Protein AF-0000000080326983 (afdb_homodimer)

Foldseek 3Di:
DPPDDVVLVVLLVVLLVVLVVVLCVVQVFAWKWKWKFFPLDTPDTDIDHALEPVVRHGDDQLAKEFQFQLLLVLLLLLQLLCVLVVNFDQCAFLCVQDPDAPPQQRRAGLQLLQQQQRQFDALCVQADVQARHNPPLNDPVSSVVVSRVDDRNDHGLADHDDHQVSLLSSQVSSCRSVVHHVQVVSCVQQQVVQPQPQKHFAFPVDDRPNYGFAKEWDQDDPRRGDPGTDIDTGGHGAPSSRRSRGGMMGGNVSVSSRVSCVLVQVRPPDPVSVVQQQDFDHGPVGHTRCDGRSWRDWDPFPAQTWTWHGRQCFWIKIDRPRRSMIMTMGTRYRLSNCVLCRQVSVCSVPVVSLVRALSSVLSVVCVPVNLLCSQVVQVVVCVVPVSNQHDLVVLLVVLVSCVVSVNLVSSLSSLVNSCVRCVLALVSLQSNLVSCVVVVNLVSSLVSLVSSCVSPVPPPVSVVVNVVSPDD/DPPDDVVLVVLLVVLLVVLVVVLCVVQVFAWKWKWKFFPLDTPDTDIDHALEPVVRHGDDQLAKEFQFQLLLVLLLLLQLLCVLVVNFDQCAFLCVQDPDAPPQQRNAGLQLLQQQQRQFDALCVQADVQARHNPPLNDPVSSVVVSRVDDRNDHGLADHDDHQVSLLSSQVSSCRSVVHGVQVVSCVQQQVVQPQPQKHFAFPVDDRPNYGFAKEWDQDDPRRGDPGTDIDTGGHGAPSSRRSRGGMMGGNVSVSSRVSCVLVCVSPPDPVSVVQQQDFDHGPVGHTRCDGRSWRDWDPFPAQTWTWHGRQCFWIKIDRPRRSMIMTMGTRYRLSNCVLCRQVSVCSVPVVSLVRALSSVLSVVCVPVNLLCSQVVQVVVCVVPVSNQHDLVVLLVVLVSCVVSVNLVSSLSSLVNSCVRCVLALVSLQSNLVSCVVVVNLVSSLVSLVSSCVSPVPPPVSVVVNVVSPDD

pLDDT: mean 94.8, std 7.57, range [33.56, 98.94]

Solvent-accessible surface area (backbone atoms only — not comparable to full-atom values): 48194 Å² total; per-residue (Å²): 132,86,75,72,55,64,68,60,52,52,51,30,53,52,47,43,49,52,53,49,54,48,50,31,59,77,56,63,41,52,16,36,32,38,23,32,33,44,79,79,36,78,78,44,75,52,50,38,58,34,30,34,73,42,70,66,36,62,32,43,86,70,37,20,31,60,28,21,40,41,26,22,43,59,44,30,50,55,52,49,43,35,33,75,70,68,75,41,57,56,80,38,34,44,46,79,71,42,78,92,61,58,79,88,53,34,71,30,26,43,49,28,35,37,39,25,14,40,24,65,45,42,47,65,79,70,29,32,84,82,38,40,35,52,54,93,59,31,32,64,66,54,46,51,57,52,51,70,70,47,67,64,75,49,60,61,28,68,52,78,53,92,49,52,38,35,32,29,51,51,38,51,42,46,21,62,78,68,70,43,58,46,71,58,48,46,38,64,65,56,26,58,79,61,64,26,84,62,52,44,77,52,41,57,40,51,75,46,70,36,50,35,55,36,28,31,72,36,50,57,60,67,67,38,76,50,97,57,70,40,73,26,51,47,67,45,42,50,47,78,71,45,25,41,32,38,10,32,26,28,27,38,62,42,52,46,44,47,52,40,35,51,77,70,37,72,62,42,87,45,68,66,56,55,51,57,39,70,33,75,39,59,31,76,86,62,49,71,43,78,22,18,48,28,31,63,39,59,38,88,49,96,60,65,27,35,41,26,30,51,8,69,38,13,12,19,36,42,36,22,76,77,67,43,34,32,40,31,36,38,28,35,21,44,71,47,40,39,70,77,48,44,51,61,52,47,23,51,79,39,64,61,48,25,69,65,32,44,61,53,36,45,54,60,49,28,71,74,73,36,43,88,44,45,52,62,52,50,53,54,45,29,73,76,31,81,81,50,60,65,52,68,68,60,47,51,53,53,20,51,54,31,40,74,66,73,32,49,71,54,17,39,34,42,27,49,36,42,28,69,77,36,72,81,41,30,64,34,25,41,54,31,15,51,46,28,42,75,71,66,37,54,70,62,14,50,53,25,25,51,50,14,28,72,66,31,79,79,41,60,66,43,50,51,51,51,54,59,69,67,50,132,131,87,74,72,55,65,69,61,51,52,52,29,53,52,48,44,49,53,50,50,54,49,51,31,60,76,58,64,41,51,15,36,30,37,23,30,35,44,78,79,35,79,78,43,74,51,52,38,57,33,30,32,73,42,71,66,36,62,32,45,87,70,38,20,32,63,28,21,39,41,25,23,43,58,44,30,50,55,52,49,41,35,33,74,69,67,75,42,58,53,80,38,35,43,48,81,71,42,79,91,60,58,80,88,52,33,71,32,26,42,48,27,36,37,39,27,15,40,24,65,45,44,48,65,79,69,29,32,84,82,40,40,35,51,54,94,61,32,32,66,68,55,47,53,56,53,51,70,71,46,66,63,75,49,61,62,29,69,52,78,52,90,51,52,37,35,31,29,51,51,39,53,42,47,21,62,78,69,70,41,59,48,71,58,49,47,39,64,64,55,27,58,79,63,65,26,83,63,52,44,77,52,42,58,40,53,76,46,70,35,51,36,56,36,27,31,73,36,50,57,59,66,67,38,77,49,96,56,68,41,74,27,50,48,66,46,41,51,46,77,74,44,25,41,31,38,8,32,25,26,26,38,62,43,51,47,43,48,50,39,34,51,77,72,37,72,63,42,86,46,69,65,56,55,49,56,39,71,32,73,38,60,32,75,86,62,49,69,43,76,22,18,48,28,31,64,40,60,38,88,51,95,62,65,28,34,42,25,28,51,9,70,37,12,12,18,37,41,35,22,76,75,67,44,34,31,41,30,37,39,30,35,20,44,71,47,40,40,71,78,48,44,51,61,52,48,23,51,81,39,63,60,49,24,70,65,32,45,59,54,36,46,54,62,48,27,71,74,73,37,42,86,45,44,52,61,53,50,54,53,45,31,74,76,32,81,80,51,62,65,52,67,67,59,46,51,53,51,20,50,54,31,40,74,65,73,31,48,72,53,17,40,33,42,28,49,34,41,28,70,77,36,73,81,40,29,62,34,25,40,55,31,16,52,46,29,42,75,70,67,37,54,72,61,14,50,54,25,26,51,51,14,28,72,66,31,78,78,40,59,67,42,51,51,51,52,53,58,69,66,51,132

Secondary structure (DSSP, 8-state):
-----HHHHHHHHHHHHHHHHHHHHHHT-SEEEEEEEETTEEEEEEEEEEEETTTTEEP-TT-BEE-GGGHHHHHHHHHHHHHHTTS--TTSBGGGTSSS--GGGTT-BHHHHHTT-S-PPPGGGTS-TTT-S-GGG-SHHHHHHHHHHSPPSS-TTT-----THHHHHHHHHHHHHHTS-HHHHHIIIIIGGGT-TT-EE--TTS--TTBPPEEEEEEEETTEEEEEEEEEEE-----GGGHHHH-EEE-HHHHHHHHHHHHTTSS-S-HHHHHHHTSPPB-TTSPBPS--SS--EEE--SSS-EEEEEETTTEEEEEETTTTEEEEEEESEET--GGGTHHHHHTTT-THHHHH-HHHHHHHHHHHH-GGGHHHHHHHHHHH-TT----HHHHHHHHHHHHHTT-HHHHHHHHHHHHHH-TT-HHHHHHHHHHHHHTT-HHHHHHHHHHHHHH-TT-HHHHHHHHHHH--/-----HHHHHHHHHHHHHHHHHHHHHHT--EEEEEEEETTEEEEEEEEEEEETTTTEEP-TT-BEE-GGGHHHHHHHHHHHHHHTTS--TTSBGGGTSSS--GGGTT-BHHHHHTT-S-PPPGGGTS-TTT-S-GGG-SHHHHHHHHHHSPPSS-TTT-----THHHHHHHHHHHHHHTS-HHHHHIIIIIGGGT-TT-EE--TTS--TTBPPEEEEEEEETTEEEEEEEEEEE-----GGGHHHH-EEE-HHHHHHHHHHHHTTSS-S-HHHHHHHTSPPB-TTSPBPS--SS--EEE--SSS-EEEEEETTTEEEEEETTTTEEEEEEESEET--GGGTHHHHHTTT-THHHHH-HHHHHHHHHHHH-GGGHHHHHHHHHHH-TT----HHHHHHHHHHHHHTT-HHHHHHHHHHHHHH-TT-HHHHHHHHHHHHHTT-HHHHHHHHHHHHHH-TT-HHHHHHHHHHH--

InterPro domains:
  IPR001466 Beta-lactamase-related [PF00144] (17-340)
  IPR011990 Tetratricopeptide-like helical domain superfamily [G3DSA:1.25.40.10] (363-470)
  IPR011990 Tetratricopeptide-like helical domain superfamily [SSF48452] (367-460)
  IPR012338 Beta-lactamase/transpeptidase-like [G3DSA:3.40.710.10] (5-347)
  IPR012338 Beta-lactamase/transpeptidase-like [SSF56601] (10-338)
  IPR019734 Tetratricopeptide repeat [PS50005] (426-459)
  IPR050789 Diverse Enzymatic Activities [PTHR43283] (10-359)

Radius of gyration: 31.89 Å; Cα contacts (8 Å, |Δi|>4): 1827; chains: 2; bounding box: 64×86×80 Å

Structure (mmCIF, N/CA/C/O backbone):
data_AF-0000000080326983-model_v1
#
loop_
_entity.id
_entity.type
_entity.pdbx_description
1 polymer Beta-lactamase
#
loop_
_atom_site.group_PDB
_atom_site.id
_atom_site.type_symbol
_atom_site.label_atom_id
_atom_site.label_alt_id
_atom_site.label_comp_id
_atom_site.label_asym_id
_atom_site.label_entity_id
_atom_site.label_seq_id
_atom_site.pdbx_PDB_ins_code
_atom_site.Cartn_x
_atom_site.Cartn_y
_atom_site.Cartn_z
_atom_site.occupancy
_atom_site.B_iso_or_equiv
_atom_site.auth_seq_id
_atom_site.auth_comp_id
_atom_site.auth_asym_id
_atom_site.auth_atom_id
_atom_site.pdbx_PDB_model_num
ATOM 1 N N . MET A 1 1 ? 30.781 39.938 12 1 33.56 1 MET A N 1
ATOM 2 C CA . MET A 1 1 ? 31.25 38.594 12.344 1 33.56 1 MET A CA 1
ATOM 3 C C . MET A 1 1 ? 30.766 38.188 13.727 1 33.56 1 MET A C 1
ATOM 5 O O . MET A 1 1 ? 31.359 38.562 14.734 1 33.56 1 MET A O 1
ATOM 9 N N . ILE A 1 2 ? 29.469 37.969 13.883 1 40.69 2 ILE A N 1
ATOM 10 C CA . ILE A 1 2 ? 28.938 37.594 15.18 1 40.69 2 ILE A CA 1
ATOM 11 C C . ILE A 1 2 ? 29.547 36.25 15.617 1 40.69 2 ILE A C 1
ATOM 13 O O . ILE A 1 2 ? 29.312 35.219 14.992 1 40.69 2 ILE A O 1
ATOM 17 N N . THR A 1 3 ? 30.625 36.281 16.312 1 39.91 3 THR A N 1
ATOM 18 C CA . THR A 1 3 ? 31.281 35.125 16.938 1 39.91 3 THR A CA 1
ATOM 19 C C . THR A 1 3 ? 30.344 34.469 17.938 1 39.91 3 THR A C 1
ATOM 21 O O . THR A 1 3 ? 30.016 35.031 18.984 1 39.91 3 THR A O 1
ATOM 24 N N . VAL A 1 4 ? 29.578 33.594 17.438 1 52.72 4 VAL A N 1
ATOM 25 C CA . VAL A 1 4 ? 28.812 32.75 18.375 1 52.72 4 VAL A CA 1
ATOM 26 C C . VAL A 1 4 ? 29.781 32.125 19.375 1 52.72 4 VAL A C 1
ATOM 28 O O . VAL A 1 4 ? 30.797 31.531 19 1 52.72 4 VAL A O 1
ATOM 31 N N . ASN A 1 5 ? 29.594 32.406 20.594 1 52.38 5 ASN A N 1
ATOM 32 C CA . ASN A 1 5 ? 30.359 31.797 21.672 1 52.38 5 ASN A CA 1
ATOM 33 C C . ASN A 1 5 ? 30.25 30.266 21.625 1 52.38 5 ASN A C 1
ATOM 35 O O . ASN A 1 5 ? 29.156 29.719 21.719 1 52.38 5 ASN A O 1
ATOM 39 N N . PRO A 1 6 ? 31.312 29.547 21.219 1 53.44 6 PRO A N 1
ATOM 40 C CA . PRO A 1 6 ? 31.344 28.094 21.094 1 53.44 6 PRO A CA 1
ATOM 41 C C . PRO A 1 6 ? 30.641 27.391 22.266 1 53.44 6 PRO A C 1
ATOM 43 O O . PRO A 1 6 ? 30.031 26.328 22.078 1 53.44 6 PRO A O 1
ATOM 46 N N . LEU A 1 7 ? 30.781 27.922 23.469 1 48.59 7 LEU A N 1
ATOM 47 C CA . LEU A 1 7 ? 30.188 27.312 24.641 1 48.59 7 LEU A CA 1
ATOM 48 C C . LEU A 1 7 ? 28.672 27.344 24.562 1 48.59 7 LEU A C 1
ATOM 50 O O . LEU A 1 7 ? 27.984 26.391 24.953 1 48.59 7 LEU A O 1
ATOM 54 N N . LEU A 1 8 ? 28.125 28.391 24.109 1 52.78 8 LEU A N 1
ATOM 55 C CA . LEU A 1 8 ? 26.672 28.531 23.938 1 52.78 8 LEU A CA 1
ATOM 56 C C . LEU A 1 8 ? 26.156 27.594 22.859 1 52.78 8 LEU A C 1
ATOM 58 O O . LEU A 1 8 ? 25.078 27.031 22.984 1 52.78 8 LEU A O 1
ATOM 62 N N . ALA A 1 9 ? 27 27.5 21.797 1 62.91 9 ALA A N 1
ATOM 63 C CA . ALA A 1 9 ? 26.625 26.594 20.719 1 62.91 9 ALA A CA 1
ATOM 64 C C . ALA A 1 9 ? 26.594 25.156 21.219 1 62.91 9 ALA A C 1
ATOM 66 O O . ALA A 1 9 ? 25.688 24.391 20.859 1 62.91 9 ALA A O 1
ATOM 67 N N . GLN A 1 10 ? 27.609 24.828 21.969 1 68.81 10 GLN A N 1
ATOM 68 C CA . GLN A 1 10 ? 27.688 23.484 22.531 1 68.81 10 GLN A CA 1
ATOM 69 C C . GLN A 1 10 ? 26.5 23.172 23.422 1 68.81 10 GLN A C 1
ATOM 71 O O . GLN A 1 10 ? 25.969 22.062 23.406 1 68.81 10 GLN A O 1
ATOM 76 N N . ASP A 1 11 ? 26.094 24.172 24.062 1 74.81 11 ASP A N 1
ATOM 77 C CA . ASP A 1 11 ? 24.953 24.016 24.969 1 74.81 11 ASP A CA 1
ATOM 78 C C . ASP A 1 11 ? 23.656 23.781 24.203 1 74.81 11 ASP A C 1
ATOM 80 O O . ASP A 1 11 ? 22.875 22.891 24.547 1 74.81 11 ASP A O 1
ATOM 84 N N . LYS A 1 12 ? 23.5 24.375 23 1 87.12 12 LYS A N 1
ATOM 85 C CA . LYS A 1 12 ? 22.312 24.203 22.172 1 87.12 12 LYS A CA 1
ATOM 86 C C . LYS A 1 12 ? 22.25 22.797 21.578 1 87.12 12 LYS A C 1
ATOM 88 O O . LYS A 1 12 ? 21.203 22.141 21.625 1 87.12 12 LYS A O 1
ATOM 93 N N . THR A 1 13 ? 23.406 22.406 21.172 1 89.5 13 THR A N 1
ATOM 94 C CA . THR A 1 13 ? 23.469 21.094 20.531 1 89.5 13 THR A CA 1
ATOM 95 C C . THR A 1 13 ? 23.188 19.984 21.531 1 89.5 13 THR A C 1
ATOM 97 O O . THR A 1 13 ? 22.484 19.031 21.203 1 89.5 13 THR A O 1
ATOM 100 N N . SER A 1 14 ? 23.688 20.109 22.688 1 91.19 14 SER A N 1
ATOM 101 C CA . SER A 1 14 ? 23.453 19.109 23.734 1 91.19 14 SER A CA 1
ATOM 102 C C . SER A 1 14 ? 21.984 19.062 24.125 1 91.19 14 SER A C 1
ATOM 104 O O . SER A 1 14 ? 21.422 18 24.359 1 91.19 14 SER A O 1
ATOM 106 N N . GLY A 1 15 ? 21.328 20.188 24.25 1 95.19 15 GLY A N 1
ATOM 107 C CA . GLY A 1 15 ? 19.906 20.25 24.547 1 95.19 15 GLY A CA 1
ATOM 108 C C . GLY A 1 15 ? 19.047 19.594 23.484 1 95.19 15 GLY A C 1
ATOM 109 O O . GLY A 1 15 ? 18.141 18.812 23.797 1 95.19 15 GLY A O 1
ATOM 110 N N . ILE A 1 16 ? 19.391 19.891 22.25 1 97.31 16 ILE A N 1
ATOM 111 C CA . ILE A 1 16 ? 18.672 19.312 21.109 1 97.31 16 ILE A CA 1
ATOM 112 C C . ILE A 1 16 ? 18.797 17.797 21.141 1 97.31 16 ILE A C 1
ATOM 114 O O . ILE A 1 16 ? 17.797 17.078 21 1 97.31 16 ILE A O 1
ATOM 118 N N . GLN A 1 17 ? 19.984 17.359 21.328 1 96.62 17 GLN A N 1
ATOM 119 C CA . GLN A 1 17 ? 20.25 15.93 21.344 1 96.62 17 GLN A CA 1
ATOM 120 C C . GLN A 1 17 ? 19.469 15.227 22.453 1 96.62 17 GLN A C 1
ATOM 122 O O . GLN A 1 17 ? 18.938 14.133 22.25 1 96.62 17 GLN A O 1
ATOM 127 N N . THR A 1 18 ? 19.438 15.836 23.578 1 96.75 18 THR A N 1
ATOM 128 C CA . THR A 1 18 ? 18.719 15.266 24.703 1 96.75 18 THR A CA 1
ATOM 129 C C . THR A 1 18 ? 17.219 15.133 24.391 1 96.75 18 THR A C 1
ATOM 131 O O . THR A 1 18 ? 16.625 14.094 24.641 1 96.75 18 THR A O 1
ATOM 134 N N . ILE A 1 19 ? 16.656 16.156 23.828 1 97.31 19 ILE A N 1
ATOM 135 C CA . ILE A 1 19 ? 15.227 16.172 23.516 1 97.31 19 ILE A CA 1
ATOM 136 C C . ILE A 1 19 ? 14.93 15.133 22.438 1 97.31 19 ILE A C 1
ATOM 138 O O . ILE A 1 19 ? 14 14.336 22.578 1 97.31 19 ILE A O 1
ATOM 142 N N . ILE A 1 20 ? 15.742 15.102 21.391 1 98.31 20 ILE A N 1
ATOM 143 C CA . ILE A 1 20 ? 15.5 14.211 20.25 1 98.31 20 ILE A CA 1
ATOM 144 C C . ILE A 1 20 ? 15.648 12.758 20.703 1 98.31 20 ILE A C 1
ATOM 146 O O . ILE A 1 20 ? 14.82 11.906 20.375 1 98.31 20 ILE A O 1
ATOM 150 N N . SER A 1 21 ? 16.688 12.5 21.469 1 97.94 21 SER A N 1
ATOM 151 C CA . SER A 1 21 ? 16.891 11.148 21.984 1 97.94 21 SER A CA 1
ATOM 152 C C . SER A 1 21 ? 15.703 10.695 22.812 1 97.94 21 SER A C 1
ATOM 154 O O . SER A 1 21 ? 15.211 9.57 22.656 1 97.94 21 SER A O 1
ATOM 156 N N . ARG A 1 22 ? 15.227 11.523 23.703 1 96.62 22 ARG A N 1
ATOM 157 C CA . ARG A 1 22 ? 14.078 11.219 24.547 1 96.62 22 ARG A CA 1
ATOM 158 C C . ARG A 1 22 ? 12.828 10.969 23.719 1 96.62 22 ARG A C 1
ATOM 160 O O . ARG A 1 22 ? 12.141 9.961 23.906 1 96.62 22 ARG A O 1
ATOM 167 N N . GLU A 1 23 ? 12.531 11.883 22.781 1 97.06 23 GLU A N 1
ATOM 168 C CA . GLU A 1 23 ? 11.297 11.797 22 1 97.06 23 GLU A CA 1
ATOM 169 C C . GLU A 1 23 ? 11.312 10.578 21.094 1 97.06 23 GLU A C 1
ATOM 171 O O . GLU A 1 23 ? 10.297 9.891 20.938 1 97.06 23 GLU A O 1
ATOM 176 N N . MET A 1 24 ? 12.484 10.281 20.453 1 98.19 24 MET A N 1
ATOM 177 C CA . MET A 1 24 ? 12.57 9.102 19.594 1 98.19 24 MET A CA 1
ATOM 178 C C . MET A 1 24 ? 12.367 7.824 20.406 1 98.19 24 MET A C 1
ATOM 180 O O . MET A 1 24 ? 11.711 6.891 19.938 1 98.19 24 MET A O 1
ATOM 184 N N . GLN A 1 25 ? 12.898 7.797 21.594 1 96.69 25 GLN A N 1
ATOM 185 C CA . GLN A 1 25 ? 12.75 6.625 22.453 1 96.69 25 GLN A CA 1
ATOM 186 C C . GLN A 1 25 ? 11.305 6.469 22.922 1 96.69 25 GLN A C 1
ATOM 188 O O . GLN A 1 25 ? 10.711 5.402 22.766 1 96.69 25 GLN A O 1
ATOM 193 N N . GLU A 1 26 ? 10.719 7.535 23.438 1 92.75 26 GLU A N 1
ATOM 194 C CA . GLU A 1 26 ? 9.383 7.477 24.031 1 92.75 26 GLU A CA 1
ATOM 195 C C . GLU A 1 26 ? 8.32 7.195 22.969 1 92.75 26 GLU A C 1
ATOM 197 O O . GLU A 1 26 ? 7.355 6.473 23.219 1 92.75 26 GLU A O 1
ATOM 202 N N . ARG A 1 27 ? 8.555 7.758 21.844 1 95.19 27 ARG A N 1
ATOM 203 C CA . ARG A 1 27 ? 7.57 7.621 20.766 1 95.19 27 ARG A CA 1
ATOM 204 C C . ARG A 1 27 ? 7.934 6.477 19.828 1 95.19 27 ARG A C 1
ATOM 206 O O . ARG A 1 27 ? 7.156 6.125 18.938 1 95.19 27 ARG A O 1
ATOM 213 N N . ARG A 1 28 ? 9.086 5.863 19.984 1 96.38 28 ARG A N 1
ATOM 214 C CA . ARG A 1 28 ? 9.594 4.75 19.188 1 96.38 28 ARG A CA 1
ATOM 215 C C . ARG A 1 28 ? 9.711 5.137 17.719 1 96.38 28 ARG A C 1
ATOM 217 O O . ARG A 1 28 ? 9.273 4.395 16.844 1 96.38 28 ARG A O 1
ATOM 224 N N . ILE A 1 29 ? 10.18 6.328 17.469 1 98.44 29 ILE A N 1
ATOM 225 C CA . ILE A 1 29 ? 10.391 6.836 16.125 1 98.44 29 ILE A CA 1
ATOM 226 C C . ILE A 1 29 ? 11.609 6.168 15.5 1 98.44 29 ILE A C 1
ATOM 228 O O . ILE A 1 29 ? 12.727 6.289 16.016 1 98.44 29 ILE A O 1
ATOM 232 N N . PRO A 1 30 ? 11.477 5.543 14.328 1 98.69 30 PRO A N 1
ATOM 233 C CA . PRO A 1 30 ? 12.625 4.867 13.727 1 98.69 30 PRO A CA 1
ATOM 234 C C . PRO A 1 30 ? 13.648 5.844 13.141 1 98.69 30 PRO A C 1
ATOM 236 O O . PRO A 1 30 ? 14.852 5.676 13.344 1 98.69 30 PRO A O 1
ATOM 239 N N . GLY A 1 31 ? 13.18 6.781 12.414 1 98.81 31 GLY A N 1
ATOM 240 C CA . GLY A 1 31 ? 14.062 7.719 11.742 1 98.81 31 GLY A CA 1
ATOM 241 C C . GLY A 1 31 ? 13.547 9.148 11.758 1 98.81 31 GLY A C 1
ATOM 242 O O . GLY A 1 31 ? 12.336 9.375 11.711 1 98.81 31 GLY A O 1
ATOM 243 N N . LEU A 1 32 ? 14.484 10.109 11.758 1 98.81 32 LEU A N 1
ATOM 244 C CA . LEU A 1 32 ? 14.125 11.508 11.953 1 98.81 32 LEU A CA 1
ATOM 245 C C . LEU A 1 32 ? 15.188 12.422 11.344 1 98.81 32 LEU A C 1
ATOM 247 O O . LEU A 1 32 ? 16.375 12.133 11.406 1 98.81 32 LEU A O 1
ATOM 251 N N . GLN A 1 33 ? 14.742 13.484 10.695 1 98.81 33 GLN A N 1
ATOM 252 C CA . GLN A 1 33 ? 15.586 14.609 10.32 1 98.81 33 GLN A CA 1
ATOM 253 C C . GLN A 1 33 ? 15.164 15.883 11.039 1 98.81 33 GLN A C 1
ATOM 255 O O . GLN A 1 33 ? 13.977 16.141 11.211 1 98.81 33 GLN A O 1
ATOM 260 N N . LEU A 1 34 ? 16.156 16.609 11.477 1 98.81 34 LEU A N 1
ATOM 261 C CA . LEU A 1 34 ? 15.938 17.891 12.141 1 98.81 34 LEU A CA 1
ATOM 262 C C . LEU A 1 34 ? 16.797 18.984 11.508 1 98.81 34 LEU A C 1
ATOM 264 O O . LEU A 1 34 ? 17.969 18.766 11.234 1 98.81 34 LEU A O 1
ATOM 268 N N . ALA A 1 35 ? 16.188 20.078 11.164 1 98.81 35 ALA A N 1
ATOM 269 C CA . ALA A 1 35 ? 16.906 21.281 10.758 1 98.81 35 ALA A CA 1
ATOM 270 C C . ALA A 1 35 ? 16.438 22.5 11.555 1 98.81 35 ALA A C 1
ATOM 272 O O . ALA A 1 35 ? 15.258 22.609 11.898 1 98.81 35 ALA A O 1
ATOM 273 N N . VAL A 1 36 ? 17.344 23.375 11.867 1 98.75 36 VAL A N 1
ATOM 274 C CA . VAL A 1 36 ? 17.047 24.625 12.555 1 98.75 36 VAL A CA 1
ATOM 275 C C . VAL A 1 36 ? 17.562 25.797 11.711 1 98.75 36 VAL A C 1
ATOM 277 O O . VAL A 1 36 ? 18.703 25.781 11.25 1 98.75 36 VAL A O 1
ATOM 280 N N . VAL A 1 37 ? 16.688 26.719 11.469 1 98.75 37 VAL A N 1
ATOM 281 C CA . VAL A 1 37 ? 17.047 27.953 10.797 1 98.75 37 VAL A CA 1
ATOM 282 C C . VAL A 1 37 ? 17.094 29.094 11.812 1 98.75 37 VAL A C 1
ATOM 284 O O . VAL A 1 37 ? 16.203 29.234 12.648 1 98.75 37 VAL A O 1
ATOM 287 N N . GLN A 1 38 ? 18.109 29.875 11.805 1 98.06 38 GLN A N 1
ATOM 288 C CA . GLN A 1 38 ? 18.234 31.078 12.602 1 98.06 38 GLN A CA 1
ATOM 289 C C . GLN A 1 38 ? 18.938 32.188 11.82 1 98.06 38 GLN A C 1
ATOM 291 O O . GLN A 1 38 ? 19.984 31.969 11.203 1 98.06 38 GLN A O 1
ATOM 296 N N . HIS A 1 39 ? 18.359 33.375 11.844 1 97.06 39 HIS A N 1
ATOM 297 C CA . HIS A 1 39 ? 18.906 34.562 11.188 1 97.06 39 HIS A CA 1
ATOM 298 C C . HIS A 1 39 ? 19.219 34.281 9.727 1 97.06 39 HIS A C 1
ATOM 300 O O . HIS A 1 39 ? 20.312 34.625 9.258 1 97.06 39 HIS A O 1
ATOM 306 N N . GLY A 1 40 ? 18.359 33.562 9.133 1 96.81 40 GLY A N 1
ATOM 307 C CA . GLY A 1 40 ? 18.406 33.344 7.695 1 96.81 40 GLY A CA 1
ATOM 308 C C . GLY A 1 40 ? 19.406 32.281 7.277 1 96.81 40 GLY A C 1
ATOM 309 O O . GLY A 1 40 ? 19.766 32.188 6.102 1 96.81 40 GLY A O 1
ATOM 310 N N . LYS A 1 41 ? 19.844 31.5 8.242 1 98.19 41 LYS A N 1
ATOM 311 C CA . LYS A 1 41 ? 20.812 30.438 7.934 1 98.19 41 LYS A CA 1
ATOM 312 C C . LYS A 1 41 ? 20.438 29.141 8.625 1 98.19 41 LYS A C 1
ATOM 314 O O . LYS A 1 41 ? 19.828 29.156 9.695 1 98.19 41 LYS A O 1
ATOM 319 N N . ILE A 1 42 ? 20.812 28.031 7.973 1 98.31 42 ILE A N 1
ATOM 320 C CA . ILE A 1 42 ? 20.688 26.75 8.648 1 98.31 42 ILE A CA 1
ATOM 321 C C . ILE A 1 42 ? 21.797 26.594 9.688 1 98.31 42 ILE A C 1
ATOM 323 O O . ILE A 1 42 ? 22.984 26.5 9.336 1 98.31 42 ILE A O 1
ATOM 327 N N . VAL A 1 43 ? 21.484 26.531 10.922 1 98 43 VAL A N 1
ATOM 328 C CA . VAL A 1 43 ? 22.5 26.531 11.969 1 98 43 VAL A CA 1
ATOM 329 C C . VAL A 1 43 ? 22.641 25.141 12.57 1 98 43 VAL A C 1
ATOM 331 O O . VAL A 1 43 ? 23.578 24.859 13.312 1 98 43 VAL A O 1
ATOM 334 N N . PHE A 1 44 ? 21.688 24.281 12.305 1 97.56 44 PHE A N 1
ATOM 335 C CA . PHE A 1 44 ? 21.703 22.891 12.766 1 97.56 44 PHE A CA 1
ATOM 336 C C . PHE A 1 44 ? 21 21.984 11.766 1 97.56 44 PHE A C 1
ATOM 338 O O . PHE A 1 44 ? 19.938 22.328 11.242 1 97.56 44 PHE A O 1
ATOM 345 N N . SER A 1 45 ? 21.516 20.938 11.336 1 98.06 45 SER A N 1
ATOM 346 C CA . SER A 1 45 ? 20.953 19.906 10.477 1 98.06 45 SER A CA 1
ATOM 347 C C . SER A 1 45 ? 21.516 18.531 10.812 1 98.06 45 SER A C 1
ATOM 349 O O . SER A 1 45 ? 22.719 18.312 10.703 1 98.06 45 SER A O 1
ATOM 351 N N . LYS A 1 46 ? 20.672 17.703 11.289 1 98.38 46 LYS A N 1
ATOM 352 C CA . LYS A 1 46 ? 21.156 16.375 11.672 1 98.38 46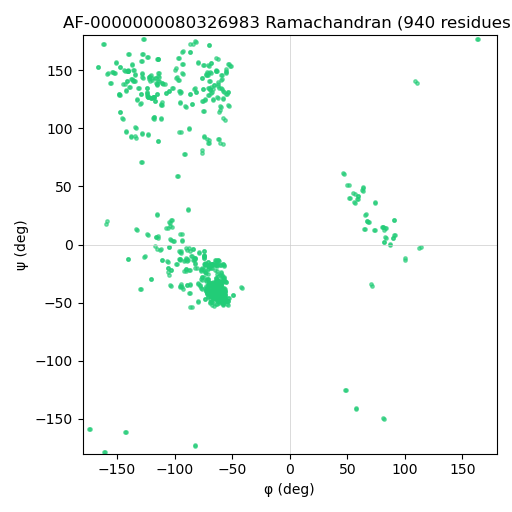 LYS A CA 1
ATOM 353 C C . LYS A 1 46 ? 20.109 15.312 11.359 1 98.38 46 LYS A C 1
ATOM 355 O O . LYS A 1 46 ? 18.906 15.602 11.305 1 98.38 46 LYS A O 1
ATOM 360 N N . SER A 1 47 ? 20.562 14.156 11.086 1 98.56 47 SER A N 1
ATOM 361 C CA . SER A 1 47 ? 19.766 12.961 10.812 1 98.56 47 SER A CA 1
ATOM 362 C C . SER A 1 47 ? 19.969 11.906 11.891 1 98.56 47 SER A C 1
ATOM 364 O O . SER A 1 47 ? 21.062 11.758 12.43 1 98.56 47 SER A O 1
ATOM 366 N N . TYR A 1 48 ? 18.938 11.234 12.266 1 98.69 48 TYR A N 1
ATOM 367 C CA . TYR A 1 48 ? 18.969 10.258 13.352 1 98.69 48 TYR A CA 1
ATOM 368 C C . TYR A 1 48 ? 18.234 8.984 12.945 1 98.69 48 TYR A C 1
ATOM 370 O O . TYR A 1 48 ? 17.203 9.039 12.266 1 98.69 48 TYR A O 1
ATOM 378 N N . GLY A 1 49 ? 18.781 7.848 13.336 1 98.75 49 GLY A N 1
ATOM 379 C CA . GLY A 1 49 ? 18.062 6.586 13.297 1 98.75 49 GLY A CA 1
ATOM 380 C C . GLY A 1 49 ? 18.062 5.945 11.922 1 98.75 49 GLY A C 1
ATOM 381 O O . GLY A 1 49 ? 19.047 6.039 11.188 1 98.75 49 GLY A O 1
ATOM 382 N N . ILE A 1 50 ? 16.906 5.168 11.664 1 98.62 50 ILE A N 1
ATOM 383 C CA . ILE A 1 50 ? 16.828 4.289 10.5 1 98.62 50 ILE A CA 1
ATOM 384 C C . ILE A 1 50 ? 15.695 4.738 9.586 1 98.62 50 ILE A C 1
ATOM 386 O O . ILE A 1 50 ? 14.562 4.922 10.031 1 98.62 50 ILE A O 1
ATOM 390 N N . ALA A 1 51 ? 16.016 4.957 8.273 1 98.56 51 ALA A N 1
ATOM 391 C CA . ALA A 1 51 ? 15.031 5.332 7.262 1 98.56 51 ALA A CA 1
ATOM 392 C C . ALA A 1 51 ? 14.258 4.109 6.773 1 98.56 51 ALA A C 1
ATOM 394 O O . ALA A 1 51 ? 13.031 4.133 6.699 1 98.56 51 ALA A O 1
ATOM 395 N N . ASN A 1 52 ? 14.922 3.074 6.426 1 98.06 52 ASN A N 1
ATOM 396 C CA . ASN A 1 52 ? 14.383 1.802 5.961 1 98.06 52 ASN A CA 1
ATOM 397 C C . ASN A 1 52 ? 14.766 0.655 6.891 1 98.06 52 ASN A C 1
ATOM 399 O O . ASN A 1 52 ? 15.914 0.197 6.875 1 98.06 52 ASN A O 1
ATOM 403 N N . ILE A 1 53 ? 13.859 0.163 7.621 1 97.81 53 ILE A N 1
ATOM 404 C CA . ILE A 1 53 ? 14.109 -0.814 8.672 1 97.81 53 ILE A CA 1
ATOM 405 C C . ILE A 1 53 ? 14.445 -2.17 8.055 1 97.81 53 ILE A C 1
ATOM 407 O O . ILE A 1 53 ? 15.352 -2.867 8.516 1 97.81 53 ILE A O 1
ATOM 411 N N . GLN A 1 54 ? 13.766 -2.557 6.984 1 96.69 54 GLN A N 1
ATOM 412 C CA . GLN A 1 54 ? 13.914 -3.863 6.355 1 96.69 54 GLN A CA 1
ATOM 413 C C . GLN A 1 54 ? 15.344 -4.07 5.863 1 96.69 54 GLN A C 1
ATOM 415 O O . GLN A 1 54 ? 15.867 -5.191 5.898 1 96.69 54 GLN A O 1
ATOM 420 N N . ASP A 1 55 ? 15.961 -2.984 5.445 1 96.81 55 ASP A N 1
ATOM 421 C CA . ASP A 1 55 ? 17.312 -3.094 4.891 1 96.81 55 ASP A CA 1
ATOM 422 C C . ASP A 1 55 ? 18.312 -2.342 5.754 1 96.81 55 ASP A C 1
ATOM 424 O O . ASP A 1 55 ? 19.469 -2.152 5.352 1 96.81 55 ASP A O 1
ATOM 428 N N . SER A 1 56 ? 17.922 -1.831 6.895 1 97 56 SER A N 1
ATOM 429 C CA . SER A 1 56 ? 18.766 -1.132 7.855 1 97 56 SER A CA 1
ATOM 430 C C . SER A 1 56 ? 19.469 0.053 7.211 1 97 56 SER A C 1
ATOM 432 O O . SER A 1 56 ? 20.688 0.218 7.367 1 97 56 SER A O 1
ATOM 434 N N . ILE A 1 57 ? 18.734 0.797 6.43 1 98 57 ILE A N 1
ATOM 435 C CA . ILE A 1 57 ? 19.281 2.002 5.812 1 98 57 ILE A CA 1
ATOM 436 C C . ILE A 1 57 ? 19.172 3.174 6.785 1 98 57 ILE A C 1
ATOM 438 O O . ILE A 1 57 ? 18.078 3.52 7.227 1 98 57 ILE A O 1
ATOM 442 N N . PRO A 1 58 ? 20.266 3.809 7.164 1 98.5 58 PRO A N 1
ATOM 443 C CA . PRO A 1 58 ? 20.188 4.949 8.078 1 98.5 58 PRO A CA 1
ATOM 444 C C . PRO A 1 58 ? 19.578 6.188 7.438 1 98.5 58 PRO A C 1
ATOM 446 O O . PRO A 1 58 ? 19.625 6.34 6.215 1 98.5 58 PRO A O 1
ATOM 449 N N . VAL A 1 59 ? 19 7.035 8.266 1 98.75 59 VAL A N 1
ATOM 450 C CA . VAL A 1 59 ? 18.609 8.359 7.785 1 98.75 59 VAL A CA 1
ATOM 451 C C . VAL A 1 59 ? 19.859 9.195 7.5 1 98.75 59 VAL A C 1
ATOM 453 O O . VAL A 1 59 ? 20.812 9.18 8.281 1 98.75 59 VAL A O 1
ATOM 456 N N . THR A 1 60 ? 19.891 9.828 6.387 1 98.5 60 THR A N 1
ATOM 457 C CA . THR A 1 60 ? 20.891 10.82 6.027 1 98.5 60 THR A CA 1
ATOM 458 C C . THR A 1 60 ? 20.25 12.125 5.59 1 98.5 60 THR A C 1
ATOM 460 O O . THR A 1 60 ? 19.016 12.227 5.539 1 98.5 60 THR A O 1
ATOM 463 N N . GLY A 1 61 ? 21.078 13.102 5.312 1 98 61 GLY A N 1
ATOM 464 C CA . GLY A 1 61 ? 20.547 14.367 4.832 1 98 61 GLY A CA 1
ATOM 465 C C . GLY A 1 61 ? 19.844 14.258 3.492 1 98 61 GLY A C 1
ATOM 466 O O . GLY A 1 61 ? 19.109 15.164 3.094 1 98 61 GLY A O 1
ATOM 467 N N . LYS A 1 62 ? 20.031 13.141 2.811 1 97.5 62 LYS A N 1
ATOM 468 C CA . LYS A 1 62 ? 19.453 12.938 1.491 1 97.5 62 LYS A CA 1
ATOM 469 C C . LYS A 1 62 ? 18.125 12.18 1.591 1 97.5 62 LYS A C 1
ATOM 471 O O . LYS A 1 62 ? 17.375 12.102 0.614 1 97.5 62 LYS A O 1
ATOM 476 N N . THR A 1 63 ? 17.859 11.625 2.783 1 98.75 63 THR A N 1
ATOM 477 C CA . THR A 1 63 ? 16.641 10.852 2.955 1 98.75 63 THR A CA 1
ATOM 478 C C . THR A 1 63 ? 15.406 11.734 2.752 1 98.75 63 THR A C 1
ATOM 480 O O . THR A 1 63 ? 15.305 12.805 3.346 1 98.75 63 THR A O 1
ATOM 483 N N . VAL A 1 64 ? 14.5 11.305 1.859 1 98.88 64 VAL A N 1
ATOM 484 C CA . VAL A 1 64 ? 13.281 12.039 1.54 1 98.88 64 VAL A CA 1
ATOM 485 C C . VAL A 1 64 ? 12.125 11.508 2.391 1 98.88 64 VAL A C 1
ATOM 487 O O . VAL A 1 64 ? 11.922 10.297 2.49 1 98.88 64 VAL A O 1
ATOM 490 N N . PHE A 1 65 ? 11.398 12.406 3.02 1 98.88 65 PHE A N 1
ATOM 491 C CA . PHE A 1 65 ? 10.258 12.062 3.861 1 98.88 65 PHE A CA 1
ATOM 492 C C . PHE A 1 65 ? 8.961 12.586 3.256 1 98.88 65 PHE A C 1
ATOM 494 O O . PHE A 1 65 ? 8.953 13.625 2.596 1 98.88 65 PHE A O 1
ATOM 501 N N . ALA A 1 66 ? 7.867 11.852 3.475 1 98.56 66 ALA A N 1
ATOM 502 C CA . ALA A 1 66 ? 6.543 12.406 3.195 1 98.56 66 ALA A CA 1
ATOM 503 C C . ALA A 1 66 ? 6.211 13.531 4.168 1 98.56 66 ALA A C 1
ATOM 505 O O . ALA A 1 66 ? 6.344 13.375 5.383 1 98.56 66 ALA A O 1
ATOM 506 N N . ILE A 1 67 ? 5.773 14.633 3.613 1 98.69 67 ILE A N 1
ATOM 507 C CA . ILE A 1 67 ? 5.484 15.719 4.535 1 98.69 67 ILE A CA 1
ATOM 508 C C . ILE A 1 67 ? 3.979 15.977 4.574 1 98.69 67 ILE A C 1
ATOM 510 O O . ILE A 1 67 ? 3.506 16.828 5.328 1 98.69 67 ILE A O 1
ATOM 514 N N . ASN A 1 68 ? 3.209 15.281 3.762 1 98 68 ASN A N 1
ATOM 515 C CA . ASN A 1 68 ? 1.751 15.281 3.801 1 98 68 ASN A CA 1
ATOM 516 C C . ASN A 1 68 ? 1.19 16.703 3.869 1 98 68 ASN A C 1
ATOM 518 O O . ASN A 1 68 ? 1.478 17.531 3.002 1 98 68 ASN A O 1
ATOM 522 N N . SER A 1 69 ? 0.382 17.016 4.809 1 98.38 69 SER A N 1
ATOM 523 C CA . SER A 1 69 ? -0.365 18.266 4.891 1 98.38 69 SER A CA 1
ATOM 524 C C . SER A 1 69 ? 0.573 19.469 4.938 1 98.38 69 SER A C 1
ATOM 526 O O . SER A 1 69 ? 0.149 20.609 4.711 1 98.38 69 SER A O 1
ATOM 528 N N . CYS A 1 70 ? 1.828 19.281 5.258 1 98.81 70 CYS A N 1
ATOM 529 C CA . CYS A 1 70 ? 2.75 20.406 5.125 1 98.81 70 CYS A CA 1
ATOM 530 C C . CYS A 1 70 ? 2.75 20.953 3.701 1 98.81 70 CYS A C 1
ATOM 532 O O . CYS A 1 70 ? 3.164 22.094 3.463 1 98.81 70 CYS A O 1
ATOM 534 N N . THR A 1 71 ? 2.281 20.172 2.805 1 98.81 71 THR A N 1
ATOM 535 C CA . THR A 1 71 ? 2.137 20.562 1.41 1 98.81 71 THR A CA 1
ATOM 536 C C . THR A 1 71 ? 1.274 21.828 1.293 1 98.81 71 THR A C 1
ATOM 538 O O . THR A 1 71 ? 1.522 22.672 0.438 1 98.81 71 THR A O 1
ATOM 541 N N . LYS A 1 72 ? 0.356 22 2.156 1 98.81 72 LYS A N 1
ATOM 542 C CA . LYS A 1 72 ? -0.648 23.047 2.053 1 98.81 72 LYS A CA 1
ATOM 543 C C . LYS A 1 72 ? -0.004 24.438 2.131 1 98.81 72 LYS A C 1
ATOM 545 O O . LYS A 1 72 ? -0.492 25.391 1.521 1 98.81 72 LYS A O 1
ATOM 550 N N . VAL A 1 73 ? 1.083 24.547 2.805 1 98.69 73 VAL A N 1
ATOM 551 C CA . VAL A 1 73 ? 1.706 25.859 2.918 1 98.69 73 VAL A CA 1
ATOM 552 C C . VAL A 1 73 ? 2.316 26.266 1.576 1 98.69 73 VAL A C 1
ATOM 554 O O . VAL A 1 73 ? 2.336 27.453 1.225 1 98.69 73 VAL A O 1
ATOM 557 N N . PHE A 1 74 ? 2.828 25.297 0.831 1 98.88 74 PHE A N 1
ATOM 558 C CA . PHE A 1 74 ? 3.312 25.578 -0.515 1 98.88 74 PHE A CA 1
ATOM 559 C C . PHE A 1 74 ? 2.168 26.031 -1.419 1 98.88 74 PHE A C 1
ATOM 561 O O . PHE A 1 74 ? 2.336 26.938 -2.242 1 98.88 74 PHE A O 1
ATOM 568 N N . THR A 1 75 ? 1.037 25.375 -1.273 1 98.81 75 THR A N 1
ATOM 569 C CA . THR A 1 75 ? -0.164 25.766 -2.004 1 98.81 75 THR A CA 1
ATOM 570 C C . THR A 1 75 ? -0.571 27.203 -1.652 1 98.81 75 THR A C 1
ATOM 572 O O . THR A 1 75 ? -0.908 27.984 -2.535 1 98.81 75 THR A O 1
ATOM 575 N N . SER A 1 76 ? -0.519 27.484 -0.385 1 98.69 76 SER A N 1
ATOM 576 C CA . SER A 1 76 ? -0.84 28.828 0.08 1 98.69 76 SER A CA 1
ATOM 577 C C . SER A 1 76 ? 0.068 29.859 -0.566 1 98.69 76 SER A C 1
ATOM 579 O O . SER A 1 76 ? -0.403 30.906 -1.03 1 98.69 76 SER A O 1
ATOM 581 N N . VAL A 1 77 ? 1.34 29.594 -0.624 1 98.69 77 VAL A N 1
ATOM 582 C CA . VAL A 1 77 ? 2.293 30.531 -1.225 1 98.69 77 VAL A CA 1
ATOM 583 C C . VAL A 1 77 ? 1.962 30.719 -2.701 1 98.69 77 VAL A C 1
ATOM 585 O O . VAL A 1 77 ? 1.98 31.844 -3.205 1 98.69 77 VAL A O 1
ATOM 588 N N . ALA A 1 78 ? 1.646 29.641 -3.389 1 98.75 78 ALA A N 1
ATOM 589 C CA . ALA A 1 78 ? 1.275 29.75 -4.797 1 98.75 78 ALA A CA 1
ATOM 590 C C . ALA A 1 78 ? 0.055 30.641 -4.973 1 98.75 78 ALA A C 1
ATOM 592 O O . ALA A 1 78 ? 0.005 31.469 -5.898 1 98.75 78 ALA A O 1
ATOM 593 N N . ILE A 1 79 ? -0.917 30.516 -4.133 1 98.69 79 ILE A N 1
ATOM 594 C CA . ILE A 1 79 ? -2.127 31.328 -4.195 1 98.69 79 ILE A CA 1
ATOM 595 C C . ILE A 1 79 ? -1.783 32.781 -3.91 1 98.69 79 ILE A C 1
ATOM 597 O O . ILE A 1 79 ? -2.256 33.688 -4.605 1 98.69 79 ILE A O 1
ATOM 601 N N . MET A 1 80 ? -0.954 33.031 -2.924 1 98.5 80 MET A N 1
ATOM 602 C CA . MET A 1 80 ? -0.572 34.406 -2.572 1 98.5 80 MET A CA 1
ATOM 603 C C . MET A 1 80 ? 0.248 35.031 -3.689 1 98.5 80 MET A C 1
ATOM 605 O O . MET A 1 80 ? 0.171 36.25 -3.906 1 98.5 80 MET A O 1
ATOM 609 N N . GLN A 1 81 ? 1.052 34.188 -4.41 1 98.25 81 GLN A N 1
ATOM 610 C CA . GLN A 1 81 ? 1.761 34.688 -5.582 1 98.25 81 GLN A CA 1
ATOM 611 C C . GLN A 1 81 ? 0.785 35.188 -6.648 1 98.25 81 GLN A C 1
ATOM 613 O O . GLN A 1 81 ? 1.001 36.219 -7.254 1 98.25 81 GLN A O 1
ATOM 618 N N . LEU A 1 82 ? -0.267 34.469 -6.844 1 98.19 82 LEU A N 1
ATOM 619 C CA . LEU A 1 82 ? -1.305 34.875 -7.781 1 98.19 82 LEU A CA 1
ATOM 620 C C . LEU A 1 82 ? -1.985 36.156 -7.312 1 98.19 82 LEU A C 1
ATOM 622 O O . LEU A 1 82 ? -2.279 37.031 -8.125 1 98.19 82 LEU A O 1
ATOM 626 N N . ALA A 1 83 ? -2.232 36.281 -6.035 1 97.56 83 ALA A N 1
ATOM 627 C CA . ALA A 1 83 ? -2.848 37.469 -5.477 1 97.56 83 ALA A CA 1
ATOM 628 C C . ALA A 1 83 ? -1.951 38.688 -5.672 1 97.56 83 ALA A C 1
ATOM 630 O O . ALA A 1 83 ? -2.418 39.75 -6.09 1 97.56 83 ALA A O 1
ATOM 631 N N . GLU A 1 84 ? -0.713 38.531 -5.352 1 96.56 84 GLU A N 1
ATOM 632 C CA . GLU A 1 84 ? 0.245 39.625 -5.512 1 96.56 84 GLU A CA 1
ATOM 633 C C . GLU A 1 84 ? 0.338 40.062 -6.969 1 96.56 84 GLU A C 1
ATOM 635 O O . GLU A 1 84 ? 0.54 41.25 -7.25 1 96.56 84 GLU A O 1
ATOM 640 N N . ALA A 1 85 ? 0.193 39.156 -7.855 1 96.19 85 ALA A N 1
ATOM 641 C CA . ALA A 1 85 ? 0.282 39.438 -9.289 1 96.19 85 ALA A CA 1
ATOM 642 C C . ALA A 1 85 ? -1.014 40.062 -9.805 1 96.19 85 ALA A C 1
ATOM 644 O O . ALA A 1 85 ? -1.116 40.406 -10.984 1 96.19 85 ALA A O 1
ATOM 645 N N . GLY A 1 86 ? -2.029 40.125 -8.977 1 96.56 86 GLY A N 1
ATOM 646 C CA . GLY A 1 86 ? -3.305 40.719 -9.375 1 96.56 86 GLY A CA 1
ATOM 647 C C . GLY A 1 86 ? -4.172 39.75 -10.172 1 96.56 86 GLY A C 1
ATOM 648 O O . GLY A 1 86 ? -5.156 40.188 -10.789 1 96.56 86 GLY A O 1
ATOM 649 N N . LYS A 1 87 ? -3.863 38.562 -10.148 1 97.88 87 LYS A N 1
ATOM 650 C CA . LYS A 1 87 ? -4.586 37.562 -10.938 1 97.88 87 LYS A CA 1
ATOM 651 C C . LYS A 1 87 ? -5.664 36.875 -10.102 1 97.88 87 LYS A C 1
ATOM 653 O O . LYS A 1 87 ? -6.535 36.188 -10.641 1 97.88 87 LYS A O 1
ATOM 658 N N . LEU A 1 88 ? -5.59 37.062 -8.805 1 98.06 88 LEU A N 1
ATOM 659 C CA . LEU A 1 88 ? -6.523 36.438 -7.879 1 98.06 88 LEU A CA 1
ATOM 660 C C . LEU A 1 88 ? -6.852 37.375 -6.719 1 98.06 88 LEU A C 1
ATOM 662 O O . LEU A 1 88 ? -5.969 38.062 -6.211 1 98.06 88 LEU A O 1
ATOM 666 N N . ASN A 1 89 ? -8.109 37.406 -6.344 1 98.19 89 ASN A N 1
ATOM 667 C CA . ASN A 1 89 ? -8.57 38.156 -5.184 1 98.19 89 ASN A CA 1
ATOM 668 C C . ASN A 1 89 ? -9.031 37.25 -4.062 1 98.19 89 ASN A C 1
ATOM 670 O O . ASN A 1 89 ? -9.945 36.438 -4.254 1 98.19 89 ASN A O 1
ATOM 674 N N . LEU A 1 90 ? -8.422 37.344 -2.895 1 97.75 90 LEU A N 1
ATOM 675 C CA . LEU A 1 90 ? -8.695 36.469 -1.766 1 97.75 90 LEU A CA 1
ATOM 676 C C . LEU A 1 90 ? -10.156 36.531 -1.339 1 97.75 90 LEU A C 1
ATOM 678 O O . LEU A 1 90 ? -10.703 35.594 -0.79 1 97.75 90 LEU A O 1
ATOM 682 N N . SER A 1 91 ? -10.781 37.625 -1.6 1 97.31 91 SER A N 1
ATOM 683 C CA . SER A 1 91 ? -12.164 37.844 -1.177 1 97.31 91 SER A CA 1
ATOM 684 C C . SER A 1 91 ? -13.148 37.469 -2.279 1 97.31 91 SER A C 1
ATOM 686 O O . SER A 1 91 ? -14.359 37.469 -2.064 1 97.31 91 SER A O 1
ATOM 688 N N . ALA A 1 92 ? -12.664 37.156 -3.445 1 98.12 92 ALA A N 1
ATOM 689 C CA . ALA A 1 92 ? -13.523 36.75 -4.555 1 98.12 92 ALA A CA 1
ATOM 690 C C . ALA A 1 92 ? -14.117 35.375 -4.336 1 98.12 92 ALA A C 1
ATOM 692 O O . ALA A 1 92 ? -13.492 34.531 -3.701 1 98.12 92 ALA A O 1
ATOM 693 N N . PRO A 1 93 ? -15.312 35.188 -4.84 1 98.19 93 PRO A N 1
ATOM 694 C CA . PRO A 1 93 ? -15.891 33.844 -4.781 1 98.19 93 PRO A CA 1
ATOM 695 C C . PRO A 1 93 ? -15.156 32.844 -5.684 1 98.19 93 PRO A C 1
ATOM 697 O O . PRO A 1 93 ? -14.625 33.25 -6.727 1 98.19 93 PRO A O 1
ATOM 700 N N . VAL A 1 94 ? -15.133 31.656 -5.254 1 98 94 VAL A N 1
ATOM 701 C CA . VAL A 1 94 ? -14.477 30.594 -6.008 1 98 94 VAL A CA 1
ATOM 702 C C . VAL A 1 94 ? -15.086 30.5 -7.406 1 98 94 VAL A C 1
ATOM 704 O O . VAL A 1 94 ? -14.391 30.172 -8.367 1 98 94 VAL A O 1
ATOM 707 N N . SER A 1 95 ? -16.375 30.891 -7.582 1 97.62 95 SER A N 1
ATOM 708 C CA . SER A 1 95 ? -17.078 30.812 -8.859 1 97.62 95 SER A CA 1
ATOM 709 C C . SER A 1 95 ? -16.484 31.781 -9.875 1 97.62 95 SER A C 1
ATOM 711 O O . SER A 1 95 ? -16.75 31.672 -11.07 1 97.62 95 SER A O 1
ATOM 713 N N . ALA A 1 96 ? -15.758 32.688 -9.414 1 97.75 96 ALA A N 1
ATOM 714 C CA . ALA A 1 96 ? -15.062 33.562 -10.328 1 97.75 96 ALA A CA 1
ATOM 715 C C . ALA A 1 96 ? -13.953 32.844 -11.078 1 97.75 96 ALA A C 1
ATOM 717 O O . ALA A 1 96 ? -13.523 33.281 -12.148 1 97.75 96 ALA A O 1
ATOM 718 N N . TYR A 1 97 ? -13.531 31.734 -10.562 1 97.69 97 TYR A N 1
ATOM 719 C CA . TYR A 1 97 ? -12.359 31.062 -11.109 1 97.69 97 TYR A CA 1
ATOM 720 C C . TYR A 1 97 ? -12.711 29.656 -11.578 1 97.69 97 TYR A C 1
ATOM 722 O O . TYR A 1 97 ? -11.992 29.047 -12.375 1 97.69 97 TYR A O 1
ATOM 730 N N . ILE A 1 98 ? -13.625 29.078 -10.977 1 96 98 ILE A N 1
ATOM 731 C CA . ILE A 1 98 ? -14.055 27.734 -11.344 1 96 98 ILE A CA 1
ATOM 732 C C . ILE A 1 98 ? -15.484 27.766 -11.859 1 96 98 ILE A C 1
ATOM 734 O O . ILE A 1 98 ? -16.391 28.266 -11.18 1 96 98 ILE A O 1
ATOM 738 N N . ASP A 1 99 ? -15.625 26.984 -12.953 1 91.06 99 ASP A N 1
ATOM 739 C CA . ASP A 1 99 ? -16.953 26.969 -13.578 1 91.06 99 ASP A CA 1
ATOM 740 C C . ASP A 1 99 ? -17.781 25.781 -13.086 1 91.06 99 ASP A C 1
ATOM 742 O O . ASP A 1 99 ? -17.234 24.859 -12.461 1 91.06 99 ASP A O 1
ATOM 746 N N . SER A 1 100 ? -19 25.812 -13.219 1 88 100 SER A N 1
ATOM 747 C CA . SER A 1 100 ? -19.922 24.703 -13.047 1 88 100 SER A CA 1
ATOM 748 C C . SER A 1 100 ? -19.906 24.188 -11.609 1 88 100 SER A C 1
ATOM 750 O O . SER A 1 100 ? -19.766 22.984 -11.383 1 88 100 SER A O 1
ATOM 752 N N . LEU A 1 101 ? -19.984 25.109 -10.711 1 95.56 101 LEU A N 1
ATOM 753 C CA . LEU A 1 101 ? -20.125 24.75 -9.297 1 95.56 101 LEU A CA 1
ATOM 754 C C . LEU A 1 101 ? -21.594 24.719 -8.891 1 95.56 101 LEU A C 1
ATOM 756 O O . LEU A 1 101 ? -22.406 25.453 -9.43 1 95.56 101 LEU A O 1
ATOM 760 N N . PRO A 1 102 ? -21.891 23.812 -7.941 1 95.31 102 PRO A N 1
ATOM 761 C CA . PRO A 1 102 ? -23.234 23.938 -7.344 1 95.31 102 PRO A CA 1
ATOM 762 C C . PRO A 1 102 ? -23.516 25.328 -6.801 1 95.31 102 PRO A C 1
ATOM 764 O O . PRO A 1 102 ? -22.594 26.031 -6.359 1 95.31 102 PRO A O 1
ATOM 767 N N . ALA A 1 103 ? -24.797 25.656 -6.73 1 95.25 103 ALA A N 1
ATOM 768 C CA . ALA A 1 103 ? -25.219 26.984 -6.297 1 95.25 103 ALA A CA 1
ATOM 769 C C . ALA A 1 103 ? -24.703 27.297 -4.891 1 95.25 103 ALA A C 1
ATOM 771 O O . ALA A 1 103 ? -24.25 28.406 -4.613 1 95.25 103 ALA A O 1
ATOM 772 N N . THR A 1 104 ? -24.703 26.359 -4.039 1 95.44 104 THR A N 1
ATOM 773 C CA . THR A 1 104 ? -24.359 26.547 -2.635 1 95.44 104 THR A CA 1
ATOM 774 C C . THR A 1 104 ? -22.844 26.75 -2.477 1 95.44 104 THR A C 1
ATOM 776 O O . THR A 1 104 ? -22.391 27.188 -1.426 1 95.44 104 THR A O 1
ATOM 779 N N . TRP A 1 105 ? -22.109 26.375 -3.521 1 97.25 105 TRP A N 1
ATOM 780 C CA . TRP A 1 105 ? -20.656 26.469 -3.441 1 97.25 105 TRP A CA 1
ATOM 781 C C . TRP A 1 105 ? -20.156 27.828 -3.934 1 97.25 105 TRP A C 1
ATOM 783 O O . TRP A 1 105 ? -19.047 28.25 -3.592 1 97.25 105 TRP A O 1
ATOM 793 N N . LYS A 1 106 ? -20.938 28.484 -4.738 1 96.69 106 LYS A N 1
ATOM 794 C CA . LYS A 1 106 ? -20.516 29.594 -5.59 1 96.69 106 LYS A CA 1
ATOM 795 C C . LYS A 1 106 ? -20 30.766 -4.758 1 96.69 106 LYS A C 1
ATOM 797 O O . LYS A 1 106 ? -19.047 31.438 -5.152 1 96.69 106 LYS A O 1
ATOM 802 N N . ALA A 1 107 ? -20.516 30.953 -3.613 1 96.06 107 ALA A N 1
ATOM 803 C CA . ALA A 1 107 ? -20.234 32.156 -2.854 1 96.06 107 ALA A CA 1
ATOM 804 C C . ALA A 1 107 ? -19.031 31.984 -1.952 1 96.06 107 ALA A C 1
ATOM 806 O O . ALA A 1 107 ? -18.5 32.938 -1.396 1 96.06 107 ALA A O 1
ATOM 807 N N . VAL A 1 108 ? -18.562 30.797 -1.779 1 98.25 108 VAL A N 1
ATOM 808 C CA . VAL A 1 108 ? -17.406 30.547 -0.932 1 98.25 108 VAL A CA 1
ATOM 809 C C . VAL A 1 108 ? -16.203 31.312 -1.466 1 98.25 108 VAL A C 1
ATOM 811 O O . VAL A 1 108 ? -15.93 31.297 -2.67 1 98.25 108 VAL A O 1
ATOM 814 N N . THR A 1 109 ? -15.477 31.953 -0.613 1 98.25 109 THR A N 1
ATOM 815 C CA . THR A 1 109 ? -14.367 32.781 -1.056 1 98.25 109 THR A CA 1
ATOM 816 C C . THR A 1 109 ? -13.062 32 -1.04 1 98.25 109 THR A C 1
ATOM 818 O O . THR A 1 109 ? -12.977 30.938 -0.421 1 98.25 109 THR A O 1
ATOM 821 N N . ILE A 1 110 ? -12.039 32.562 -1.696 1 98.38 110 ILE A N 1
ATOM 822 C CA . ILE A 1 110 ? -10.711 31.984 -1.708 1 98.38 110 ILE A CA 1
ATOM 823 C C . ILE A 1 110 ? -10.141 31.953 -0.29 1 98.38 110 ILE A C 1
ATOM 825 O O . ILE A 1 110 ? -9.523 30.969 0.123 1 98.38 110 ILE A O 1
ATOM 829 N N . LYS A 1 111 ? -10.344 33.031 0.441 1 97.81 111 LYS A N 1
ATOM 830 C CA . LYS A 1 111 ? -9.898 33.125 1.829 1 97.81 111 LYS A CA 1
ATOM 831 C C . LYS A 1 111 ? -10.508 31.984 2.66 1 97.81 111 LYS A C 1
ATOM 833 O O . LYS A 1 111 ? -9.828 31.391 3.5 1 97.81 111 LYS A O 1
ATOM 838 N N . GLN A 1 112 ? -11.75 31.688 2.393 1 98.06 112 GLN A N 1
ATOM 839 C CA . GLN A 1 112 ? -12.445 30.641 3.137 1 98.06 112 GLN A CA 1
ATOM 840 C C . GLN A 1 112 ? -11.914 29.266 2.764 1 98.06 112 GLN A C 1
ATOM 842 O O . GLN A 1 112 ? -11.898 28.359 3.594 1 98.06 112 GLN A O 1
ATOM 847 N N . LEU A 1 113 ? -11.422 29.016 1.534 1 98.44 113 LEU A N 1
ATOM 848 C CA . LEU A 1 113 ? -10.719 27.781 1.171 1 98.44 113 LEU A CA 1
ATOM 849 C C . LEU A 1 113 ? -9.43 27.641 1.979 1 98.44 113 LEU A C 1
ATOM 851 O O . LEU A 1 113 ? -9.172 26.578 2.551 1 98.44 113 LEU A O 1
ATOM 855 N N . LEU A 1 114 ? -8.703 28.703 2.07 1 98.44 114 LEU A N 1
ATOM 856 C CA . LEU A 1 114 ? -7.383 28.688 2.691 1 98.44 114 LEU A CA 1
ATOM 857 C C . LEU A 1 114 ? -7.492 28.5 4.199 1 98.44 114 LEU A C 1
ATOM 859 O O . LEU A 1 114 ? -6.535 28.062 4.848 1 98.44 114 LEU A O 1
ATOM 863 N N . THR A 1 115 ? -8.664 28.797 4.812 1 97.62 115 THR A N 1
ATOM 864 C CA . THR A 1 115 ? -8.797 28.766 6.266 1 97.62 115 THR A CA 1
ATOM 865 C C . THR A 1 115 ? -9.75 27.672 6.703 1 97.62 115 THR A C 1
ATOM 867 O O . THR A 1 115 ? -10.133 27.594 7.871 1 97.62 115 THR A O 1
ATOM 870 N N . HIS A 1 116 ? -10.188 26.828 5.77 1 97.62 116 HIS A N 1
ATOM 871 C CA . HIS A 1 116 ? -11.047 25.688 6.027 1 97.62 116 HIS A CA 1
ATOM 872 C C . HIS A 1 116 ? -12.359 26.109 6.676 1 97.62 116 HIS A C 1
ATOM 874 O O . HIS A 1 116 ? -12.828 25.453 7.617 1 97.62 116 HIS A O 1
ATOM 880 N N . THR A 1 117 ? -12.867 27.234 6.191 1 97.62 117 THR A N 1
ATOM 881 C CA . THR A 1 117 ? -14.164 27.719 6.656 1 97.62 117 THR A CA 1
ATOM 882 C C . THR A 1 117 ? -15.18 27.719 5.516 1 97.62 117 THR A C 1
ATOM 884 O O . THR A 1 117 ? -16.141 28.484 5.543 1 97.62 117 THR A O 1
ATOM 887 N N . SER A 1 118 ? -15.016 26.891 4.523 1 98.06 118 SER A N 1
ATOM 888 C CA . SER A 1 118 ? -15.844 26.859 3.32 1 98.06 118 SER A CA 1
ATOM 889 C C . SER A 1 118 ? -17.156 26.141 3.574 1 98.06 118 SER A C 1
ATOM 891 O O . SER A 1 118 ? -18.172 26.453 2.936 1 98.06 118 SER A O 1
ATOM 893 N N . GLY A 1 119 ? -17.125 25.109 4.438 1 97.5 119 GLY A N 1
ATOM 894 C CA . GLY A 1 119 ? -18.297 24.266 4.652 1 97.5 119 GLY A CA 1
ATOM 895 C C . GLY A 1 119 ? -18.438 23.188 3.6 1 97.5 119 GLY A C 1
ATOM 896 O O . GLY A 1 119 ? -19.406 22.406 3.635 1 97.5 119 GLY A O 1
ATOM 897 N N . PHE A 1 120 ? -17.531 22.984 2.699 1 97.94 120 PHE A N 1
ATOM 898 C CA . PHE A 1 120 ? -17.594 21.984 1.643 1 97.94 120 PHE A CA 1
ATOM 899 C C . PHE A 1 120 ? -17.594 20.578 2.229 1 97.94 120 PHE A C 1
ATOM 901 O O . PHE A 1 120 ? -17.047 20.344 3.309 1 97.94 120 PHE A O 1
ATOM 908 N N . PRO A 1 121 ? -18.266 19.641 1.486 1 97.19 121 PRO A N 1
ATOM 909 C CA . PRO A 1 121 ? -18 18.25 1.84 1 97.19 121 PRO A CA 1
ATOM 910 C C . PRO A 1 121 ? -16.547 17.844 1.603 1 97.19 121 PRO A C 1
ATOM 912 O O . PRO A 1 121 ? -15.898 18.375 0.699 1 97.19 121 PRO A O 1
ATOM 915 N N . ASP A 1 122 ? -16.094 16.953 2.385 1 97.38 122 ASP A N 1
ATOM 916 C CA . ASP A 1 122 ? -14.695 16.562 2.328 1 97.38 122 ASP A CA 1
ATOM 917 C C . ASP A 1 122 ? -14.445 15.555 1.206 1 97.38 122 ASP A C 1
ATOM 919 O O . ASP A 1 122 ? -15.133 14.539 1.117 1 97.38 122 ASP A O 1
ATOM 923 N N . LEU A 1 123 ? -13.461 15.828 0.447 1 97.25 123 LEU A N 1
ATOM 924 C CA . LEU A 1 123 ? -13.031 14.969 -0.646 1 97.25 123 LEU A CA 1
ATOM 925 C C . LEU A 1 123 ? -12.734 13.555 -0.14 1 97.25 123 LEU A C 1
ATOM 927 O O . LEU A 1 123 ? -12.977 12.578 -0.848 1 97.25 123 LEU A O 1
ATOM 931 N N . LEU A 1 124 ? -12.266 13.383 1.082 1 95.44 124 LEU A N 1
ATOM 932 C CA . LEU A 1 124 ? -11.875 12.094 1.646 1 95.44 124 LEU A CA 1
ATOM 933 C C . LEU A 1 124 ? -13.086 11.188 1.83 1 95.44 124 LEU A C 1
ATOM 935 O O . LEU A 1 124 ? -12.938 9.977 1.995 1 95.44 124 LEU A O 1
ATOM 939 N N . LYS A 1 125 ? -14.266 11.789 1.805 1 94.38 125 LYS A N 1
ATOM 940 C CA . LYS A 1 125 ? -15.484 10.992 1.927 1 94.38 125 LYS A CA 1
ATOM 941 C C . LYS A 1 125 ? -15.727 10.172 0.667 1 94.38 125 LYS A C 1
ATOM 943 O O . LYS A 1 125 ? -16.531 9.227 0.679 1 94.38 125 LYS A O 1
ATOM 948 N N . VAL A 1 126 ? -15.078 10.57 -0.382 1 95.19 126 VAL A N 1
ATOM 949 C CA . VAL A 1 126 ? -15.367 9.914 -1.653 1 95.19 126 VAL A CA 1
ATOM 950 C C . VAL A 1 126 ? -14.172 9.078 -2.092 1 95.19 126 VAL A C 1
ATOM 952 O O . VAL A 1 126 ? -14.297 8.203 -2.951 1 95.19 126 VAL A O 1
ATOM 955 N N . LEU A 1 127 ? -13.031 9.227 -1.521 1 94.44 127 LEU A N 1
ATOM 956 C CA . LEU A 1 127 ? -11.844 8.43 -1.821 1 94.44 127 LEU A CA 1
ATOM 957 C C . LEU A 1 127 ? -11.828 7.156 -0.98 1 94.44 127 LEU A C 1
ATOM 959 O O . LEU A 1 127 ? -12.617 7.008 -0.05 1 94.44 127 LEU A O 1
ATOM 963 N N . ASP A 1 128 ? -10.969 6.234 -1.388 1 90.56 128 ASP A N 1
ATOM 964 C CA . ASP A 1 128 ? -10.797 5.016 -0.6 1 90.56 128 ASP A CA 1
ATOM 965 C C . ASP A 1 128 ? -10.367 5.344 0.828 1 90.56 128 ASP A C 1
ATOM 967 O O . ASP A 1 128 ? -9.359 6.027 1.038 1 90.56 128 ASP A O 1
ATOM 971 N N . PRO A 1 129 ? -11.047 4.891 1.825 1 86.81 129 PRO A N 1
ATOM 972 C CA . PRO A 1 129 ? -10.781 5.309 3.203 1 86.81 129 PRO A CA 1
ATOM 973 C C . PRO A 1 129 ? -9.5 4.699 3.764 1 86.81 129 PRO A C 1
ATOM 975 O O . PRO A 1 129 ? -8.969 5.18 4.77 1 86.81 129 PRO A O 1
ATOM 978 N N . ASP A 1 130 ? -9.023 3.693 3.174 1 85.19 130 ASP A N 1
ATOM 979 C CA . ASP A 1 130 ? -7.883 2.998 3.756 1 85.19 130 ASP A CA 1
ATOM 980 C C . ASP A 1 130 ? -6.57 3.49 3.146 1 85.19 130 ASP A C 1
ATOM 982 O O . ASP A 1 130 ? -5.578 3.67 3.855 1 85.19 130 ASP A O 1
ATOM 986 N N . VAL A 1 131 ? -6.617 3.807 1.82 1 88.75 131 VAL A N 1
ATOM 987 C CA . VAL A 1 131 ? -5.332 4.098 1.192 1 88.75 131 VAL A CA 1
ATOM 988 C C . VAL A 1 131 ? -5.391 5.453 0.49 1 88.75 131 VAL A C 1
ATOM 990 O O . VAL A 1 131 ? -4.375 5.957 0.009 1 88.75 131 VAL A O 1
ATOM 993 N N . GLY A 1 132 ? -6.551 6.027 0.356 1 92.19 132 GLY A N 1
ATOM 994 C CA . GLY A 1 132 ? -6.695 7.363 -0.198 1 92.19 132 GLY A CA 1
ATOM 995 C C . GLY A 1 132 ? -6.723 7.383 -1.715 1 92.19 132 GLY A C 1
ATOM 996 O O . GLY A 1 132 ? -6.613 8.445 -2.33 1 92.19 132 GLY A O 1
ATOM 997 N N . SER A 1 133 ? -6.906 6.25 -2.4 1 92.5 133 SER A N 1
ATOM 998 C CA . SER A 1 133 ? -6.93 6.148 -3.855 1 92.5 133 SER A CA 1
ATOM 999 C C . SER A 1 133 ? -8.297 6.527 -4.414 1 92.5 133 SER A C 1
ATOM 1001 O O . SER A 1 133 ? -9.234 6.77 -3.656 1 92.5 133 SER A O 1
ATOM 1003 N N . VAL A 1 134 ? -8.398 6.586 -5.738 1 93.81 134 VAL A N 1
ATOM 1004 C CA . VAL A 1 134 ? -9.656 6.887 -6.418 1 93.81 134 VAL A CA 1
ATOM 1005 C C . VAL A 1 134 ? -10.617 5.711 -6.273 1 93.81 134 VAL A C 1
ATOM 1007 O O . VAL A 1 134 ? -11.812 5.844 -6.539 1 93.81 134 VAL A O 1
ATOM 1010 N N . GLY A 1 135 ? -10.117 4.617 -5.883 1 88.5 135 GLY A N 1
ATOM 1011 C CA . GLY A 1 135 ? -10.953 3.459 -5.621 1 88.5 135 GLY A CA 1
ATOM 1012 C C . GLY A 1 135 ? -11.781 3.033 -6.824 1 88.5 135 GLY A C 1
ATOM 1013 O O . GLY A 1 135 ? -11.297 3.078 -7.957 1 88.5 135 GLY A O 1
ATOM 1014 N N . THR A 1 136 ? -13.008 2.627 -6.57 1 84.31 136 THR A N 1
ATOM 1015 C CA . THR A 1 136 ? -13.859 2.045 -7.598 1 84.31 136 THR A CA 1
ATOM 1016 C C . THR A 1 136 ? -14.367 3.119 -8.555 1 84.31 136 THR A C 1
ATOM 1018 O O . THR A 1 136 ? -14.852 2.809 -9.641 1 84.31 136 THR A O 1
ATOM 1021 N N . LEU A 1 137 ? -14.258 4.379 -8.102 1 88.69 137 LEU A N 1
ATOM 1022 C CA . LEU A 1 137 ? -14.734 5.457 -8.961 1 88.69 137 LEU A CA 1
ATOM 1023 C C . LEU A 1 137 ? -13.742 5.734 -10.086 1 88.69 137 LEU A C 1
ATOM 1025 O O . LEU A 1 137 ? -14.125 6.238 -11.141 1 88.69 137 LEU A O 1
ATOM 1029 N N . LYS A 1 138 ? -12.43 5.453 -9.852 1 86.25 138 LYS A N 1
ATOM 1030 C CA . LYS A 1 138 ? -11.352 5.305 -10.828 1 86.25 138 LYS A CA 1
ATOM 1031 C C . LYS A 1 138 ? -10.977 6.652 -11.438 1 86.25 138 LYS A C 1
ATOM 1033 O O . LYS A 1 138 ? -9.82 6.863 -11.82 1 86.25 138 LYS A O 1
ATOM 1038 N N . ARG A 1 139 ? -12.055 7.633 -11.664 1 92.38 139 ARG A N 1
ATOM 1039 C CA . ARG A 1 139 ? -11.789 8.852 -12.422 1 92.38 139 ARG A CA 1
ATOM 1040 C C . ARG A 1 139 ? -12.102 10.094 -11.586 1 92.38 139 ARG A C 1
ATOM 1042 O O . ARG A 1 139 ? -13.086 10.117 -10.844 1 92.38 139 ARG A O 1
ATOM 1049 N N . GLU A 1 140 ? -11.289 11.133 -11.781 1 94.94 140 GLU A N 1
ATOM 1050 C CA . GLU A 1 140 ? -11.461 12.406 -11.078 1 94.94 140 GLU A CA 1
ATOM 1051 C C . GLU A 1 140 ? -12.852 12.992 -11.336 1 94.94 140 GLU A C 1
ATOM 1053 O O . GLU A 1 140 ? -13.5 13.477 -10.406 1 94.94 140 GLU A O 1
ATOM 1058 N N . GLN A 1 141 ? -13.305 12.914 -12.586 1 95.06 141 GLN A N 1
ATOM 1059 C CA . GLN A 1 141 ? -14.586 13.5 -12.953 1 95.06 141 GLN A CA 1
ATOM 1060 C C . GLN A 1 141 ? -15.727 12.844 -12.18 1 95.06 141 GLN A C 1
ATOM 1062 O O . GLN A 1 141 ? -16.656 13.531 -11.734 1 95.06 141 GLN A O 1
ATOM 1067 N N . VAL A 1 142 ? -15.664 11.539 -12.062 1 95.81 142 VAL A N 1
ATOM 1068 C CA . VAL A 1 142 ? -16.703 10.82 -11.336 1 95.81 142 VAL A CA 1
ATOM 1069 C C . VAL A 1 142 ? -16.656 11.203 -9.859 1 95.81 142 VAL A C 1
ATOM 1071 O O . VAL A 1 142 ? -17.703 11.414 -9.234 1 95.81 142 VAL A O 1
ATOM 1074 N N . ILE A 1 143 ? -15.516 11.336 -9.32 1 95.81 143 ILE A N 1
ATOM 1075 C CA . ILE A 1 143 ? -15.32 11.742 -7.934 1 95.81 143 ILE A CA 1
ATOM 1076 C C . ILE A 1 143 ? -15.867 13.148 -7.723 1 95.81 143 ILE A C 1
ATOM 1078 O O . ILE A 1 143 ? -16.594 13.406 -6.754 1 95.81 143 ILE A O 1
ATOM 1082 N N . TRP A 1 144 ? -15.562 14.023 -8.641 1 95.69 144 TRP A N 1
ATOM 1083 C CA . TRP A 1 144 ? -16.031 15.406 -8.586 1 95.69 144 TRP A CA 1
ATOM 1084 C C . TRP A 1 144 ? -17.547 15.469 -8.586 1 95.69 144 TRP A C 1
ATOM 1086 O O . TRP A 1 144 ? -18.156 16.172 -7.773 1 95.69 144 TRP A O 1
ATOM 1096 N N . GLU A 1 145 ? -18.172 14.695 -9.469 1 96.38 145 GLU A N 1
ATOM 1097 C CA . GLU A 1 145 ? -19.625 14.688 -9.562 1 96.38 145 GLU A CA 1
ATOM 1098 C C . GLU A 1 145 ? -20.266 14.117 -8.289 1 96.38 145 GLU A C 1
ATOM 1100 O O . GLU A 1 145 ? -21.266 14.633 -7.812 1 96.38 145 GLU A O 1
ATOM 1105 N N . LYS A 1 146 ? -19.625 13.117 -7.781 1 96.75 146 LYS A N 1
ATOM 1106 C CA . LYS A 1 146 ? -20.141 12.547 -6.535 1 96.75 146 LYS A CA 1
ATOM 1107 C C . LYS A 1 146 ? -19.984 13.531 -5.379 1 96.75 146 LYS A C 1
ATOM 1109 O O . LYS A 1 146 ? -20.891 13.664 -4.551 1 96.75 146 LYS A O 1
ATOM 1114 N N . LEU A 1 147 ? -18.891 14.148 -5.312 1 96.69 147 LEU A N 1
ATOM 1115 C CA . LEU A 1 147 ? -18.609 15.125 -4.262 1 96.69 147 LEU A CA 1
ATOM 1116 C C . LEU A 1 147 ? -19.672 16.219 -4.254 1 96.69 147 LEU A C 1
ATOM 1118 O O . LEU A 1 147 ? -20.141 16.625 -3.188 1 96.69 147 LEU A O 1
ATOM 1122 N N . LYS A 1 148 ? -20.094 16.641 -5.391 1 95.88 148 LYS A N 1
ATOM 1123 C CA . LYS A 1 148 ? -21.062 17.734 -5.543 1 95.88 148 LYS A CA 1
ATOM 1124 C C . LYS A 1 148 ? -22.438 17.328 -5.02 1 95.88 148 LYS A C 1
ATOM 1126 O O . LYS A 1 148 ? -23.266 18.188 -4.73 1 95.88 148 LYS A O 1
ATOM 1131 N N . THR A 1 149 ? -22.656 15.984 -4.922 1 96.19 149 THR A N 1
ATOM 1132 C CA . THR A 1 149 ? -23.969 15.523 -4.461 1 96.19 149 THR A CA 1
ATOM 1133 C C . THR A 1 149 ? -24.031 15.531 -2.936 1 96.19 149 THR A C 1
ATOM 1135 O O . THR A 1 149 ? -25.109 15.414 -2.355 1 96.19 149 THR A O 1
ATOM 1138 N N . ILE A 1 150 ? -22.969 15.656 -2.264 1 96.38 150 ILE A N 1
ATOM 1139 C CA . ILE A 1 150 ? -22.922 15.656 -0.807 1 96.38 150 ILE A CA 1
ATOM 1140 C C . ILE A 1 150 ? -23.25 17.047 -0.278 1 96.38 150 ILE A C 1
ATOM 1142 O O . ILE A 1 150 ? -22.672 18.047 -0.739 1 96.38 150 ILE A O 1
ATOM 1146 N N . PRO A 1 151 ? -24.078 17.156 0.696 1 95.69 151 PRO A N 1
ATOM 1147 C CA . PRO A 1 151 ? -24.484 18.469 1.213 1 95.69 151 PRO A CA 1
ATOM 1148 C C . PRO A 1 151 ? -23.328 19.203 1.918 1 95.69 151 PRO A C 1
ATOM 1150 O O . PRO A 1 151 ? -22.438 18.547 2.465 1 95.69 151 PRO A O 1
ATOM 1153 N N . MET A 1 152 ? -23.453 20.547 1.96 1 96.56 152 MET A N 1
ATOM 1154 C CA . MET A 1 152 ? -22.531 21.375 2.736 1 96.56 152 MET A CA 1
ATOM 1155 C C . MET A 1 152 ? -22.609 21.031 4.219 1 96.56 152 MET A C 1
ATOM 1157 O O . MET A 1 152 ? -23.688 20.75 4.742 1 96.56 152 MET A O 1
ATOM 1161 N N . GLU A 1 153 ? -21.5 20.984 4.812 1 94.25 153 GLU A N 1
ATOM 1162 C CA . GLU A 1 153 ? -21.469 20.688 6.242 1 94.25 153 GLU A CA 1
ATOM 1163 C C . GLU A 1 153 ? -22.031 21.844 7.062 1 94.25 153 GLU A C 1
ATOM 1165 O O . GLU A 1 153 ? -22.641 21.625 8.117 1 94.25 153 GLU A O 1
ATOM 1170 N N . PHE A 1 154 ? -21.828 23.109 6.691 1 94.5 154 PHE A N 1
ATOM 1171 C CA . PHE A 1 154 ? -22.297 24.328 7.328 1 94.5 154 PHE A CA 1
ATOM 1172 C C . PHE A 1 154 ? -22.219 25.5 6.363 1 94.5 154 PHE A C 1
ATOM 1174 O O . PHE A 1 154 ? -21.672 25.375 5.262 1 94.5 154 PHE A O 1
ATOM 1181 N N . LYS A 1 155 ? -22.75 26.641 6.766 1 95.44 155 LYS A N 1
ATOM 1182 C CA . LYS A 1 155 ? -22.672 27.859 5.965 1 95.44 155 LYS A CA 1
ATOM 1183 C C . LYS A 1 155 ? -21.25 28.406 5.934 1 95.44 155 LYS A C 1
ATOM 1185 O O . LYS A 1 155 ? -20.547 28.391 6.949 1 95.44 155 LYS A O 1
ATOM 1190 N N . PRO A 1 156 ? -20.844 28.891 4.801 1 97.12 156 PRO A N 1
ATOM 1191 C CA . PRO A 1 156 ? -19.484 29.406 4.699 1 97.12 156 PRO A CA 1
ATOM 1192 C C . PRO A 1 156 ? -19.156 30.453 5.758 1 97.12 156 PRO A C 1
ATOM 1194 O O . PRO A 1 156 ? -19.969 31.359 5.992 1 97.12 156 PRO A O 1
ATOM 1197 N N . GLY A 1 157 ? -18 30.266 6.426 1 96.81 157 GLY A N 1
ATOM 1198 C CA . GLY A 1 157 ? -17.516 31.234 7.398 1 96.81 157 GLY A CA 1
ATOM 1199 C C . GLY A 1 157 ? -18.047 31.016 8.797 1 96.81 157 GLY A C 1
ATOM 1200 O O . GLY A 1 157 ? -17.656 31.688 9.742 1 96.81 157 GLY A O 1
ATOM 1201 N N . GLU A 1 158 ? -18.875 30 8.938 1 95 158 GLU A N 1
ATOM 1202 C CA . GLU A 1 158 ? -19.547 29.797 10.219 1 95 158 GLU A CA 1
ATOM 1203 C C . GLU A 1 158 ? -18.688 28.969 11.172 1 95 158 GLU A C 1
ATOM 1205 O O . GLU A 1 158 ? -18.672 29.219 12.375 1 95 158 GLU A O 1
ATOM 1210 N N . ARG A 1 159 ? -18.109 28.016 10.648 1 92.5 159 ARG A N 1
ATOM 1211 C CA . ARG A 1 159 ? -17.312 27.062 11.438 1 92.5 159 ARG A CA 1
ATOM 1212 C C . ARG A 1 159 ? -16.047 26.656 10.703 1 92.5 159 ARG A C 1
ATOM 1214 O O . ARG A 1 159 ? -15.852 27.016 9.539 1 92.5 159 ARG A O 1
ATOM 1221 N N . PHE A 1 160 ? -15.203 26.109 11.5 1 93.19 160 PHE A N 1
ATOM 1222 C CA . PHE A 1 160 ? -14.008 25.484 10.961 1 93.19 160 PHE A CA 1
ATOM 1223 C C . PHE A 1 160 ? -14.219 23.984 10.781 1 93.19 160 PHE A C 1
ATOM 1225 O O . PHE A 1 160 ? -14.742 23.312 11.68 1 93.19 160 PHE A O 1
ATOM 1232 N N . SER A 1 161 ? -13.852 23.438 9.594 1 94.44 161 SER A N 1
ATOM 1233 C CA . SER A 1 161 ? -13.773 22 9.359 1 94.44 161 SER A CA 1
ATOM 1234 C C . SER A 1 161 ? -12.633 21.672 8.406 1 94.44 161 SER A C 1
ATOM 1236 O O . SER A 1 161 ? -12.703 21.984 7.215 1 94.44 161 SER A O 1
ATOM 1238 N N . TYR A 1 162 ? -11.672 21.094 9.008 1 93.69 162 TYR A N 1
ATOM 1239 C CA . TYR A 1 162 ? -10.523 20.703 8.195 1 93.69 162 TYR A CA 1
ATOM 1240 C C . TYR A 1 162 ? -10.945 19.719 7.105 1 93.69 162 TYR A C 1
ATOM 1242 O O . TYR A 1 162 ? -11.445 18.625 7.395 1 93.69 162 TYR A O 1
ATOM 1250 N N . ASN A 1 163 ? -10.734 20.141 5.812 1 94.81 163 ASN A N 1
ATOM 1251 C CA . ASN A 1 163 ? -11.148 19.25 4.738 1 94.81 163 ASN A CA 1
ATOM 1252 C C . ASN A 1 163 ? -10.297 19.438 3.49 1 94.81 163 ASN A C 1
ATOM 1254 O O . ASN A 1 163 ? -9.789 20.531 3.24 1 94.81 163 ASN A O 1
ATOM 1258 N N . GLN A 1 164 ? -10.203 18.422 2.609 1 97.5 164 GLN A N 1
ATOM 1259 C CA . GLN A 1 164 ? -9.258 18.375 1.496 1 97.5 164 GLN A CA 1
ATOM 1260 C C . GLN A 1 164 ? -9.875 18.969 0.228 1 97.5 164 GLN A C 1
ATOM 1262 O O . GLN A 1 164 ? -9.164 19.25 -0.737 1 97.5 164 GLN A O 1
ATOM 1267 N N . THR A 1 165 ? -11.18 19.172 0.217 1 98.19 165 THR A N 1
ATOM 1268 C CA . THR A 1 165 ? -11.828 19.781 -0.941 1 98.19 165 THR A CA 1
ATOM 1269 C C . THR A 1 165 ? -11.305 21.188 -1.185 1 98.19 165 THR A C 1
ATOM 1271 O O . THR A 1 165 ? -11.18 21.625 -2.332 1 98.19 165 THR A O 1
ATOM 1274 N N . ASN A 1 166 ? -11.008 21.875 -0.126 1 98.62 166 ASN A N 1
ATOM 1275 C CA . ASN A 1 166 ? -10.469 23.234 -0.237 1 98.62 166 ASN A CA 1
ATOM 1276 C C . ASN A 1 166 ? -9.18 23.266 -1.058 1 98.62 166 ASN A C 1
ATOM 1278 O O . ASN A 1 166 ? -9.07 24.031 -2.018 1 98.62 166 ASN A O 1
ATOM 1282 N N . ALA A 1 167 ? -8.258 22.438 -0.713 1 98.25 167 ALA A N 1
ATOM 1283 C CA . ALA A 1 167 ? -6.98 22.391 -1.42 1 98.25 167 ALA A CA 1
ATOM 1284 C C . ALA A 1 167 ? -7.16 21.859 -2.844 1 98.25 167 ALA A C 1
ATOM 1286 O O . ALA A 1 167 ? -6.453 22.281 -3.76 1 98.25 167 ALA A O 1
ATOM 1287 N N . TYR A 1 168 ? -8.125 20.953 -2.998 1 97.94 168 TYR A N 1
ATOM 1288 C CA . TYR A 1 168 ? -8.469 20.453 -4.328 1 97.94 168 TYR A CA 1
ATOM 1289 C C . TYR A 1 168 ? -8.844 21.594 -5.258 1 97.94 168 TYR A C 1
ATOM 1291 O O . TYR A 1 168 ? -8.312 21.719 -6.363 1 97.94 168 TYR A O 1
ATOM 1299 N N . LEU A 1 169 ? -9.695 22.453 -4.801 1 98.25 169 LEU A N 1
ATOM 1300 C CA . LEU A 1 169 ? -10.148 23.578 -5.598 1 98.25 169 LEU A CA 1
ATOM 1301 C C . LEU A 1 169 ? -9.023 24.578 -5.816 1 98.25 169 LEU A C 1
ATOM 1303 O O . LEU A 1 169 ? -8.891 25.141 -6.906 1 98.25 169 LEU A O 1
ATOM 1307 N N . LEU A 1 170 ? -8.227 24.812 -4.781 1 98.75 170 LEU A N 1
ATOM 1308 C CA . LEU A 1 170 ? -7.09 25.703 -4.945 1 98.75 170 LEU A CA 1
ATOM 1309 C C . LEU A 1 170 ? -6.148 25.188 -6.031 1 98.75 170 LEU A C 1
ATOM 1311 O O . LEU A 1 170 ? -5.613 25.984 -6.816 1 98.75 170 LEU A O 1
ATOM 1315 N N . GLY A 1 171 ? -5.926 23.875 -6.055 1 98.38 171 GLY A N 1
ATOM 1316 C CA . GLY A 1 171 ? -5.117 23.297 -7.113 1 98.38 171 GLY A CA 1
ATOM 1317 C C . GLY A 1 171 ? -5.68 23.562 -8.5 1 98.38 171 GLY A C 1
ATOM 1318 O O . GLY A 1 171 ? -4.938 23.922 -9.414 1 98.38 171 GLY A O 1
ATOM 1319 N N . LYS A 1 172 ? -6.988 23.391 -8.633 1 97.56 172 LYS A N 1
ATOM 1320 C CA . LYS A 1 172 ? -7.648 23.641 -9.906 1 97.56 172 LYS A CA 1
ATOM 1321 C C . LYS A 1 172 ? -7.48 25.109 -10.328 1 97.56 172 LYS A C 1
ATOM 1323 O O . LYS A 1 172 ? -7.273 25.391 -11.508 1 97.56 172 LYS A O 1
ATOM 1328 N N . ILE A 1 173 ? -7.613 25.969 -9.43 1 98.5 173 ILE A N 1
ATOM 1329 C CA . ILE A 1 173 ? -7.48 27.406 -9.695 1 98.5 173 ILE A CA 1
ATOM 1330 C C . ILE A 1 173 ? -6.055 27.719 -10.148 1 98.5 173 ILE A C 1
ATOM 1332 O O . ILE A 1 173 ? -5.848 28.453 -11.117 1 98.5 173 ILE A O 1
ATOM 1336 N N . ILE A 1 174 ? -5.047 27.188 -9.461 1 98.69 174 ILE A N 1
ATOM 1337 C CA . ILE A 1 174 ? -3.654 27.391 -9.836 1 98.69 174 ILE A CA 1
ATOM 1338 C C . ILE A 1 174 ? -3.428 26.891 -11.266 1 98.69 174 ILE A C 1
ATOM 1340 O O . ILE A 1 174 ? -2.852 27.609 -12.086 1 98.69 174 ILE A O 1
ATOM 1344 N N . ASP A 1 175 ? -3.928 25.656 -11.516 1 98 175 ASP A N 1
ATOM 1345 C CA . ASP A 1 175 ? -3.797 25.109 -12.867 1 98 175 ASP A CA 1
ATOM 1346 C C . ASP A 1 175 ? -4.391 26.062 -13.906 1 98 175 ASP A C 1
ATOM 1348 O O . ASP A 1 175 ? -3.754 26.344 -14.922 1 98 175 ASP A O 1
ATOM 1352 N N . LYS A 1 176 ? -5.582 26.531 -13.648 1 97.88 176 LYS A N 1
ATOM 1353 C CA . LYS A 1 176 ? -6.309 27.375 -14.594 1 97.88 176 LYS A CA 1
ATOM 1354 C C . LYS A 1 176 ? -5.59 28.688 -14.82 1 97.88 176 LYS A C 1
ATOM 1356 O O . LYS A 1 176 ? -5.355 29.094 -15.961 1 97.88 176 LYS A O 1
ATOM 1361 N N . LEU A 1 177 ? -5.246 29.359 -13.789 1 98.31 177 LEU A N 1
ATOM 1362 C CA . LEU A 1 177 ? -4.738 30.719 -13.891 1 98.31 177 LEU A CA 1
ATOM 1363 C C . LEU A 1 177 ? -3.32 30.734 -14.453 1 98.31 177 LEU A C 1
ATOM 1365 O O . LEU A 1 177 ? -2.924 31.688 -15.125 1 98.31 177 LEU A O 1
ATOM 1369 N N . TYR A 1 178 ? -2.512 29.688 -14.203 1 97.81 178 TYR A N 1
ATOM 1370 C CA . TYR A 1 178 ? -1.164 29.609 -14.75 1 97.81 178 TYR A CA 1
ATOM 1371 C C . TYR A 1 178 ? -1.171 28.906 -16.109 1 97.81 178 TYR A C 1
ATOM 1373 O O . TYR A 1 178 ? -0.205 29 -16.875 1 97.81 178 TYR A O 1
ATOM 1381 N N . GLY A 1 179 ? -2.219 28.125 -16.391 1 97.38 179 GLY A N 1
ATOM 1382 C CA . GLY A 1 179 ? -2.301 27.375 -17.625 1 97.38 179 GLY A CA 1
ATOM 1383 C C . GLY A 1 179 ? -1.369 26.172 -17.656 1 97.38 179 GLY A C 1
ATOM 1384 O O . GLY A 1 179 ? -0.974 25.719 -18.734 1 97.38 179 GLY A O 1
ATOM 1385 N N . GLN A 1 180 ? -0.84 25.828 -16.562 1 96.75 180 GLN A N 1
ATOM 1386 C CA . GLN A 1 180 ? 0.061 24.703 -16.375 1 96.75 180 GLN A CA 1
ATOM 1387 C C . GLN A 1 180 ? -0.29 23.922 -15.102 1 96.75 180 GLN A C 1
ATOM 1389 O O . GLN A 1 180 ? -0.901 24.484 -14.18 1 96.75 180 GLN A O 1
ATOM 1394 N N . PRO A 1 181 ? 0.081 22.578 -15.047 1 97.06 181 PRO A N 1
ATOM 1395 C CA . PRO A 1 181 ? -0.165 21.812 -13.82 1 97.06 181 PRO A CA 1
ATOM 1396 C C . PRO A 1 181 ? 0.55 22.406 -12.609 1 97.06 181 PRO A C 1
ATOM 1398 O O . PRO A 1 181 ? 1.69 22.875 -12.719 1 97.06 181 PRO A O 1
ATOM 1401 N N . PHE A 1 182 ? -0.143 22.359 -11.461 1 98.38 182 PHE A N 1
ATOM 1402 C CA . PHE A 1 182 ? 0.392 22.984 -10.258 1 98.38 182 PHE A CA 1
ATOM 1403 C C . PHE A 1 182 ? 1.747 22.391 -9.898 1 98.38 182 PHE A C 1
ATOM 1405 O O . PHE A 1 182 ? 2.594 23.078 -9.312 1 98.38 182 PHE A O 1
ATOM 1412 N N . ALA A 1 183 ? 1.946 21.125 -10.211 1 97.88 183 ALA A N 1
ATOM 1413 C CA . ALA A 1 183 ? 3.229 20.516 -9.891 1 97.88 183 ALA A CA 1
ATOM 1414 C C . ALA A 1 183 ? 4.379 21.25 -10.562 1 97.88 183 ALA A C 1
ATOM 1416 O O . ALA A 1 183 ? 5.434 21.469 -9.953 1 97.88 183 ALA A O 1
ATOM 1417 N N . ARG A 1 184 ? 4.176 21.625 -11.781 1 97.69 184 ARG A N 1
ATOM 1418 C CA . ARG A 1 184 ? 5.18 22.391 -12.508 1 97.69 184 ARG A CA 1
ATOM 1419 C C . ARG A 1 184 ? 5.336 23.797 -11.914 1 97.69 184 ARG A C 1
ATOM 1421 O O . ARG A 1 184 ? 6.453 24.297 -11.797 1 97.69 184 ARG A O 1
ATOM 1428 N N . ILE A 1 185 ? 4.258 24.391 -11.547 1 98.38 185 ILE A N 1
ATOM 1429 C CA . ILE A 1 185 ? 4.258 25.734 -10.992 1 98.38 185 ILE A CA 1
ATOM 1430 C C . ILE A 1 185 ? 5.027 25.75 -9.672 1 98.38 185 ILE A C 1
ATOM 1432 O O . ILE A 1 185 ? 5.848 26.641 -9.438 1 98.38 185 ILE A O 1
ATOM 1436 N N . PHE A 1 186 ? 4.781 24.766 -8.789 1 98.69 186 PHE A N 1
ATOM 1437 C CA . PHE A 1 186 ? 5.512 24.688 -7.527 1 98.69 186 PHE A CA 1
ATOM 1438 C C . PHE A 1 186 ? 7.008 24.516 -7.777 1 98.69 186 PHE A C 1
ATOM 1440 O O . PHE A 1 186 ? 7.824 25.188 -7.148 1 98.69 186 PHE A O 1
ATOM 1447 N N . ALA A 1 187 ? 7.355 23.656 -8.719 1 98.38 187 ALA A N 1
ATOM 1448 C CA . ALA A 1 187 ? 8.758 23.422 -9.039 1 98.38 187 ALA A CA 1
ATOM 1449 C C . ALA A 1 187 ? 9.43 24.688 -9.547 1 98.38 187 ALA A C 1
ATOM 1451 O O . ALA A 1 187 ? 10.492 25.078 -9.062 1 98.38 187 ALA A O 1
ATOM 1452 N N . GLU A 1 188 ? 8.805 25.344 -10.469 1 98.12 188 GLU A N 1
ATOM 1453 C CA . GLU A 1 188 ? 9.398 26.516 -11.133 1 98.12 188 GLU A CA 1
ATOM 1454 C C . GLU A 1 188 ? 9.422 27.719 -10.203 1 98.12 188 GLU A C 1
ATOM 1456 O O . GLU A 1 188 ? 10.391 28.484 -10.211 1 98.12 188 GLU A O 1
ATOM 1461 N N . ASN A 1 189 ? 8.375 27.891 -9.422 1 98.06 189 ASN A N 1
ATOM 1462 C CA . ASN A 1 189 ? 8.227 29.141 -8.68 1 98.06 189 ASN A CA 1
ATOM 1463 C C . ASN A 1 189 ? 8.719 29 -7.242 1 98.06 189 ASN A C 1
ATOM 1465 O O . ASN A 1 189 ? 8.953 30 -6.562 1 98.06 189 ASN A O 1
ATOM 1469 N N . GLN A 1 190 ? 8.875 27.781 -6.773 1 98.56 190 GLN A N 1
ATOM 1470 C CA . GLN A 1 190 ? 9.203 27.672 -5.359 1 98.56 190 GLN A CA 1
ATOM 1471 C C . GLN A 1 190 ? 10.406 26.75 -5.148 1 98.56 190 GLN A C 1
ATOM 1473 O O . GLN A 1 190 ? 11.289 27.047 -4.344 1 98.56 190 GLN A O 1
ATOM 1478 N N . PHE A 1 191 ? 10.547 25.641 -5.891 1 98.75 191 PHE A N 1
ATOM 1479 C CA . PHE A 1 191 ? 11.609 24.672 -5.609 1 98.75 191 PHE A CA 1
ATOM 1480 C C . PHE A 1 191 ? 12.906 25.078 -6.293 1 98.75 191 PHE A C 1
ATOM 1482 O O . PHE A 1 191 ? 13.945 25.203 -5.645 1 98.75 191 PHE A O 1
ATOM 1489 N N . GLN A 1 192 ? 12.852 25.297 -7.562 1 98.12 192 GLN A N 1
ATOM 1490 C CA . GLN A 1 192 ? 14.039 25.547 -8.383 1 98.12 192 GLN A CA 1
ATOM 1491 C C . GLN A 1 192 ? 14.75 26.828 -7.945 1 98.12 192 GLN A C 1
ATOM 1493 O O . GLN A 1 192 ? 15.977 26.859 -7.852 1 98.12 192 GLN A O 1
ATOM 1498 N N . PRO A 1 193 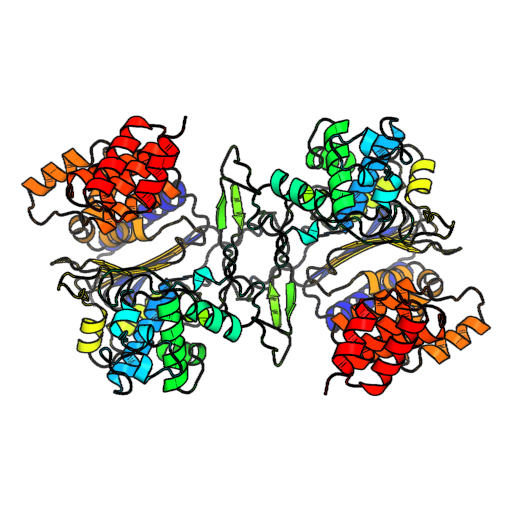? 14.039 27.859 -7.605 1 97.88 193 PRO A N 1
ATOM 1499 C CA . PRO A 1 193 ? 14.711 29.109 -7.238 1 97.88 193 PRO A CA 1
ATOM 1500 C C . PRO A 1 193 ? 15.641 28.938 -6.039 1 97.88 193 PRO A C 1
ATOM 1502 O O . PRO A 1 193 ? 16.578 29.734 -5.863 1 97.88 193 PRO A O 1
ATOM 1505 N N . VAL A 1 194 ? 15.438 27.984 -5.211 1 97.94 194 VAL A N 1
ATOM 1506 C CA . VAL A 1 194 ? 16.219 27.891 -3.986 1 97.94 194 VAL A CA 1
ATOM 1507 C C . VAL A 1 194 ? 16.922 26.531 -3.912 1 97.94 194 VAL A C 1
ATOM 1509 O O . VAL A 1 194 ? 17.406 26.141 -2.852 1 97.94 194 VAL A O 1
ATOM 1512 N N . GLY A 1 195 ? 16.875 25.766 -4.953 1 98 195 GLY A N 1
ATOM 1513 C CA . GLY A 1 195 ? 17.625 24.531 -5.09 1 98 195 GLY A CA 1
ATOM 1514 C C . GLY A 1 195 ? 17.078 23.391 -4.25 1 98 195 GLY A C 1
ATOM 1515 O O . GLY A 1 195 ? 17.828 22.641 -3.633 1 98 195 GLY A O 1
ATOM 1516 N N . MET A 1 196 ? 15.766 23.297 -4.098 1 98.31 196 MET A N 1
ATOM 1517 C CA . MET A 1 196 ? 15.125 22.172 -3.426 1 98.31 196 MET A CA 1
ATOM 1518 C C . MET A 1 196 ? 15.102 20.938 -4.324 1 98.31 196 MET A C 1
ATOM 1520 O O . MET A 1 196 ? 14.039 20.484 -4.746 1 98.31 196 MET A O 1
ATOM 1524 N N . GLN A 1 197 ? 16.125 20.234 -4.406 1 96.5 197 GLN A N 1
ATOM 1525 C CA . GLN A 1 197 ? 16.328 19.188 -5.402 1 96.5 197 GLN A CA 1
ATOM 1526 C C . GLN A 1 197 ? 15.656 17.891 -4.973 1 96.5 197 GLN A C 1
ATOM 1528 O O . GLN A 1 197 ? 15.422 17 -5.793 1 96.5 197 GLN A O 1
ATOM 1533 N N . SER A 1 198 ? 15.398 17.797 -3.711 1 98 198 SER A N 1
ATOM 1534 C CA . SER A 1 198 ? 14.836 16.547 -3.203 1 98 198 SER A CA 1
ATOM 1535 C C . SER A 1 198 ? 13.344 16.688 -2.92 1 98 198 SER A C 1
ATOM 1537 O O . SER A 1 198 ? 12.727 15.773 -2.367 1 98 198 SER A O 1
ATOM 1539 N N . THR A 1 199 ? 12.781 17.797 -3.244 1 98.75 199 THR A N 1
ATOM 1540 C CA . THR A 1 199 ? 11.359 18.031 -3.01 1 98.75 199 THR A CA 1
ATOM 1541 C C . THR A 1 199 ? 10.547 17.719 -4.262 1 98.75 199 THR A C 1
ATOM 1543 O O . THR A 1 199 ? 10.805 18.281 -5.328 1 98.75 199 THR A O 1
ATOM 1546 N N . VAL A 1 200 ? 9.602 16.812 -4.109 1 98.06 200 VAL A N 1
ATOM 1547 C CA . VAL A 1 200 ? 8.859 16.344 -5.277 1 98.06 200 VAL A CA 1
ATOM 1548 C C . VAL A 1 200 ? 7.465 15.883 -4.859 1 98.06 200 VAL A C 1
ATOM 1550 O O . VAL A 1 200 ? 7.266 15.445 -3.727 1 98.06 200 VAL A O 1
ATOM 1553 N N . PHE A 1 201 ? 6.496 16.078 -5.789 1 98.25 201 PHE A N 1
ATOM 1554 C CA . PHE A 1 201 ? 5.18 15.492 -5.578 1 98.25 201 PHE A CA 1
ATOM 1555 C C . PHE A 1 201 ? 5.23 13.984 -5.762 1 98.25 201 PHE A C 1
ATOM 1557 O O . PHE A 1 201 ? 5.949 13.477 -6.629 1 98.25 201 PHE A O 1
ATOM 1564 N N . GLY A 1 202 ? 4.453 13.297 -5.012 1 97 202 GLY A N 1
ATOM 1565 C CA . GLY A 1 202 ? 4.328 11.844 -5.09 1 97 202 GLY A CA 1
ATOM 1566 C C . GLY A 1 202 ? 3.68 11.234 -3.861 1 97 202 GLY A C 1
ATOM 1567 O O . GLY A 1 202 ? 3.314 11.953 -2.926 1 97 202 GLY A O 1
ATOM 1568 N N . ASP A 1 203 ? 3.494 9.953 -3.914 1 96.56 203 ASP A N 1
ATOM 1569 C CA . ASP A 1 203 ? 2.973 9.18 -2.791 1 96.56 203 ASP A CA 1
ATOM 1570 C C . ASP A 1 203 ? 3.643 7.812 -2.707 1 96.56 203 ASP A C 1
ATOM 1572 O O . ASP A 1 203 ? 4.754 7.629 -3.211 1 96.56 203 ASP A O 1
ATOM 1576 N N . SER A 1 204 ? 3.066 6.867 -2.016 1 96.19 204 SER A N 1
ATOM 1577 C CA . SER A 1 204 ? 3.717 5.598 -1.718 1 96.19 204 SER A CA 1
ATOM 1578 C C . SER A 1 204 ? 3.918 4.77 -2.982 1 96.19 204 SER A C 1
ATOM 1580 O O . SER A 1 204 ? 4.699 3.814 -2.988 1 96.19 204 SER A O 1
ATOM 1582 N N . ARG A 1 205 ? 3.238 5.059 -4.07 1 96.44 205 ARG A N 1
ATOM 1583 C CA . ARG A 1 205 ? 3.346 4.273 -5.297 1 96.44 205 ARG A CA 1
ATOM 1584 C C . ARG A 1 205 ? 4.496 4.77 -6.164 1 96.44 205 ARG A C 1
ATOM 1586 O O . ARG A 1 205 ? 5.023 4.023 -6.992 1 96.44 205 ARG A O 1
ATOM 1593 N N . ASP A 1 206 ? 4.895 5.98 -5.98 1 97.06 206 ASP A N 1
ATOM 1594 C CA . ASP A 1 206 ? 5.945 6.582 -6.797 1 97.06 206 ASP A CA 1
ATOM 1595 C C . ASP A 1 206 ? 7.32 6.059 -6.383 1 97.06 206 ASP A C 1
ATOM 1597 O O . ASP A 1 206 ? 7.574 5.824 -5.199 1 97.06 206 ASP A O 1
ATOM 1601 N N . ILE A 1 207 ? 8.148 5.879 -7.324 1 97.56 207 ILE A N 1
ATOM 1602 C CA . ILE A 1 207 ? 9.547 5.547 -7.051 1 97.56 207 ILE A CA 1
ATOM 1603 C C . ILE A 1 207 ? 10.352 6.832 -6.871 1 97.56 207 ILE A C 1
ATOM 1605 O O . ILE A 1 207 ? 10.727 7.48 -7.852 1 97.56 207 ILE A O 1
ATOM 1609 N N . ILE A 1 208 ? 10.594 7.191 -5.672 1 97.81 208 ILE A N 1
ATOM 1610 C CA . ILE A 1 208 ? 11.352 8.383 -5.301 1 97.81 208 ILE A CA 1
ATOM 1611 C C . ILE A 1 208 ? 12.688 7.98 -4.688 1 97.81 208 ILE A C 1
ATOM 1613 O O . ILE A 1 208 ? 12.727 7.285 -3.67 1 97.81 208 ILE A O 1
ATOM 1617 N N . PRO A 1 209 ? 13.828 8.406 -5.297 1 97.88 209 PRO A N 1
ATOM 1618 C CA . PRO A 1 209 ? 15.141 8.055 -4.746 1 97.88 209 PRO A CA 1
ATOM 1619 C C . PRO A 1 209 ? 15.297 8.461 -3.281 1 97.88 209 PRO A C 1
ATOM 1621 O O . PRO A 1 209 ? 14.984 9.602 -2.916 1 97.88 209 PRO A O 1
ATOM 1624 N N . HIS A 1 210 ? 15.727 7.555 -2.432 1 97.75 210 HIS A N 1
ATOM 1625 C CA . HIS A 1 210 ? 16.047 7.75 -1.021 1 97.75 210 HIS A CA 1
ATOM 1626 C C . HIS A 1 210 ? 14.789 8.039 -0.209 1 97.75 210 HIS A C 1
ATOM 1628 O O . HIS A 1 210 ? 14.867 8.633 0.868 1 97.75 210 HIS A O 1
ATOM 1634 N N . PHE A 1 211 ? 13.641 7.691 -0.752 1 98 211 PHE A N 1
ATOM 1635 C CA . PHE A 1 211 ? 12.391 7.875 -0.019 1 98 211 PHE A CA 1
ATOM 1636 C C . PHE A 1 211 ? 12.336 6.957 1.196 1 98 211 PHE A C 1
ATOM 1638 O O . PHE A 1 211 ? 12.531 5.746 1.074 1 98 211 PHE A O 1
ATOM 1645 N N . ALA A 1 212 ? 12.133 7.527 2.389 1 97.88 212 ALA A N 1
ATOM 1646 C CA . ALA A 1 212 ? 11.938 6.73 3.594 1 97.88 212 ALA A CA 1
ATOM 1647 C C . ALA A 1 212 ? 10.539 6.117 3.627 1 97.88 212 ALA A C 1
ATOM 1649 O O . ALA A 1 212 ? 9.539 6.836 3.586 1 97.88 212 ALA A O 1
ATOM 1650 N N . PRO A 1 213 ? 10.477 4.762 3.744 1 95.38 213 PRO A N 1
ATOM 1651 C CA . PRO A 1 213 ? 9.156 4.176 3.994 1 95.38 213 PRO A CA 1
ATOM 1652 C C . PRO A 1 213 ? 8.477 4.754 5.234 1 95.38 213 PRO A C 1
ATOM 1654 O O . PRO A 1 213 ? 9.156 5.133 6.191 1 95.38 213 PRO A O 1
ATOM 1657 N N . THR A 1 214 ? 7.172 4.789 5.195 1 95.88 214 THR A N 1
ATOM 1658 C CA . THR A 1 214 ? 6.41 5.277 6.34 1 95.88 214 THR A CA 1
ATOM 1659 C C . THR A 1 214 ? 5.949 4.121 7.219 1 95.88 214 THR A C 1
ATOM 1661 O O . THR A 1 214 ? 5.559 3.066 6.715 1 95.88 214 THR A O 1
ATOM 1664 N N . TYR A 1 215 ? 5.984 4.312 8.531 1 98.12 215 TYR A N 1
ATOM 1665 C CA . TYR A 1 215 ? 5.629 3.27 9.484 1 98.12 215 TYR A CA 1
ATOM 1666 C C . TYR A 1 215 ? 4.508 3.732 10.406 1 98.12 215 TYR A C 1
ATOM 1668 O O . TYR A 1 215 ? 4.254 4.934 10.531 1 98.12 215 TYR A O 1
ATOM 1676 N N . SER A 1 216 ? 3.855 2.875 11.023 1 96.81 216 SER A N 1
ATOM 1677 C CA . SER A 1 216 ? 2.883 3.109 12.086 1 96.81 216 SER A CA 1
ATOM 1678 C C . SER A 1 216 ? 2.773 1.904 13.016 1 96.81 216 SER A C 1
ATOM 1680 O O . SER A 1 216 ? 3.018 0.77 12.602 1 96.81 216 SER A O 1
ATOM 1682 N N . TYR A 1 217 ? 2.508 2.139 14.219 1 95.88 217 TYR A N 1
ATOM 1683 C CA . TYR A 1 217 ? 2.199 1.064 15.156 1 95.88 217 TYR A CA 1
ATOM 1684 C C . TYR A 1 217 ? 0.713 0.722 15.125 1 95.88 217 TYR A C 1
ATOM 1686 O O . TYR A 1 217 ? -0.137 1.612 15.203 1 95.88 217 TYR A O 1
ATOM 1694 N N . LYS A 1 218 ? 0.443 -0.568 14.977 1 94.12 218 LYS A N 1
ATOM 1695 C CA . LYS A 1 218 ? -0.938 -1.038 14.93 1 94.12 218 LYS A CA 1
ATOM 1696 C C . LYS A 1 218 ? -1.286 -1.847 16.172 1 94.12 218 LYS A C 1
ATOM 1698 O O . LYS A 1 218 ? -0.473 -2.639 16.656 1 94.12 218 LYS A O 1
ATOM 1703 N N . GLN A 1 219 ? -2.514 -1.576 16.641 1 91.88 219 GLN A N 1
ATOM 1704 C CA . GLN A 1 219 ? -3.055 -2.357 17.75 1 91.88 219 GLN A CA 1
ATOM 1705 C C . GLN A 1 219 ? -4.074 -3.379 17.25 1 91.88 219 GLN A C 1
ATOM 1707 O O . GLN A 1 219 ? -4.414 -4.324 17.969 1 91.88 219 GLN A O 1
ATOM 1712 N N . TYR A 1 220 ? -4.594 -3.117 16.125 1 89.44 220 TYR A N 1
ATOM 1713 C CA . TYR A 1 220 ? -5.555 -4 15.484 1 89.44 220 TYR A CA 1
ATOM 1714 C C . TYR A 1 220 ? -5.086 -4.387 14.086 1 89.44 220 TYR A C 1
ATOM 1716 O O . TYR A 1 220 ? -4.609 -3.537 13.328 1 89.44 220 TYR A O 1
ATOM 1724 N N . ILE A 1 221 ? -5.172 -5.605 13.734 1 90.69 221 ILE A N 1
ATOM 1725 C CA . ILE A 1 221 ? -4.926 -6.102 12.391 1 90.69 221 ILE A CA 1
ATOM 1726 C C . ILE A 1 221 ? -6.047 -7.047 11.969 1 90.69 221 ILE A C 1
ATOM 1728 O O . ILE A 1 221 ? -6.371 -7.992 12.688 1 90.69 221 ILE A O 1
ATOM 1732 N N . ASP A 1 222 ? -6.688 -6.723 10.797 1 88.25 222 ASP A N 1
ATOM 1733 C CA . ASP A 1 222 ? -7.793 -7.516 10.266 1 88.25 222 ASP A CA 1
ATOM 1734 C C . ASP A 1 222 ? -8.93 -7.625 11.281 1 88.25 222 ASP A C 1
ATOM 1736 O O . ASP A 1 222 ? -9.477 -8.711 11.492 1 88.25 222 ASP A O 1
ATOM 1740 N N . GLY A 1 223 ? -9.148 -6.59 12.016 1 85.19 223 GLY A N 1
ATOM 1741 C CA . GLY A 1 223 ? -10.25 -6.477 12.969 1 85.19 223 GLY A CA 1
ATOM 1742 C C . GLY A 1 223 ? -9.953 -7.137 14.297 1 85.19 223 GLY A C 1
ATOM 1743 O O . GLY A 1 223 ? -10.805 -7.141 15.195 1 85.19 223 GLY A O 1
ATOM 1744 N N . GLN A 1 224 ? -8.789 -7.645 14.406 1 88.81 224 GLN A N 1
ATOM 1745 C CA . GLN A 1 224 ? -8.445 -8.336 15.648 1 88.81 224 GLN A CA 1
ATOM 1746 C C . GLN A 1 224 ? -7.473 -7.508 16.484 1 88.81 224 GLN A C 1
ATOM 1748 O O . GLN A 1 224 ? -6.477 -6.996 15.969 1 88.81 224 GLN A O 1
ATOM 1753 N N . LYS A 1 225 ? -7.785 -7.34 17.766 1 90.06 225 LYS A N 1
ATOM 1754 C CA . LYS A 1 225 ? -6.895 -6.641 18.672 1 90.06 225 LYS A CA 1
ATOM 1755 C C . LYS A 1 225 ? -5.645 -7.469 18.969 1 90.06 225 LYS A C 1
ATOM 1757 O O . LYS A 1 225 ? -5.738 -8.664 19.25 1 90.06 225 LYS A O 1
ATOM 1762 N N . LEU A 1 226 ? -4.523 -6.887 18.938 1 92.12 226 LEU A N 1
ATOM 1763 C CA . LEU A 1 226 ? -3.256 -7.555 19.203 1 92.12 226 LEU A CA 1
ATOM 1764 C C . LEU A 1 226 ? -2.875 -7.438 20.672 1 92.12 226 LEU A C 1
ATOM 1766 O O . LEU A 1 226 ? -3.338 -6.531 21.375 1 92.12 226 LEU A O 1
ATOM 1770 N N . ASN A 1 227 ? -2.055 -8.391 21.125 1 90.19 227 ASN A N 1
ATOM 1771 C CA . ASN A 1 227 ? -1.562 -8.328 22.5 1 90.19 227 ASN A CA 1
ATOM 1772 C C . ASN A 1 227 ? -0.605 -7.152 22.703 1 90.19 227 ASN A C 1
ATOM 1774 O O . ASN A 1 227 ? -0.537 -6.578 23.797 1 90.19 227 ASN A O 1
ATOM 1778 N N . LYS A 1 228 ? 0.108 -6.887 21.672 1 91.94 228 LYS A N 1
ATOM 1779 C CA . LYS A 1 228 ? 1.032 -5.758 21.641 1 91.94 228 LYS A CA 1
ATOM 1780 C C . LYS A 1 228 ? 1.017 -5.059 20.297 1 91.94 228 LYS A C 1
ATOM 1782 O O . LYS A 1 228 ? 0.697 -5.676 19.266 1 91.94 228 LYS A O 1
ATOM 1787 N N . GLU A 1 229 ? 1.267 -3.779 20.344 1 93.81 229 GLU A N 1
ATOM 1788 C CA . GLU A 1 229 ? 1.345 -3.057 19.078 1 93.81 229 GLU A CA 1
ATOM 1789 C C . GLU A 1 229 ? 2.436 -3.631 18.188 1 93.81 229 GLU A C 1
ATOM 1791 O O . GLU A 1 229 ? 3.477 -4.078 18.672 1 93.81 229 GLU A O 1
ATOM 1796 N N . VAL A 1 230 ? 2.156 -3.58 17 1 95.69 230 VAL A N 1
ATOM 1797 C CA . VAL A 1 230 ? 3.125 -4.059 16.031 1 95.69 230 VAL A CA 1
ATOM 1798 C C . VAL A 1 230 ? 3.434 -2.951 15.023 1 95.69 230 VAL A C 1
ATOM 1800 O O . VAL A 1 230 ? 2.527 -2.25 14.562 1 95.69 230 VAL A O 1
ATOM 1803 N N . LEU A 1 231 ? 4.762 -2.697 14.805 1 97.38 231 LEU A N 1
ATOM 1804 C CA . LEU A 1 231 ? 5.168 -1.752 13.766 1 97.38 231 LEU A CA 1
ATOM 1805 C C . LEU A 1 231 ? 4.906 -2.318 12.375 1 97.38 231 LEU A C 1
ATOM 1807 O O . LEU A 1 231 ? 5.266 -3.463 12.094 1 97.38 231 LEU A O 1
ATOM 1811 N N . THR A 1 232 ? 4.25 -1.604 11.516 1 97.62 232 THR A N 1
ATOM 1812 C CA . THR A 1 232 ? 3.953 -2.016 10.148 1 97.62 232 THR A CA 1
ATOM 1813 C C . THR A 1 232 ? 4.375 -0.935 9.156 1 97.62 232 THR A C 1
ATOM 1815 O O . THR A 1 232 ? 4.551 0.226 9.531 1 97.62 232 THR A O 1
ATOM 1818 N N . ASN A 1 233 ? 4.598 -1.321 7.871 1 97.12 233 ASN A N 1
ATOM 1819 C CA . ASN A 1 233 ? 4.668 -0.344 6.789 1 97.12 233 ASN A CA 1
ATOM 1820 C C . ASN A 1 233 ? 3.32 0.34 6.566 1 97.12 233 ASN A C 1
ATOM 1822 O O . ASN A 1 233 ? 2.271 -0.301 6.652 1 97.12 233 ASN A O 1
ATOM 1826 N N . ASN A 1 234 ? 3.398 1.589 6.383 1 94.44 234 ASN A N 1
ATOM 1827 C CA . ASN A 1 234 ? 2.211 2.389 6.109 1 94.44 234 ASN A CA 1
ATOM 1828 C C . ASN A 1 234 ? 2.275 3.035 4.727 1 94.44 234 ASN A C 1
ATOM 1830 O O . ASN A 1 234 ? 3.258 3.695 4.395 1 94.44 234 ASN A O 1
ATOM 1834 N N . TYR A 1 235 ? 1.266 2.777 3.877 1 92.88 235 TYR A N 1
ATOM 1835 C CA . TYR A 1 235 ? 1.239 3.342 2.531 1 92.88 235 TYR A CA 1
ATOM 1836 C C . TYR A 1 235 ? -0.024 4.164 2.311 1 92.88 235 TYR A C 1
ATOM 1838 O O . TYR A 1 235 ? -1.089 3.834 2.838 1 92.88 235 TYR A O 1
ATOM 1846 N N . TYR A 1 236 ? 0.099 5.227 1.627 1 93.12 236 TYR A N 1
ATOM 1847 C CA . TYR A 1 236 ? -1.022 6.07 1.236 1 93.12 236 TYR A CA 1
ATOM 1848 C C . TYR A 1 236 ? -0.848 6.586 -0.188 1 93.12 236 TYR A C 1
ATOM 1850 O O . TYR A 1 236 ? 0.279 6.781 -0.65 1 93.12 236 TYR A O 1
ATOM 1858 N N . GLU A 1 237 ? -1.924 6.789 -0.794 1 94.88 237 GLU A N 1
ATOM 1859 C CA . GLU A 1 237 ? -1.952 7.34 -2.145 1 94.88 237 GLU A CA 1
ATOM 1860 C C . GLU A 1 237 ? -2.588 8.727 -2.162 1 94.88 237 GLU A C 1
ATOM 1862 O O . GLU A 1 237 ? -3.516 9 -1.396 1 94.88 237 GLU A O 1
ATOM 1867 N N . PHE A 1 238 ? -2.068 9.531 -2.99 1 96.62 238 PHE A N 1
ATOM 1868 C CA . PHE A 1 238 ? -2.588 10.867 -3.254 1 96.62 238 PHE A CA 1
ATOM 1869 C C . PHE A 1 238 ? -2.787 11.086 -4.75 1 96.62 238 PHE A C 1
ATOM 1871 O O . PHE A 1 238 ? -1.885 11.562 -5.438 1 96.62 238 PHE A O 1
ATOM 1878 N N . PRO A 1 239 ? -4.031 10.844 -5.234 1 96.44 239 PRO A N 1
ATOM 1879 C CA . PRO A 1 239 ? -4.242 11.172 -6.645 1 96.44 239 PRO A CA 1
ATOM 1880 C C . PRO A 1 239 ? -3.799 12.586 -6.992 1 96.44 239 PRO A C 1
ATOM 1882 O O . PRO A 1 239 ? -3.768 13.461 -6.121 1 96.44 239 PRO A O 1
ATOM 1885 N N . TYR A 1 240 ? -3.459 12.758 -8.234 1 94.44 240 TYR A N 1
ATOM 1886 C CA . TYR A 1 240 ? -2.865 14.023 -8.664 1 94.44 240 TYR A CA 1
ATOM 1887 C C . TYR A 1 240 ? -3.686 15.211 -8.164 1 94.44 240 TYR A C 1
ATOM 1889 O O . TYR A 1 240 ? -3.139 16.156 -7.586 1 94.44 240 TYR A O 1
ATOM 1897 N N . PHE A 1 241 ? -4.965 15.125 -8.266 1 95.62 241 PHE A N 1
ATOM 1898 C CA . PHE A 1 241 ? -5.852 16.25 -7.984 1 95.62 241 PHE A CA 1
ATOM 1899 C C . PHE A 1 241 ? -5.957 16.5 -6.484 1 95.62 241 PHE A C 1
ATOM 1901 O O . PHE A 1 241 ? -6.547 17.484 -6.055 1 95.62 241 PHE A O 1
ATOM 1908 N N . HIS A 1 242 ? -5.375 15.648 -5.672 1 96.56 242 HIS A N 1
ATOM 1909 C CA . HIS A 1 242 ? -5.379 15.781 -4.219 1 96.56 242 HIS A CA 1
ATOM 1910 C C . HIS A 1 242 ? -4.023 16.25 -3.709 1 96.56 242 HIS A C 1
ATOM 1912 O O . HIS A 1 242 ? -3.885 16.609 -2.535 1 96.56 242 HIS A O 1
ATOM 1918 N N . ARG A 1 243 ? -3.057 16.422 -4.535 1 97.88 243 ARG A N 1
ATOM 1919 C CA . ARG A 1 243 ? -1.667 16.5 -4.098 1 97.88 243 ARG A CA 1
ATOM 1920 C C . ARG A 1 243 ? -1.328 17.906 -3.617 1 97.88 243 ARG A C 1
ATOM 1922 O O . ARG A 1 243 ? -0.319 18.109 -2.938 1 97.88 243 ARG A O 1
ATOM 1929 N N . THR A 1 244 ? -2.193 18.891 -3.869 1 98.62 244 THR A N 1
ATOM 1930 C CA . THR A 1 244 ? -1.969 20.219 -3.318 1 98.62 244 THR A CA 1
ATOM 1931 C C . THR A 1 244 ? -2.275 20.25 -1.824 1 98.62 244 THR A C 1
ATOM 1933 O O . THR A 1 244 ? -1.928 21.203 -1.13 1 98.62 244 THR A O 1
ATOM 1936 N N . ALA A 1 245 ? -2.898 19.188 -1.378 1 98.19 245 ALA A N 1
ATOM 1937 C CA . ALA A 1 245 ? -3.211 19.047 0.043 1 98.19 245 ALA A CA 1
ATOM 1938 C C . ALA A 1 245 ? -2.129 18.25 0.769 1 98.19 245 ALA A C 1
ATOM 1940 O O . ALA A 1 245 ? -1.901 18.453 1.965 1 98.19 245 ALA A O 1
ATOM 1941 N N . SER A 1 246 ? -1.459 17.219 0.142 1 97.5 246 SER A N 1
ATOM 1942 C CA . SER A 1 246 ? -0.672 16.281 0.931 1 97.5 246 SER A CA 1
ATOM 1943 C C . SER A 1 246 ? 0.366 15.562 0.07 1 97.5 246 SER A C 1
ATOM 1945 O O . SER A 1 246 ? 0.946 14.562 0.489 1 97.5 246 SER A O 1
ATOM 1947 N N . GLY A 1 247 ? 0.726 16.016 -1.097 1 97.81 247 GLY A N 1
ATOM 1948 C CA . GLY A 1 247 ? 1.443 15.172 -2.029 1 97.81 247 GLY A CA 1
ATOM 1949 C C . GLY A 1 247 ? 2.916 15.516 -2.143 1 97.81 247 GLY A C 1
ATOM 1950 O O . GLY A 1 247 ? 3.604 15.039 -3.047 1 97.81 247 GLY A O 1
ATOM 1951 N N . LEU A 1 248 ? 3.447 16.312 -1.224 1 98.75 248 LEU A N 1
ATOM 1952 C CA . LEU A 1 248 ? 4.859 16.641 -1.334 1 98.75 248 LEU A CA 1
ATOM 1953 C C . LEU A 1 248 ? 5.707 15.758 -0.426 1 98.75 248 LEU A C 1
ATOM 1955 O O . LEU A 1 248 ? 5.258 15.367 0.653 1 98.75 248 LEU A O 1
ATOM 1959 N N . ASN A 1 249 ? 6.844 15.422 -0.882 1 98.75 249 ASN A N 1
ATOM 1960 C CA . ASN A 1 249 ? 7.941 14.773 -0.18 1 98.75 249 ASN A CA 1
ATOM 1961 C C . ASN A 1 249 ? 9.203 15.633 -0.186 1 98.75 249 ASN A C 1
ATOM 1963 O O . ASN A 1 249 ? 9.5 16.297 -1.181 1 98.75 249 ASN A O 1
ATOM 1967 N N . SER A 1 250 ? 9.922 15.625 0.912 1 98.88 250 SER A N 1
ATOM 1968 C CA . SER A 1 250 ? 11.031 16.562 0.996 1 98.88 250 SER A CA 1
ATOM 1969 C C . SER A 1 250 ? 12.039 16.141 2.057 1 98.88 250 SER A C 1
ATOM 1971 O O . SER A 1 250 ? 11.977 15.023 2.566 1 98.88 250 SER A O 1
ATOM 1973 N N . THR A 1 251 ? 13.102 16.953 2.248 1 98.88 251 THR A N 1
ATOM 1974 C CA . THR A 1 251 ? 14.078 16.844 3.322 1 98.88 251 THR A CA 1
ATOM 1975 C C . THR A 1 251 ? 14.016 18.047 4.25 1 98.88 251 THR A C 1
ATOM 1977 O O . THR A 1 251 ? 13.461 19.094 3.881 1 98.88 251 THR A O 1
ATOM 1980 N N . ALA A 1 252 ? 14.539 17.828 5.441 1 98.88 252 ALA A N 1
ATOM 1981 C CA . ALA A 1 252 ? 14.547 18.953 6.391 1 98.88 252 ALA A CA 1
ATOM 1982 C C . ALA A 1 252 ? 15.344 20.125 5.844 1 98.88 252 ALA A C 1
ATOM 1984 O O . ALA A 1 252 ? 14.953 21.281 6.023 1 98.88 252 ALA A O 1
ATOM 1985 N N . GLU A 1 253 ? 16.391 19.859 5.148 1 98.75 253 GLU A N 1
ATOM 1986 C CA . GLU A 1 253 ? 17.219 20.938 4.594 1 98.75 253 GLU A CA 1
ATOM 1987 C C . GLU A 1 253 ? 16.5 21.656 3.463 1 98.75 253 GLU A C 1
ATOM 1989 O O . GLU A 1 253 ? 16.562 22.891 3.369 1 98.75 253 GLU A O 1
ATOM 1994 N N . ASP A 1 254 ? 15.867 20.906 2.553 1 98.88 254 ASP A N 1
ATOM 1995 C CA . ASP A 1 254 ? 15.07 21.562 1.517 1 98.88 254 ASP A CA 1
ATOM 1996 C C . ASP A 1 254 ? 14.008 22.469 2.131 1 98.88 254 ASP A C 1
ATOM 1998 O O . ASP A 1 254 ? 13.828 23.594 1.688 1 98.88 254 ASP A O 1
ATOM 2002 N N . MET A 1 255 ? 13.359 21.984 3.145 1 98.88 255 MET A N 1
ATOM 2003 C CA . MET A 1 255 ? 12.336 22.781 3.814 1 98.88 255 MET A CA 1
ATOM 2004 C C . MET A 1 255 ? 12.953 24.031 4.453 1 98.88 255 MET A C 1
ATOM 2006 O O . MET A 1 255 ? 12.344 25.109 4.441 1 98.88 255 MET A O 1
ATOM 2010 N N . ALA A 1 256 ? 14.109 23.875 5.023 1 98.88 256 ALA A N 1
ATOM 2011 C CA . ALA A 1 256 ? 14.812 25.016 5.613 1 98.88 256 ALA A CA 1
ATOM 2012 C C . ALA A 1 256 ? 15.117 26.078 4.559 1 98.88 256 ALA A C 1
ATOM 2014 O O . ALA A 1 256 ? 14.906 27.266 4.789 1 98.88 256 ALA A O 1
ATOM 2015 N N . LYS A 1 257 ? 15.617 25.625 3.393 1 98.81 257 LYS A N 1
ATOM 2016 C CA . LYS A 1 257 ? 15.883 26.562 2.297 1 98.81 257 LYS A CA 1
ATOM 2017 C C . LYS A 1 257 ? 14.625 27.312 1.886 1 98.81 257 LYS A C 1
ATOM 2019 O O . LYS A 1 257 ? 14.664 28.516 1.637 1 98.81 257 LYS A O 1
ATOM 2024 N N . TRP A 1 258 ? 13.57 26.578 1.812 1 98.88 258 TRP A N 1
ATOM 2025 C CA . TRP A 1 258 ? 12.289 27.156 1.433 1 98.88 258 TRP A CA 1
ATOM 2026 C C . TRP A 1 258 ? 11.859 28.219 2.428 1 98.88 258 TRP A C 1
ATOM 2028 O O . TRP A 1 258 ? 11.43 29.312 2.033 1 98.88 258 TRP A O 1
ATOM 2038 N N . ILE A 1 259 ? 12.016 27.953 3.719 1 98.56 259 ILE A N 1
ATOM 2039 C CA . ILE A 1 259 ? 11.617 28.875 4.781 1 98.56 259 ILE A CA 1
ATOM 2040 C C . ILE A 1 259 ? 12.484 30.141 4.723 1 98.56 259 ILE A C 1
ATOM 2042 O O . ILE A 1 259 ? 11.977 31.25 4.824 1 98.56 259 ILE A O 1
ATOM 2046 N N . ILE A 1 260 ? 13.766 29.969 4.539 1 98.38 260 ILE A N 1
ATOM 2047 C CA . ILE A 1 260 ? 14.68 31.094 4.43 1 98.38 260 ILE A CA 1
ATOM 2048 C C . ILE A 1 260 ? 14.273 31.984 3.252 1 98.38 260 ILE A C 1
ATOM 2050 O O . ILE A 1 260 ? 14.18 33.219 3.389 1 98.38 260 ILE A O 1
ATOM 2054 N N . ALA A 1 261 ? 13.984 31.344 2.182 1 98.25 261 ALA A N 1
ATOM 2055 C CA . ALA A 1 261 ? 13.594 32.062 0.974 1 98.25 261 ALA A CA 1
ATOM 2056 C C . ALA A 1 261 ? 12.273 32.781 1.172 1 98.25 261 ALA A C 1
ATOM 2058 O O . ALA A 1 261 ? 12.117 33.938 0.739 1 98.25 261 ALA A O 1
ATOM 2059 N N . LEU A 1 262 ? 11.336 32.156 1.771 1 97.88 262 LEU A N 1
ATOM 2060 C CA . LEU A 1 262 ? 10.039 32.75 2.029 1 97.88 262 LEU A CA 1
ATOM 2061 C C . LEU A 1 262 ? 10.195 34.031 2.875 1 97.88 262 LEU A C 1
ATOM 2063 O O . LEU A 1 262 ? 9.641 35.062 2.541 1 97.88 262 LEU A O 1
ATOM 2067 N N . GLN A 1 263 ? 10.953 33.938 3.92 1 95.88 263 GLN A N 1
ATOM 2068 C CA . GLN A 1 263 ? 11.125 35.062 4.855 1 95.88 263 GLN A CA 1
ATOM 2069 C C . GLN A 1 263 ? 11.961 36.188 4.242 1 95.88 263 GLN A C 1
ATOM 2071 O O . GLN A 1 263 ? 11.844 37.344 4.629 1 95.88 263 GLN A O 1
ATOM 2076 N N . SER A 1 264 ? 12.82 35.844 3.258 1 95 264 SER A N 1
ATOM 2077 C CA . SER A 1 264 ? 13.703 36.812 2.654 1 95 264 SER A CA 1
ATOM 2078 C C . SER A 1 264 ? 13.047 37.5 1.457 1 95 264 SER A C 1
ATOM 2080 O O . SER A 1 264 ? 13.664 38.312 0.782 1 95 264 SER A O 1
ATOM 2082 N N . GLY A 1 265 ? 11.875 37.062 1.11 1 95.06 265 GLY A N 1
ATOM 2083 C CA . GLY A 1 265 ? 11.125 37.75 0.07 1 95.06 265 GLY A CA 1
ATOM 2084 C C . GLY A 1 265 ? 11.398 37.219 -1.319 1 95.06 265 GLY A C 1
ATOM 2085 O O . GLY A 1 265 ? 11.203 37.938 -2.314 1 95.06 265 GLY A O 1
ATOM 2086 N N . VAL A 1 266 ? 11.891 36 -1.361 1 95.5 266 VAL A N 1
ATOM 2087 C CA . VAL A 1 266 ? 12.18 35.406 -2.66 1 95.5 266 VAL A CA 1
ATOM 2088 C C . VAL A 1 266 ? 10.875 35.062 -3.371 1 95.5 266 VAL A C 1
ATOM 2090 O O . VAL A 1 266 ? 10.766 35.219 -4.59 1 95.5 266 VAL A O 1
ATOM 2093 N N . PHE A 1 267 ? 9.859 34.562 -2.646 1 96.75 267 PHE A N 1
ATOM 2094 C CA . PHE A 1 267 ? 8.633 34.062 -3.248 1 96.75 267 PHE A CA 1
ATOM 2095 C C . PHE A 1 267 ? 7.57 35.156 -3.32 1 96.75 267 PHE A C 1
ATOM 2097 O O . PHE A 1 267 ? 6.742 35.156 -4.234 1 96.75 267 PHE A O 1
ATOM 2104 N N . LEU A 1 268 ? 7.539 35.938 -2.309 1 96.19 268 LEU A N 1
ATOM 2105 C CA . LEU A 1 268 ? 6.551 37 -2.184 1 96.19 268 LEU A CA 1
ATOM 2106 C C . LEU A 1 268 ? 7.227 38.375 -2.141 1 96.19 268 LEU A C 1
ATOM 2108 O O . LEU A 1 268 ? 8.086 38.625 -1.292 1 96.19 268 LEU A O 1
ATOM 2112 N N . LYS A 1 269 ? 6.832 39.25 -2.967 1 89.25 269 LYS A N 1
ATOM 2113 C CA . LYS A 1 269 ? 7.508 40.531 -3.189 1 89.25 269 LYS A CA 1
ATOM 2114 C C . LYS A 1 269 ? 7.293 41.469 -2.014 1 89.25 269 LYS A C 1
ATOM 2116 O O . LYS A 1 269 ? 8.203 42.219 -1.628 1 89.25 269 LYS A O 1
ATOM 2121 N N . SER A 1 270 ? 6.156 41.406 -1.445 1 92.88 270 SER A N 1
ATOM 2122 C CA . SER A 1 270 ? 5.812 42.375 -0.409 1 92.88 270 SER A CA 1
ATOM 2123 C C . SER A 1 270 ? 5.754 41.719 0.965 1 92.88 270 SER A C 1
ATOM 2125 O O . SER A 1 270 ? 5.172 40.656 1.119 1 92.88 270 SER A O 1
ATOM 2127 N N . LYS A 1 271 ? 6.258 42.375 1.912 1 91.75 271 LYS A N 1
ATOM 2128 C CA . LYS A 1 271 ? 6.137 41.938 3.303 1 91.75 271 LYS A CA 1
ATOM 2129 C C . LYS A 1 271 ? 4.68 41.938 3.752 1 91.75 271 LYS A C 1
ATOM 2131 O O . LYS A 1 271 ? 4.273 41.094 4.559 1 91.75 271 LYS A O 1
ATOM 2136 N N . SER A 1 272 ? 3.959 42.812 3.201 1 94.19 272 SER A N 1
ATOM 2137 C CA . SER A 1 272 ? 2.543 42.875 3.545 1 94.19 272 SER A CA 1
ATOM 2138 C C . SER A 1 272 ? 1.803 41.625 3.15 1 94.19 272 SER A C 1
ATOM 2140 O O . SER A 1 272 ? 0.859 41.188 3.83 1 94.19 272 SER A O 1
ATOM 2142 N N . THR A 1 273 ? 2.217 41.031 2.064 1 96 273 THR A N 1
ATOM 2143 C CA . THR A 1 273 ? 1.603 39.781 1.625 1 96 273 THR A CA 1
ATOM 2144 C C . THR A 1 273 ? 1.886 38.688 2.621 1 96 273 THR A C 1
ATOM 2146 O O . THR A 1 273 ? 0.987 37.906 2.973 1 96 273 THR A O 1
ATOM 2149 N N . LEU A 1 274 ? 3.096 38.594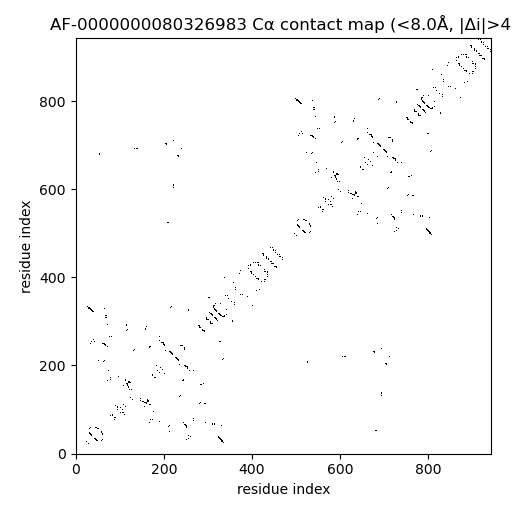 3.043 1 95.81 274 LEU A N 1
ATOM 2150 C CA . LEU A 1 274 ? 3.475 37.594 4.031 1 95.81 274 LEU A CA 1
ATOM 2151 C C . LEU A 1 274 ? 2.719 37.812 5.34 1 95.81 274 LEU A C 1
ATOM 2153 O O . LEU A 1 274 ? 2.244 36.844 5.949 1 95.81 274 LEU A O 1
ATOM 2157 N N . ASP A 1 275 ? 2.566 39.062 5.758 1 94.25 275 ASP A N 1
ATOM 2158 C CA . ASP A 1 275 ? 1.825 39.406 6.969 1 94.25 275 ASP A CA 1
ATOM 2159 C C . ASP A 1 275 ? 0.365 38.969 6.859 1 94.25 275 ASP A C 1
ATOM 2161 O O . ASP A 1 275 ? -0.199 38.406 7.805 1 94.25 275 ASP A O 1
ATOM 2165 N N . THR A 1 276 ? -0.183 39.219 5.723 1 95.38 276 THR A N 1
ATOM 2166 C CA . THR A 1 276 ? -1.564 38.844 5.484 1 95.38 276 THR A CA 1
ATOM 2167 C C . THR A 1 276 ? -1.705 37.312 5.562 1 95.38 276 THR A C 1
ATOM 2169 O O . THR A 1 276 ? -2.627 36.812 6.203 1 95.38 276 THR A O 1
ATOM 2172 N N . MET A 1 277 ? -0.8 36.594 4.941 1 97.19 277 MET A N 1
ATOM 2173 C CA . MET A 1 277 ? -0.813 35.125 4.895 1 97.19 277 MET A CA 1
ATOM 2174 C C . MET A 1 277 ? -0.748 34.562 6.297 1 97.19 277 MET A C 1
ATOM 2176 O O . MET A 1 277 ? -1.415 33.562 6.59 1 97.19 277 MET A O 1
ATOM 2180 N N . TRP A 1 278 ? -0.002 35.219 7.207 1 96.44 278 TRP A N 1
ATOM 2181 C CA . TRP A 1 278 ? 0.286 34.688 8.523 1 96.44 278 TRP A CA 1
ATOM 2182 C C . TRP A 1 278 ? -0.579 35.344 9.594 1 96.44 278 TRP A C 1
ATOM 2184 O O . TRP A 1 278 ? -0.339 35.156 10.789 1 96.44 278 TRP A O 1
ATOM 2194 N N . SER A 1 279 ? -1.617 36.031 9.227 1 93 279 SER A N 1
ATOM 2195 C CA . SER A 1 279 ? -2.533 36.656 10.172 1 93 279 SER A CA 1
ATOM 2196 C C . SER A 1 279 ? -3.787 35.812 10.367 1 93 279 SER A C 1
ATOM 2198 O O . SER A 1 279 ? -4.18 35.062 9.477 1 93 279 SER A O 1
ATOM 2200 N N . PRO A 1 280 ? -4.359 35.906 11.555 1 90.62 280 PRO A N 1
ATOM 2201 C CA . PRO A 1 280 ? -5.598 35.188 11.797 1 90.62 280 PRO A CA 1
ATOM 2202 C C . PRO A 1 280 ? -6.738 35.625 10.883 1 90.62 280 PRO A C 1
ATOM 2204 O O . PRO A 1 280 ? -6.875 36.812 10.594 1 90.62 280 PRO A O 1
ATOM 2207 N N . ALA A 1 281 ? -7.395 34.688 10.383 1 92.12 281 ALA A N 1
ATOM 2208 C CA . ALA A 1 281 ? -8.664 34.969 9.727 1 92.12 281 ALA A CA 1
ATOM 2209 C C . ALA A 1 281 ? -9.805 35.031 10.734 1 92.12 281 ALA A C 1
ATOM 2211 O O . ALA A 1 281 ? -9.594 34.781 11.93 1 92.12 281 ALA A O 1
ATOM 2212 N N . THR A 1 282 ? -11.016 35.438 10.289 1 94.38 282 THR A N 1
ATOM 2213 C CA . THR A 1 282 ? -12.148 35.531 11.211 1 94.38 282 THR A CA 1
ATOM 2214 C C . THR A 1 282 ? -13.352 34.781 10.672 1 94.38 282 THR A C 1
ATOM 2216 O O . THR A 1 282 ? -13.555 34.719 9.453 1 94.38 282 THR A O 1
ATOM 2219 N N . PHE A 1 283 ? -14.102 34.25 11.562 1 95.69 283 PHE A N 1
ATOM 2220 C CA . PHE A 1 283 ? -15.422 33.75 11.25 1 95.69 283 PHE A CA 1
ATOM 2221 C C . PHE A 1 283 ? -16.391 34.875 10.953 1 95.69 283 PHE A C 1
ATOM 2223 O O . PHE A 1 283 ? -16.062 36.062 11.125 1 95.69 283 PHE A O 1
ATOM 2230 N N . ASN A 1 284 ? -17.578 34.438 10.492 1 95.44 284 ASN A N 1
ATOM 2231 C CA . ASN A 1 284 ? -18.625 35.438 10.227 1 95.44 284 ASN A CA 1
ATOM 2232 C C . ASN A 1 284 ? -18.969 36.219 11.469 1 95.44 284 ASN A C 1
ATOM 2234 O O . ASN A 1 284 ? -19.344 37.406 11.375 1 95.44 284 ASN A O 1
ATOM 2238 N N . ASN A 1 285 ? -18.797 35.688 12.641 1 94.56 285 ASN A N 1
ATOM 2239 C CA . ASN A 1 285 ? -19.156 36.344 13.883 1 94.56 285 ASN A CA 1
ATOM 2240 C C . ASN A 1 285 ? -18.016 37.219 14.391 1 94.56 285 ASN A C 1
ATOM 2242 O O . ASN A 1 285 ? -18.109 37.812 15.477 1 94.56 285 ASN A O 1
ATOM 2246 N N . GLY A 1 286 ? -16.922 37.219 13.734 1 93.75 286 GLY A N 1
ATOM 2247 C CA . GLY A 1 286 ? -15.828 38.125 14.055 1 93.75 286 GLY A CA 1
ATOM 2248 C C . GLY A 1 286 ? -14.734 37.469 14.867 1 93.75 286 GLY A C 1
ATOM 2249 O O . GLY A 1 286 ? -13.633 38 14.992 1 93.75 286 GLY A O 1
ATOM 2250 N N . THR A 1 287 ? -14.977 36.312 15.406 1 91 287 THR A N 1
ATOM 2251 C CA . THR A 1 287 ? -13.961 35.625 16.188 1 91 287 THR A CA 1
ATOM 2252 C C . THR A 1 287 ? -12.891 35.031 15.281 1 91 287 THR A C 1
ATOM 2254 O O . THR A 1 287 ? -13.156 34.75 14.109 1 91 287 THR A O 1
ATOM 2257 N N . PRO A 1 288 ? -11.719 34.844 15.773 1 90.69 288 PRO A N 1
ATOM 2258 C CA . PRO A 1 288 ? -10.633 34.344 14.938 1 90.69 288 PRO A CA 1
ATOM 2259 C C . PRO A 1 288 ? -10.797 32.844 14.602 1 90.69 288 PRO A C 1
ATOM 2261 O O . PRO A 1 288 ? -11.289 32.062 15.422 1 90.69 288 PRO A O 1
ATOM 2264 N N . THR A 1 289 ? -10.344 32.5 13.391 1 91.62 289 THR A N 1
ATOM 2265 C CA . THR A 1 289 ? -10.25 31.109 13 1 91.62 289 THR A CA 1
ATOM 2266 C C . THR A 1 289 ? -8.992 30.469 13.578 1 91.62 289 THR A C 1
ATOM 2268 O O . THR A 1 289 ? -8.047 31.172 13.938 1 91.62 289 THR A O 1
ATOM 2271 N N . PRO A 1 290 ? -8.977 29.172 13.734 1 88.94 290 PRO A N 1
ATOM 2272 C CA . PRO A 1 290 ? -7.77 28.516 14.242 1 88.94 290 PRO A CA 1
ATOM 2273 C C . PRO A 1 290 ? -6.656 28.438 13.203 1 88.94 290 PRO A C 1
ATOM 2275 O O . PRO A 1 290 ? -5.512 28.109 13.531 1 88.94 290 PRO A O 1
ATOM 2278 N N . TRP A 1 291 ? -6.91 28.766 11.961 1 93.25 291 TRP A N 1
ATOM 2279 C CA . TRP A 1 291 ? -5.93 28.703 10.883 1 93.25 291 TRP A CA 1
ATOM 2280 C C . TRP A 1 291 ? -5.66 30.094 10.312 1 93.25 291 TRP A C 1
ATOM 2282 O O . TRP A 1 291 ? -6.543 30.953 10.312 1 93.25 291 TRP A O 1
ATOM 2292 N N . ALA A 1 292 ? -4.363 30.281 9.961 1 96.5 292 ALA A N 1
ATOM 2293 C CA . ALA A 1 292 ? -4.047 31.359 9.023 1 96.5 292 ALA A CA 1
ATOM 2294 C C . ALA A 1 292 ? -4.285 30.922 7.582 1 96.5 292 ALA A C 1
ATOM 2296 O O . ALA A 1 292 ? -4.91 29.891 7.336 1 96.5 292 ALA A O 1
ATOM 2297 N N . LEU A 1 293 ? -3.914 31.766 6.633 1 97.81 293 LEU A N 1
ATOM 2298 C CA . LEU A 1 293 ? -4.184 31.438 5.238 1 97.81 293 LEU A CA 1
ATOM 2299 C C . LEU A 1 293 ? -3.293 30.281 4.777 1 97.81 293 LEU A C 1
ATOM 2301 O O . LEU A 1 293 ? -2.213 30.516 4.23 1 97.81 293 LEU A O 1
ATOM 2305 N N . GLY A 1 294 ? -3.76 29.062 4.938 1 97.69 294 GLY A N 1
ATOM 2306 C CA . GLY A 1 294 ? -3.062 27.875 4.477 1 97.69 294 GLY A CA 1
ATOM 2307 C C . GLY A 1 294 ? -2.115 27.297 5.512 1 97.69 294 GLY A C 1
ATOM 2308 O O . GLY A 1 294 ? -1.37 26.359 5.223 1 97.69 294 GLY A O 1
ATOM 2309 N N . TRP A 1 295 ? -2.094 27.812 6.711 1 97.75 295 TRP A N 1
ATOM 2310 C CA . TRP A 1 295 ? -1.164 27.406 7.758 1 97.75 295 TRP A CA 1
ATOM 2311 C C . TRP A 1 295 ? -1.915 26.953 9.008 1 97.75 295 TRP A C 1
ATOM 2313 O O . TRP A 1 295 ? -2.75 27.688 9.539 1 97.75 295 TRP A O 1
ATOM 2323 N N . GLY A 1 296 ? -1.555 25.75 9.477 1 95.38 296 GLY A N 1
ATOM 2324 C CA . GLY A 1 296 ? -2.434 25.109 10.438 1 95.38 296 GLY A CA 1
ATOM 2325 C C . GLY A 1 296 ? -1.894 25.141 11.859 1 95.38 296 GLY A C 1
ATOM 2326 O O . GLY A 1 296 ? -2.652 25.016 12.82 1 95.38 296 GLY A O 1
ATOM 2327 N N . LEU A 1 297 ? -0.592 25.266 12.094 1 95 297 LEU A N 1
ATOM 2328 C CA . LEU A 1 297 ? -0.002 25.484 13.406 1 95 297 LEU A CA 1
ATOM 2329 C C . LEU A 1 297 ? 0.248 26.969 13.641 1 95 297 LEU A C 1
ATOM 2331 O O . LEU A 1 297 ? 1.265 27.516 13.203 1 95 297 LEU A O 1
ATOM 2335 N N . THR A 1 298 ? -0.714 27.609 14.336 1 94.25 298 THR A N 1
ATOM 2336 C CA . THR A 1 298 ? -0.629 29.047 14.523 1 94.25 298 THR A CA 1
ATOM 2337 C C . THR A 1 298 ? -0.647 29.406 16.016 1 94.25 298 THR A C 1
ATOM 2339 O O . THR A 1 298 ? -1.443 28.859 16.781 1 94.25 298 THR A O 1
ATOM 2342 N N . LYS A 1 299 ? 0.315 30.141 16.406 1 92.75 299 LYS A N 1
ATOM 2343 C CA . LYS A 1 299 ? 0.405 30.719 17.734 1 92.75 299 LYS A CA 1
ATOM 2344 C C . LYS A 1 299 ? 0.532 32.25 17.672 1 92.75 299 LYS A C 1
ATOM 2346 O O . LYS A 1 299 ? 1.642 32.781 17.625 1 92.75 299 LYS A O 1
ATOM 2351 N N . PHE A 1 300 ? -0.673 32.938 17.797 1 89.94 300 PHE A N 1
ATOM 2352 C CA . PHE A 1 300 ? -0.742 34.375 17.594 1 89.94 300 PHE A CA 1
ATOM 2353 C C . PHE A 1 300 ? -0.475 35.156 18.891 1 89.94 300 PHE A C 1
ATOM 2355 O O . PHE A 1 300 ? -1.001 36.25 19.094 1 89.94 300 PHE A O 1
ATOM 2362 N N . ARG A 1 301 ? 0.288 34.656 19.734 1 88.56 301 ARG A N 1
ATOM 2363 C CA . ARG A 1 301 ? 0.609 35.281 21.016 1 88.56 301 ARG A CA 1
ATOM 2364 C C . ARG A 1 301 ? 1.353 36.594 20.812 1 88.56 301 ARG A C 1
ATOM 2366 O O . ARG A 1 301 ? 1.879 36.875 19.734 1 88.56 301 ARG A O 1
ATOM 2373 N N . GLN A 1 302 ? 1.331 37.438 21.859 1 86.88 302 GLN A N 1
ATOM 2374 C CA . GLN A 1 302 ? 1.89 38.781 21.797 1 86.88 302 GLN A CA 1
ATOM 2375 C C . GLN A 1 302 ? 3.387 38.75 21.5 1 86.88 302 GLN A C 1
ATOM 2377 O O . GLN A 1 302 ? 3.91 39.594 20.781 1 86.88 302 GLN A O 1
ATOM 2382 N N . HIS A 1 303 ? 4.008 37.812 22.172 1 91.12 303 HIS A N 1
ATOM 2383 C CA . HIS A 1 303 ? 5.441 37.656 21.969 1 91.12 303 HIS A CA 1
ATOM 2384 C C . HIS A 1 303 ? 5.758 36.25 21.469 1 91.12 303 HIS A C 1
ATOM 2386 O O . HIS A 1 303 ? 5.066 35.281 21.812 1 91.12 303 HIS A O 1
ATOM 2392 N N . HIS A 1 304 ? 6.785 36.188 20.594 1 95.88 304 HIS A N 1
ATOM 2393 C CA . HIS A 1 304 ? 7.258 34.906 20.094 1 95.88 304 HIS A CA 1
ATOM 2394 C C . HIS A 1 304 ? 6.172 34.188 19.281 1 95.88 304 HIS A C 1
ATOM 2396 O O . HIS A 1 304 ? 5.891 33.031 19.516 1 95.88 304 HIS A O 1
ATOM 2402 N N . ARG A 1 305 ? 5.555 34.906 18.344 1 94.94 305 ARG A N 1
ATOM 2403 C CA . ARG A 1 305 ? 4.578 34.281 17.453 1 94.94 305 ARG A CA 1
ATOM 2404 C C . ARG A 1 305 ? 5.168 33.094 16.734 1 94.94 305 ARG A C 1
ATOM 2406 O O . ARG A 1 305 ? 6.379 33 16.531 1 94.94 305 ARG A O 1
ATOM 2413 N N . ALA A 1 306 ? 4.312 32.188 16.484 1 96.69 306 ALA A N 1
ATOM 2414 C CA . ALA A 1 306 ? 4.727 31 15.727 1 96.69 306 ALA A CA 1
ATOM 2415 C C . ALA A 1 306 ? 3.689 30.641 14.672 1 96.69 306 ALA A C 1
ATOM 2417 O O . ALA A 1 306 ? 2.486 30.781 14.898 1 96.69 306 ALA A O 1
ATOM 2418 N N . ILE A 1 307 ? 4.168 30.219 13.508 1 97.44 307 ILE A N 1
ATOM 2419 C CA . ILE A 1 307 ? 3.332 29.781 12.391 1 97.44 307 ILE A CA 1
ATOM 2420 C C . ILE A 1 307 ? 3.957 28.562 11.727 1 97.44 307 ILE A C 1
ATOM 2422 O O . ILE A 1 307 ? 5.18 28.469 11.594 1 97.44 307 ILE A O 1
ATOM 2426 N N . GLY A 1 308 ? 3.182 27.562 11.422 1 98.25 308 GLY A N 1
ATOM 2427 C CA . GLY A 1 308 ? 3.717 26.375 10.797 1 98.25 308 GLY A CA 1
ATOM 2428 C C . GLY A 1 308 ? 2.643 25.375 10.383 1 98.25 308 GLY A C 1
ATOM 2429 O O . GLY A 1 308 ? 1.516 25.781 10.078 1 98.25 308 GLY A O 1
ATOM 2430 N N . MET A 1 309 ? 3.062 24.156 10.234 1 98.44 309 MET A N 1
ATOM 2431 C CA . MET A 1 309 ? 2.168 23.094 9.773 1 98.44 309 MET A CA 1
ATOM 2432 C C . MET A 1 309 ? 2.697 21.719 10.18 1 98.44 309 MET A C 1
ATOM 2434 O O . MET A 1 309 ? 3.895 21.562 10.422 1 98.44 309 MET A O 1
ATOM 2438 N N . SER A 1 310 ? 1.791 20.859 10.43 1 97.94 310 SER A N 1
ATOM 2439 C CA . SER A 1 310 ? 2.127 19.453 10.594 1 97.94 310 SER A CA 1
ATOM 2440 C C . SER A 1 310 ? 1.514 18.609 9.477 1 97.94 310 SER A C 1
ATOM 2442 O O . SER A 1 310 ? 0.669 19.094 8.719 1 97.94 310 SER A O 1
ATOM 2444 N N . GLY A 1 311 ? 2.109 17.438 9.32 1 97.69 311 GLY A N 1
ATOM 2445 C CA . GLY A 1 311 ? 1.597 16.562 8.281 1 97.69 311 GLY A CA 1
ATOM 2446 C C . GLY A 1 311 ? 1.729 15.086 8.625 1 97.69 311 GLY A C 1
ATOM 2447 O O . GLY A 1 311 ? 2.822 14.617 8.945 1 97.69 311 GLY A O 1
ATOM 2448 N N . GLY A 1 312 ? 0.556 14.367 8.492 1 95.56 312 GLY A N 1
ATOM 2449 C CA . GLY A 1 312 ? 0.523 12.914 8.578 1 95.56 312 GLY A CA 1
ATOM 2450 C C . GLY A 1 312 ? 0.91 12.383 9.945 1 95.56 312 GLY A C 1
ATOM 2451 O O . GLY A 1 312 ? 1.246 11.211 10.094 1 95.56 312 GLY A O 1
ATOM 2452 N N . GLY A 1 313 ? 0.963 13.203 10.953 1 95.75 313 GLY A N 1
ATOM 2453 C CA . GLY A 1 313 ? 1.447 12.789 12.258 1 95.75 313 GLY A CA 1
ATOM 2454 C C . GLY A 1 313 ? 2.924 12.445 12.266 1 95.75 313 GLY A C 1
ATOM 2455 O O . GLY A 1 313 ? 3.385 11.688 13.125 1 95.75 313 GLY A O 1
ATOM 2456 N N . ARG A 1 314 ? 3.67 12.938 11.266 1 97.88 314 ARG A N 1
ATOM 2457 C CA . ARG A 1 314 ? 5.051 12.484 11.172 1 97.88 314 ARG A CA 1
ATOM 2458 C C . ARG A 1 314 ? 5.98 13.625 10.773 1 97.88 314 ARG A C 1
ATOM 2460 O O . ARG A 1 314 ? 7.203 13.492 10.844 1 97.88 314 ARG A O 1
ATOM 2467 N N . SER A 1 315 ? 5.461 14.742 10.336 1 98.69 315 SER A N 1
ATOM 2468 C CA . SER A 1 315 ? 6.242 15.914 9.945 1 98.69 315 SER A CA 1
ATOM 2469 C C . SER A 1 315 ? 5.652 17.188 10.523 1 98.69 315 SER A C 1
ATOM 2471 O O . SER A 1 315 ? 4.438 17.297 10.719 1 98.69 315 SER A O 1
ATOM 2473 N N . ALA A 1 316 ? 6.543 18.094 10.828 1 98.81 316 ALA A N 1
ATOM 2474 C CA . ALA A 1 316 ? 6.066 19.391 11.312 1 98.81 316 ALA A CA 1
ATOM 2475 C C . ALA A 1 316 ? 7.195 20.422 11.305 1 98.81 316 ALA A C 1
ATOM 2477 O O . ALA A 1 316 ? 8.375 20.062 11.336 1 98.81 316 ALA A O 1
ATOM 2478 N N . PHE A 1 317 ? 6.805 21.609 11.172 1 98.88 317 PHE A N 1
ATOM 2479 C CA . PHE A 1 317 ? 7.738 22.719 11.344 1 98.88 317 PHE A CA 1
ATOM 2480 C C . PHE A 1 317 ? 7.027 23.938 11.914 1 98.88 317 PHE A C 1
ATOM 2482 O O . PHE A 1 317 ? 5.812 24.094 11.758 1 98.88 317 PHE A O 1
ATOM 2489 N N . LEU A 1 318 ? 7.746 24.766 12.609 1 98.75 318 LEU A N 1
ATOM 2490 C CA . LEU A 1 318 ? 7.301 26.062 13.102 1 98.75 318 LEU A CA 1
ATOM 2491 C C . LEU A 1 318 ? 8.32 27.156 12.773 1 98.75 318 LEU A C 1
ATOM 2493 O O . LEU A 1 318 ? 9.531 26.938 12.898 1 98.75 318 LEU A O 1
ATOM 2497 N N . ILE A 1 319 ? 7.805 28.219 12.305 1 98.62 319 ILE A N 1
ATOM 2498 C CA . ILE A 1 319 ? 8.547 29.469 12.117 1 98.62 319 ILE A CA 1
ATOM 2499 C C . ILE A 1 319 ? 8.219 30.438 13.25 1 98.62 319 ILE A C 1
ATOM 2501 O O . ILE A 1 319 ? 7.055 30.578 13.641 1 98.62 319 ILE A O 1
ATOM 2505 N N . TYR A 1 320 ? 9.227 31.078 13.812 1 98.06 320 TYR A N 1
ATOM 2506 C CA . TYR A 1 320 ? 9.094 32.125 14.828 1 98.06 320 TYR A CA 1
ATOM 2507 C C . TYR A 1 320 ? 9.586 33.469 14.289 1 98.06 320 TYR A C 1
ATOM 2509 O O . TYR A 1 320 ? 10.734 33.844 14.523 1 98.06 320 TYR A O 1
ATOM 2517 N N . PRO A 1 321 ? 8.602 34.156 13.68 1 95.31 321 PRO A N 1
ATOM 2518 C CA . PRO A 1 321 ? 9.031 35.375 12.984 1 95.31 321 PRO A CA 1
ATOM 2519 C C . PRO A 1 321 ? 9.656 36.406 13.922 1 95.31 321 PRO A C 1
ATOM 2521 O O . PRO A 1 321 ? 10.547 37.156 13.516 1 95.31 321 PRO A O 1
ATOM 2524 N N . ASP A 1 322 ? 9.195 36.531 15.211 1 95.75 322 ASP A N 1
ATOM 2525 C CA . ASP A 1 322 ? 9.711 37.5 16.172 1 95.75 322 ASP A CA 1
ATOM 2526 C C . ASP A 1 322 ? 11.117 37.125 16.625 1 95.75 322 ASP A C 1
ATOM 2528 O O . ASP A 1 322 ? 11.836 37.969 17.172 1 95.75 322 ASP A O 1
ATOM 2532 N N . ASP A 1 323 ? 11.508 35.906 16.406 1 97.19 323 ASP A N 1
ATOM 2533 C CA . ASP A 1 323 ? 12.75 35.406 16.984 1 97.19 323 ASP A CA 1
ATOM 2534 C C . ASP A 1 323 ? 13.75 35.031 15.891 1 97.19 323 ASP A C 1
ATOM 2536 O O . ASP A 1 323 ? 14.875 34.625 16.172 1 97.19 323 ASP A O 1
ATOM 2540 N N . ASP A 1 324 ? 13.359 35.188 14.641 1 97.06 324 ASP A N 1
ATOM 2541 C CA . ASP A 1 324 ? 14.172 34.75 13.492 1 97.06 324 ASP A CA 1
ATOM 2542 C C . ASP A 1 324 ? 14.648 33.312 13.656 1 97.06 324 ASP A C 1
ATOM 2544 O O . ASP A 1 324 ? 15.852 33.062 13.578 1 97.06 324 ASP A O 1
ATOM 2548 N N . LEU A 1 325 ? 13.742 32.469 13.938 1 98.38 325 LEU A N 1
ATOM 2549 C CA . LEU A 1 325 ? 13.992 31.078 14.234 1 98.38 325 LEU A CA 1
ATOM 2550 C C . LEU A 1 325 ? 12.969 30.188 13.539 1 98.38 325 LEU A C 1
ATOM 2552 O O . LEU A 1 325 ? 11.812 30.578 13.367 1 98.38 325 LEU A O 1
ATOM 2556 N N . ALA A 1 326 ? 13.398 29.031 13.055 1 98.81 326 ALA A N 1
ATOM 2557 C CA . ALA A 1 326 ? 12.492 27.984 12.586 1 98.81 326 ALA A CA 1
ATOM 2558 C C . ALA A 1 326 ? 13.016 26.594 12.969 1 98.81 326 ALA A C 1
ATOM 2560 O O . ALA A 1 326 ? 14.227 26.375 12.992 1 98.81 326 ALA A O 1
ATOM 2561 N N . ILE A 1 327 ? 12.109 25.719 13.359 1 98.88 327 ILE A N 1
ATOM 2562 C CA . ILE A 1 327 ? 12.414 24.328 13.68 1 98.88 327 ILE A CA 1
ATOM 2563 C C . ILE A 1 327 ? 11.656 23.391 12.734 1 98.88 327 ILE A C 1
ATOM 2565 O O . ILE A 1 327 ? 10.445 23.531 12.547 1 98.88 327 ILE A O 1
ATOM 2569 N N . ILE A 1 328 ? 12.336 22.469 12.062 1 98.94 328 ILE A N 1
ATOM 2570 C CA . ILE A 1 328 ? 11.75 21.484 11.164 1 98.94 328 ILE A CA 1
ATOM 2571 C C . ILE A 1 328 ? 12.078 20.078 11.656 1 98.94 328 ILE A C 1
ATOM 2573 O O . ILE A 1 328 ? 13.242 19.766 11.906 1 98.94 328 ILE A O 1
ATOM 2577 N N . VAL A 1 329 ? 11.07 19.25 11.844 1 98.94 329 VAL A N 1
ATOM 2578 C CA . VAL A 1 329 ? 11.273 17.844 12.188 1 98.94 329 VAL A CA 1
ATOM 2579 C C . VAL A 1 329 ? 10.461 16.953 11.25 1 98.94 329 VAL A C 1
ATOM 2581 O O . VAL A 1 329 ? 9.25 17.125 11.117 1 98.94 329 VAL A O 1
ATOM 2584 N N . LEU A 1 330 ? 11.125 16.094 10.57 1 98.94 330 LEU A N 1
ATOM 2585 C CA . LEU A 1 330 ? 10.516 15.07 9.727 1 98.94 330 LEU A CA 1
ATOM 2586 C C . LEU A 1 330 ? 10.812 13.672 10.25 1 98.94 330 LEU A C 1
ATOM 2588 O O . LEU A 1 330 ? 11.953 13.375 10.625 1 98.94 330 LEU A O 1
ATOM 2592 N N . THR A 1 331 ? 9.773 12.859 10.398 1 98.88 331 THR A N 1
ATOM 2593 C CA . THR A 1 331 ? 9.953 11.477 10.836 1 98.88 331 THR A CA 1
ATOM 2594 C C . THR A 1 331 ? 9.266 10.508 9.875 1 98.88 331 THR A C 1
ATOM 2596 O O . THR A 1 331 ? 8.484 10.93 9.016 1 98.88 331 THR A O 1
ATOM 2599 N N . ASN A 1 332 ? 9.609 9.227 9.945 1 98.69 332 ASN A N 1
ATOM 2600 C CA . ASN A 1 332 ? 8.969 8.227 9.102 1 98.69 332 ASN A CA 1
ATOM 2601 C C . ASN A 1 332 ? 7.941 7.414 9.891 1 98.69 332 ASN A C 1
ATOM 2603 O O . ASN A 1 332 ? 7.59 6.301 9.5 1 98.69 332 ASN A O 1
ATOM 2607 N N . LEU A 1 333 ? 7.434 7.977 11.047 1 98.38 333 LEU A N 1
ATOM 2608 C CA . LEU A 1 333 ? 6.445 7.297 11.875 1 98.38 333 LEU A CA 1
ATOM 2609 C C . LEU A 1 333 ? 5.145 8.094 11.938 1 98.38 333 LEU A C 1
ATOM 2611 O O . LEU A 1 333 ? 5.102 9.172 12.539 1 98.38 333 LEU A O 1
ATOM 2615 N N . ALA A 1 334 ? 4.098 7.547 11.273 1 96.44 334 ALA A N 1
ATOM 2616 C CA . ALA A 1 334 ? 2.777 8.086 11.586 1 96.44 334 ALA A CA 1
ATOM 2617 C C . ALA A 1 334 ? 2.434 7.871 13.062 1 96.44 334 ALA A C 1
ATOM 2619 O O . ALA A 1 334 ? 2.307 6.734 13.516 1 96.44 334 ALA A O 1
ATOM 2620 N N . GLY A 1 335 ? 2.314 8.883 13.852 1 94.12 335 GLY A N 1
ATOM 2621 C CA . GLY A 1 335 ? 2.191 8.82 15.297 1 94.12 335 GLY A CA 1
ATOM 2622 C C . GLY A 1 335 ? 3.375 9.43 16.016 1 94.12 335 GLY A C 1
ATOM 2623 O O . GLY A 1 335 ? 3.354 9.57 17.25 1 94.12 335 GLY A O 1
ATOM 2624 N N . GLY A 1 336 ? 4.359 9.883 15.203 1 96.5 336 GLY A N 1
ATOM 2625 C CA . GLY A 1 336 ? 5.492 10.562 15.805 1 96.5 336 GLY A CA 1
ATOM 2626 C C . GLY A 1 336 ? 5.145 11.93 16.359 1 96.5 336 GLY A C 1
ATOM 2627 O O . GLY A 1 336 ? 5.754 12.391 17.328 1 96.5 336 GLY A O 1
ATOM 2628 N N . SER A 1 337 ? 4.223 12.633 15.734 1 96.5 337 SER A N 1
ATOM 2629 C CA . SER A 1 337 ? 3.648 13.906 16.156 1 96.5 337 SER A CA 1
ATOM 2630 C C . SER A 1 337 ? 4.73 14.883 16.594 1 96.5 337 SER A C 1
ATOM 2632 O O . SER A 1 337 ? 4.684 15.422 17.703 1 96.5 337 SER A O 1
ATOM 2634 N N . PRO A 1 338 ? 5.617 15.211 15.641 1 97.88 338 PRO A N 1
ATOM 2635 C CA . PRO A 1 338 ? 6.691 16.125 16.047 1 97.88 338 PRO A CA 1
ATOM 2636 C C . PRO A 1 338 ? 6.172 17.5 16.469 1 97.88 338 PRO A C 1
ATOM 2638 O O . PRO A 1 338 ? 6.875 18.25 17.141 1 97.88 338 PRO A O 1
ATOM 2641 N N . GLU A 1 339 ? 4.965 17.859 16.109 1 96.81 339 GLU A N 1
ATOM 2642 C CA . GLU A 1 339 ? 4.375 19.141 16.5 1 96.81 339 GLU A CA 1
ATOM 2643 C C . GLU A 1 339 ? 4.332 19.281 18.016 1 96.81 339 GLU A C 1
ATOM 2645 O O . GLU A 1 339 ? 4.207 20.391 18.547 1 96.81 339 GLU A O 1
ATOM 2650 N N . ASP A 1 340 ? 4.484 18.172 18.719 1 95.44 340 ASP A N 1
ATOM 2651 C CA . ASP A 1 340 ? 4.383 18.188 20.172 1 95.44 340 ASP A CA 1
ATOM 2652 C C . ASP A 1 340 ? 5.699 18.625 20.812 1 95.44 340 ASP A C 1
ATOM 2654 O O . ASP A 1 340 ? 5.734 18.984 21.984 1 95.44 340 ASP A O 1
ATOM 2658 N N . PHE A 1 341 ? 6.789 18.594 20.047 1 96.75 341 PHE A N 1
ATOM 2659 C CA . PHE A 1 341 ? 8.031 18.891 20.75 1 96.75 341 PHE A CA 1
ATOM 2660 C C . PHE A 1 341 ? 8.867 19.906 19.969 1 96.75 341 PHE A C 1
ATOM 2662 O O . PHE A 1 341 ? 10.023 20.156 20.312 1 96.75 341 PHE A O 1
ATOM 2669 N N . LEU A 1 342 ? 8.32 20.578 18.953 1 98.25 342 LEU A N 1
ATOM 2670 C CA . LEU A 1 342 ? 9.008 21.609 18.203 1 98.25 342 LEU A CA 1
ATOM 2671 C C . LEU A 1 342 ? 9.367 22.797 19.094 1 98.25 342 LEU A C 1
ATOM 2673 O O . LEU A 1 342 ? 10.492 23.297 19.047 1 98.25 342 LEU A O 1
ATOM 2677 N N . GLU A 1 343 ? 8.43 23.234 19.859 1 97.19 343 GLU A N 1
ATOM 2678 C CA . GLU A 1 343 ? 8.656 24.422 20.672 1 97.19 343 GLU A CA 1
ATOM 2679 C C . GLU A 1 343 ? 9.672 24.141 21.781 1 97.19 343 GLU A C 1
ATOM 2681 O O . GLU A 1 343 ? 10.422 25.047 22.172 1 97.19 343 GLU A O 1
ATOM 2686 N N . GLU A 1 344 ? 9.625 22.922 22.297 1 96.88 344 GLU A N 1
ATOM 2687 C CA . GLU A 1 344 ? 10.68 22.562 23.234 1 96.88 344 GLU A CA 1
ATOM 2688 C C . GLU A 1 344 ? 12.055 22.672 22.594 1 96.88 344 GLU A C 1
ATOM 2690 O O . GLU A 1 344 ? 13 23.172 23.203 1 96.88 344 GLU A O 1
ATOM 2695 N N . LEU A 1 345 ? 12.203 22.234 21.375 1 98.25 345 LEU A N 1
ATOM 2696 C CA . LEU A 1 345 ? 13.453 22.375 20.625 1 98.25 345 LEU A CA 1
ATOM 2697 C C . LEU A 1 345 ? 13.805 23.844 20.406 1 98.25 345 LEU A C 1
ATOM 2699 O O . LEU A 1 345 ? 14.969 24.219 20.547 1 98.25 345 LEU A O 1
ATOM 2703 N N . ALA A 1 346 ? 12.789 24.641 20.062 1 98.19 346 ALA A N 1
ATOM 2704 C CA . ALA A 1 346 ? 13.008 26.062 19.906 1 98.19 346 ALA A CA 1
ATOM 2705 C C . ALA A 1 346 ? 13.562 26.688 21.188 1 98.19 346 ALA A C 1
ATOM 2707 O O . ALA A 1 346 ? 14.336 27.656 21.141 1 98.19 346 ALA A O 1
ATOM 2708 N N . GLY A 1 347 ? 13.195 26.125 22.312 1 96.94 347 GLY A N 1
ATOM 2709 C CA . GLY A 1 347 ? 13.641 26.609 23.609 1 96.94 347 GLY A CA 1
ATOM 2710 C C . GLY A 1 347 ? 15.141 26.5 23.797 1 96.94 347 GLY A C 1
ATOM 2711 O O . GLY A 1 347 ? 15.719 27.219 24.625 1 96.94 347 GLY A O 1
ATOM 2712 N N . CYS A 1 348 ? 15.797 25.594 23.109 1 97 348 CYS A N 1
ATOM 2713 C CA . CYS A 1 348 ? 17.25 25.469 23.172 1 97 348 CYS A CA 1
ATOM 2714 C C . CYS A 1 348 ? 17.922 26.719 22.594 1 97 348 CYS A C 1
ATOM 2716 O O . CYS A 1 348 ? 19.078 27.016 22.922 1 97 348 CYS A O 1
ATOM 2718 N N . TYR A 1 349 ? 17.219 27.453 21.766 1 96.69 349 TYR A N 1
ATOM 2719 C CA . TYR A 1 349 ? 17.75 28.656 21.141 1 96.69 349 TYR A CA 1
ATOM 2720 C C . TYR A 1 349 ? 17.203 29.906 21.797 1 96.69 349 TYR A C 1
ATOM 2722 O O . TYR A 1 349 ? 17.875 30.938 21.844 1 96.69 349 TYR A O 1
ATOM 2730 N N . ASN A 1 350 ? 15.992 29.875 22.234 1 96.25 350 ASN A N 1
ATOM 2731 C CA . ASN A 1 350 ? 15.336 30.938 22.984 1 96.25 350 ASN A CA 1
ATOM 2732 C C . ASN A 1 350 ? 14.43 30.375 24.078 1 96.25 350 ASN A C 1
ATOM 2734 O O . ASN A 1 350 ? 13.266 30.047 23.812 1 96.25 350 ASN A O 1
ATOM 2738 N N . PRO A 1 351 ? 14.891 30.312 25.297 1 93.88 351 PRO A N 1
ATOM 2739 C CA . PRO A 1 351 ? 14.164 29.672 26.391 1 93.88 351 PRO A CA 1
ATOM 2740 C C . PRO A 1 351 ? 12.82 30.344 26.672 1 93.88 351 PRO A C 1
ATOM 2742 O O . PRO A 1 351 ? 11.977 29.766 27.359 1 93.88 351 PRO A O 1
ATOM 2745 N N . GLU A 1 352 ? 12.523 31.531 26.188 1 94.69 352 GLU A N 1
ATOM 2746 C CA . GLU A 1 352 ? 11.273 32.25 26.422 1 94.69 352 GLU A CA 1
ATOM 2747 C C . GLU A 1 352 ? 10.141 31.656 25.594 1 94.69 352 GLU A C 1
ATOM 2749 O O . GLU A 1 352 ? 8.961 31.828 25.938 1 94.69 352 GLU A O 1
ATOM 2754 N N . ILE A 1 353 ? 10.461 30.953 24.562 1 95.62 353 ILE A N 1
ATOM 2755 C CA . ILE A 1 353 ? 9.461 30.484 23.609 1 95.62 353 ILE A CA 1
ATOM 2756 C C . ILE A 1 353 ? 8.562 29.453 24.297 1 95.62 353 ILE A C 1
ATOM 2758 O O . ILE A 1 353 ? 7.34 29.594 24.312 1 95.62 353 ILE A O 1
ATOM 2762 N N . PRO A 1 354 ? 9.172 28.422 24.922 1 93.69 354 PRO A N 1
ATOM 2763 C CA . PRO A 1 354 ? 8.281 27.453 25.578 1 93.69 354 PRO A CA 1
ATOM 2764 C C . PRO A 1 354 ? 7.453 28.094 26.703 1 93.69 354 PRO A C 1
ATOM 2766 O O . PRO A 1 354 ? 6.312 27.672 26.922 1 93.69 354 PRO A O 1
ATOM 2769 N N . ASN A 1 355 ? 7.965 29.062 27.344 1 89.69 355 ASN A N 1
ATOM 2770 C CA . ASN A 1 355 ? 7.277 29.703 28.453 1 89.69 355 ASN A CA 1
ATOM 2771 C C . ASN A 1 355 ? 6.129 30.578 27.969 1 89.69 355 ASN A C 1
ATOM 2773 O O . ASN A 1 355 ? 5.195 30.859 28.719 1 89.69 355 ASN A O 1
ATOM 2777 N N . ALA A 1 356 ? 6.254 30.984 26.734 1 91.94 356 ALA A N 1
ATOM 2778 C CA . ALA A 1 356 ? 5.246 31.875 26.172 1 91.94 356 ALA A CA 1
ATOM 2779 C C . ALA A 1 356 ? 4.031 31.094 25.688 1 91.94 356 ALA A C 1
ATOM 2781 O O . ALA A 1 356 ? 2.994 31.688 25.359 1 91.94 356 ALA A O 1
ATOM 2782 N N . ASP A 1 357 ? 4.133 29.797 25.609 1 93 357 ASP A N 1
ATOM 2783 C CA . ASP A 1 357 ? 3.049 28.938 25.125 1 93 357 ASP A CA 1
ATOM 2784 C C . ASP A 1 357 ? 2.498 28.078 26.266 1 93 357 ASP A C 1
ATOM 2786 O O . ASP A 1 357 ? 3.129 27.094 26.656 1 93 357 ASP A O 1
ATOM 2790 N N . PRO A 1 358 ? 1.334 28.391 26.688 1 94 358 PRO A N 1
ATOM 2791 C CA . PRO A 1 358 ? 0.787 27.672 27.844 1 94 358 PRO A CA 1
ATOM 2792 C C . PRO A 1 358 ? 0.745 26.156 27.625 1 94 358 PRO A C 1
ATOM 2794 O O . PRO A 1 358 ? 1.027 25.391 28.547 1 94 358 PRO A O 1
ATOM 2797 N N . VAL A 1 359 ? 0.383 25.703 26.422 1 94.56 359 VAL A N 1
ATOM 2798 C CA . VAL A 1 359 ? 0.262 24.281 26.172 1 94.56 359 VAL A CA 1
ATOM 2799 C C . VAL A 1 359 ? 1.645 23.625 26.203 1 94.56 359 VAL A C 1
ATOM 2801 O O . VAL A 1 359 ? 1.815 22.547 26.781 1 94.56 359 VAL A O 1
ATOM 2804 N N . THR A 1 360 ? 2.648 24.266 25.594 1 94.44 360 THR A N 1
ATOM 2805 C CA . THR A 1 360 ? 4.012 23.75 25.656 1 94.44 360 THR A CA 1
ATOM 2806 C C . THR A 1 360 ? 4.523 23.75 27.094 1 94.44 360 THR A C 1
ATOM 2808 O O . THR A 1 360 ? 5.156 22.781 27.531 1 94.44 360 THR A O 1
ATOM 2811 N N . TYR A 1 361 ? 4.281 24.844 27.766 1 94.44 361 TYR A N 1
ATOM 2812 C CA . TYR A 1 361 ? 4.656 24.922 29.172 1 94.44 361 TYR A CA 1
ATOM 2813 C C . TYR A 1 361 ? 4.066 23.766 29.953 1 94.44 361 TYR A C 1
ATOM 2815 O O . TYR A 1 361 ? 4.773 23.109 30.734 1 94.44 361 TYR A O 1
ATOM 2823 N N . LEU A 1 362 ? 2.811 23.516 29.781 1 96.5 362 LEU A N 1
ATOM 2824 C CA . LEU A 1 362 ? 2.137 22.438 30.484 1 96.5 362 LEU A CA 1
ATOM 2825 C C . LEU A 1 362 ? 2.725 21.078 30.094 1 96.5 362 LEU A C 1
ATOM 2827 O O . LEU A 1 362 ? 2.924 20.219 30.953 1 96.5 362 LEU A O 1
ATOM 2831 N N . ARG A 1 363 ? 2.963 20.875 28.828 1 95.5 363 ARG A N 1
ATOM 2832 C CA . ARG A 1 363 ? 3.525 19.625 28.359 1 95.5 363 ARG A CA 1
ATOM 2833 C C . ARG A 1 363 ? 4.848 19.312 29.047 1 95.5 363 ARG A C 1
ATOM 2835 O O . ARG A 1 363 ? 5.059 18.203 29.531 1 95.5 363 ARG A O 1
ATOM 2842 N N . ILE A 1 364 ? 5.703 20.281 29.078 1 94.25 364 ILE A N 1
ATOM 2843 C CA . ILE A 1 364 ? 7.027 20.125 29.672 1 94.25 364 ILE A CA 1
ATOM 2844 C C . ILE A 1 364 ? 6.895 19.922 31.188 1 94.25 364 ILE A C 1
ATOM 2846 O O . ILE A 1 364 ? 7.508 19 31.75 1 94.25 364 ILE A O 1
ATOM 2850 N N . THR A 1 365 ? 6.062 20.703 31.797 1 95.44 365 THR A N 1
ATOM 2851 C CA . THR A 1 365 ? 5.926 20.703 33.25 1 95.44 365 THR A CA 1
ATOM 2852 C C . THR A 1 365 ? 5.238 19.422 33.719 1 95.44 365 THR A C 1
ATOM 2854 O O . THR A 1 365 ? 5.691 18.797 34.688 1 95.44 365 THR A O 1
ATOM 2857 N N . LEU A 1 366 ? 4.195 19 33.094 1 97 366 LEU A N 1
ATOM 2858 C CA . LEU A 1 366 ? 3.393 17.875 33.531 1 97 366 LEU A CA 1
ATOM 2859 C C . LEU A 1 366 ? 4.129 16.562 33.312 1 97 366 LEU A C 1
ATOM 2861 O O . LEU A 1 366 ? 3.904 15.594 34.062 1 97 366 LEU A O 1
ATOM 2865 N N . ARG A 1 367 ? 4.949 16.578 32.312 1 93.94 367 ARG A N 1
ATOM 2866 C CA . ARG A 1 367 ? 5.793 15.406 32.125 1 93.94 367 ARG A CA 1
ATOM 2867 C C . ARG A 1 367 ? 6.648 15.148 33.344 1 93.94 367 ARG A C 1
ATOM 2869 O O . ARG A 1 367 ? 6.926 13.992 33.688 1 93.94 367 ARG A O 1
ATOM 2876 N N . LYS A 1 368 ? 7.031 16.141 34 1 94.06 368 LYS A N 1
ATOM 2877 C CA . LYS A 1 368 ? 7.906 16.047 35.156 1 94.06 368 LYS A CA 1
ATOM 2878 C C . LYS A 1 368 ? 7.094 15.859 36.438 1 94.06 368 LYS A C 1
ATOM 2880 O O . LYS A 1 368 ? 7.504 15.125 37.344 1 94.06 368 LYS A O 1
ATOM 2885 N N . THR A 1 369 ? 5.949 16.453 36.5 1 96.62 369 THR A N 1
ATOM 2886 C CA . THR A 1 369 ? 5.25 16.562 37.781 1 96.62 369 THR A CA 1
ATOM 2887 C C . THR A 1 369 ? 4.062 15.602 37.844 1 96.62 369 THR A C 1
ATOM 2889 O O . THR A 1 369 ? 3.549 15.297 38.906 1 96.62 369 THR A O 1
ATOM 2892 N N . GLY A 1 370 ? 3.621 15.172 36.594 1 96.94 370 GLY A N 1
ATOM 2893 C CA . GLY A 1 370 ? 2.449 14.312 36.562 1 96.94 370 GLY A CA 1
ATOM 2894 C C . GLY A 1 370 ? 1.227 15.008 35.969 1 96.94 370 GLY A C 1
ATOM 2895 O O . GLY A 1 370 ? 0.95 16.156 36.312 1 96.94 370 GLY A O 1
ATOM 2896 N N . PHE A 1 371 ? 0.498 14.352 35.188 1 97.88 371 PHE A N 1
ATOM 2897 C CA . PHE A 1 371 ? -0.617 14.93 34.438 1 97.88 371 PHE A CA 1
ATOM 2898 C C . PHE A 1 371 ? -1.819 15.141 35.344 1 97.88 371 PHE A C 1
ATOM 2900 O O . PHE A 1 371 ? -2.715 15.922 35.031 1 97.88 371 PHE A O 1
ATOM 2907 N N . GLU A 1 372 ? -1.893 14.438 36.5 1 97.62 372 GLU A N 1
ATOM 2908 C CA . GLU A 1 372 ? -2.975 14.617 37.469 1 97.62 372 GLU A CA 1
ATOM 2909 C C . GLU A 1 372 ? -2.951 16.016 38.062 1 97.62 372 GLU A C 1
ATOM 2911 O O . GLU A 1 372 ? -3.943 16.469 38.656 1 97.62 372 GLU A O 1
ATOM 2916 N N . GLN A 1 373 ? -1.877 16.688 37.938 1 98.06 373 GLN A N 1
ATOM 2917 C CA . GLN A 1 373 ? -1.72 18.016 38.5 1 98.06 373 GLN A CA 1
ATOM 2918 C C . GLN A 1 373 ? -2.07 19.109 37.5 1 98.06 373 GLN A C 1
ATOM 2920 O O . GLN A 1 373 ? -1.842 20.297 37.75 1 98.06 373 GLN A O 1
ATOM 2925 N N . ALA A 1 374 ? -2.617 18.797 36.375 1 98.31 374 ALA A N 1
ATOM 2926 C CA . ALA A 1 374 ? -2.834 19.719 35.281 1 98.31 374 ALA A CA 1
ATOM 2927 C C . ALA A 1 374 ? -3.664 20.922 35.719 1 98.31 374 ALA A C 1
ATOM 2929 O O . ALA A 1 374 ? -3.297 22.078 35.469 1 98.31 374 ALA A O 1
ATOM 2930 N N . ILE A 1 375 ? -4.781 20.734 36.438 1 98.25 375 ILE A N 1
ATOM 2931 C CA . ILE A 1 375 ? -5.672 21.812 36.812 1 98.25 375 ILE A CA 1
ATOM 2932 C C . ILE A 1 375 ? -4.969 22.703 37.844 1 98.25 375 ILE A C 1
ATOM 2934 O O . ILE A 1 375 ? -4.957 23.938 37.719 1 98.25 375 ILE A O 1
ATOM 2938 N N . GLU A 1 376 ? -4.387 22.094 38.812 1 97.69 376 GLU A N 1
ATOM 2939 C CA . GLU A 1 376 ? -3.709 22.844 39.875 1 97.69 376 GLU A CA 1
ATOM 2940 C C . GLU A 1 376 ? -2.602 23.719 39.312 1 97.69 376 GLU A C 1
ATOM 2942 O O . GLU A 1 376 ? -2.502 24.906 39.625 1 97.69 376 GLU A O 1
ATOM 2947 N N . ILE A 1 377 ? -1.8 23.141 38.469 1 97.25 377 ILE A N 1
ATOM 2948 C CA . ILE A 1 377 ? -0.678 23.859 37.906 1 97.25 377 ILE A CA 1
ATOM 2949 C C . ILE A 1 377 ? -1.199 25 37 1 97.25 377 ILE A C 1
ATOM 2951 O O . ILE A 1 377 ? -0.666 26.109 37.031 1 97.25 377 ILE A O 1
ATOM 2955 N N . THR A 1 378 ? -2.215 24.734 36.219 1 97.5 378 THR A N 1
ATOM 2956 C CA . THR A 1 378 ? -2.783 25.75 35.344 1 97.5 378 THR A CA 1
ATOM 2957 C C . THR A 1 378 ? -3.365 26.906 36.156 1 97.5 378 THR A C 1
ATOM 2959 O O . THR A 1 378 ? -3.119 28.078 35.844 1 97.5 378 THR A O 1
ATOM 2962 N N . ASP A 1 379 ? -4.102 26.594 37.219 1 96.75 379 ASP A N 1
ATOM 2963 C CA . ASP A 1 379 ? -4.699 27.625 38.062 1 96.75 379 ASP A CA 1
ATOM 2964 C C . ASP A 1 379 ? -3.629 28.484 38.719 1 96.75 379 ASP A C 1
ATOM 2966 O O . ASP A 1 379 ? -3.77 29.703 38.781 1 96.75 379 ASP A O 1
ATOM 2970 N N . ARG A 1 380 ? -2.625 27.875 39.188 1 96.19 380 ARG A N 1
ATOM 2971 C CA . ARG A 1 380 ? -1.522 28.609 39.781 1 96.19 380 ARG A CA 1
ATOM 2972 C C . ARG A 1 380 ? -0.859 29.547 38.812 1 96.19 380 ARG A C 1
ATOM 2974 O O . ARG A 1 380 ? -0.606 30.719 39.125 1 96.19 380 ARG A O 1
ATOM 2981 N N . GLU A 1 381 ? -0.554 29.031 37.625 1 95.12 381 GLU A N 1
ATOM 2982 C CA . GLU A 1 381 ? 0.101 29.859 36.625 1 95.12 381 GLU A CA 1
ATOM 2983 C C . GLU A 1 381 ? -0.79 31.016 36.188 1 95.12 381 GLU A C 1
ATOM 2985 O O . GLU A 1 381 ? -0.301 32.125 35.938 1 95.12 381 GLU A O 1
ATOM 2990 N N . LYS A 1 382 ? -2.072 30.766 36.062 1 94.75 382 LYS A N 1
ATOM 2991 C CA . LYS A 1 382 ? -3.014 31.812 35.656 1 94.75 382 LYS A CA 1
ATOM 2992 C C . LYS A 1 382 ? -3.057 32.938 36.656 1 94.75 382 LYS A C 1
ATOM 2994 O O . LYS A 1 382 ? -3.227 34.094 36.312 1 94.75 382 LYS A O 1
ATOM 2999 N N . LYS A 1 383 ? -2.971 32.594 37.938 1 94.62 383 LYS A N 1
ATOM 3000 C CA . LYS A 1 383 ? -2.967 33.594 39 1 94.62 383 LYS A CA 1
ATOM 3001 C C . LYS A 1 383 ? -1.738 34.5 38.906 1 94.62 383 LYS A C 1
ATOM 3003 O O . LYS A 1 383 ? -1.818 35.688 39.188 1 94.62 383 LYS A O 1
ATOM 3008 N N . GLN A 1 384 ? -0.696 33.938 38.5 1 91.88 384 GLN A N 1
ATOM 3009 C CA . GLN A 1 384 ? 0.567 34.656 38.438 1 91.88 384 GLN A CA 1
ATOM 3010 C C . GLN A 1 384 ? 0.704 35.406 37.094 1 91.88 384 GLN A C 1
ATOM 3012 O O . GLN A 1 384 ? 1.366 36.438 37.031 1 91.88 384 GLN A O 1
ATOM 3017 N N . ASN A 1 385 ? 0.229 34.906 36.125 1 90.62 385 ASN A N 1
ATOM 3018 C CA . ASN A 1 385 ? 0.321 35.438 34.781 1 90.62 385 ASN A CA 1
ATOM 3019 C C . ASN A 1 385 ? -1.03 35.406 34.062 1 90.62 385 ASN A C 1
ATOM 3021 O O . ASN A 1 385 ? -1.403 34.406 33.469 1 90.62 385 ASN A O 1
ATOM 3025 N N . PRO A 1 386 ? -1.653 36.531 34.031 1 85.06 386 PRO A N 1
ATOM 3026 C CA . PRO A 1 386 ? -2.986 36.594 33.406 1 85.06 386 PRO A CA 1
ATOM 3027 C C . PRO A 1 386 ? -2.975 36.25 31.938 1 85.06 386 PRO A C 1
ATOM 3029 O O . PRO A 1 386 ? -4.012 35.875 31.375 1 85.06 386 PRO A O 1
ATOM 3032 N N . LEU A 1 387 ? -1.79 36.281 31.312 1 85.25 387 LEU A N 1
ATOM 3033 C CA . LEU A 1 387 ? -1.688 35.969 29.891 1 85.25 387 LEU A CA 1
ATOM 3034 C C . LEU A 1 387 ? -1.559 34.469 29.656 1 85.25 387 LEU A C 1
ATOM 3036 O O . LEU A 1 387 ? -1.692 34 28.531 1 85.25 387 LEU A O 1
ATOM 3040 N N . PHE A 1 388 ? -1.364 33.781 30.75 1 91.56 388 PHE A N 1
ATOM 3041 C CA . PHE A 1 388 ? -1.294 32.312 30.672 1 91.56 388 PHE A CA 1
ATOM 3042 C C . PHE A 1 388 ? -2.68 31.734 30.469 1 91.56 388 PHE A C 1
ATOM 3044 O O . PHE A 1 388 ? -3.395 31.453 31.438 1 91.56 388 PHE A O 1
ATOM 3051 N N . ASN A 1 389 ? -3.037 31.516 29.266 1 90.75 389 ASN A N 1
ATOM 3052 C CA . ASN A 1 389 ? -4.352 31 28.891 1 90.75 389 ASN A CA 1
ATOM 3053 C C . ASN A 1 389 ? -4.25 29.891 27.859 1 90.75 389 ASN A C 1
ATOM 3055 O O . ASN A 1 389 ? -4.27 30.141 26.656 1 90.75 389 ASN A O 1
ATOM 3059 N N . PRO A 1 390 ? -4.203 28.594 28.328 1 94.19 390 PRO A N 1
ATOM 3060 C CA . PRO A 1 390 ? -4.18 27.484 27.359 1 94.19 390 PRO A CA 1
ATOM 3061 C C . PRO A 1 390 ? -5.379 27.5 26.422 1 94.19 390 PRO A C 1
ATOM 3063 O O . PRO A 1 390 ? -6.52 27.625 26.859 1 94.19 390 PRO A O 1
ATOM 3066 N N . ASN A 1 391 ? -5.09 27.359 25.109 1 91.44 391 ASN A N 1
ATOM 3067 C CA . ASN A 1 391 ? -6.121 27.422 24.078 1 91.44 391 ASN A CA 1
ATOM 3068 C C . ASN A 1 391 ? -6.949 26.141 24.047 1 91.44 391 ASN A C 1
ATOM 3070 O O . ASN A 1 391 ? -6.402 25.031 24.109 1 91.44 391 ASN A O 1
ATOM 3074 N N . GLU A 1 392 ? -8.289 26.312 23.984 1 92.94 392 GLU A N 1
ATOM 3075 C CA . GLU A 1 392 ? -9.227 25.188 24.016 1 92.94 392 GLU A CA 1
ATOM 3076 C C . GLU A 1 392 ? -8.883 24.172 22.922 1 92.94 392 GLU A C 1
ATOM 3078 O O . GLU A 1 392 ? -8.773 22.969 23.203 1 92.94 392 GLU A O 1
ATOM 3083 N N . PHE A 1 393 ? -8.75 24.656 21.734 1 90 393 PHE A N 1
ATOM 3084 C CA . PHE A 1 393 ? -8.539 23.797 20.578 1 90 393 PHE A CA 1
ATOM 3085 C C . PHE A 1 393 ? -7.203 23.062 20.703 1 90 393 PHE A C 1
ATOM 3087 O O . PHE A 1 393 ? -7.129 21.859 20.453 1 90 393 PHE A O 1
ATOM 3094 N N . GLU A 1 394 ? -6.164 23.734 21.062 1 92.12 394 GLU A N 1
ATOM 3095 C CA . GLU A 1 394 ? -4.836 23.125 21.172 1 92.12 394 GLU A CA 1
ATOM 3096 C C . GLU A 1 394 ? -4.805 22.062 22.25 1 92.12 394 GLU A C 1
ATOM 3098 O O . GLU A 1 394 ? -4.176 21.016 22.078 1 92.12 394 GLU A O 1
ATOM 3103 N N . LEU A 1 395 ? -5.453 22.328 23.391 1 95.38 395 LEU A N 1
ATOM 3104 C CA . LEU A 1 395 ? -5.539 21.344 24.469 1 95.38 395 LEU A CA 1
ATOM 3105 C C . LEU A 1 395 ? -6.25 20.078 23.984 1 95.38 395 LEU A C 1
ATOM 3107 O O . LEU A 1 395 ? -5.809 18.969 24.266 1 95.38 395 LEU A O 1
ATOM 3111 N N . ASN A 1 396 ? -7.344 20.344 23.297 1 95.38 396 ASN A N 1
ATOM 3112 C CA . ASN A 1 396 ? -8.117 19.219 22.781 1 95.38 396 ASN A CA 1
ATOM 3113 C C . ASN A 1 396 ? -7.301 18.375 21.812 1 95.38 396 ASN A C 1
ATOM 3115 O O . ASN A 1 396 ? -7.277 17.141 21.938 1 95.38 396 ASN A O 1
ATOM 3119 N N . GLU A 1 397 ? -6.586 19 20.906 1 92.94 397 GLU A N 1
ATOM 3120 C CA . GLU A 1 397 ? -5.766 18.297 19.922 1 92.94 397 GLU A CA 1
ATOM 3121 C C . GLU A 1 397 ? -4.637 17.531 20.594 1 92.94 397 GLU A C 1
ATOM 3123 O O . GLU A 1 397 ? -4.355 16.391 20.219 1 92.94 397 GLU A O 1
ATOM 3128 N N . TRP A 1 398 ? -4.027 18.188 21.547 1 94.88 398 TRP A N 1
ATOM 3129 C CA . TRP A 1 398 ? -2.951 17.547 22.297 1 94.88 398 TRP A CA 1
ATOM 3130 C C . TRP A 1 398 ? -3.449 16.281 22.984 1 94.88 398 TRP A C 1
ATOM 3132 O O . TRP A 1 398 ? -2.824 15.219 22.891 1 94.88 398 TRP A O 1
ATOM 3142 N N . ALA A 1 399 ? -4.609 16.359 23.609 1 97.12 399 ALA A N 1
ATOM 3143 C CA . ALA A 1 399 ? -5.184 15.227 24.344 1 97.12 399 ALA A CA 1
ATOM 3144 C C . ALA A 1 399 ? -5.555 14.094 23.391 1 97.12 399 ALA A C 1
ATOM 3146 O O . ALA A 1 399 ? -5.332 12.914 23.688 1 97.12 399 ALA A O 1
ATOM 3147 N N . TYR A 1 400 ? -6.098 14.484 22.297 1 94.88 400 TYR A N 1
ATOM 3148 C CA . TYR A 1 400 ? -6.461 13.461 21.328 1 94.88 400 TYR A CA 1
ATOM 3149 C C . TYR A 1 400 ? -5.219 12.75 20.797 1 94.88 400 TYR A C 1
ATOM 3151 O O . TYR A 1 400 ? -5.238 11.547 20.562 1 94.88 400 TYR A O 1
ATOM 3159 N N . ARG A 1 401 ? -4.125 13.438 20.531 1 92.81 401 ARG A N 1
ATOM 3160 C CA . ARG A 1 401 ? -2.889 12.805 20.078 1 92.81 401 ARG A CA 1
ATOM 3161 C C . ARG A 1 401 ? -2.355 11.844 21.141 1 92.81 401 ARG A C 1
ATOM 3163 O O . ARG A 1 401 ? -1.883 10.75 20.812 1 92.81 401 ARG A O 1
ATOM 3170 N N . MET A 1 402 ? -2.486 12.25 22.422 1 93.88 402 MET A N 1
ATOM 3171 C CA . MET A 1 402 ? -2.086 11.359 23.5 1 93.88 402 MET A CA 1
ATOM 3172 C C . MET A 1 402 ? -2.932 10.086 23.5 1 93.88 402 MET A C 1
ATOM 3174 O O . MET A 1 402 ? -2.404 8.984 23.672 1 93.88 402 MET A O 1
ATOM 3178 N N . MET A 1 403 ? -4.227 10.289 23.297 1 93.06 403 MET A N 1
ATOM 3179 C CA . MET A 1 403 ? -5.141 9.148 23.281 1 93.06 403 MET A CA 1
ATOM 3180 C C . MET A 1 403 ? -4.789 8.188 22.156 1 93.06 403 MET A C 1
ATOM 3182 O O . MET A 1 403 ? -4.844 6.969 22.328 1 93.06 403 MET A O 1
ATOM 3186 N N . SER A 1 404 ? -4.414 8.742 21.094 1 88.06 404 SER A N 1
ATOM 3187 C CA . SER A 1 404 ? -4.082 7.926 19.922 1 88.06 404 SER A CA 1
ATOM 3188 C C . SER A 1 404 ? -2.791 7.148 20.156 1 88.06 404 SER A C 1
ATOM 3190 O O . SER A 1 404 ? -2.518 6.172 19.453 1 88.06 404 SER A O 1
ATOM 3192 N N . LYS A 1 405 ? -2.018 7.535 21.109 1 87 405 LYS A N 1
ATOM 3193 C CA . LYS A 1 405 ? -0.758 6.879 21.438 1 87 405 LYS A CA 1
ATOM 3194 C C . LYS A 1 405 ? -0.896 6.031 22.703 1 87 405 LYS A C 1
ATOM 3196 O O . LYS A 1 405 ? 0.085 5.801 23.406 1 87 405 LYS A O 1
ATOM 3201 N N . ASN A 1 406 ? -2.082 5.73 23.031 1 86.06 406 ASN A N 1
ATOM 3202 C CA . ASN A 1 406 ? -2.432 4.855 24.141 1 86.06 406 ASN A CA 1
ATOM 3203 C C . ASN A 1 406 ? -2.035 5.469 25.484 1 86.06 406 ASN A C 1
ATOM 3205 O O . ASN A 1 406 ? -1.627 4.754 26.406 1 86.06 406 ASN A O 1
ATOM 3209 N N . GLN A 1 407 ? -1.976 6.785 25.469 1 92.5 407 GLN A N 1
ATOM 3210 C CA . GLN A 1 407 ? -1.796 7.531 26.719 1 92.5 407 GLN A CA 1
ATOM 3211 C C . GLN A 1 407 ? -3.133 8.031 27.25 1 92.5 407 GLN A C 1
ATOM 3213 O O . GLN A 1 407 ? -3.285 9.227 27.531 1 92.5 407 GLN A O 1
ATOM 3218 N N . LEU A 1 408 ? -3.994 7.113 27.484 1 95.44 408 LEU A N 1
ATOM 3219 C CA . LEU A 1 408 ? -5.375 7.438 27.828 1 95.44 408 LEU A CA 1
ATOM 3220 C C . LEU A 1 408 ? -5.453 8.164 29.172 1 95.44 408 LEU A C 1
ATOM 3222 O O . LEU A 1 408 ? -6.203 9.125 29.312 1 95.44 408 LEU A O 1
ATOM 3226 N N . LYS A 1 409 ? -4.699 7.684 30.125 1 96.62 409 LYS A N 1
ATOM 3227 C CA . LYS A 1 409 ? -4.742 8.297 31.453 1 96.62 409 LYS A CA 1
ATOM 3228 C C . LYS A 1 409 ? -4.301 9.758 31.391 1 96.62 409 LYS A C 1
ATOM 3230 O O . LYS A 1 409 ? -4.969 10.633 31.938 1 96.62 409 LYS A O 1
ATOM 3235 N N . GLU A 1 410 ? -3.203 9.984 30.734 1 97.06 410 GLU A N 1
ATOM 3236 C CA . GLU A 1 410 ? -2.689 11.344 30.578 1 97.06 410 GLU A CA 1
ATOM 3237 C C . GLU A 1 410 ? -3.662 12.219 29.797 1 97.06 410 GLU A C 1
ATOM 3239 O O . GLU A 1 410 ? -3.943 13.352 30.188 1 97.06 410 GLU A O 1
ATOM 3244 N N . ALA A 1 411 ? -4.184 11.672 28.688 1 97.88 411 ALA A N 1
ATOM 3245 C CA . ALA A 1 411 ? -5.137 12.391 27.844 1 97.88 411 ALA A CA 1
ATOM 3246 C C . ALA A 1 411 ? -6.371 12.805 28.641 1 97.88 411 ALA A C 1
ATOM 3248 O O . ALA A 1 411 ? -6.867 13.922 28.5 1 97.88 411 ALA A O 1
ATOM 3249 N N . THR A 1 412 ? -6.809 11.906 29.484 1 98.25 412 THR A N 1
ATOM 3250 C CA . THR A 1 412 ? -8.016 12.148 30.266 1 98.25 412 THR A CA 1
ATOM 3251 C C . THR A 1 412 ? -7.836 13.352 31.172 1 98.25 412 THR A C 1
ATOM 3253 O O . THR A 1 412 ? -8.75 14.164 31.328 1 98.25 412 THR A O 1
ATOM 3256 N N . GLU A 1 413 ? -6.676 13.492 31.75 1 98.44 413 GLU A N 1
ATOM 3257 C CA . GLU A 1 413 ? -6.402 14.625 32.625 1 98.44 413 GLU A CA 1
ATOM 3258 C C . GLU A 1 413 ? -6.418 15.938 31.844 1 98.44 413 GLU A C 1
ATOM 3260 O O . GLU A 1 413 ? -6.828 16.969 32.375 1 98.44 413 GLU A O 1
ATOM 3265 N N . ILE A 1 414 ? -5.973 15.875 30.641 1 98.44 414 ILE A N 1
ATOM 3266 C CA . ILE A 1 414 ? -5.938 17.094 29.844 1 98.44 414 ILE A CA 1
ATOM 3267 C C . ILE A 1 414 ? -7.344 17.422 29.359 1 98.44 414 ILE A C 1
ATOM 3269 O O . ILE A 1 414 ? -7.723 18.609 29.281 1 98.44 414 ILE A O 1
ATOM 3273 N N . PHE A 1 415 ? -8.133 16.422 29 1 98.56 415 PHE A N 1
ATOM 3274 C CA . PHE A 1 415 ? -9.539 16.656 28.672 1 98.56 415 PHE A CA 1
ATOM 3275 C C . PHE A 1 415 ? -10.266 17.266 29.859 1 98.56 415 PHE A C 1
ATOM 3277 O O . PHE A 1 415 ? -11.055 18.203 29.703 1 98.56 415 PHE A O 1
ATOM 3284 N N . LYS A 1 416 ? -10.008 16.766 31.047 1 98.38 416 LYS A N 1
ATOM 3285 C CA . LYS A 1 416 ? -10.578 17.297 32.281 1 98.38 416 LYS A CA 1
ATOM 3286 C C . LYS A 1 416 ? -10.195 18.766 32.469 1 98.38 416 LYS A C 1
ATOM 3288 O O . LYS A 1 416 ? -11.039 19.594 32.844 1 98.38 416 LYS A O 1
ATOM 3293 N N . LEU A 1 417 ? -8.977 19.047 32.281 1 98.62 417 LEU A N 1
ATOM 3294 C CA . LEU A 1 417 ? -8.508 20.422 32.344 1 98.62 417 LEU A CA 1
ATOM 3295 C C . LEU A 1 417 ? -9.273 21.312 31.359 1 98.62 417 LEU A C 1
ATOM 3297 O O . LEU A 1 417 ? -9.641 22.438 31.703 1 98.62 417 LEU A O 1
ATOM 3301 N N . ASN A 1 418 ? -9.438 20.828 30.141 1 98.44 418 ASN A N 1
ATOM 3302 C CA . ASN A 1 418 ? -10.133 21.594 29.109 1 98.44 418 ASN A CA 1
ATOM 3303 C C . ASN A 1 418 ? -11.562 21.938 29.531 1 98.44 418 ASN A C 1
ATOM 3305 O O . ASN A 1 418 ? -12.031 23.047 29.312 1 98.44 418 ASN A O 1
ATOM 3309 N N . VAL A 1 419 ? -12.234 21.016 30.156 1 98.12 419 VAL A N 1
ATOM 3310 C CA . VAL A 1 419 ? -13.578 21.234 30.703 1 98.12 419 VAL A CA 1
ATOM 3311 C C . VAL A 1 419 ? -13.516 22.297 31.797 1 98.12 419 VAL A C 1
ATOM 3313 O O . VAL A 1 419 ? -14.375 23.188 31.875 1 98.12 419 VAL A O 1
ATOM 3316 N N . HIS A 1 420 ? -12.57 22.188 32.625 1 98.06 420 HIS A N 1
ATOM 3317 C CA . HIS A 1 420 ? -12.375 23.125 33.75 1 98.06 420 HIS A CA 1
ATOM 3318 C C . HIS A 1 420 ? -12.203 24.547 33.219 1 98.06 420 HIS A C 1
ATOM 3320 O O . HIS A 1 420 ? -12.773 25.484 33.781 1 98.06 420 HIS A O 1
ATOM 3326 N N . LEU A 1 421 ? -11.453 24.688 32.219 1 97.38 421 LEU A N 1
ATOM 3327 C CA . LEU A 1 421 ? -11.117 26 31.688 1 97.38 421 LEU A CA 1
ATOM 3328 C C . LEU A 1 421 ? -12.25 26.547 30.828 1 97.38 421 LEU A C 1
ATOM 3330 O O . LEU A 1 421 ? -12.445 27.766 30.75 1 97.38 421 LEU A O 1
ATOM 3334 N N . TYR A 1 422 ? -12.977 25.688 30.141 1 97.19 422 TYR A N 1
ATOM 3335 C CA . TYR A 1 422 ? -14.031 26.078 29.219 1 97.19 422 TYR A CA 1
ATOM 3336 C C . TYR A 1 422 ? -15.328 25.328 29.516 1 97.19 422 TYR A C 1
ATOM 3338 O O . TYR A 1 422 ? -15.82 24.578 28.672 1 97.19 422 TYR A O 1
ATOM 3346 N N . PRO A 1 423 ? -15.961 25.641 30.562 1 96.94 423 PRO A N 1
ATOM 3347 C CA . PRO A 1 423 ? -17.125 24.875 31.031 1 96.94 423 PRO A CA 1
ATOM 3348 C C . PRO A 1 423 ? -18.375 25.141 30.188 1 96.94 423 PRO A C 1
ATOM 3350 O O . PRO A 1 423 ? -19.375 24.438 30.328 1 96.94 423 PRO A O 1
ATOM 3353 N N . GLN A 1 424 ? -18.328 26.125 29.312 1 95.94 424 GLN A N 1
ATOM 3354 C CA . GLN A 1 424 ? -19.5 26.422 28.5 1 95.94 424 GLN A CA 1
ATOM 3355 C C . GLN A 1 424 ? -19.328 25.844 27.094 1 95.94 424 GLN A C 1
ATOM 3357 O O . GLN A 1 424 ? -20.203 26.031 26.234 1 95.94 424 GLN A O 1
ATOM 3362 N N . SER A 1 425 ? -18.266 25.172 26.906 1 95 425 SER A N 1
ATOM 3363 C CA . SER A 1 425 ? -18.031 24.547 25.609 1 95 425 SER A CA 1
ATOM 3364 C C . SER A 1 425 ? -18.594 23.125 25.562 1 95 425 SER A C 1
ATOM 3366 O O . SER A 1 425 ? -18.125 22.25 26.297 1 95 425 SER A O 1
ATOM 3368 N N . TRP A 1 426 ? -19.531 22.906 24.656 1 95.12 426 TRP A N 1
ATOM 3369 C CA . TRP A 1 426 ? -20.094 21.562 24.531 1 95.12 426 TRP A CA 1
ATOM 3370 C C . TRP A 1 426 ? -19.031 20.562 24.062 1 95.12 426 TRP A C 1
ATOM 3372 O O . TRP A 1 426 ? -19.062 19.391 24.422 1 95.12 426 TRP A O 1
ATOM 3382 N N . ASN A 1 427 ? -18.094 21.031 23.25 1 93.56 427 ASN A N 1
ATOM 3383 C CA . ASN A 1 427 ? -17.062 20.188 22.656 1 93.56 427 ASN A CA 1
ATOM 3384 C C . ASN A 1 427 ? -16.125 19.594 23.703 1 93.56 427 ASN A C 1
ATOM 3386 O O . ASN A 1 427 ? -15.688 18.453 23.578 1 93.56 427 ASN A O 1
ATOM 3390 N N . THR A 1 428 ? -15.758 20.391 24.719 1 97.31 428 THR A N 1
ATOM 3391 C CA . THR A 1 428 ? -14.852 19.891 25.75 1 97.31 428 THR A CA 1
ATOM 3392 C C . THR A 1 428 ? -15.492 18.734 26.531 1 97.31 428 THR A C 1
ATOM 3394 O O . THR A 1 428 ? -14.812 17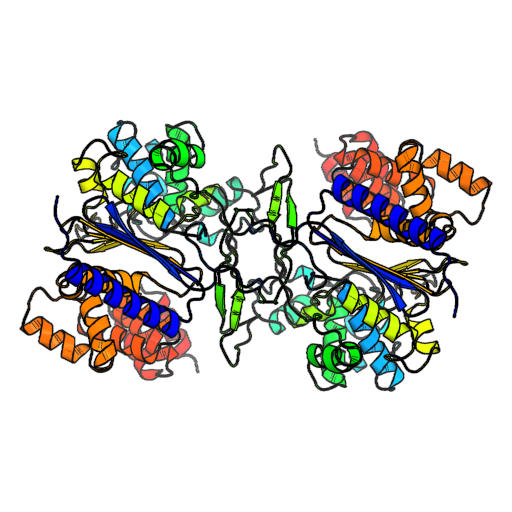.766 26.859 1 97.31 428 THR A O 1
ATOM 3397 N N . TYR A 1 429 ? -16.766 18.812 26.719 1 97.75 429 TYR A N 1
ATOM 3398 C CA . TYR A 1 429 ? -17.484 17.734 27.406 1 97.75 429 TYR A CA 1
ATOM 3399 C C . TYR A 1 429 ? -17.578 16.5 26.531 1 97.75 429 TYR A C 1
ATOM 3401 O O . TYR A 1 429 ? -17.469 15.375 27.031 1 97.75 429 TYR A O 1
ATOM 3409 N N . ASP A 1 430 ? -17.844 16.766 25.328 1 97.38 430 ASP A N 1
ATOM 3410 C CA . ASP A 1 430 ? -17.906 15.641 24.391 1 97.38 430 ASP A CA 1
ATOM 3411 C C . ASP A 1 430 ? -16.594 14.867 24.375 1 97.38 430 ASP A C 1
ATOM 3413 O O . ASP A 1 430 ? -16.594 13.641 24.484 1 97.38 430 ASP A O 1
ATOM 3417 N N . SER A 1 431 ? -15.453 15.547 24.234 1 97.88 431 SER A N 1
ATOM 3418 C CA . SER A 1 431 ? -14.125 14.938 24.172 1 97.88 431 SER A CA 1
ATOM 3419 C C . SER A 1 431 ? -13.781 14.242 25.484 1 97.88 431 SER A C 1
ATOM 3421 O O . SER A 1 431 ? -13.242 13.133 25.484 1 97.88 431 SER A O 1
ATOM 3423 N N . TYR A 1 432 ? -14.133 14.922 26.578 1 98.25 432 TYR A N 1
ATOM 3424 C CA . TYR A 1 432 ? -13.891 14.312 27.875 1 98.25 432 TYR A CA 1
ATOM 3425 C C . TYR A 1 432 ? -14.727 13.047 28.047 1 98.25 432 TYR A C 1
ATOM 3427 O O . TYR A 1 432 ? -14.242 12.039 28.562 1 98.25 432 TYR A O 1
ATOM 3435 N N . GLY A 1 433 ? -15.938 13.07 27.625 1 97.94 433 GLY A N 1
ATOM 3436 C CA . GLY A 1 433 ? -16.797 11.891 27.656 1 97.94 433 GLY A CA 1
ATOM 3437 C C . GLY A 1 433 ? -16.219 10.719 26.891 1 97.94 433 GLY A C 1
ATOM 3438 O O . GLY A 1 433 ? -16.281 9.578 27.359 1 97.94 433 GLY A O 1
ATOM 3439 N N . GLU A 1 434 ? -15.688 11.008 25.781 1 97.31 434 GLU A N 1
ATOM 3440 C CA . GLU A 1 434 ? -15.07 9.961 24.953 1 97.31 434 GLU A CA 1
ATOM 3441 C C . GLU A 1 434 ? -13.93 9.281 25.703 1 97.31 434 GLU A C 1
ATOM 3443 O O . GLU A 1 434 ? -13.812 8.055 25.688 1 97.31 434 GLU A O 1
ATOM 3448 N N . ALA A 1 435 ? -13.07 10.094 26.281 1 97.62 435 ALA A N 1
ATOM 3449 C CA . ALA A 1 435 ? -11.93 9.555 27.031 1 97.62 435 ALA A CA 1
ATOM 3450 C C . ALA A 1 435 ? -12.398 8.711 28.203 1 97.62 435 ALA A C 1
ATOM 3452 O O . ALA A 1 435 ? -11.844 7.641 28.469 1 97.62 435 ALA A O 1
ATOM 3453 N N . LEU A 1 436 ? -13.414 9.188 28.875 1 97.62 436 LEU A N 1
ATOM 3454 C CA . LEU A 1 436 ? -13.961 8.461 30.016 1 97.62 436 LEU A CA 1
ATOM 3455 C C . LEU A 1 436 ? -14.562 7.129 29.594 1 97.62 436 LEU A C 1
ATOM 3457 O O . LEU A 1 436 ? -14.352 6.105 30.25 1 97.62 436 LEU A O 1
ATOM 3461 N N . LEU A 1 437 ? -15.25 7.199 28.547 1 96.25 437 LEU A N 1
ATOM 3462 C CA . LEU A 1 437 ? -15.844 5.969 28.031 1 96.25 437 LEU A CA 1
ATOM 3463 C C . LEU A 1 437 ? -14.758 4.957 27.672 1 96.25 437 LEU A C 1
ATOM 3465 O O . LEU A 1 437 ? -14.875 3.775 28 1 96.25 437 LEU A O 1
ATOM 3469 N N . LYS A 1 438 ? -13.758 5.367 27.016 1 94.69 438 LYS A N 1
ATOM 3470 C CA . LYS A 1 438 ? -12.648 4.496 26.656 1 94.69 438 LYS A CA 1
ATOM 3471 C C . LYS A 1 438 ? -11.961 3.93 27.891 1 94.69 438 LYS A C 1
ATOM 3473 O O . LYS A 1 438 ? -11.43 2.816 27.859 1 94.69 438 LYS A O 1
ATOM 3478 N N . GLY A 1 439 ? -11.961 4.684 28.922 1 95.06 439 GLY A N 1
ATOM 3479 C CA . GLY A 1 439 ? -11.328 4.277 30.156 1 95.06 439 GLY A CA 1
ATOM 3480 C C . GLY A 1 439 ? -12.219 3.4 31.031 1 95.06 439 GLY A C 1
ATOM 3481 O O . GLY A 1 439 ? -11.797 2.93 32.094 1 95.06 439 GLY A O 1
ATOM 3482 N N . GLY A 1 440 ? -13.461 3.197 30.578 1 94.31 440 GLY A N 1
ATOM 3483 C CA . GLY A 1 440 ? -14.367 2.314 31.297 1 94.31 440 GLY A CA 1
ATOM 3484 C C . GLY A 1 440 ? -15.211 3.035 32.344 1 94.31 440 GLY A C 1
ATOM 3485 O O . GLY A 1 440 ? -15.883 2.398 33.156 1 94.31 440 GLY A O 1
ATOM 3486 N N . PHE A 1 441 ? -15.133 4.289 32.344 1 96 441 PHE A N 1
ATOM 3487 C CA . PHE A 1 441 ? -15.922 5.078 33.281 1 96 441 PHE A CA 1
ATOM 3488 C C . PHE A 1 441 ? -17.266 5.461 32.656 1 96 441 PHE A C 1
ATOM 3490 O O . PHE A 1 441 ? -17.531 6.641 32.438 1 96 441 PHE A O 1
ATOM 3497 N N . ARG A 1 442 ? -18.141 4.602 32.625 1 94.88 442 ARG A N 1
ATOM 3498 C CA . ARG A 1 442 ? -19.391 4.711 31.875 1 94.88 442 ARG A CA 1
ATOM 3499 C C . ARG A 1 442 ? -20.281 5.793 32.469 1 94.88 442 ARG A C 1
ATOM 3501 O O . ARG A 1 442 ? -20.812 6.637 31.734 1 94.88 442 ARG A O 1
ATOM 3508 N N . ALA A 1 443 ? -20.5 5.805 33.75 1 96.31 443 ALA A N 1
ATOM 3509 C CA . ALA A 1 443 ? -21.406 6.75 34.406 1 96.31 443 ALA A CA 1
ATOM 3510 C C . ALA A 1 443 ? -20.938 8.188 34.219 1 96.31 443 ALA A C 1
ATOM 3512 O O . ALA A 1 443 ? -21.719 9.086 33.938 1 96.31 443 ALA A O 1
ATOM 3513 N N . GLU A 1 444 ? -19.672 8.344 34.438 1 97.19 444 GLU A N 1
ATOM 3514 C CA . GLU A 1 444 ? -19.109 9.672 34.25 1 97.19 444 GLU A CA 1
ATOM 3515 C C . GLU A 1 444 ? -19.203 10.125 32.812 1 97.19 444 GLU A C 1
ATOM 3517 O O . GLU A 1 444 ? -19.469 11.297 32.531 1 97.19 444 GLU A O 1
ATOM 3522 N N . ALA A 1 445 ? -18.938 9.234 31.891 1 97.56 445 ALA A N 1
ATOM 3523 C CA . ALA A 1 445 ? -19.062 9.539 30.469 1 97.56 445 ALA A CA 1
ATOM 3524 C C . ALA A 1 445 ? -20.469 10 30.109 1 97.56 445 ALA A C 1
ATOM 3526 O O . ALA A 1 445 ? -20.641 10.977 29.375 1 97.56 445 ALA A O 1
ATOM 3527 N N . ILE A 1 446 ? -21.422 9.32 30.656 1 96.88 446 ILE A N 1
ATOM 3528 C CA . ILE A 1 446 ? -22.812 9.672 30.422 1 96.88 446 ILE A CA 1
ATOM 3529 C C . ILE A 1 446 ? -23.078 11.102 30.891 1 96.88 446 ILE A C 1
ATOM 3531 O O . ILE A 1 446 ? -23.703 11.891 30.188 1 96.88 446 ILE A O 1
ATOM 3535 N N . SER A 1 447 ? -22.625 11.375 32.062 1 97.38 447 SER A N 1
ATOM 3536 C CA . SER A 1 447 ? -22.797 12.719 32.594 1 97.38 447 SER A CA 1
ATOM 3537 C C . SER A 1 447 ? -22.172 13.766 31.688 1 97.38 447 SER A C 1
ATOM 3539 O O . SER A 1 447 ? -22.75 14.844 31.484 1 97.38 447 SER A O 1
ATOM 3541 N N . MET A 1 448 ? -20.984 13.508 31.125 1 97.62 448 MET A N 1
ATOM 3542 C CA . MET A 1 448 ? -20.312 14.445 30.234 1 97.62 448 MET A CA 1
ATOM 3543 C C . MET A 1 448 ? -21.094 14.609 28.938 1 97.62 448 MET A C 1
ATOM 3545 O O . MET A 1 448 ? -21.281 15.734 28.453 1 97.62 448 MET A O 1
ATOM 35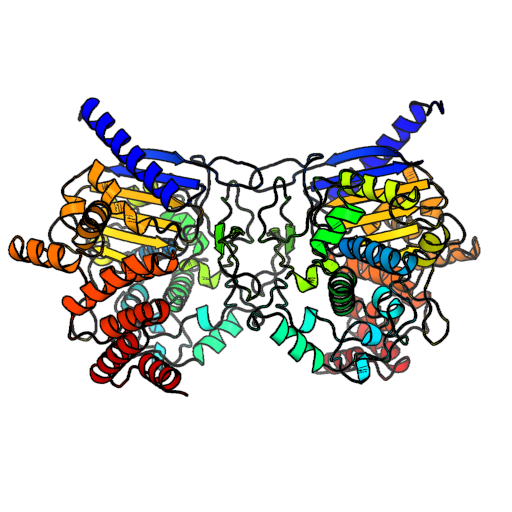49 N N . TYR A 1 449 ? -21.547 13.539 28.344 1 97.38 449 TYR A N 1
ATOM 3550 C CA . TYR A 1 449 ? -22.297 13.633 27.094 1 97.38 449 TYR A CA 1
ATOM 3551 C C . TYR A 1 449 ? -23.625 14.344 27.312 1 97.38 449 TYR A C 1
ATOM 3553 O O . TYR A 1 449 ? -24.094 15.086 26.438 1 97.38 449 TYR A O 1
ATOM 3561 N N . LYS A 1 450 ? -24.281 14.125 28.484 1 97.31 450 LYS A N 1
ATOM 3562 C CA . LYS A 1 450 ? -25.516 14.852 28.797 1 97.31 450 LYS A CA 1
ATOM 3563 C C . LYS A 1 450 ? -25.266 16.359 28.812 1 97.31 450 LYS A C 1
ATOM 3565 O O . LYS A 1 450 ? -26.062 17.125 28.266 1 97.31 450 LYS A O 1
ATOM 3570 N N . LYS A 1 451 ? -24.219 16.719 29.469 1 97.81 451 LYS A N 1
ATOM 3571 C CA . LYS A 1 451 ? -23.875 18.125 29.516 1 97.81 451 LYS A CA 1
ATOM 3572 C C . LYS A 1 451 ? -23.562 18.656 28.109 1 97.81 451 LYS A C 1
ATOM 3574 O O . LYS A 1 451 ? -23.953 19.781 27.766 1 97.81 451 LYS A O 1
ATOM 3579 N N . SER A 1 452 ? -22.781 17.938 27.344 1 97.38 452 SER A N 1
ATOM 3580 C CA . SER A 1 452 ? -22.453 18.328 25.969 1 97.38 452 SER A CA 1
ATOM 3581 C C . SER A 1 452 ? -23.703 18.594 25.156 1 97.38 452 SER A C 1
ATOM 3583 O O . SER A 1 452 ? -23.812 19.609 24.484 1 97.38 452 SER A O 1
ATOM 3585 N N . VAL A 1 453 ? -24.703 17.719 25.234 1 96.31 453 VAL A N 1
ATOM 3586 C CA . VAL A 1 453 ? -25.938 17.828 24.469 1 96.31 453 VAL A CA 1
ATOM 3587 C C . VAL A 1 453 ? -26.781 18.984 25 1 96.31 453 VAL A C 1
ATOM 3589 O O . VAL A 1 453 ? -27.469 19.672 24.234 1 96.31 453 VAL A O 1
ATOM 3592 N N . ALA A 1 454 ? -26.797 19.156 26.297 1 96.88 454 ALA A N 1
ATOM 3593 C CA . ALA A 1 454 ? -27.516 20.281 26.891 1 96.88 454 ALA A CA 1
ATOM 3594 C C . ALA A 1 454 ? -26.984 21.609 26.375 1 96.88 454 ALA A C 1
ATOM 3596 O O . ALA A 1 454 ? -27.75 22.547 26.141 1 96.88 454 ALA A O 1
ATOM 3597 N N . LEU A 1 455 ? -25.688 21.688 26.234 1 95.44 455 LEU A N 1
ATOM 3598 C CA . LEU A 1 455 ? -25.047 22.906 25.781 1 95.44 455 LEU A CA 1
ATOM 3599 C C . LEU A 1 455 ? -25.203 23.078 24.281 1 95.44 455 LEU A C 1
ATOM 3601 O O . LEU A 1 455 ? -25.203 24.203 23.781 1 95.44 455 LEU A O 1
ATOM 3605 N N . ASN A 1 456 ? -25.297 22.016 23.562 1 93.69 456 ASN A N 1
ATOM 3606 C CA . ASN A 1 456 ? -25.516 22.031 22.125 1 93.69 456 ASN A CA 1
ATOM 3607 C C . ASN A 1 456 ? -26.516 20.969 21.703 1 93.69 456 ASN A C 1
ATOM 3609 O O . ASN A 1 456 ? -26.125 19.875 21.266 1 93.69 456 ASN A O 1
ATOM 3613 N N . PRO A 1 457 ? -27.688 21.266 21.609 1 92.62 457 PRO A N 1
ATOM 3614 C CA . PRO A 1 457 ? -28.734 20.297 21.297 1 92.62 457 PRO A CA 1
ATOM 3615 C C . PRO A 1 457 ? -28.578 19.719 19.891 1 92.62 457 PRO A C 1
ATOM 3617 O O . PRO A 1 457 ? -29.172 18.688 19.578 1 92.62 457 PRO A O 1
ATOM 3620 N N . ASP A 1 458 ? -27.797 20.266 19.109 1 87.69 458 ASP A N 1
ATOM 3621 C CA . ASP A 1 458 ? -27.609 19.781 17.75 1 87.69 458 ASP A CA 1
ATOM 3622 C C . ASP A 1 458 ? -26.422 18.812 17.656 1 87.69 458 ASP A C 1
ATOM 3624 O O . ASP A 1 458 ? -26.062 18.359 16.578 1 87.69 458 ASP A O 1
ATOM 3628 N N . ASN A 1 459 ? -25.875 18.547 18.781 1 90.12 459 ASN A N 1
ATOM 3629 C CA . ASN A 1 459 ? -24.781 17.562 18.828 1 90.12 459 ASN A CA 1
ATOM 3630 C C . ASN A 1 459 ? -25.297 16.156 18.594 1 90.12 459 ASN A C 1
ATOM 3632 O O . ASN A 1 459 ? -25.516 15.398 19.531 1 90.12 459 ASN A O 1
ATOM 3636 N N . GLY A 1 460 ? -25.406 15.703 17.328 1 88.19 460 GLY A N 1
ATOM 3637 C CA . GLY A 1 460 ? -25.922 14.398 16.969 1 88.19 460 GLY A CA 1
ATOM 3638 C C . GLY A 1 460 ? -25.078 13.25 17.484 1 88.19 460 GLY A C 1
ATOM 3639 O O . GLY A 1 460 ? -25.594 12.219 17.891 1 88.19 460 GLY A O 1
ATOM 3640 N N . HIS A 1 461 ? -23.781 13.406 17.422 1 88.62 461 HIS A N 1
ATOM 3641 C CA . HIS A 1 461 ? -22.891 12.375 17.922 1 88.62 461 HIS A CA 1
ATOM 3642 C C . HIS A 1 461 ? -23.141 12.078 19.391 1 88.62 461 HIS A C 1
ATOM 3644 O O . HIS A 1 461 ? -23.297 10.914 19.781 1 88.62 461 HIS A O 1
ATOM 3650 N N . GLY A 1 462 ? -23.172 13.125 20.219 1 92.44 462 GLY A N 1
ATOM 3651 C CA . GLY A 1 462 ? -23.438 12.961 21.641 1 92.44 462 GLY A CA 1
ATOM 3652 C C . GLY A 1 462 ? -24.75 12.266 21.922 1 92.44 462 GLY A C 1
ATOM 3653 O O . GLY A 1 462 ? -24.828 11.406 22.812 1 92.44 462 GLY A O 1
ATOM 3654 N N . LYS A 1 463 ? -25.703 12.578 21.125 1 94.38 463 LYS A N 1
ATOM 3655 C CA . LYS A 1 463 ? -27.016 11.953 21.281 1 94.38 463 LYS A CA 1
ATOM 3656 C C . LYS A 1 463 ? -26.953 10.461 20.953 1 94.38 463 LYS A C 1
ATOM 3658 O O . LYS A 1 463 ? -27.531 9.641 21.656 1 94.38 463 LYS A O 1
ATOM 3663 N N . LYS A 1 464 ? -26.297 10.172 19.891 1 93.75 464 LYS A N 1
ATOM 3664 C CA . LYS A 1 464 ? -26.156 8.781 19.484 1 93.75 464 LYS A CA 1
ATOM 3665 C C . LYS A 1 464 ? -25.422 7.961 20.547 1 93.75 464 LYS A C 1
ATOM 3667 O O . LYS A 1 464 ? -25.812 6.824 20.828 1 93.75 464 LYS A O 1
ATOM 3672 N N . VAL A 1 465 ? -24.359 8.508 21.047 1 94.81 465 VAL A N 1
ATOM 3673 C CA . VAL A 1 465 ? -23.578 7.816 22.078 1 94.81 465 VAL A CA 1
ATOM 3674 C C . VAL A 1 465 ? -24.453 7.578 23.312 1 94.81 465 VAL A C 1
ATOM 3676 O O . VAL A 1 465 ? -24.438 6.492 23.891 1 94.81 465 VAL A O 1
ATOM 3679 N N . LEU A 1 466 ? -25.25 8.562 23.719 1 94.94 466 LEU A N 1
ATOM 3680 C CA . LEU A 1 466 ? -26.125 8.445 24.875 1 94.94 466 LEU A CA 1
ATOM 3681 C C . LEU A 1 466 ? -27.172 7.367 24.656 1 94.94 466 LEU A C 1
ATOM 3683 O O . LEU A 1 466 ? -27.5 6.613 25.578 1 94.94 466 LEU A O 1
ATOM 3687 N N . GLU A 1 467 ? -27.609 7.289 23.438 1 94 467 GLU A N 1
ATOM 3688 C CA . GLU A 1 467 ? -28.578 6.246 23.094 1 94 467 GLU A CA 1
ATOM 3689 C C . GLU A 1 467 ? -27.953 4.859 23.234 1 94 467 GLU A C 1
ATOM 3691 O O . GLU A 1 467 ? -28.594 3.932 23.734 1 94 467 GLU A O 1
ATOM 3696 N N . GLN A 1 468 ? -26.766 4.773 22.781 1 92.94 468 GLN A N 1
ATOM 3697 C CA . GLN A 1 468 ? -26.062 3.494 22.828 1 92.94 468 GLN A CA 1
ATOM 3698 C C . GLN A 1 468 ? -25.766 3.084 24.266 1 92.94 468 GLN A C 1
ATOM 3700 O O . GLN A 1 468 ? -25.797 1.897 24.594 1 92.94 468 GLN A O 1
ATOM 3705 N N . LEU A 1 469 ? -25.406 4.059 25.078 1 91.81 469 LEU A N 1
ATOM 3706 C CA . LEU A 1 469 ? -25 3.785 26.453 1 91.81 469 LEU A CA 1
ATOM 3707 C C . LEU A 1 469 ? -26.219 3.518 27.328 1 91.81 469 LEU A C 1
ATOM 3709 O O . LEU A 1 469 ? -26.094 2.938 28.406 1 91.81 469 LEU A O 1
ATOM 3713 N N . SER A 1 470 ? -27.281 3.936 26.969 1 84.06 470 SER A N 1
ATOM 3714 C CA . SER A 1 470 ? -28.5 3.73 27.734 1 84.06 470 SER A CA 1
ATOM 3715 C C . SER A 1 470 ? -29.188 2.424 27.344 1 84.06 470 SER A C 1
ATOM 3717 O O . SER A 1 470 ? -30.141 1.995 28.016 1 84.06 470 SER A O 1
ATOM 3719 N N . ALA A 1 471 ? -28.703 1.904 26.219 1 71.38 471 ALA A N 1
ATOM 3720 C CA . ALA A 1 471 ? -29.281 0.629 25.812 1 71.38 471 ALA A CA 1
ATOM 3721 C C . ALA A 1 471 ? -28.891 -0.487 26.781 1 71.38 471 ALA A C 1
ATOM 3723 O O . ALA A 1 471 ? -27.766 -0.53 27.266 1 71.38 471 ALA A O 1
ATOM 3724 N N . PRO A 1 472 ? -29.938 -1.461 27.25 1 64.12 472 PRO A N 1
ATOM 3725 C CA . PRO A 1 472 ? -29.672 -2.547 28.203 1 64.12 472 PRO A CA 1
ATOM 3726 C C . PRO A 1 472 ? -28.672 -3.568 27.672 1 64.12 472 PRO A C 1
ATOM 3728 O O . PRO A 1 472 ? -28.547 -3.738 26.453 1 64.12 472 PRO A O 1
ATOM 3731 N N . MET B 1 1 ? 31.766 -40.25 -7.414 1 33.72 1 MET B N 1
ATOM 3732 C CA . MET B 1 1 ? 32.281 -38.906 -7.68 1 33.72 1 MET B CA 1
ATOM 3733 C C . MET B 1 1 ? 32.031 -38.5 -9.125 1 33.72 1 MET B C 1
ATOM 3735 O O . MET B 1 1 ? 32.781 -38.906 -10.023 1 33.72 1 MET B O 1
ATOM 3739 N N . ILE B 1 2 ? 30.781 -38.281 -9.508 1 40.66 2 ILE B N 1
ATOM 3740 C CA . ILE B 1 2 ? 30.469 -37.906 -10.875 1 40.66 2 ILE B CA 1
ATOM 3741 C C . ILE B 1 2 ? 31.172 -36.562 -11.195 1 40.66 2 ILE B C 1
ATOM 3743 O O . ILE B 1 2 ? 30.812 -35.531 -10.641 1 40.66 2 ILE B O 1
ATOM 3747 N N . THR B 1 3 ? 32.344 -36.625 -11.688 1 40.56 3 THR B N 1
ATOM 3748 C CA . THR B 1 3 ? 33.094 -35.5 -12.195 1 40.56 3 THR B CA 1
ATOM 3749 C C . THR B 1 3 ? 32.344 -34.781 -13.312 1 40.56 3 THR B C 1
ATOM 3751 O O . THR B 1 3 ? 32.188 -35.344 -14.406 1 40.56 3 THR B O 1
ATOM 3754 N N . VAL B 1 4 ? 31.531 -33.906 -12.922 1 53.75 4 VAL B N 1
ATOM 3755 C CA . VAL B 1 4 ? 30.938 -33.062 -13.953 1 53.75 4 VAL B CA 1
ATOM 3756 C C . VAL B 1 4 ? 32.062 -32.438 -14.797 1 53.75 4 VAL B C 1
ATOM 3758 O O . VAL B 1 4 ? 33 -31.859 -14.266 1 53.75 4 VAL B O 1
ATOM 3761 N N . ASN B 1 5 ? 32.031 -32.719 -16.047 1 53.91 5 ASN B N 1
ATOM 3762 C CA . ASN B 1 5 ? 32.969 -32.125 -16.984 1 53.91 5 ASN B CA 1
ATOM 3763 C C . ASN B 1 5 ? 32.875 -30.594 -16.953 1 53.91 5 ASN B C 1
ATOM 3765 O O . ASN B 1 5 ? 31.828 -30.031 -17.219 1 53.91 5 ASN B O 1
ATOM 3769 N N . PRO B 1 6 ? 33.875 -29.875 -16.406 1 54.22 6 PRO B N 1
ATOM 3770 C CA . PRO B 1 6 ? 33.906 -28.422 -16.281 1 54.22 6 PRO B CA 1
ATOM 3771 C C . PRO B 1 6 ? 33.406 -27.703 -17.547 1 54.22 6 PRO B C 1
ATOM 3773 O O . PRO B 1 6 ? 32.781 -26.656 -17.453 1 54.22 6 PRO B O 1
ATOM 3776 N N . LEU B 1 7 ? 33.719 -28.25 -18.703 1 49.84 7 LEU B N 1
ATOM 3777 C CA . LEU B 1 7 ? 33.312 -27.625 -19.969 1 49.84 7 LEU B CA 1
ATOM 3778 C C . LEU B 1 7 ? 31.797 -27.656 -20.109 1 49.84 7 LEU B C 1
ATOM 3780 O O . LEU B 1 7 ? 31.203 -26.703 -20.609 1 49.84 7 LEU B O 1
ATOM 3784 N N . LEU B 1 8 ? 31.172 -28.688 -19.75 1 53.53 8 LEU B N 1
ATOM 3785 C CA . LEU B 1 8 ? 29.719 -28.812 -19.812 1 53.53 8 LEU B CA 1
ATOM 3786 C C . LEU B 1 8 ? 29.047 -27.875 -18.812 1 53.53 8 LEU B C 1
ATOM 3788 O O . LEU B 1 8 ? 28 -27.281 -19.109 1 53.53 8 LEU B O 1
ATOM 3792 N N . ALA B 1 9 ? 29.719 -27.797 -17.625 1 63.22 9 ALA B N 1
ATOM 3793 C CA . ALA B 1 9 ? 29.203 -26.875 -16.625 1 63.22 9 ALA B CA 1
ATOM 3794 C C . ALA B 1 9 ? 29.25 -25.438 -17.109 1 63.22 9 ALA B C 1
ATOM 3796 O O . ALA B 1 9 ? 28.312 -24.656 -16.906 1 63.22 9 ALA B O 1
ATOM 3797 N N . GLN B 1 10 ? 30.359 -25.109 -17.703 1 68.94 10 GLN B N 1
ATOM 3798 C CA . GLN B 1 10 ? 30.547 -23.766 -18.234 1 68.94 10 GLN B CA 1
ATOM 3799 C C . GLN B 1 10 ? 29.5 -23.453 -19.312 1 68.94 10 GLN B C 1
ATOM 3801 O O . GLN B 1 10 ? 28.984 -22.344 -19.375 1 68.94 10 GLN B O 1
ATOM 3806 N N . ASP B 1 11 ? 29.203 -24.453 -20.016 1 74.69 11 ASP B N 1
ATOM 3807 C CA . ASP B 1 11 ? 28.234 -24.281 -21.094 1 74.69 11 ASP B CA 1
ATOM 3808 C C . ASP B 1 11 ? 26.828 -24.047 -20.531 1 74.69 11 ASP B C 1
ATOM 3810 O O . ASP B 1 11 ? 26.109 -23.156 -21 1 74.69 11 ASP B O 1
ATOM 3814 N N . LYS B 1 12 ? 26.484 -24.641 -19.344 1 86.81 12 LYS B N 1
ATOM 3815 C CA . LYS B 1 12 ? 25.188 -24.453 -18.719 1 86.81 12 LYS B CA 1
ATOM 3816 C C . LYS B 1 12 ? 25.031 -23.047 -18.141 1 86.81 12 LYS B C 1
ATOM 3818 O O . LYS B 1 12 ? 24.016 -22.391 -18.344 1 86.81 12 LYS B O 1
ATOM 3823 N N . THR B 1 13 ? 26.109 -22.672 -17.547 1 89.19 13 THR B N 1
ATOM 3824 C CA . THR B 1 13 ? 26.094 -21.359 -16.906 1 89.19 13 THR B CA 1
ATOM 3825 C C . THR B 1 13 ? 25.969 -20.25 -17.953 1 89.19 13 THR B C 1
ATOM 3827 O O . THR B 1 13 ? 25.234 -19.281 -17.734 1 89.19 13 THR B O 1
ATOM 3830 N N . SER B 1 14 ? 26.641 -20.375 -19.016 1 90.94 14 SER B N 1
ATOM 3831 C CA . SER B 1 14 ? 26.578 -19.375 -20.078 1 90.94 14 SER B CA 1
ATOM 3832 C C . SER B 1 14 ? 25.172 -19.312 -20.688 1 90.94 14 SER B C 1
ATOM 3834 O O . SER B 1 14 ? 24.672 -18.234 -21 1 90.94 14 SER B O 1
ATOM 3836 N N . GLY B 1 15 ? 24.547 -20.438 -20.922 1 95.12 15 GLY B N 1
ATOM 3837 C CA . GLY B 1 15 ? 23.188 -20.469 -21.438 1 95.12 15 GLY B CA 1
ATOM 3838 C C . GLY B 1 15 ? 22.188 -19.812 -20.516 1 95.12 15 GLY B C 1
ATOM 3839 O O . GLY B 1 15 ? 21.344 -19.031 -20.953 1 95.12 15 GLY B O 1
ATOM 3840 N N . ILE B 1 16 ? 22.328 -20.109 -19.219 1 97.31 16 ILE B N 1
ATOM 3841 C CA . ILE B 1 16 ? 21.453 -19.531 -18.203 1 97.31 16 ILE B CA 1
ATOM 3842 C C . ILE B 1 16 ? 21.594 -18.016 -18.219 1 97.31 16 ILE B C 1
ATOM 3844 O O . ILE B 1 16 ? 20.594 -17.297 -18.234 1 97.31 16 ILE B O 1
ATOM 3848 N N . GLN B 1 17 ? 22.797 -17.578 -18.234 1 96.56 17 GLN B N 1
ATOM 3849 C CA . GLN B 1 17 ? 23.078 -16.156 -18.203 1 96.56 17 GLN B CA 1
ATOM 3850 C C . GLN B 1 17 ? 22.484 -15.445 -19.422 1 96.56 17 GLN B C 1
ATOM 3852 O O . GLN B 1 17 ? 21.922 -14.352 -19.297 1 96.56 17 GLN B O 1
ATOM 3857 N N . THR B 1 18 ? 22.609 -16.062 -20.531 1 96.75 18 THR B N 1
ATOM 3858 C CA . THR B 1 18 ? 22.078 -15.484 -21.766 1 96.75 18 THR B CA 1
ATOM 3859 C C . THR B 1 18 ? 20.547 -15.344 -21.672 1 96.75 18 THR B C 1
ATOM 3861 O O . THR B 1 18 ? 20 -14.297 -22.016 1 96.75 18 THR B O 1
ATOM 3864 N N . ILE B 1 19 ? 19.891 -16.359 -21.203 1 97.38 19 ILE B N 1
ATOM 3865 C CA . ILE B 1 19 ? 18.438 -16.359 -21.109 1 97.38 19 ILE B CA 1
ATOM 3866 C C . ILE B 1 19 ? 17.984 -15.32 -20.094 1 97.38 19 ILE B C 1
ATOM 3868 O O . ILE B 1 19 ? 17.094 -14.516 -20.359 1 97.38 19 ILE B O 1
ATOM 3872 N N . ILE B 1 20 ? 18.641 -15.289 -18.922 1 98.31 20 ILE B N 1
ATOM 3873 C CA . ILE B 1 20 ? 18.234 -14.398 -17.844 1 98.31 20 ILE B CA 1
ATOM 3874 C C . ILE B 1 20 ? 18.453 -12.945 -18.266 1 98.31 20 ILE B C 1
ATOM 3876 O O . ILE B 1 20 ? 17.594 -12.094 -18.062 1 98.31 20 ILE B O 1
ATOM 3880 N N . SER B 1 21 ? 19.609 -12.703 -18.875 1 97.94 21 SER B N 1
ATOM 3881 C CA . SER B 1 21 ? 19.891 -11.344 -19.344 1 97.94 21 SER B CA 1
ATOM 3882 C C . SER B 1 21 ? 18.844 -10.883 -20.344 1 97.94 21 SER B C 1
ATOM 3884 O O . SER B 1 21 ? 18.344 -9.766 -20.266 1 97.94 21 SER B O 1
ATOM 3886 N N . ARG B 1 22 ? 18.5 -11.703 -21.281 1 96.69 22 ARG B N 1
ATOM 3887 C CA . ARG B 1 22 ? 17.5 -11.398 -22.312 1 96.69 22 ARG B CA 1
ATOM 3888 C C . ARG B 1 22 ? 16.141 -11.133 -21.672 1 96.69 22 ARG B C 1
ATOM 3890 O O . ARG B 1 22 ? 15.5 -10.117 -21.969 1 96.69 22 ARG B O 1
ATOM 3897 N N . GLU B 1 23 ? 15.695 -12.047 -20.797 1 97.06 23 GLU B N 1
ATOM 3898 C CA . GLU B 1 23 ? 14.367 -11.945 -20.219 1 97.06 23 GLU B CA 1
ATOM 3899 C C . GLU B 1 23 ? 14.25 -10.727 -19.297 1 97.06 23 GLU B C 1
ATOM 3901 O O . GLU B 1 23 ? 13.234 -10.031 -19.297 1 97.06 23 GLU B O 1
ATOM 3906 N N . MET B 1 24 ? 15.312 -10.438 -18.5 1 98.19 24 MET B N 1
ATOM 3907 C CA . MET B 1 24 ? 15.281 -9.258 -17.641 1 98.19 24 MET B CA 1
ATOM 3908 C C . MET B 1 24 ? 15.219 -7.98 -18.469 1 98.19 24 MET B C 1
ATOM 3910 O O . MET B 1 24 ? 14.508 -7.039 -18.109 1 98.19 24 MET B O 1
ATOM 3914 N N . GLN B 1 25 ? 15.914 -7.953 -19.562 1 96.75 25 GLN B N 1
ATOM 3915 C CA . GLN B 1 25 ? 15.914 -6.781 -20.438 1 96.75 25 GLN B CA 1
ATOM 3916 C C . GLN B 1 25 ? 14.555 -6.613 -21.109 1 96.75 25 GLN B C 1
ATOM 3918 O O . GLN B 1 25 ? 13.953 -5.539 -21.047 1 96.75 25 GLN B O 1
ATOM 3923 N N . GLU B 1 26 ? 14.047 -7.684 -21.719 1 92.81 26 GLU B N 1
ATOM 3924 C CA . GLU B 1 26 ? 12.812 -7.613 -22.5 1 92.81 26 GLU B CA 1
ATOM 3925 C C . GLU B 1 26 ? 11.609 -7.316 -21.609 1 92.81 26 GLU B C 1
ATOM 3927 O O . GLU B 1 26 ? 10.703 -6.586 -22 1 92.81 26 GLU B O 1
ATOM 3932 N N . ARG B 1 27 ? 11.672 -7.879 -20.453 1 95.25 27 ARG B N 1
ATOM 3933 C CA . ARG B 1 27 ? 10.531 -7.73 -19.547 1 95.25 27 ARG B CA 1
ATOM 3934 C C . ARG B 1 27 ? 10.758 -6.594 -18.562 1 95.25 27 ARG B C 1
ATOM 3936 O O . ARG B 1 27 ? 9.859 -6.238 -17.797 1 95.25 27 ARG B O 1
ATOM 3943 N N . ARG B 1 28 ? 11.922 -5.988 -18.547 1 96.38 28 ARG B N 1
ATOM 3944 C CA . ARG B 1 28 ? 12.312 -4.879 -17.688 1 96.38 28 ARG B CA 1
ATOM 3945 C C . ARG B 1 28 ? 12.211 -5.266 -16.219 1 96.38 28 ARG B C 1
ATOM 3947 O O . ARG B 1 28 ? 11.648 -4.523 -15.406 1 96.38 28 ARG B O 1
ATOM 3954 N N . ILE B 1 29 ? 12.633 -6.461 -15.891 1 98.44 29 ILE B N 1
ATOM 3955 C CA . ILE B 1 29 ? 12.641 -6.969 -14.523 1 98.44 29 ILE B CA 1
ATOM 3956 C C . ILE B 1 29 ? 13.758 -6.309 -13.734 1 98.44 29 ILE B C 1
ATOM 3958 O O . ILE B 1 29 ? 14.938 -6.441 -14.078 1 98.44 29 ILE B O 1
ATOM 3962 N N . PRO B 1 30 ? 13.453 -5.68 -12.594 1 98.69 30 PRO B N 1
ATOM 3963 C CA . PRO B 1 30 ? 14.516 -5.012 -11.828 1 98.69 30 PRO B CA 1
ATOM 3964 C C . PRO B 1 30 ? 15.422 -5.996 -11.102 1 98.69 30 PRO B C 1
ATOM 3966 O O . PRO B 1 30 ? 16.656 -5.84 -11.117 1 98.69 30 PRO B O 1
ATOM 3969 N N . GLY B 1 31 ? 14.844 -6.926 -10.453 1 98.81 31 GLY B N 1
ATOM 3970 C CA . GLY B 1 31 ? 15.609 -7.871 -9.648 1 98.81 31 GLY B CA 1
ATOM 3971 C C . GLY B 1 31 ? 15.086 -9.289 -9.742 1 98.81 31 GLY B C 1
ATOM 3972 O O . GLY B 1 31 ? 13.875 -9.508 -9.875 1 98.81 31 GLY B O 1
ATOM 3973 N N . LEU B 1 32 ? 16 -10.258 -9.602 1 98.81 32 LEU B N 1
ATOM 3974 C CA . LEU B 1 32 ? 15.672 -11.656 -9.844 1 98.81 32 LEU B CA 1
ATOM 3975 C C . LEU B 1 32 ? 16.609 -12.578 -9.086 1 98.81 32 LEU B C 1
ATOM 3977 O O . LEU B 1 32 ? 17.812 -12.297 -8.969 1 98.81 32 LEU B O 1
ATOM 3981 N N . GLN B 1 33 ? 16.078 -13.641 -8.516 1 98.81 33 GLN B N 1
ATOM 3982 C CA . GLN B 1 33 ? 16.844 -14.773 -8.008 1 98.81 33 GLN B CA 1
ATOM 3983 C C . GLN B 1 33 ? 16.516 -16.047 -8.789 1 98.81 33 GLN B C 1
ATOM 3985 O O . GLN B 1 33 ? 15.367 -16.297 -9.133 1 98.81 33 GLN B O 1
ATOM 3990 N N . LEU B 1 34 ? 17.562 -16.781 -9.055 1 98.81 34 LEU B N 1
ATOM 3991 C CA . LEU B 1 34 ? 17.438 -18.047 -9.75 1 98.81 34 LEU B CA 1
ATOM 3992 C C . LEU B 1 34 ? 18.172 -19.156 -9 1 98.81 34 LEU B C 1
ATOM 3994 O O . LEU B 1 34 ? 19.297 -18.953 -8.555 1 98.81 34 LEU B O 1
ATOM 3998 N N . ALA B 1 35 ? 17.531 -20.25 -8.758 1 98.81 35 ALA B N 1
ATOM 3999 C CA . ALA B 1 35 ? 18.172 -21.469 -8.25 1 98.81 35 ALA B CA 1
ATOM 4000 C C . ALA B 1 35 ? 17.812 -22.672 -9.102 1 98.81 35 ALA B C 1
ATOM 4002 O O . ALA B 1 35 ? 16.688 -22.766 -9.617 1 98.81 35 ALA B O 1
ATOM 4003 N N . VAL B 1 36 ? 18.734 -23.547 -9.273 1 98.81 36 VAL B N 1
ATOM 4004 C CA . VAL B 1 36 ? 18.547 -24.812 -9.984 1 98.81 36 VAL B CA 1
ATOM 4005 C C . VAL B 1 36 ? 18.922 -25.984 -9.078 1 98.81 36 VAL B C 1
ATOM 4007 O O . VAL B 1 36 ? 19.984 -25.969 -8.445 1 98.81 36 VAL B O 1
ATOM 4010 N N . VAL B 1 37 ? 18 -26.891 -8.977 1 98.69 37 VAL B N 1
ATOM 4011 C CA . VAL B 1 37 ? 18.25 -28.141 -8.258 1 98.69 37 VAL B CA 1
ATOM 4012 C C . VAL B 1 37 ? 18.438 -29.281 -9.25 1 98.69 37 VAL B C 1
ATOM 4014 O O . VAL B 1 37 ? 17.688 -29.406 -10.219 1 98.69 37 VAL B O 1
ATOM 4017 N N . GLN B 1 38 ? 19.438 -30.062 -9.086 1 98.06 38 GLN B N 1
ATOM 4018 C CA . GLN B 1 38 ? 19.672 -31.281 -9.852 1 98.06 38 GLN B CA 1
ATOM 4019 C C . GLN B 1 38 ? 20.25 -32.375 -8.977 1 98.06 38 GLN B C 1
ATOM 4021 O O . GLN B 1 38 ? 21.188 -32.156 -8.211 1 98.06 38 GLN B O 1
ATOM 4026 N N . HIS B 1 39 ? 19.672 -33.594 -9.086 1 97.06 39 HIS B N 1
ATOM 4027 C CA . HIS B 1 39 ? 20.109 -34.75 -8.359 1 97.06 39 HIS B CA 1
ATOM 4028 C C . HIS B 1 39 ? 20.219 -34.469 -6.863 1 97.06 39 HIS B C 1
ATOM 4030 O O . HIS B 1 39 ? 21.219 -34.812 -6.238 1 97.06 39 HIS B O 1
ATOM 4036 N N . GLY B 1 40 ? 19.266 -33.75 -6.414 1 96.81 40 GLY B N 1
ATOM 4037 C CA . GLY B 1 40 ? 19.109 -33.562 -4.984 1 96.81 40 GLY B CA 1
ATOM 4038 C C . GLY B 1 40 ? 20.031 -32.469 -4.422 1 96.81 40 GLY B C 1
ATOM 4039 O O . GLY B 1 40 ? 20.219 -32.375 -3.205 1 96.81 40 GLY B O 1
ATOM 4040 N N . LYS B 1 41 ? 20.625 -31.688 -5.305 1 98.19 41 LYS B N 1
ATOM 4041 C CA . LYS B 1 41 ? 21.531 -30.641 -4.859 1 98.19 41 LYS B CA 1
ATOM 4042 C C . LYS B 1 41 ? 21.266 -29.328 -5.598 1 98.19 41 LYS B C 1
ATOM 4044 O O . LYS B 1 41 ? 20.812 -29.344 -6.75 1 98.19 41 LYS B O 1
ATOM 4049 N N . ILE B 1 42 ? 21.547 -28.234 -4.902 1 98.31 42 ILE B N 1
ATOM 4050 C CA . ILE B 1 42 ? 21.547 -26.953 -5.586 1 98.31 42 ILE B CA 1
ATOM 4051 C C . ILE B 1 42 ? 22.797 -26.812 -6.449 1 98.31 42 ILE B C 1
ATOM 4053 O O . ILE B 1 42 ? 23.906 -26.719 -5.93 1 98.31 42 ILE B O 1
ATOM 4057 N N . VAL B 1 43 ? 22.656 -26.75 -7.715 1 98 43 VAL B N 1
ATOM 4058 C CA . VAL B 1 43 ? 23.828 -26.766 -8.602 1 98 43 VAL B CA 1
ATOM 4059 C C . VAL B 1 43 ? 24.062 -25.375 -9.172 1 98 43 VAL B C 1
ATOM 4061 O O . VAL B 1 43 ? 25.109 -25.109 -9.773 1 98 43 VAL B O 1
ATOM 4064 N N . PHE B 1 44 ? 23.094 -24.5 -9.055 1 97.56 44 PHE B N 1
ATOM 4065 C CA . PHE B 1 44 ? 23.188 -23.109 -9.508 1 97.56 44 PHE B CA 1
ATOM 4066 C C . PHE B 1 44 ? 22.344 -22.203 -8.625 1 97.56 44 PHE B C 1
ATOM 4068 O O . PHE B 1 44 ? 21.219 -22.531 -8.273 1 97.56 44 PHE B O 1
ATOM 4075 N N . SER B 1 45 ? 22.812 -21.156 -8.125 1 98.06 45 SER B N 1
ATOM 4076 C CA . SER B 1 45 ? 22.125 -20.109 -7.359 1 98.06 45 SER B CA 1
ATOM 4077 C C . SER B 1 45 ? 22.75 -18.75 -7.609 1 98.06 45 SER B C 1
ATOM 4079 O O . SER B 1 45 ? 23.938 -18.531 -7.324 1 98.06 45 SER B O 1
ATOM 4081 N N . LYS B 1 46 ? 22 -17.906 -8.211 1 98.38 46 LYS B N 1
ATOM 4082 C CA . LYS B 1 46 ? 22.531 -16.594 -8.516 1 98.38 46 LYS B CA 1
ATOM 4083 C C . LYS B 1 46 ? 21.469 -15.508 -8.367 1 98.38 46 LYS B C 1
ATOM 4085 O O . LYS B 1 46 ? 20.266 -15.789 -8.484 1 98.38 46 LYS B O 1
ATOM 4090 N N . SER B 1 47 ? 21.875 -14.359 -8.023 1 98.56 47 SER B N 1
ATOM 4091 C CA . SER B 1 47 ? 21.062 -13.164 -7.875 1 98.56 47 SER B CA 1
ATOM 4092 C C . SER B 1 47 ? 21.422 -12.109 -8.914 1 98.56 47 SER B C 1
ATOM 4094 O O . SER B 1 47 ? 22.594 -11.977 -9.281 1 98.56 47 SER B O 1
ATOM 4096 N N . TYR B 1 48 ? 20.469 -11.43 -9.438 1 98.69 48 TYR B N 1
ATOM 4097 C CA . TYR B 1 48 ? 20.672 -10.453 -10.508 1 98.69 48 TYR B CA 1
ATOM 4098 C C . TYR B 1 48 ? 19.906 -9.172 -10.219 1 98.69 48 TYR B C 1
ATOM 4100 O O . TYR B 1 48 ? 18.781 -9.211 -9.703 1 98.69 48 TYR B O 1
ATOM 4108 N N . GLY B 1 49 ? 20.516 -8.047 -10.523 1 98.75 49 GLY B N 1
ATOM 4109 C CA . GLY B 1 49 ? 19.812 -6.773 -10.586 1 98.75 49 GLY B CA 1
ATOM 4110 C C . GLY B 1 49 ? 19.609 -6.129 -9.227 1 98.75 49 GLY B C 1
ATOM 4111 O O . GLY B 1 49 ? 20.484 -6.23 -8.359 1 98.75 49 GLY B O 1
ATOM 4112 N N . ILE B 1 50 ? 18.422 -5.34 -9.156 1 98.69 50 ILE B N 1
ATOM 4113 C CA . ILE B 1 50 ? 18.188 -4.457 -8.023 1 98.69 50 ILE B CA 1
ATOM 4114 C C . ILE B 1 50 ? 16.938 -4.898 -7.281 1 98.69 50 ILE B C 1
ATOM 4116 O O . ILE B 1 50 ? 15.875 -5.074 -7.895 1 98.69 50 ILE B O 1
ATOM 4120 N N . ALA B 1 51 ? 17.062 -5.121 -5.93 1 98.56 51 ALA B N 1
ATOM 4121 C CA . ALA B 1 51 ? 15.93 -5.488 -5.082 1 98.56 51 ALA B CA 1
ATOM 4122 C C . ALA B 1 51 ? 15.094 -4.262 -4.719 1 98.56 51 ALA B C 1
ATOM 4124 O O . ALA B 1 51 ? 13.867 -4.281 -4.836 1 98.56 51 ALA B O 1
ATOM 4125 N N . ASN B 1 52 ? 15.711 -3.225 -4.277 1 98.06 52 ASN B N 1
ATOM 4126 C CA . ASN B 1 52 ? 15.102 -1.951 -3.904 1 98.06 52 ASN B CA 1
ATOM 4127 C C . ASN B 1 52 ? 15.633 -0.806 -4.766 1 98.06 52 ASN B C 1
ATOM 4129 O O . ASN B 1 52 ? 16.766 -0.351 -4.574 1 98.06 52 ASN B O 1
ATOM 4133 N N . ILE B 1 53 ? 14.844 -0.308 -5.621 1 97.88 53 ILE B N 1
ATOM 4134 C CA . ILE B 1 53 ? 15.25 0.672 -6.621 1 97.88 53 ILE B CA 1
ATOM 4135 C C . ILE B 1 53 ? 15.492 2.023 -5.953 1 97.88 53 ILE B C 1
ATOM 4137 O O . ILE B 1 53 ? 16.453 2.719 -6.273 1 97.88 53 ILE B O 1
ATOM 4141 N N . GLN B 1 54 ? 14.656 2.404 -4.996 1 96.69 54 GLN B N 1
ATOM 4142 C CA . GLN B 1 54 ? 14.727 3.709 -4.344 1 96.69 54 GLN B CA 1
ATOM 4143 C C . GLN B 1 54 ? 16.062 3.906 -3.643 1 96.69 54 GLN B C 1
ATOM 4145 O O . GLN B 1 54 ? 16.594 5.023 -3.586 1 96.69 54 GLN B O 1
ATOM 4150 N N . ASP B 1 55 ? 16.609 2.818 -3.146 1 96.81 55 ASP B N 1
ATOM 4151 C CA . ASP B 1 55 ? 17.844 2.916 -2.396 1 96.81 55 ASP B CA 1
ATOM 4152 C C . ASP B 1 55 ? 18.969 2.162 -3.104 1 96.81 55 ASP B C 1
ATOM 4154 O O . ASP B 1 55 ? 20.047 1.969 -2.535 1 96.81 55 ASP B O 1
ATOM 4158 N N . SER B 1 56 ? 18.75 1.664 -4.293 1 97.06 56 SER B N 1
ATOM 4159 C CA . SER B 1 56 ? 19.719 0.962 -5.121 1 97.06 56 SER B CA 1
ATOM 4160 C C . SER B 1 56 ? 20.328 -0.224 -4.379 1 97.06 56 SER B C 1
ATOM 4162 O O . SER B 1 56 ? 21.547 -0.391 -4.355 1 97.06 56 SER B O 1
ATOM 4164 N N . ILE B 1 57 ? 19.484 -0.968 -3.723 1 98 57 ILE B N 1
ATOM 4165 C CA . ILE B 1 57 ? 19.922 -2.172 -3.029 1 98 57 ILE B CA 1
ATOM 4166 C C . ILE B 1 57 ? 19.953 -3.348 -4.004 1 98 57 ILE B C 1
ATOM 4168 O O . ILE B 1 57 ? 18.938 -3.688 -4.602 1 98 57 ILE B O 1
ATOM 4172 N N . PRO B 1 58 ? 21.078 -3.99 -4.211 1 98.5 58 PRO B N 1
ATOM 4173 C CA . PRO B 1 58 ? 21.141 -5.133 -5.125 1 98.5 58 PRO B CA 1
ATOM 4174 C C . PRO B 1 58 ? 20.422 -6.367 -4.578 1 98.5 58 PRO B C 1
ATOM 4176 O O . PRO B 1 58 ? 20.281 -6.512 -3.359 1 98.5 58 PRO B O 1
ATOM 4179 N N . VAL B 1 59 ? 19.969 -7.215 -5.477 1 98.75 59 VAL B N 1
ATOM 4180 C CA . VAL B 1 59 ? 19.5 -8.531 -5.059 1 98.75 59 VAL B CA 1
ATOM 4181 C C . VAL B 1 59 ? 20.688 -9.375 -4.594 1 98.75 59 VAL B C 1
ATOM 4183 O O . VAL B 1 59 ? 21.75 -9.375 -5.223 1 98.75 59 VAL B O 1
ATOM 4186 N N . THR B 1 60 ? 20.547 -10.016 -3.494 1 98.5 60 THR B N 1
ATOM 4187 C CA . THR B 1 60 ? 21.484 -11.008 -2.988 1 98.5 60 THR B CA 1
ATOM 4188 C C . THR B 1 60 ? 20.766 -12.312 -2.648 1 98.5 60 THR B C 1
ATOM 4190 O O . THR B 1 60 ? 19.547 -12.406 -2.789 1 98.5 60 THR B O 1
ATOM 4193 N N . GLY B 1 61 ? 21.547 -13.297 -2.246 1 98 61 GLY B N 1
ATOM 4194 C CA . GLY B 1 61 ? 20.953 -14.562 -1.844 1 98 61 GLY B CA 1
ATOM 4195 C C . GLY B 1 61 ? 20.062 -14.438 -0.626 1 98 61 GLY B C 1
ATOM 4196 O O . GLY B 1 61 ? 19.266 -15.344 -0.339 1 98 61 GLY B O 1
ATOM 4197 N N . LYS B 1 62 ? 20.156 -13.32 0.073 1 97.56 62 LYS B N 1
ATOM 4198 C CA . LYS B 1 62 ? 19.375 -13.117 1.289 1 97.56 62 LYS B CA 1
ATOM 4199 C C . LYS B 1 62 ? 18.078 -12.359 0.993 1 97.56 62 LYS B C 1
ATOM 4201 O O . LYS B 1 62 ? 17.188 -12.273 1.845 1 97.56 62 LYS B O 1
ATOM 4206 N N . THR B 1 63 ? 18 -11.789 -0.223 1 98.75 63 THR B N 1
ATOM 4207 C CA . THR B 1 63 ? 16.828 -11.008 -0.576 1 98.75 63 THR B CA 1
ATOM 4208 C C . THR B 1 63 ? 15.57 -11.883 -0.558 1 98.75 63 THR B C 1
ATOM 4210 O O . THR B 1 63 ? 15.547 -12.953 -1.163 1 98.75 63 THR B O 1
ATOM 4213 N N . VAL B 1 64 ? 14.547 -11.445 0.191 1 98.88 64 VAL B N 1
ATOM 4214 C CA . VAL B 1 64 ? 13.289 -12.172 0.325 1 98.88 64 VAL B CA 1
ATOM 4215 C C . VAL B 1 64 ? 12.273 -11.633 -0.686 1 98.88 64 VAL B C 1
ATOM 4217 O O . VAL B 1 64 ? 12.094 -10.422 -0.81 1 98.88 64 VAL B O 1
ATOM 4220 N N . PHE B 1 65 ? 11.648 -12.531 -1.418 1 98.88 65 PHE B N 1
ATOM 4221 C CA . PHE B 1 65 ? 10.648 -12.18 -2.422 1 98.88 65 PHE B CA 1
ATOM 4222 C C . PHE B 1 65 ? 9.273 -12.68 -2.016 1 98.88 65 PHE B C 1
ATOM 4224 O O . PHE B 1 65 ? 9.148 -13.719 -1.364 1 98.88 65 PHE B O 1
ATOM 4231 N N . ALA B 1 66 ? 8.234 -11.938 -2.398 1 98.56 66 ALA B N 1
ATOM 4232 C CA . ALA B 1 66 ? 6.879 -12.477 -2.32 1 98.56 66 ALA B CA 1
ATOM 4233 C C . ALA B 1 66 ? 6.68 -13.609 -3.326 1 98.56 66 ALA B C 1
ATOM 4235 O O . ALA B 1 66 ? 7 -13.453 -4.508 1 98.56 66 ALA B O 1
ATOM 4236 N N . ILE B 1 67 ? 6.145 -14.695 -2.85 1 98.69 67 ILE B N 1
ATOM 4237 C CA . ILE B 1 67 ? 5.988 -15.789 -3.803 1 98.69 67 ILE B CA 1
ATOM 4238 C C . ILE B 1 67 ? 4.504 -16.031 -4.062 1 98.69 67 ILE B C 1
ATOM 4240 O O . ILE B 1 67 ? 4.141 -16.891 -4.871 1 98.69 67 ILE B O 1
ATOM 4244 N N . ASN B 1 68 ? 3.623 -15.336 -3.375 1 98 68 ASN B N 1
ATOM 4245 C CA . ASN B 1 68 ? 2.188 -15.32 -3.633 1 98 68 ASN B CA 1
ATOM 4246 C C . ASN B 1 68 ? 1.633 -16.734 -3.779 1 98 68 ASN B C 1
ATOM 4248 O O . ASN B 1 68 ? 1.78 -17.562 -2.877 1 98 68 ASN B O 1
ATOM 4252 N N . SER B 1 69 ? 0.965 -17.062 -4.836 1 98.38 69 SER B N 1
ATOM 4253 C CA . SER B 1 69 ? 0.233 -18.297 -5.023 1 98.38 69 SER B CA 1
ATOM 4254 C C . SER B 1 69 ? 1.161 -19.516 -4.93 1 98.38 69 SER B C 1
ATOM 4256 O O . SER B 1 69 ? 0.703 -20.641 -4.762 1 98.38 69 SER B O 1
ATOM 4258 N N . CYS B 1 70 ? 2.455 -19.328 -5.059 1 98.81 70 CYS B N 1
ATOM 4259 C CA . CYS B 1 70 ? 3.34 -20.469 -4.789 1 98.81 70 CYS B CA 1
ATOM 4260 C C . CYS B 1 70 ? 3.127 -21 -3.377 1 98.81 70 CYS B C 1
ATOM 4262 O O . CYS B 1 70 ? 3.502 -22.125 -3.074 1 98.81 70 CYS B O 1
ATOM 4264 N N . THR B 1 71 ? 2.525 -20.219 -2.561 1 98.81 71 THR B N 1
ATOM 4265 C CA . THR B 1 71 ? 2.176 -20.609 -1.203 1 98.81 71 THR B CA 1
ATOM 4266 C C . THR B 1 71 ? 1.297 -21.859 -1.217 1 98.81 71 THR B C 1
ATOM 4268 O O . THR B 1 71 ? 1.407 -22.719 -0.333 1 98.81 71 THR B O 1
ATOM 4271 N N . LYS B 1 72 ? 0.516 -22.031 -2.207 1 98.81 72 LYS B N 1
ATOM 4272 C CA . LYS B 1 72 ? -0.5 -23.078 -2.256 1 98.81 72 LYS B CA 1
ATOM 4273 C C . LYS B 1 72 ? 0.139 -24.469 -2.236 1 98.81 72 LYS B C 1
ATOM 4275 O O . LYS B 1 72 ? -0.442 -25.422 -1.709 1 98.81 72 LYS B O 1
ATOM 4280 N N . VAL B 1 73 ? 1.316 -24.594 -2.74 1 98.69 73 VAL B N 1
ATOM 4281 C CA . VAL B 1 73 ? 1.938 -25.906 -2.758 1 98.69 73 VAL B CA 1
ATOM 4282 C C . VAL B 1 73 ? 2.338 -26.312 -1.34 1 98.69 73 VAL B C 1
ATOM 4284 O O . VAL B 1 73 ? 2.291 -27.5 -0.987 1 98.69 73 VAL B O 1
ATOM 4287 N N . PHE B 1 74 ? 2.744 -25.359 -0.522 1 98.88 74 PHE B N 1
ATOM 4288 C CA . PHE B 1 74 ? 3.018 -25.641 0.88 1 98.88 74 PHE B CA 1
ATOM 4289 C C . PHE B 1 74 ? 1.747 -26.078 1.603 1 98.88 74 PHE B C 1
ATOM 4291 O O . PHE B 1 74 ? 1.78 -26.984 2.439 1 98.88 74 PHE B O 1
ATOM 4298 N N . THR B 1 75 ? 0.651 -25.406 1.291 1 98.81 75 THR B N 1
ATOM 4299 C CA . THR B 1 75 ? -0.648 -25.797 1.834 1 98.81 75 THR B CA 1
ATOM 4300 C C . THR B 1 75 ? -1.009 -27.219 1.424 1 98.81 75 THR B C 1
ATOM 4302 O O . THR B 1 75 ? -1.478 -28 2.248 1 98.81 75 THR B O 1
ATOM 4305 N N . SER B 1 76 ? -0.766 -27.5 0.181 1 98.69 76 SER B N 1
ATOM 4306 C CA . SER B 1 76 ? -1.025 -28.844 -0.326 1 98.69 76 SER B CA 1
ATOM 4307 C C . SER B 1 76 ? -0.233 -29.891 0.449 1 98.69 76 SER B C 1
ATOM 4309 O O . SER B 1 76 ? -0.777 -30.922 0.84 1 98.69 76 SER B O 1
ATOM 4311 N N . VAL B 1 77 ? 1.024 -29.641 0.688 1 98.69 77 VAL B N 1
ATOM 4312 C CA . VAL B 1 77 ? 1.869 -30.578 1.426 1 98.69 77 VAL B CA 1
ATOM 4313 C C . VAL B 1 77 ? 1.318 -30.766 2.838 1 98.69 77 VAL B C 1
ATOM 4315 O O . VAL B 1 77 ? 1.252 -31.891 3.338 1 98.69 77 VAL B O 1
ATOM 4318 N N . ALA B 1 78 ? 0.903 -29.672 3.471 1 98.75 78 ALA B N 1
ATOM 4319 C CA . ALA B 1 78 ? 0.326 -29.781 4.809 1 98.75 78 ALA B CA 1
ATOM 4320 C C . ALA B 1 78 ? -0.915 -30.672 4.801 1 98.75 78 ALA B C 1
ATOM 4322 O O . ALA B 1 78 ? -1.107 -31.484 5.703 1 98.75 78 ALA B O 1
ATOM 4323 N N . ILE B 1 79 ? -1.754 -30.547 3.818 1 98.69 79 ILE B N 1
ATOM 4324 C CA . ILE B 1 79 ? -2.965 -31.344 3.703 1 98.69 79 ILE B CA 1
ATOM 4325 C C . ILE B 1 79 ? -2.594 -32.812 3.473 1 98.69 79 ILE B C 1
ATOM 4327 O O . ILE B 1 79 ? -3.17 -33.719 4.09 1 98.69 79 ILE B O 1
ATOM 4331 N N . MET B 1 80 ? -1.62 -33.031 2.621 1 98.5 80 MET B N 1
ATOM 4332 C CA . MET B 1 80 ? -1.201 -34.406 2.332 1 98.5 80 MET B CA 1
ATOM 4333 C C . MET B 1 80 ? -0.564 -35.062 3.561 1 98.5 80 MET B C 1
ATOM 4335 O O . MET B 1 80 ? -0.681 -36.281 3.764 1 98.5 80 MET B O 1
ATOM 4339 N N . GLN B 1 81 ? 0.136 -34.219 4.395 1 98.25 81 GLN B N 1
ATOM 4340 C CA . GLN B 1 81 ? 0.658 -34.719 5.66 1 98.25 81 GLN B CA 1
ATOM 4341 C C . GLN B 1 81 ? -0.47 -35.219 6.566 1 98.25 81 GLN B C 1
ATOM 4343 O O . GLN B 1 81 ? -0.355 -36.25 7.203 1 98.25 81 GLN B O 1
ATOM 4348 N N . LEU B 1 82 ? -1.545 -34.5 6.605 1 98.19 82 LEU B N 1
ATOM 4349 C CA . LEU B 1 82 ? -2.713 -34.906 7.379 1 98.19 82 LEU B CA 1
ATOM 4350 C C . LEU B 1 82 ? -3.326 -36.188 6.812 1 98.19 82 LEU B C 1
ATOM 4352 O O . LEU B 1 82 ? -3.744 -37.062 7.57 1 98.19 82 LEU B O 1
ATOM 4356 N N . ALA B 1 83 ? -3.381 -36.281 5.512 1 97.56 83 ALA B N 1
ATOM 4357 C CA . ALA B 1 83 ? -3.914 -37.469 4.863 1 97.56 83 ALA B CA 1
ATOM 4358 C C . ALA B 1 83 ? -3.064 -38.688 5.191 1 97.56 83 ALA B C 1
ATOM 4360 O O . ALA B 1 83 ? -3.596 -39.75 5.543 1 97.56 83 ALA B O 1
ATOM 4361 N N . GLU B 1 84 ? -1.781 -38.531 5.059 1 96.56 84 GLU B N 1
ATOM 4362 C CA . GLU B 1 84 ? -0.865 -39.625 5.359 1 96.56 84 GLU B CA 1
ATOM 4363 C C . GLU B 1 84 ? -0.996 -40.062 6.816 1 96.56 84 GLU B C 1
ATOM 4365 O O . GLU B 1 84 ? -0.847 -41.25 7.125 1 96.56 84 GLU B O 1
ATOM 4370 N N . ALA B 1 85 ? -1.273 -39.156 7.668 1 96.19 85 ALA B N 1
ATOM 4371 C CA . ALA B 1 85 ? -1.4 -39.438 9.094 1 96.19 85 ALA B CA 1
ATOM 4372 C C . ALA B 1 85 ? -2.764 -40.062 9.422 1 96.19 85 ALA B C 1
ATOM 4374 O O . ALA B 1 85 ? -3.045 -40.375 10.57 1 96.19 85 ALA B O 1
ATOM 4375 N N . GLY B 1 86 ? -3.645 -40.125 8.438 1 96.56 86 GLY B N 1
ATOM 4376 C CA . GLY B 1 86 ? -4.965 -40.719 8.641 1 96.56 86 GLY B CA 1
ATOM 4377 C C . GLY B 1 86 ? -5.938 -39.75 9.297 1 96.56 86 GLY B C 1
ATOM 4378 O O . GLY B 1 86 ? -7.004 -40.156 9.766 1 96.56 86 GLY B O 1
ATOM 4379 N N . LYS B 1 87 ? -5.629 -38.531 9.32 1 97.88 87 LYS B N 1
ATOM 4380 C CA . LYS B 1 87 ? -6.453 -37.531 9.992 1 97.88 87 LYS B CA 1
ATOM 4381 C C . LYS B 1 87 ? -7.387 -36.844 9.008 1 97.88 87 LYS B C 1
ATOM 4383 O O . LYS B 1 87 ? -8.32 -36.156 9.414 1 97.88 87 LYS B O 1
ATOM 4388 N N . LEU B 1 88 ? -7.117 -37.062 7.742 1 98.06 88 LEU B N 1
ATOM 4389 C CA . LEU B 1 88 ? -7.895 -36.406 6.684 1 98.06 88 LEU B CA 1
ATOM 4390 C C . LEU B 1 88 ? -8.055 -37.344 5.484 1 98.06 88 LEU B C 1
ATOM 4392 O O . LEU B 1 88 ? -7.109 -38.062 5.113 1 98.06 88 LEU B O 1
ATOM 4396 N N . ASN B 1 89 ? -9.242 -37.375 4.926 1 98.19 89 ASN B N 1
ATOM 4397 C CA . ASN B 1 89 ? -9.531 -38.125 3.709 1 98.19 89 ASN B CA 1
ATOM 4398 C C . ASN B 1 89 ? -9.812 -37.188 2.531 1 98.19 89 ASN B C 1
ATOM 4400 O O . ASN B 1 89 ? -10.727 -36.375 2.588 1 98.19 89 ASN B O 1
ATOM 4404 N N . LEU B 1 90 ? -9.047 -37.312 1.466 1 97.75 90 LEU B N 1
ATOM 4405 C CA . LEU B 1 90 ? -9.141 -36.438 0.31 1 97.75 90 LEU B CA 1
ATOM 4406 C C . LEU B 1 90 ? -10.516 -36.5 -0.33 1 97.75 90 LEU B C 1
ATOM 4408 O O . LEU B 1 90 ? -10.977 -35.531 -0.956 1 97.75 90 LEU B O 1
ATOM 4412 N N . SER B 1 91 ? -11.188 -37.594 -0.167 1 97.31 91 SER B N 1
ATOM 4413 C CA . SER B 1 91 ? -12.492 -37.781 -0.792 1 97.31 91 SER B CA 1
ATOM 4414 C C . SER B 1 91 ? -13.625 -37.406 0.153 1 97.31 91 SER B C 1
ATOM 4416 O O . SER B 1 91 ? -14.789 -37.375 -0.239 1 97.31 91 SER B O 1
ATOM 4418 N N . ALA B 1 92 ? -13.305 -37.094 1.37 1 98.12 92 ALA B N 1
ATOM 4419 C CA . ALA B 1 92 ? -14.32 -36.688 2.342 1 98.12 92 ALA B CA 1
ATOM 4420 C C . ALA B 1 92 ? -14.859 -35.312 2.037 1 98.12 92 ALA B C 1
ATOM 4422 O O . ALA B 1 92 ? -14.141 -34.469 1.503 1 98.12 92 ALA B O 1
ATOM 4423 N N . PRO B 1 93 ? -16.125 -35.125 2.373 1 98.19 93 PRO B N 1
ATOM 4424 C CA . PRO B 1 93 ? -16.672 -33.75 2.23 1 98.19 93 PRO B CA 1
ATOM 4425 C C . PRO B 1 93 ? -16.078 -32.781 3.229 1 98.19 93 PRO B C 1
ATOM 4427 O O . PRO B 1 93 ? -15.711 -33.156 4.34 1 98.19 93 PRO B O 1
ATOM 4430 N N . VAL B 1 94 ? -15.977 -31.578 2.812 1 98 94 VAL B N 1
ATOM 4431 C CA . VAL B 1 94 ? -15.438 -30.516 3.656 1 98 94 VAL B CA 1
ATOM 4432 C C . VAL B 1 94 ? -16.25 -30.422 4.949 1 98 94 VAL B C 1
ATOM 4434 O O . VAL B 1 94 ? -15.703 -30.094 6.004 1 98 94 VAL B O 1
ATOM 4437 N N . SER B 1 95 ? -17.547 -30.781 4.926 1 97.62 95 SER B N 1
ATOM 4438 C CA . SER B 1 95 ? -18.438 -30.719 6.074 1 97.62 95 SER B CA 1
ATOM 4439 C C . SER B 1 95 ? -18.016 -31.688 7.172 1 97.62 95 SER B C 1
ATOM 4441 O O . SER B 1 95 ? -18.469 -31.578 8.312 1 97.62 95 SER B O 1
ATOM 4443 N N . ALA B 1 96 ? -17.234 -32.594 6.824 1 97.75 96 ALA B N 1
ATOM 4444 C CA . ALA B 1 96 ? -16.688 -33.5 7.832 1 97.75 96 ALA B CA 1
ATOM 4445 C C . ALA B 1 96 ? -15.695 -32.781 8.742 1 97.75 96 ALA B C 1
ATOM 4447 O O . ALA B 1 96 ? -15.43 -33.219 9.867 1 97.75 96 ALA B O 1
ATOM 4448 N N . TYR B 1 97 ? -15.195 -31.672 8.289 1 97.69 97 TYR B N 1
ATOM 4449 C CA . TYR B 1 97 ? -14.109 -31 9.008 1 97.69 97 TYR B CA 1
ATOM 4450 C C . TYR B 1 97 ? -14.523 -29.594 9.422 1 97.69 97 TYR B C 1
ATOM 4452 O O . TYR B 1 97 ? -13.922 -29 10.32 1 97.69 97 TYR B O 1
ATOM 4460 N N . ILE B 1 98 ? -15.328 -29.016 8.703 1 96 98 ILE B N 1
ATOM 4461 C CA . ILE B 1 98 ? -15.789 -27.656 9 1 96 98 ILE B CA 1
ATOM 4462 C C . ILE B 1 98 ? -17.281 -27.688 9.297 1 96 98 ILE B C 1
ATOM 4464 O O . ILE B 1 98 ? -18.078 -28.172 8.492 1 96 98 ILE B O 1
ATOM 4468 N N . ASP B 1 99 ? -17.594 -26.891 10.352 1 91.12 99 ASP B N 1
ATOM 4469 C CA . ASP B 1 99 ? -18.984 -26.875 10.773 1 91.12 99 ASP B CA 1
ATOM 4470 C C . ASP B 1 99 ? -19.719 -25.672 10.164 1 91.12 99 ASP B C 1
ATOM 4472 O O . ASP B 1 99 ? -19.094 -24.766 9.633 1 91.12 99 ASP B O 1
ATOM 4476 N N . SER B 1 100 ? -20.953 -25.703 10.117 1 88 100 SER B N 1
ATOM 4477 C CA . SER B 1 100 ? -21.828 -24.578 9.812 1 88 100 SER B CA 1
ATOM 4478 C C . SER B 1 100 ? -21.594 -24.062 8.391 1 88 100 SER B C 1
ATOM 4480 O O . SER B 1 100 ? -21.406 -22.859 8.188 1 88 100 SER B O 1
ATOM 4482 N N . LEU B 1 101 ? -21.531 -24.969 7.484 1 95.5 101 LEU B N 1
ATOM 4483 C CA . LEU B 1 101 ? -21.453 -24.625 6.074 1 95.5 101 LEU B CA 1
ATOM 4484 C C . LEU B 1 101 ? -22.844 -24.578 5.445 1 95.5 101 LEU B C 1
ATOM 4486 O O . LEU B 1 101 ? -23.75 -25.312 5.855 1 95.5 101 LEU B O 1
ATOM 4490 N N . PRO B 1 102 ? -23 -23.672 4.465 1 95.25 102 PRO B N 1
ATOM 4491 C CA . PRO B 1 102 ? -24.234 -23.781 3.67 1 95.25 102 PRO B CA 1
ATOM 4492 C C . PRO B 1 102 ? -24.453 -25.172 3.092 1 95.25 102 PRO B C 1
ATOM 4494 O O . PRO B 1 102 ? -23.484 -25.891 2.799 1 95.25 102 PRO B O 1
ATOM 4497 N N . ALA B 1 103 ? -25.719 -25.484 2.83 1 95.25 103 ALA B N 1
ATOM 4498 C CA . ALA B 1 103 ? -26.078 -26.812 2.336 1 95.25 103 ALA B CA 1
ATOM 4499 C C . ALA B 1 103 ? -25.359 -27.125 1.021 1 95.25 103 ALA B C 1
ATOM 4501 O O . ALA B 1 103 ? -24.875 -28.234 0.814 1 95.25 103 ALA B O 1
ATOM 4502 N N . THR B 1 104 ? -25.219 -26.188 0.178 1 95.44 104 THR B N 1
ATOM 4503 C CA . THR B 1 104 ? -24.672 -26.375 -1.158 1 95.44 104 THR B CA 1
ATOM 4504 C C . THR B 1 104 ? -23.156 -26.594 -1.091 1 95.44 104 THR B C 1
ATOM 4506 O O . THR B 1 104 ? -22.547 -27.047 -2.062 1 95.44 104 THR B O 1
ATOM 4509 N N . TRP B 1 105 ? -22.578 -26.25 0.057 1 97.19 105 TRP B N 1
ATOM 4510 C CA . TRP B 1 105 ? -21.125 -26.344 0.195 1 97.19 105 TRP B CA 1
ATOM 4511 C C . TRP B 1 105 ? -20.719 -27.703 0.752 1 97.19 105 TRP B C 1
ATOM 4513 O O . TRP B 1 105 ? -19.578 -28.141 0.587 1 97.19 105 TRP B O 1
ATOM 4523 N N . LYS B 1 106 ? -21.625 -28.359 1.431 1 96.62 106 LYS B N 1
ATOM 4524 C CA . LYS B 1 106 ? -21.328 -29.469 2.338 1 96.62 106 LYS B CA 1
ATOM 4525 C C . LYS B 1 106 ? -20.703 -30.641 1.589 1 96.62 106 LYS B C 1
ATOM 4527 O O . LYS B 1 106 ? -19.828 -31.328 2.121 1 96.62 106 LYS B O 1
ATOM 4532 N N . ALA B 1 107 ? -21.062 -30.828 0.374 1 96.06 107 ALA B N 1
ATOM 4533 C CA . ALA B 1 107 ? -20.672 -32.031 -0.337 1 96.06 107 ALA B CA 1
ATOM 4534 C C . ALA B 1 107 ? -19.328 -31.859 -1.045 1 96.06 107 ALA B C 1
ATOM 4536 O O . ALA B 1 107 ? -18.734 -32.844 -1.52 1 96.06 107 ALA B O 1
ATOM 4537 N N . VAL B 1 108 ? -18.859 -30.688 -1.143 1 98.25 108 VAL B N 1
ATOM 4538 C CA . VAL B 1 108 ? -17.578 -30.438 -1.807 1 98.25 108 VAL B CA 1
ATOM 4539 C C . VAL B 1 108 ? -16.469 -31.219 -1.099 1 98.25 108 VAL B C 1
ATOM 4541 O O . VAL B 1 108 ? -16.391 -31.203 0.132 1 98.25 108 VAL B O 1
ATOM 4544 N N . THR B 1 109 ? -15.633 -31.875 -1.826 1 98.25 109 THR B N 1
ATOM 4545 C CA . THR B 1 109 ? -14.602 -32.719 -1.221 1 98.25 109 THR B CA 1
ATOM 4546 C C . THR B 1 109 ? -13.305 -31.938 -1.04 1 98.25 109 THR B C 1
ATOM 4548 O O . THR B 1 109 ? -13.125 -30.875 -1.644 1 98.25 109 THR B O 1
ATOM 4551 N N . ILE B 1 110 ? -12.398 -32.531 -0.245 1 98.38 110 ILE B N 1
ATOM 4552 C CA . ILE B 1 110 ? -11.086 -31.938 -0.035 1 98.38 110 ILE B CA 1
ATOM 4553 C C . ILE B 1 110 ? -10.312 -31.922 -1.352 1 98.38 110 ILE B C 1
ATOM 4555 O O . ILE B 1 110 ? -9.633 -30.938 -1.668 1 98.38 110 ILE B O 1
ATOM 4559 N N . LYS B 1 111 ? -10.406 -33 -2.107 1 97.81 111 LYS B N 1
ATOM 4560 C CA . LYS B 1 111 ? -9.758 -33.062 -3.412 1 97.81 111 LYS B CA 1
ATOM 4561 C C . LYS B 1 111 ? -10.227 -31.938 -4.324 1 97.81 111 LYS B C 1
ATOM 4563 O O . LYS B 1 111 ? -9.43 -31.359 -5.055 1 97.81 111 LYS B O 1
ATOM 4568 N N . GLN B 1 112 ? -11.5 -31.641 -4.246 1 98.06 112 GLN B N 1
ATOM 4569 C CA . GLN B 1 112 ? -12.062 -30.578 -5.086 1 98.06 112 GLN B CA 1
ATOM 4570 C C . GLN B 1 112 ? -11.586 -29.203 -4.637 1 98.06 112 GLN B C 1
ATOM 4572 O O . GLN B 1 112 ? -11.445 -28.297 -5.453 1 98.06 112 GLN B O 1
ATOM 4577 N N . LEU B 1 113 ? -11.273 -28.969 -3.336 1 98.5 113 LEU B N 1
ATOM 4578 C CA . LEU B 1 113 ? -10.625 -27.75 -2.873 1 98.5 113 LEU B CA 1
ATOM 4579 C C . LEU B 1 113 ? -9.234 -27.609 -3.482 1 98.5 113 LEU B C 1
ATOM 4581 O O . LEU B 1 113 ? -8.883 -26.547 -4.012 1 98.5 113 LEU B O 1
ATOM 4585 N N . LEU B 1 114 ? -8.508 -28.672 -3.477 1 98.5 114 LEU B N 1
ATOM 4586 C CA . LEU B 1 114 ? -7.109 -28.672 -3.896 1 98.5 114 LEU B CA 1
ATOM 4587 C C . LEU B 1 114 ? -6.992 -28.484 -5.406 1 98.5 114 LEU B C 1
ATOM 4589 O O . LEU B 1 114 ? -5.945 -28.062 -5.902 1 98.5 114 LEU B O 1
ATOM 4593 N N . THR B 1 115 ? -8.062 -28.766 -6.18 1 97.69 115 THR B N 1
ATOM 4594 C CA . THR B 1 115 ? -7.98 -28.75 -7.637 1 97.69 115 THR B CA 1
ATOM 4595 C C . THR B 1 115 ? -8.844 -27.625 -8.211 1 97.69 115 THR B C 1
ATOM 4597 O O . THR B 1 115 ? -9.047 -27.562 -9.422 1 97.69 115 THR B O 1
ATOM 4600 N N . HIS B 1 116 ? -9.406 -26.797 -7.359 1 97.69 116 HIS B N 1
ATOM 4601 C CA . HIS B 1 116 ? -10.203 -25.641 -7.742 1 97.69 116 HIS B CA 1
ATOM 4602 C C . HIS B 1 116 ? -11.406 -26.047 -8.578 1 97.69 116 HIS B C 1
ATOM 4604 O O . HIS B 1 116 ? -11.727 -25.406 -9.578 1 97.69 116 HIS B O 1
ATOM 4610 N N . THR B 1 117 ? -11.992 -27.188 -8.164 1 97.69 117 THR B N 1
ATOM 4611 C CA . THR B 1 117 ? -13.211 -27.656 -8.82 1 97.69 117 THR B CA 1
ATOM 4612 C C . THR B 1 117 ? -14.383 -27.641 -7.84 1 97.69 117 THR B C 1
ATOM 4614 O O . THR B 1 117 ? -15.344 -28.406 -8.008 1 97.69 117 THR B O 1
ATOM 4617 N N . SER B 1 118 ? -14.367 -26.828 -6.84 1 98.06 118 SER B N 1
ATOM 4618 C CA . SER B 1 118 ? -15.359 -26.781 -5.773 1 98.06 118 SER B CA 1
ATOM 4619 C C . SER B 1 118 ? -16.625 -26.062 -6.227 1 98.06 118 SER B C 1
ATOM 4621 O O . SER B 1 118 ? -17.719 -26.375 -5.75 1 98.06 118 SER B O 1
ATOM 4623 N N . GLY B 1 119 ? -16.453 -25.031 -7.066 1 97.56 119 GLY B N 1
ATOM 4624 C CA . GLY B 1 119 ? -17.578 -24.188 -7.449 1 97.56 119 GLY B CA 1
ATOM 4625 C C . GLY B 1 119 ? -17.875 -23.094 -6.438 1 97.56 119 GLY B C 1
ATOM 4626 O O . GLY B 1 119 ? -18.812 -22.312 -6.613 1 97.56 119 GLY B O 1
ATOM 4627 N N . PHE B 1 120 ? -17.109 -22.891 -5.418 1 97.94 120 PHE B N 1
ATOM 4628 C CA . PHE B 1 120 ? -17.312 -21.891 -4.383 1 97.94 120 PHE B CA 1
ATOM 4629 C C . PHE B 1 120 ? -17.219 -20.484 -4.961 1 97.94 120 PHE B C 1
ATOM 4631 O O . PHE B 1 120 ? -16.516 -20.266 -5.949 1 97.94 120 PHE B O 1
ATOM 4638 N N . PRO B 1 121 ? -17.984 -19.547 -4.328 1 97.19 121 PRO B N 1
ATOM 4639 C CA . PRO B 1 121 ? -17.656 -18.156 -4.637 1 97.19 121 PRO B CA 1
ATOM 4640 C C . PRO B 1 121 ? -16.25 -17.766 -4.188 1 97.19 121 PRO B C 1
ATOM 4642 O O . PRO B 1 121 ? -15.75 -18.297 -3.197 1 97.19 121 PRO B O 1
ATOM 4645 N N . ASP B 1 122 ? -15.68 -16.875 -4.895 1 97.38 122 ASP B N 1
ATOM 4646 C CA . ASP B 1 122 ? -14.297 -16.5 -4.629 1 97.38 122 ASP B CA 1
ATOM 4647 C C . ASP B 1 122 ? -14.211 -15.5 -3.484 1 97.38 122 ASP B C 1
ATOM 4649 O O . ASP B 1 122 ? -14.891 -14.469 -3.502 1 97.38 122 ASP B O 1
ATOM 4653 N N . LEU B 1 123 ? -13.359 -15.781 -2.582 1 97.19 123 LEU B N 1
ATOM 4654 C CA . LEU B 1 123 ? -13.094 -14.914 -1.438 1 97.19 123 LEU B CA 1
ATOM 4655 C C . LEU B 1 123 ? -12.711 -13.508 -1.896 1 97.19 123 LEU B C 1
ATOM 4657 O O . LEU B 1 123 ? -13.047 -12.523 -1.233 1 97.19 123 LEU B O 1
ATOM 4661 N N . LEU B 1 124 ? -12.055 -13.344 -3.033 1 95.38 124 LEU B N 1
ATOM 4662 C CA . LEU B 1 124 ? -11.57 -12.062 -3.531 1 95.38 124 LEU B CA 1
ATOM 4663 C C . LEU B 1 124 ? -12.734 -11.141 -3.895 1 95.38 124 LEU B C 1
ATOM 4665 O O . LEU B 1 124 ? -12.555 -9.93 -4.031 1 95.38 124 LEU B O 1
ATOM 4669 N N . LYS B 1 125 ? -13.906 -11.727 -4.055 1 94.25 125 LYS B N 1
ATOM 4670 C CA . LYS B 1 125 ? -15.086 -10.93 -4.359 1 94.25 125 LYS B CA 1
ATOM 4671 C C . LYS B 1 125 ? -15.516 -10.094 -3.154 1 94.25 125 LYS B C 1
ATOM 4673 O O . LYS B 1 125 ? -16.297 -9.148 -3.291 1 94.25 125 LYS B O 1
ATOM 4678 N N . VAL B 1 126 ? -15.039 -10.5 -2.004 1 95.12 126 VAL B N 1
ATOM 4679 C CA . VAL B 1 126 ? -15.516 -9.836 -0.793 1 95.12 126 VAL B CA 1
ATOM 4680 C C . VAL B 1 126 ? -14.391 -9.008 -0.18 1 95.12 126 VAL B C 1
ATOM 4682 O O . VAL B 1 126 ? -14.633 -8.133 0.657 1 95.12 126 VAL B O 1
ATOM 4685 N N . LEU B 1 127 ? -13.18 -9.172 -0.577 1 94.31 127 LEU B N 1
ATOM 4686 C CA . LEU B 1 127 ? -12.047 -8.383 -0.104 1 94.31 127 LEU B CA 1
ATOM 4687 C C . LEU B 1 127 ? -11.891 -7.109 -0.934 1 94.31 127 LEU B C 1
ATOM 4689 O O . LEU B 1 127 ? -12.539 -6.957 -1.973 1 94.31 127 LEU B O 1
ATOM 4693 N N . ASP B 1 128 ? -11.094 -6.188 -0.402 1 90.31 128 ASP B N 1
ATOM 4694 C CA . ASP B 1 128 ? -10.805 -4.973 -1.157 1 90.31 128 ASP B CA 1
ATOM 4695 C C . ASP B 1 128 ? -10.164 -5.305 -2.504 1 90.31 128 ASP B C 1
ATOM 4697 O O . ASP B 1 128 ? -9.148 -6 -2.562 1 90.31 128 ASP B O 1
ATOM 4701 N N . PRO B 1 129 ? -10.68 -4.852 -3.59 1 86.62 129 PRO B N 1
ATOM 4702 C CA . PRO B 1 129 ? -10.211 -5.27 -4.91 1 86.62 129 PRO B CA 1
ATOM 4703 C C . PRO B 1 129 ? -8.852 -4.672 -5.273 1 86.62 129 PRO B C 1
ATOM 4705 O O . PRO B 1 129 ? -8.188 -5.16 -6.188 1 86.62 129 PRO B O 1
ATOM 4708 N N . ASP B 1 130 ? -8.461 -3.668 -4.617 1 85.12 130 ASP B N 1
ATOM 4709 C CA . ASP B 1 130 ? -7.234 -2.982 -5.02 1 85.12 130 ASP B CA 1
ATOM 4710 C C . ASP B 1 130 ? -6.039 -3.484 -4.219 1 85.12 130 ASP B C 1
ATOM 4712 O O . ASP B 1 130 ? -4.953 -3.68 -4.77 1 85.12 130 ASP B O 1
ATOM 4716 N N . VAL B 1 131 ? -6.285 -3.785 -2.916 1 88.62 131 VAL B N 1
ATOM 4717 C CA . VAL B 1 131 ? -5.117 -4.082 -2.098 1 88.62 131 VAL B CA 1
ATOM 4718 C C . VAL B 1 131 ? -5.297 -5.438 -1.411 1 88.62 131 VAL B C 1
ATOM 4720 O O . VAL B 1 131 ? -4.375 -5.938 -0.764 1 88.62 131 VAL B O 1
ATOM 4723 N N . GLY B 1 132 ? -6.449 -6.008 -1.475 1 91.81 132 GLY B N 1
ATOM 4724 C CA . GLY B 1 132 ? -6.688 -7.344 -0.954 1 91.81 132 GLY B CA 1
ATOM 4725 C C . GLY B 1 132 ? -6.949 -7.363 0.541 1 91.81 132 GLY B C 1
ATOM 4726 O O . GLY B 1 132 ? -6.938 -8.43 1.164 1 91.81 132 GLY B O 1
ATOM 4727 N N . SER B 1 133 ? -7.223 -6.234 1.197 1 92.19 133 SER B N 1
ATOM 4728 C CA . SER B 1 133 ? -7.461 -6.133 2.633 1 92.19 133 SER B CA 1
ATOM 4729 C C . SER B 1 133 ? -8.898 -6.488 2.982 1 92.19 133 SER B C 1
ATOM 4731 O O . SER B 1 133 ? -9.719 -6.727 2.094 1 92.19 133 SER B O 1
ATOM 4733 N N . VAL B 1 134 ? -9.211 -6.535 4.277 1 93.56 134 VAL B N 1
ATOM 4734 C CA . VAL B 1 134 ? -10.555 -6.82 4.762 1 93.56 134 VAL B CA 1
ATOM 4735 C C . VAL B 1 134 ? -11.469 -5.633 4.48 1 93.56 134 VAL B C 1
ATOM 4737 O O . VAL B 1 134 ? -12.695 -5.75 4.562 1 93.56 134 VAL B O 1
ATOM 4740 N N . GLY B 1 135 ? -10.914 -4.543 4.176 1 88.12 135 GLY B N 1
ATOM 4741 C CA . GLY B 1 135 ? -11.688 -3.371 3.799 1 88.12 135 GLY B CA 1
ATOM 4742 C C . GLY B 1 135 ? -12.68 -2.943 4.867 1 88.12 135 GLY B C 1
ATOM 4743 O O . GLY B 1 135 ? -12.375 -2.998 6.059 1 88.12 135 GLY B O 1
ATOM 4744 N N . THR B 1 136 ? -13.852 -2.531 4.438 1 82.94 136 THR B N 1
ATOM 4745 C CA . THR B 1 136 ? -14.852 -1.946 5.324 1 82.94 136 THR B CA 1
ATOM 4746 C C . THR B 1 136 ? -15.5 -3.021 6.191 1 82.94 136 THR B C 1
ATOM 4748 O O . THR B 1 136 ? -16.141 -2.709 7.199 1 82.94 136 THR B O 1
ATOM 4751 N N . LEU B 1 137 ? -15.328 -4.281 5.762 1 87.56 137 LEU B N 1
ATOM 4752 C CA . LEU B 1 137 ? -15.93 -5.359 6.535 1 87.56 137 LEU B CA 1
ATOM 4753 C C . LEU B 1 137 ? -15.117 -5.637 7.801 1 87.56 137 LEU B C 1
ATOM 4755 O O . LEU B 1 137 ? -15.656 -6.133 8.789 1 87.56 137 LEU B O 1
ATOM 4759 N N . LYS B 1 138 ? -13.789 -5.363 7.754 1 85.56 138 LYS B N 1
ATOM 4760 C CA . LYS B 1 138 ? -12.859 -5.223 8.875 1 85.56 138 LYS B CA 1
ATOM 4761 C C . LYS B 1 138 ? -12.586 -6.57 9.539 1 85.56 138 LYS B C 1
ATOM 4763 O O . LYS B 1 138 ? -11.508 -6.785 10.094 1 85.56 138 LYS B O 1
ATOM 4768 N N . ARG B 1 139 ? -13.695 -7.539 9.586 1 92.06 139 ARG B N 1
ATOM 4769 C CA . ARG B 1 139 ? -13.562 -8.758 10.375 1 92.06 139 ARG B CA 1
ATOM 4770 C C . ARG B 1 139 ? -13.758 -10 9.508 1 92.06 139 ARG B C 1
ATOM 4772 O O . ARG B 1 139 ? -14.617 -10.023 8.633 1 92.06 139 ARG B O 1
ATOM 4779 N N . GLU B 1 140 ? -12.992 -11.062 9.828 1 94.75 140 GLU B N 1
ATOM 4780 C CA . GLU B 1 140 ? -13.07 -12.328 9.109 1 94.75 140 GLU B CA 1
ATOM 4781 C C . GLU B 1 140 ? -14.484 -12.906 9.156 1 94.75 140 GLU B C 1
ATOM 4783 O O . GLU B 1 140 ? -14.992 -13.391 8.148 1 94.75 140 GLU B O 1
ATOM 4788 N N . GLN B 1 141 ? -15.117 -12.812 10.32 1 94.94 141 GLN B N 1
ATOM 4789 C CA . GLN B 1 141 ? -16.453 -13.391 10.5 1 94.94 141 GLN B CA 1
ATOM 4790 C C . GLN B 1 141 ? -17.453 -12.734 9.562 1 94.94 141 GLN B C 1
ATOM 4792 O O . GLN B 1 141 ? -18.312 -13.406 8.977 1 94.94 141 GLN B O 1
ATOM 4797 N N . VAL B 1 142 ? -17.375 -11.422 9.453 1 95.69 142 VAL B N 1
ATOM 4798 C CA . VAL B 1 142 ? -18.281 -10.695 8.578 1 95.69 142 VAL B CA 1
ATOM 4799 C C . VAL B 1 142 ? -18.031 -11.086 7.125 1 95.69 142 VAL B C 1
ATOM 4801 O O . VAL B 1 142 ? -18.969 -11.297 6.355 1 95.69 142 VAL B O 1
ATOM 4804 N N . ILE B 1 143 ? -16.812 -11.242 6.766 1 95.62 143 ILE B N 1
ATOM 4805 C CA . ILE B 1 143 ? -16.422 -11.656 5.422 1 95.62 143 ILE B CA 1
ATOM 4806 C C . ILE B 1 143 ? -16.938 -13.062 5.137 1 95.62 143 ILE B C 1
ATOM 4808 O O . ILE B 1 143 ? -17.5 -13.32 4.074 1 95.62 143 ILE B O 1
ATOM 4812 N N . TRP B 1 144 ? -16.781 -13.93 6.09 1 95.5 144 TRP B N 1
ATOM 4813 C CA . TRP B 1 144 ? -17.234 -15.312 5.969 1 95.5 144 TRP B CA 1
ATOM 4814 C C . TRP B 1 144 ? -18.75 -15.359 5.746 1 95.5 144 TRP B C 1
ATOM 4816 O O . TRP B 1 144 ? -19.219 -16.062 4.855 1 95.5 144 TRP B O 1
ATOM 4826 N N . GLU B 1 145 ? -19.484 -14.57 6.52 1 96.25 145 GLU B N 1
ATOM 4827 C CA . GLU B 1 145 ? -20.938 -14.547 6.395 1 96.25 145 GLU B CA 1
ATOM 4828 C C . GLU B 1 145 ? -21.375 -13.984 5.043 1 96.25 145 GLU B C 1
ATOM 4830 O O . GLU B 1 145 ? -22.312 -14.492 4.422 1 96.25 145 GLU B O 1
ATOM 4835 N N . LYS B 1 146 ? -20.672 -13 4.641 1 96.69 146 LYS B N 1
ATOM 4836 C CA . LYS B 1 146 ? -20.969 -12.422 3.332 1 96.69 146 LYS B CA 1
ATOM 4837 C C . LYS B 1 146 ? -20.656 -13.414 2.211 1 96.69 146 LYS B C 1
ATOM 4839 O O . LYS B 1 146 ? -21.438 -13.555 1.265 1 96.69 146 LYS B O 1
ATOM 4844 N N . LEU B 1 147 ? -19.562 -14.039 2.303 1 96.69 147 LEU B N 1
ATOM 4845 C CA . LEU B 1 147 ? -19.156 -15.023 1.307 1 96.69 147 LEU B CA 1
ATOM 4846 C C . LEU B 1 147 ? -20.203 -16.125 1.146 1 96.69 147 LEU B C 1
ATOM 4848 O O . LEU B 1 147 ? -20.516 -16.516 0.025 1 96.69 147 LEU B O 1
ATOM 4852 N N . LYS B 1 148 ? -20.797 -16.531 2.203 1 95.81 148 LYS B N 1
ATOM 4853 C CA . LYS B 1 148 ? -21.781 -17.609 2.217 1 95.81 148 LYS B CA 1
ATOM 4854 C C . LYS B 1 148 ? -23.062 -17.203 1.494 1 95.81 148 LYS B C 1
ATOM 4856 O O . LYS B 1 148 ? -23.844 -18.062 1.09 1 95.81 148 LYS B O 1
ATOM 4861 N N . THR B 1 149 ? -23.25 -15.859 1.359 1 96.12 149 THR B N 1
ATOM 4862 C CA . THR B 1 149 ? -24.469 -15.391 0.708 1 96.12 149 THR B CA 1
ATOM 4863 C C . THR B 1 149 ? -24.312 -15.398 -0.81 1 96.12 149 THR B C 1
ATOM 4865 O O . THR B 1 149 ? -25.297 -15.281 -1.544 1 96.12 149 THR B O 1
ATOM 4868 N N . ILE B 1 150 ? -23.156 -15.531 -1.309 1 96.38 150 ILE B N 1
ATOM 4869 C CA . ILE B 1 150 ? -22.891 -15.531 -2.744 1 96.38 150 ILE B CA 1
ATOM 4870 C C . ILE B 1 150 ? -23.156 -16.922 -3.314 1 96.38 150 ILE B C 1
ATOM 4872 O O . ILE B 1 150 ? -22.672 -17.922 -2.773 1 96.38 150 ILE B O 1
ATOM 4876 N N . PRO B 1 151 ? -23.828 -17.016 -4.406 1 95.69 151 PRO B N 1
ATOM 4877 C CA . PRO B 1 151 ? -24.156 -18.328 -4.977 1 95.69 151 PRO B CA 1
ATOM 4878 C C . PRO B 1 151 ? -22.922 -19.062 -5.504 1 95.69 151 PRO B C 1
ATOM 4880 O O . PRO B 1 151 ? -21.953 -18.422 -5.91 1 95.69 151 PRO B O 1
ATOM 4883 N N . MET B 1 152 ? -23.047 -20.422 -5.562 1 96.56 152 MET B N 1
ATOM 4884 C CA . MET B 1 152 ? -22.016 -21.25 -6.191 1 96.56 152 MET B CA 1
ATOM 4885 C C . MET B 1 152 ? -21.875 -20.906 -7.672 1 96.56 152 MET B C 1
ATOM 4887 O O . MET B 1 152 ? -22.875 -20.625 -8.344 1 96.56 152 MET B O 1
ATOM 4891 N N . GLU B 1 153 ? -20.688 -20.875 -8.102 1 94.31 153 GLU B N 1
ATOM 4892 C CA . GLU B 1 153 ? -20.453 -20.578 -9.508 1 94.31 153 GLU B CA 1
ATOM 4893 C C . GLU B 1 153 ? -20.891 -21.734 -10.398 1 94.31 153 GLU B C 1
ATOM 4895 O O . GLU B 1 153 ? -21.344 -21.516 -11.531 1 94.31 153 GLU B O 1
ATOM 4900 N N . PHE B 1 154 ? -20.75 -22.984 -10 1 94.62 154 PHE B N 1
ATOM 4901 C CA . PHE B 1 154 ? -21.125 -24.219 -10.695 1 94.62 154 PHE B CA 1
ATOM 4902 C C . PHE B 1 154 ? -21.203 -25.391 -9.727 1 94.62 154 PHE B C 1
ATOM 4904 O O . PHE B 1 154 ? -20.828 -25.266 -8.562 1 94.62 154 PHE B O 1
ATOM 4911 N N . LYS B 1 155 ? -21.688 -26.531 -10.211 1 95.5 155 LYS B N 1
ATOM 4912 C CA . LYS B 1 155 ? -21.734 -27.75 -9.406 1 95.5 155 LYS B CA 1
ATOM 4913 C C . LYS B 1 155 ? -20.328 -28.297 -9.156 1 95.5 155 LYS B C 1
ATOM 4915 O O . LYS B 1 155 ? -19.484 -28.297 -10.062 1 95.5 155 LYS B O 1
ATOM 4920 N N . PRO B 1 156 ? -20.109 -28.781 -7.98 1 97.12 156 PRO B N 1
ATOM 4921 C CA . PRO B 1 156 ? -18.781 -29.312 -7.676 1 97.12 156 PRO B CA 1
ATOM 4922 C C . PRO B 1 156 ? -18.312 -30.359 -8.68 1 97.12 156 PRO B C 1
ATOM 4924 O O . PRO B 1 156 ? -19.078 -31.266 -9.023 1 97.12 156 PRO B O 1
ATOM 4927 N N . GLY B 1 157 ? -17.062 -30.172 -9.172 1 96.88 157 GLY B N 1
ATOM 4928 C CA . GLY B 1 157 ? -16.438 -31.141 -10.062 1 96.88 157 GLY B CA 1
ATOM 4929 C C . GLY B 1 157 ? -16.766 -30.922 -11.523 1 96.88 157 GLY B C 1
ATOM 4930 O O . GLY B 1 157 ? -16.234 -31.609 -12.398 1 96.88 157 GLY B O 1
ATOM 4931 N N . GLU B 1 158 ? -17.547 -29.891 -11.781 1 95.06 158 GLU B N 1
ATOM 4932 C CA . GLU B 1 158 ? -18.031 -29.688 -13.148 1 95.06 158 GLU B CA 1
ATOM 4933 C C . GLU B 1 158 ? -17.031 -28.875 -13.961 1 95.06 158 GLU B C 1
ATOM 4935 O O . GLU B 1 158 ? -16.844 -29.125 -15.156 1 95.06 158 GLU B O 1
ATOM 4940 N N . ARG B 1 159 ? -16.516 -27.906 -13.367 1 92.62 159 ARG B N 1
ATOM 4941 C CA . ARG B 1 159 ? -15.617 -26.969 -14.023 1 92.62 159 ARG B CA 1
ATOM 4942 C C . ARG B 1 159 ? -14.461 -26.578 -13.109 1 92.62 159 ARG B C 1
ATOM 4944 O O . ARG B 1 159 ? -14.445 -26.953 -11.93 1 92.62 159 ARG B O 1
ATOM 4951 N N . PHE B 1 160 ? -13.508 -26.031 -13.766 1 93.38 160 PHE B N 1
ATOM 4952 C CA . PHE B 1 160 ? -12.406 -25.422 -13.055 1 93.38 160 PHE B CA 1
ATOM 4953 C C . PHE B 1 160 ? -12.625 -23.922 -12.914 1 93.38 160 PHE B C 1
ATOM 4955 O O . PHE B 1 160 ? -12.992 -23.25 -13.875 1 93.38 160 PHE B O 1
ATOM 4962 N N . SER B 1 161 ? -12.438 -23.391 -11.68 1 94.56 161 SER B N 1
ATOM 4963 C CA . SER B 1 161 ? -12.391 -21.953 -11.43 1 94.56 161 SER B CA 1
ATOM 4964 C C . SER B 1 161 ? -11.398 -21.609 -10.32 1 94.56 161 SER B C 1
ATOM 4966 O O . SER B 1 161 ? -11.641 -21.922 -9.156 1 94.56 161 SER B O 1
ATOM 4968 N N . TYR B 1 162 ? -10.344 -21.047 -10.773 1 93.81 162 TYR B N 1
ATOM 4969 C CA . TYR B 1 162 ? -9.328 -20.656 -9.805 1 93.81 162 TYR B CA 1
ATOM 4970 C C . TYR B 1 162 ? -9.891 -19.672 -8.789 1 93.81 162 TYR B C 1
ATOM 4972 O O . TYR B 1 162 ? -10.344 -18.578 -9.156 1 93.81 162 TYR B O 1
ATOM 4980 N N . ASN B 1 163 ? -9.883 -20.094 -7.477 1 95 163 ASN B N 1
ATOM 4981 C CA . ASN B 1 163 ? -10.445 -19.203 -6.477 1 95 163 ASN B CA 1
ATOM 4982 C C . ASN B 1 163 ? -9.789 -19.391 -5.109 1 95 163 ASN B C 1
ATOM 4984 O O . ASN B 1 163 ? -9.328 -20.5 -4.793 1 95 163 ASN B O 1
ATOM 4988 N N . GLN B 1 164 ? -9.828 -18.391 -4.227 1 97.56 164 GLN B N 1
ATOM 4989 C CA . GLN B 1 164 ? -9.062 -18.344 -2.988 1 97.56 164 GLN B CA 1
ATOM 4990 C C . GLN B 1 164 ? -9.859 -18.938 -1.826 1 97.56 164 GLN B C 1
ATOM 4992 O O . GLN B 1 164 ? -9.305 -19.219 -0.764 1 97.56 164 GLN B O 1
ATOM 4997 N N . THR B 1 165 ? -11.164 -19.125 -2.006 1 98.19 165 THR B N 1
ATOM 4998 C CA . THR B 1 165 ? -11.984 -19.734 -0.959 1 98.19 165 THR B CA 1
ATOM 4999 C C . THR B 1 165 ? -11.508 -21.141 -0.639 1 98.19 165 THR B C 1
ATOM 5001 O O . THR B 1 165 ? -11.555 -21.578 0.516 1 98.19 165 THR B O 1
ATOM 5004 N N . ASN B 1 166 ? -11.055 -21.828 -1.644 1 98.62 166 ASN B N 1
ATOM 5005 C CA . ASN B 1 166 ? -10.547 -23.188 -1.453 1 98.62 166 ASN B CA 1
ATOM 5006 C C . ASN B 1 166 ? -9.398 -23.219 -0.449 1 98.62 166 ASN B C 1
ATOM 5008 O O . ASN B 1 166 ? -9.438 -23.984 0.517 1 98.62 166 ASN B O 1
ATOM 5012 N N . ALA B 1 167 ? -8.43 -22.422 -0.647 1 98.25 167 ALA B N 1
ATOM 5013 C CA . ALA B 1 167 ? -7.273 -22.375 0.243 1 98.25 167 ALA B CA 1
ATOM 5014 C C . ALA B 1 167 ? -7.664 -21.844 1.623 1 98.25 167 ALA B C 1
ATOM 5016 O O . ALA B 1 167 ? -7.105 -22.266 2.637 1 98.25 167 ALA B O 1
ATOM 5017 N N . TYR B 1 168 ? -8.641 -20.922 1.626 1 97.94 168 TYR B N 1
ATOM 5018 C CA . TYR B 1 168 ? -9.172 -20.422 2.887 1 97.94 168 TYR B CA 1
ATOM 5019 C C . TYR B 1 168 ? -9.695 -21.562 3.75 1 97.94 168 TYR B C 1
ATOM 5021 O O . TYR B 1 168 ? -9.336 -21.672 4.926 1 97.94 168 TYR B O 1
ATOM 5029 N N . LEU B 1 169 ? -10.469 -22.406 3.174 1 98.25 169 LEU B N 1
ATOM 5030 C CA . LEU B 1 169 ? -11.047 -23.531 3.893 1 98.25 169 LEU B CA 1
ATOM 5031 C C . LEU B 1 169 ? -9.969 -24.531 4.281 1 98.25 169 LEU B C 1
ATOM 5033 O O . LEU B 1 169 ? -10 -25.094 5.379 1 98.25 169 LEU B O 1
ATOM 5037 N N . LEU B 1 170 ? -9.031 -24.766 3.381 1 98.75 170 LEU B N 1
ATOM 5038 C CA . LEU B 1 170 ? -7.934 -25.672 3.713 1 98.75 170 LEU B CA 1
ATOM 5039 C C . LEU B 1 170 ? -7.16 -25.172 4.93 1 98.75 170 LEU B C 1
ATOM 5041 O O . LEU B 1 170 ? -6.758 -25.953 5.785 1 98.75 170 LEU B O 1
ATOM 5045 N N . GLY B 1 171 ? -6.938 -23.859 4.988 1 98.38 171 GLY B N 1
ATOM 5046 C CA . GLY B 1 171 ? -6.293 -23.281 6.16 1 98.38 171 GLY B CA 1
ATOM 5047 C C . GLY B 1 171 ? -7.059 -23.547 7.445 1 98.38 171 GLY B C 1
ATOM 5048 O O . GLY B 1 171 ? -6.469 -23.906 8.461 1 98.38 171 GLY B O 1
ATOM 5049 N N . LYS B 1 172 ? -8.375 -23.359 7.379 1 97.56 172 LYS B N 1
ATOM 5050 C CA . LYS B 1 172 ? -9.227 -23.609 8.539 1 97.56 172 LYS B CA 1
ATOM 5051 C C . LYS B 1 172 ? -9.133 -25.078 8.977 1 97.56 172 LYS B C 1
ATOM 5053 O O . LYS B 1 172 ? -9.102 -25.359 10.18 1 97.56 172 LYS B O 1
ATOM 5058 N N . ILE B 1 173 ? -9.125 -25.938 8.062 1 98.5 173 ILE B N 1
ATOM 5059 C CA . ILE B 1 173 ? -9.039 -27.375 8.344 1 98.5 173 ILE B CA 1
ATOM 5060 C C . ILE B 1 173 ? -7.699 -27.688 9 1 98.5 173 ILE B C 1
ATOM 5062 O O . ILE B 1 173 ? -7.648 -28.422 9.992 1 98.5 173 ILE B O 1
ATOM 5066 N N . ILE B 1 174 ? -6.602 -27.172 8.477 1 98.69 174 ILE B N 1
ATOM 5067 C CA . ILE B 1 174 ? -5.277 -27.391 9.055 1 98.69 174 ILE B CA 1
ATOM 5068 C C . ILE B 1 174 ? -5.266 -26.891 10.5 1 98.69 174 ILE B C 1
ATOM 5070 O O . ILE B 1 174 ? -4.824 -27.609 11.406 1 98.69 174 ILE B O 1
ATOM 5074 N N . ASP B 1 175 ? -5.789 -25.641 10.688 1 97.94 175 ASP B N 1
ATOM 5075 C CA . ASP B 1 175 ? -5.855 -25.094 12.039 1 97.94 175 ASP B CA 1
ATOM 5076 C C . ASP B 1 175 ? -6.602 -26.047 12.977 1 97.94 175 ASP B C 1
ATOM 5078 O O . ASP B 1 175 ? -6.125 -26.344 14.07 1 97.94 175 ASP B O 1
ATOM 5082 N N . LYS B 1 176 ? -7.75 -26.5 12.547 1 97.88 176 LYS B N 1
ATOM 5083 C CA . LYS B 1 176 ? -8.617 -27.344 13.367 1 97.88 176 LYS B CA 1
ATOM 5084 C C . LYS B 1 176 ? -7.945 -28.672 13.695 1 97.88 176 LYS B C 1
ATOM 5086 O O . LYS B 1 176 ? -7.887 -29.078 14.859 1 97.88 176 LYS B O 1
ATOM 5091 N N . LEU B 1 177 ? -7.457 -29.328 12.734 1 98.31 177 LEU B N 1
ATOM 5092 C CA . LEU B 1 177 ? -6.98 -30.703 12.906 1 98.31 177 LEU B CA 1
ATOM 5093 C C . LEU B 1 177 ? -5.664 -30.719 13.68 1 98.31 177 LEU B C 1
ATOM 5095 O O . LEU B 1 177 ? -5.383 -31.672 14.406 1 98.31 177 LEU B O 1
ATOM 5099 N N . TYR B 1 178 ? -4.816 -29.688 13.555 1 97.81 178 TYR B N 1
ATOM 5100 C CA . TYR B 1 178 ? -3.566 -29.625 14.297 1 97.81 178 TYR B CA 1
ATOM 5101 C C . TYR B 1 178 ? -3.77 -28.922 15.641 1 97.81 178 TYR B C 1
ATOM 5103 O O . TYR B 1 178 ? -2.932 -29.031 16.531 1 97.81 178 TYR B O 1
ATOM 5111 N N . GLY B 1 179 ? -4.84 -28.125 15.758 1 97.38 179 GLY B N 1
ATOM 5112 C CA . GLY B 1 179 ? -5.098 -27.375 16.969 1 97.38 179 GLY B CA 1
ATOM 5113 C C . GLY B 1 179 ? -4.172 -26.172 17.141 1 97.38 179 GLY B C 1
ATOM 5114 O O . GLY B 1 179 ? -3.932 -25.719 18.266 1 97.38 179 GLY B O 1
ATOM 5115 N N . GLN B 1 180 ? -3.486 -25.828 16.141 1 96.81 180 GLN B N 1
ATOM 5116 C CA . GLN B 1 180 ? -2.557 -24.703 16.078 1 96.81 180 GLN B CA 1
ATOM 5117 C C . GLN B 1 180 ? -2.709 -23.938 14.766 1 96.81 180 GLN B C 1
ATOM 5119 O O . GLN B 1 180 ? -3.184 -24.484 13.773 1 96.81 180 GLN B O 1
ATOM 5124 N N . PRO B 1 181 ? -2.328 -22.594 14.766 1 97 181 PRO B N 1
ATOM 5125 C CA . PRO B 1 181 ? -2.383 -21.828 13.516 1 97 181 PRO B CA 1
ATOM 5126 C C . PRO B 1 181 ? -1.499 -22.438 12.422 1 97 181 PRO B C 1
ATOM 5128 O O . PRO B 1 181 ? -0.393 -22.891 12.703 1 97 181 PRO B O 1
ATOM 5131 N N . PHE B 1 182 ? -2.006 -22.375 11.188 1 98.38 182 PHE B N 1
ATOM 5132 C CA . PHE B 1 182 ? -1.302 -23.016 10.078 1 98.38 182 PHE B CA 1
ATOM 5133 C C . PHE B 1 182 ? 0.095 -22.422 9.914 1 98.38 182 PHE B C 1
ATOM 5135 O O . PHE B 1 182 ? 1.014 -23.109 9.461 1 98.38 182 PHE B O 1
ATOM 5142 N N . ALA B 1 183 ? 0.245 -21.172 10.266 1 97.88 183 ALA B N 1
ATOM 5143 C CA . ALA B 1 183 ? 1.566 -20.562 10.133 1 97.88 183 ALA B CA 1
ATOM 5144 C C . ALA B 1 183 ? 2.6 -21.297 10.969 1 97.88 183 ALA B C 1
ATOM 5146 O O . ALA B 1 183 ? 3.729 -21.531 10.523 1 97.88 183 ALA B O 1
ATOM 5147 N N . ARG B 1 184 ? 2.215 -21.656 12.148 1 97.69 184 ARG B N 1
ATOM 5148 C CA . ARG B 1 184 ? 3.096 -22.438 13.023 1 97.69 184 ARG B CA 1
ATOM 5149 C C . ARG B 1 184 ? 3.332 -23.828 12.461 1 97.69 184 ARG B C 1
ATOM 5151 O O . ARG B 1 184 ? 4.453 -24.344 12.508 1 97.69 184 ARG B O 1
ATOM 5158 N N . ILE B 1 185 ? 2.316 -24.422 11.93 1 98.38 185 ILE B N 1
ATOM 5159 C CA . ILE B 1 185 ? 2.393 -25.766 11.375 1 98.38 185 ILE B CA 1
ATOM 5160 C C . ILE B 1 185 ? 3.346 -25.781 10.188 1 98.38 185 ILE B C 1
ATOM 5162 O O . ILE B 1 185 ? 4.191 -26.688 10.07 1 98.38 185 ILE B O 1
ATOM 5166 N N . PHE B 1 186 ? 3.246 -24.812 9.273 1 98.69 186 PHE B N 1
ATOM 5167 C CA . PHE B 1 186 ? 4.156 -24.734 8.141 1 98.69 186 PHE B CA 1
ATOM 5168 C C . PHE B 1 186 ? 5.598 -24.578 8.609 1 98.69 186 PHE B C 1
ATOM 5170 O O . PHE B 1 186 ? 6.496 -25.25 8.109 1 98.69 186 PHE B O 1
ATOM 5177 N N . ALA B 1 187 ? 5.805 -23.719 9.594 1 98.38 187 ALA B N 1
ATOM 5178 C CA . ALA B 1 187 ? 7.148 -23.484 10.125 1 98.38 187 ALA B CA 1
ATOM 5179 C C . ALA B 1 187 ? 7.723 -24.766 10.727 1 98.38 187 ALA B C 1
ATOM 5181 O O . ALA B 1 187 ? 8.844 -25.172 10.398 1 98.38 187 ALA B O 1
ATOM 5182 N N . GLU B 1 188 ? 6.965 -25.422 11.539 1 98.12 188 GLU B N 1
ATOM 5183 C CA . GLU B 1 188 ? 7.441 -26.578 12.289 1 98.12 188 GLU B CA 1
ATOM 5184 C C . GLU B 1 188 ? 7.602 -27.797 11.383 1 98.12 188 GLU B C 1
ATOM 5186 O O . GLU B 1 188 ? 8.547 -28.562 11.531 1 98.12 188 GLU B O 1
ATOM 5191 N N . ASN B 1 189 ? 6.688 -27.953 10.438 1 98.06 189 ASN B N 1
ATOM 5192 C CA . ASN B 1 189 ? 6.645 -29.203 9.688 1 98.06 189 ASN B CA 1
ATOM 5193 C C . ASN B 1 189 ? 7.344 -29.062 8.336 1 98.06 189 ASN B C 1
ATOM 5195 O O . ASN B 1 189 ? 7.672 -30.078 7.703 1 98.06 189 ASN B O 1
ATOM 5199 N N . GLN B 1 190 ? 7.562 -27.859 7.898 1 98.62 190 GLN B N 1
ATOM 5200 C CA . GLN B 1 190 ? 8.094 -27.734 6.547 1 98.62 190 GLN B CA 1
ATOM 5201 C C . GLN B 1 190 ? 9.32 -26.828 6.516 1 98.62 190 GLN B C 1
ATOM 5203 O O . GLN B 1 190 ? 10.312 -27.141 5.844 1 98.62 190 GLN B O 1
ATOM 5208 N N . PHE B 1 191 ? 9.375 -25.734 7.27 1 98.75 191 PHE B N 1
ATOM 5209 C CA . PHE B 1 191 ? 10.469 -24.781 7.148 1 98.75 191 PHE B CA 1
ATOM 5210 C C . PHE B 1 191 ? 11.648 -25.188 8.016 1 98.75 191 PHE B C 1
ATOM 5212 O O . PHE B 1 191 ? 12.773 -25.328 7.531 1 98.75 191 PHE B O 1
ATOM 5219 N N . GLN B 1 192 ? 11.406 -25.406 9.273 1 98.19 192 GLN B N 1
ATOM 5220 C CA . GLN B 1 192 ? 12.445 -25.656 10.258 1 98.19 192 GLN B CA 1
ATOM 5221 C C . GLN B 1 192 ? 13.211 -26.938 9.938 1 98.19 192 GLN B C 1
ATOM 5223 O O . GLN B 1 192 ? 14.438 -26.969 10.023 1 98.19 192 GLN B O 1
ATOM 5228 N N . PRO B 1 193 ? 12.547 -27.969 9.492 1 97.88 193 PRO B N 1
ATOM 5229 C CA . PRO B 1 193 ? 13.258 -29.219 9.227 1 97.88 193 PRO B CA 1
ATOM 5230 C C . PRO B 1 193 ? 14.367 -29.062 8.18 1 97.88 193 PRO B C 1
ATOM 5232 O O . PRO B 1 193 ? 15.305 -29.859 8.148 1 97.88 193 PRO B O 1
ATOM 5235 N N . VAL B 1 194 ? 14.289 -28.109 7.332 1 97.94 194 VAL B N 1
ATOM 5236 C CA . VAL B 1 194 ? 15.258 -28.031 6.238 1 97.94 194 VAL B CA 1
ATOM 5237 C C . VAL B 1 194 ? 15.961 -26.672 6.27 1 97.94 194 VAL B C 1
ATOM 5239 O O . VAL B 1 194 ? 16.609 -26.281 5.293 1 97.94 194 VAL B O 1
ATOM 5242 N N . GLY B 1 195 ? 15.766 -25.906 7.293 1 98 195 GLY B N 1
ATOM 5243 C CA . GLY B 1 195 ? 16.5 -24.672 7.535 1 98 195 GLY B CA 1
ATOM 5244 C C . GLY B 1 195 ? 16.078 -23.531 6.621 1 98 195 GLY B C 1
ATOM 5245 O O . GLY B 1 195 ? 16.922 -22.797 6.105 1 98 195 GLY B O 1
ATOM 5246 N N . MET B 1 196 ? 14.812 -23.406 6.273 1 98.31 196 MET B N 1
ATOM 5247 C CA . MET B 1 196 ? 14.281 -22.281 5.504 1 98.31 196 MET B CA 1
ATOM 5248 C C . MET B 1 196 ? 14.133 -21.047 6.383 1 98.31 196 MET B C 1
ATOM 5250 O O . MET B 1 196 ? 13.016 -20.594 6.629 1 98.31 196 MET B O 1
ATOM 5254 N N . GLN B 1 197 ? 15.141 -20.375 6.637 1 96.44 197 GLN B N 1
ATOM 5255 C CA . GLN B 1 197 ? 15.188 -19.328 7.648 1 96.44 197 GLN B CA 1
ATOM 5256 C C . GLN B 1 197 ? 14.594 -18.016 7.117 1 96.44 197 GLN B C 1
ATOM 5258 O O . GLN B 1 197 ? 14.25 -17.125 7.895 1 96.44 197 GLN B O 1
ATOM 5263 N N . SER B 1 198 ? 14.539 -17.922 5.836 1 98 198 SER B N 1
ATOM 5264 C CA . SER B 1 198 ? 14.07 -16.672 5.246 1 98 198 SER B CA 1
ATOM 5265 C C . SER B 1 198 ? 12.633 -16.797 4.746 1 98 198 SER B C 1
ATOM 5267 O O . SER B 1 198 ? 12.109 -15.883 4.113 1 98 198 SER B O 1
ATOM 5269 N N . THR B 1 199 ? 12.023 -17.922 4.98 1 98.75 199 THR B N 1
ATOM 5270 C CA . THR B 1 199 ? 10.648 -18.141 4.535 1 98.75 199 THR B CA 1
ATOM 5271 C C . THR B 1 199 ? 9.656 -17.828 5.648 1 98.75 199 THR B C 1
ATOM 5273 O O . THR B 1 199 ? 9.742 -18.391 6.742 1 98.75 199 THR B O 1
ATOM 5276 N N . VAL B 1 200 ? 8.758 -16.891 5.355 1 98.06 200 VAL B N 1
ATOM 5277 C CA . VAL B 1 200 ? 7.855 -16.422 6.402 1 98.06 200 VAL B CA 1
ATOM 5278 C C . VAL B 1 200 ? 6.543 -15.953 5.781 1 98.06 200 VAL B C 1
ATOM 5280 O O . VAL B 1 200 ? 6.52 -15.508 4.629 1 98.06 200 VAL B O 1
ATOM 5283 N N . PHE B 1 201 ? 5.445 -16.141 6.555 1 98.25 201 PHE B N 1
ATOM 5284 C CA . PHE B 1 201 ? 4.18 -15.531 6.152 1 98.25 201 PHE B CA 1
ATOM 5285 C C . PHE B 1 201 ? 4.223 -14.023 6.34 1 98.25 201 PHE B C 1
ATOM 5287 O O . PHE B 1 201 ? 4.809 -13.523 7.305 1 98.25 201 PHE B O 1
ATOM 5294 N N . GLY B 1 202 ? 3.574 -13.328 5.477 1 97 202 GLY B N 1
ATOM 5295 C CA . GLY B 1 202 ? 3.457 -11.875 5.535 1 97 202 GLY B CA 1
ATOM 5296 C C . GLY B 1 202 ? 3.002 -11.266 4.223 1 97 202 GLY B C 1
ATOM 5297 O O . GLY B 1 202 ? 2.777 -11.977 3.244 1 97 202 GLY B O 1
ATOM 5298 N N . ASP B 1 203 ? 2.814 -9.984 4.242 1 96.5 203 ASP B N 1
ATOM 5299 C CA . ASP B 1 203 ? 2.469 -9.211 3.051 1 96.5 203 ASP B CA 1
ATOM 5300 C C . ASP B 1 203 ? 3.156 -7.848 3.062 1 96.5 203 ASP B C 1
ATOM 5302 O O . ASP B 1 203 ? 4.188 -7.672 3.717 1 96.5 203 ASP B O 1
ATOM 5306 N N . SER B 1 204 ? 2.695 -6.898 2.299 1 96.06 204 SER B N 1
ATOM 5307 C CA . SER B 1 204 ? 3.393 -5.633 2.092 1 96.06 204 SER B CA 1
ATOM 5308 C C . SER B 1 204 ? 3.422 -4.805 3.371 1 96.06 204 SER B C 1
ATOM 5310 O O . SER B 1 204 ? 4.203 -3.855 3.482 1 96.06 204 SER B O 1
ATOM 5312 N N . ARG B 1 205 ? 2.592 -5.086 4.359 1 96.38 205 ARG B N 1
ATOM 5313 C CA . ARG B 1 205 ? 2.531 -4.293 5.586 1 96.38 205 ARG B CA 1
ATOM 5314 C C . ARG B 1 205 ? 3.533 -4.805 6.617 1 96.38 205 ARG B C 1
ATOM 5316 O O . ARG B 1 205 ? 3.938 -4.062 7.516 1 96.38 205 ARG B O 1
ATOM 5323 N N . ASP B 1 206 ? 3.939 -6.012 6.492 1 97.06 206 ASP B N 1
ATOM 5324 C CA . ASP B 1 206 ? 4.848 -6.625 7.461 1 97.06 206 ASP B CA 1
ATOM 5325 C C . ASP B 1 206 ? 6.277 -6.125 7.266 1 97.06 206 ASP B C 1
ATOM 5327 O O . ASP B 1 206 ? 6.711 -5.895 6.133 1 97.06 206 ASP B O 1
ATOM 5331 N N . ILE B 1 207 ? 6.945 -5.957 8.32 1 97.5 207 ILE B N 1
ATOM 5332 C CA . ILE B 1 207 ? 8.367 -5.645 8.266 1 97.5 207 ILE B CA 1
ATOM 5333 C C . ILE B 1 207 ? 9.18 -6.938 8.203 1 97.5 207 ILE B C 1
ATOM 5335 O O . ILE B 1 207 ? 9.383 -7.602 9.227 1 97.5 207 ILE B O 1
ATOM 5339 N N . ILE B 1 208 ? 9.602 -7.281 7.062 1 97.81 208 ILE B N 1
ATOM 5340 C CA . ILE B 1 208 ? 10.383 -8.484 6.805 1 97.81 208 ILE B CA 1
ATOM 5341 C C . ILE B 1 208 ? 11.805 -8.094 6.398 1 97.81 208 ILE B C 1
ATOM 5343 O O . ILE B 1 208 ? 12.008 -7.406 5.398 1 97.81 208 ILE B O 1
ATOM 5347 N N . PRO B 1 209 ? 12.836 -8.539 7.168 1 97.88 209 PRO B N 1
ATOM 5348 C CA . PRO B 1 209 ? 14.219 -8.203 6.824 1 97.88 209 PRO B CA 1
ATOM 5349 C C . PRO B 1 209 ? 14.594 -8.617 5.398 1 97.88 209 PRO B C 1
ATOM 5351 O O . PRO B 1 209 ? 14.32 -9.75 4.992 1 97.88 209 PRO B O 1
ATOM 5354 N N . HIS B 1 210 ? 15.164 -7.719 4.617 1 97.81 210 HIS B N 1
ATOM 5355 C CA . HIS B 1 210 ? 15.688 -7.922 3.273 1 97.81 210 HIS B CA 1
ATOM 5356 C C . HIS B 1 210 ? 14.562 -8.195 2.279 1 97.81 210 HIS B C 1
ATOM 5358 O O . HIS B 1 210 ? 14.789 -8.789 1.226 1 97.81 210 HIS B O 1
ATOM 5364 N N . PHE B 1 211 ? 13.352 -7.836 2.645 1 98.06 211 PHE B N 1
ATOM 5365 C CA . PHE B 1 211 ? 12.227 -8.008 1.733 1 98.06 211 PHE B CA 1
ATOM 5366 C C . PHE B 1 211 ? 12.367 -7.09 0.523 1 98.06 211 PHE B C 1
ATOM 5368 O O . PHE B 1 211 ? 12.562 -5.883 0.672 1 98.06 211 PHE B O 1
ATOM 5375 N N . ALA B 1 212 ? 12.32 -7.652 -0.688 1 97.94 212 ALA B N 1
ATOM 5376 C CA . ALA B 1 212 ? 12.312 -6.852 -1.91 1 97.94 212 ALA B CA 1
ATOM 5377 C C . ALA B 1 212 ? 10.938 -6.223 -2.146 1 97.94 212 ALA B C 1
ATOM 5379 O O . ALA B 1 212 ? 9.938 -6.934 -2.254 1 97.94 212 ALA B O 1
ATOM 5380 N N . PRO B 1 213 ? 10.914 -4.875 -2.264 1 95.5 213 PRO B N 1
ATOM 5381 C CA . PRO B 1 213 ? 9.648 -4.273 -2.701 1 95.5 213 PRO B CA 1
ATOM 5382 C C . PRO B 1 213 ? 9.156 -4.844 -4.027 1 95.5 213 PRO B C 1
ATOM 5384 O O . PRO B 1 213 ? 9.961 -5.246 -4.871 1 95.5 213 PRO B O 1
ATOM 5387 N N . THR B 1 214 ? 7.855 -4.848 -4.191 1 96.19 214 THR B N 1
ATOM 5388 C CA . THR B 1 214 ? 7.254 -5.336 -5.43 1 96.19 214 THR B CA 1
ATOM 5389 C C . THR B 1 214 ? 6.938 -4.18 -6.371 1 96.19 214 THR B C 1
ATOM 5391 O O . THR B 1 214 ? 6.48 -3.121 -5.93 1 96.19 214 THR B O 1
ATOM 5394 N N . TYR B 1 215 ? 7.152 -4.383 -7.668 1 98.12 215 TYR B N 1
ATOM 5395 C CA . TYR B 1 215 ? 6.953 -3.34 -8.664 1 98.12 215 TYR B CA 1
ATOM 5396 C C . TYR B 1 215 ? 5.98 -3.797 -9.742 1 98.12 215 TYR B C 1
ATOM 5398 O O . TYR B 1 215 ? 5.738 -4.996 -9.906 1 98.12 215 TYR B O 1
ATOM 5406 N N . SER B 1 216 ? 5.434 -2.93 -10.461 1 96.81 216 SER B N 1
ATOM 5407 C CA . SER B 1 216 ? 4.629 -3.162 -11.656 1 96.81 216 SER B CA 1
ATOM 5408 C C . SER B 1 216 ? 4.668 -1.958 -12.594 1 96.81 216 SER B C 1
ATOM 5410 O O . SER B 1 216 ? 4.859 -0.825 -12.148 1 96.81 216 SER B O 1
ATOM 5412 N N . TYR B 1 217 ? 4.582 -2.195 -13.82 1 95.94 217 TYR B N 1
ATOM 5413 C CA . TYR B 1 217 ? 4.422 -1.121 -14.797 1 95.94 217 TYR B CA 1
ATOM 5414 C C . TYR B 1 217 ? 2.951 -0.767 -14.984 1 95.94 217 TYR B C 1
ATOM 5416 O O . TYR B 1 217 ? 2.115 -1.649 -15.18 1 95.94 217 TYR B O 1
ATOM 5424 N N . LYS B 1 218 ? 2.678 0.525 -14.875 1 94.25 218 LYS B N 1
ATOM 5425 C CA . LYS B 1 218 ? 1.308 1.007 -15.031 1 94.25 218 LYS B CA 1
ATOM 5426 C C . LYS B 1 218 ? 1.155 1.817 -16.312 1 94.25 218 LYS B C 1
ATOM 5428 O O . LYS B 1 218 ? 2.039 2.604 -16.672 1 94.25 218 LYS B O 1
ATOM 5433 N N . GLN B 1 219 ? 0.014 1.55 -16.953 1 92 219 GLN B N 1
ATOM 5434 C CA . GLN B 1 219 ? -0.349 2.332 -18.125 1 92 219 GLN B CA 1
ATOM 5435 C C . GLN B 1 219 ? -1.422 3.365 -17.797 1 92 219 GLN B C 1
ATOM 5437 O O . GLN B 1 219 ? -1.645 4.309 -18.562 1 92 219 GLN B O 1
ATOM 5442 N N . TYR B 1 220 ? -2.107 3.119 -16.766 1 89.56 220 TYR B N 1
ATOM 5443 C CA . TYR B 1 220 ? -3.146 4.016 -16.266 1 89.56 220 TYR B CA 1
ATOM 5444 C C . TYR B 1 220 ? -2.883 4.406 -14.82 1 89.56 220 TYR B C 1
ATOM 5446 O O . TYR B 1 220 ? -2.529 3.559 -14 1 89.56 220 TYR B O 1
ATOM 5454 N N . ILE B 1 221 ? -3.006 5.629 -14.492 1 90.94 221 ILE B N 1
ATOM 5455 C CA . ILE B 1 221 ? -2.955 6.133 -13.125 1 90.94 221 ILE B CA 1
ATOM 5456 C C . ILE B 1 221 ? -4.125 7.086 -12.883 1 90.94 221 ILE B C 1
ATOM 5458 O O . ILE B 1 221 ? -4.34 8.023 -13.648 1 90.94 221 ILE B O 1
ATOM 5462 N N . ASP B 1 222 ? -4.918 6.785 -11.82 1 88.38 222 ASP B N 1
ATOM 5463 C CA . ASP B 1 222 ? -6.086 7.586 -11.469 1 88.38 222 ASP B CA 1
ATOM 5464 C C . ASP B 1 222 ? -7.059 7.695 -12.641 1 88.38 222 ASP B C 1
ATOM 5466 O O . ASP B 1 222 ? -7.559 8.781 -12.938 1 88.38 222 ASP B O 1
ATOM 5470 N N . GLY B 1 223 ? -7.195 6.66 -13.383 1 85.44 223 GLY B N 1
ATOM 5471 C CA . GLY B 1 223 ? -8.141 6.547 -14.484 1 85.44 223 GLY B CA 1
ATOM 5472 C C . GLY B 1 223 ? -7.648 7.188 -15.766 1 85.44 223 GLY B C 1
ATOM 5473 O O . GLY B 1 223 ? -8.352 7.188 -16.781 1 85.44 223 GLY B O 1
ATOM 5474 N N . GLN B 1 224 ? -6.473 7.691 -15.711 1 88.94 224 GLN B N 1
ATOM 5475 C CA . GLN B 1 224 ? -5.945 8.367 -16.891 1 88.94 224 GLN B CA 1
ATOM 5476 C C . GLN B 1 224 ? -4.863 7.527 -17.562 1 88.94 224 GLN B C 1
ATOM 5478 O O . GLN B 1 224 ? -3.959 7.02 -16.906 1 88.94 224 GLN B O 1
ATOM 5483 N N . LYS B 1 225 ? -4.988 7.344 -18.859 1 90.19 225 LYS B N 1
ATOM 5484 C CA . LYS B 1 225 ? -3.977 6.629 -19.641 1 90.19 225 LYS B CA 1
ATOM 5485 C C . LYS B 1 225 ? -2.693 7.449 -19.75 1 90.19 225 LYS B C 1
ATOM 5487 O O . LYS B 1 225 ? -2.736 8.648 -20.047 1 90.19 225 LYS B O 1
ATOM 5492 N N . LEU B 1 226 ? -1.592 6.859 -19.562 1 92.19 226 LEU B N 1
ATOM 5493 C CA . LEU B 1 226 ? -0.292 7.516 -19.641 1 92.19 226 LEU B CA 1
ATOM 5494 C C . LEU B 1 226 ? 0.3 7.379 -21.031 1 92.19 226 LEU B C 1
ATOM 5496 O O . LEU B 1 226 ? -0.064 6.465 -21.781 1 92.19 226 LEU B O 1
ATOM 5500 N N . ASN B 1 227 ? 1.183 8.32 -21.375 1 90.12 227 ASN B N 1
ATOM 5501 C CA . ASN B 1 227 ? 1.869 8.234 -22.656 1 90.12 227 ASN B CA 1
ATOM 5502 C C . ASN B 1 227 ? 2.836 7.059 -22.703 1 90.12 227 ASN B C 1
ATOM 5504 O O . ASN B 1 227 ? 3.053 6.465 -23.766 1 90.12 227 ASN B O 1
ATOM 5508 N N . LYS B 1 228 ? 3.389 6.809 -21.578 1 91.81 228 LYS B N 1
ATOM 5509 C CA . LYS B 1 228 ? 4.289 5.672 -21.406 1 91.81 228 LYS B CA 1
ATOM 5510 C C . LYS B 1 228 ? 4.07 4.984 -20.062 1 91.81 228 LYS B C 1
ATOM 5512 O O . LYS B 1 228 ? 3.609 5.613 -19.109 1 91.81 228 LYS B O 1
ATOM 5517 N N . GLU B 1 229 ? 4.312 3.693 -20.078 1 93.81 229 GLU B N 1
ATOM 5518 C CA . GLU B 1 229 ? 4.195 2.98 -18.812 1 93.81 229 GLU B CA 1
ATOM 5519 C C . GLU B 1 229 ? 5.152 3.549 -17.766 1 93.81 229 GLU B C 1
ATOM 5521 O O . GLU B 1 229 ? 6.254 3.986 -18.094 1 93.81 229 GLU B O 1
ATOM 5526 N N . VAL B 1 230 ? 4.699 3.508 -16.656 1 95.75 230 VAL B N 1
ATOM 5527 C CA . VAL B 1 230 ? 5.523 3.98 -15.539 1 95.75 230 VAL B CA 1
ATOM 5528 C C . VAL B 1 230 ? 5.668 2.875 -14.5 1 95.75 230 VAL B C 1
ATOM 5530 O O . VAL B 1 230 ? 4.699 2.184 -14.172 1 95.75 230 VAL B O 1
ATOM 5533 N N . LEU B 1 231 ? 6.953 2.615 -14.062 1 97.38 231 LEU B N 1
ATOM 5534 C CA . LEU B 1 231 ? 7.195 1.671 -12.977 1 97.38 231 LEU B CA 1
ATOM 5535 C C . LEU B 1 231 ? 6.727 2.244 -11.648 1 97.38 231 LEU B C 1
ATOM 5537 O O . LEU B 1 231 ? 7.047 3.385 -11.312 1 97.38 231 LEU B O 1
ATOM 5541 N N . THR B 1 232 ? 5.938 1.537 -10.891 1 97.69 232 THR B N 1
ATOM 5542 C CA . THR B 1 232 ? 5.441 1.956 -9.586 1 97.69 232 THR B CA 1
ATOM 5543 C C . THR B 1 232 ? 5.691 0.875 -8.539 1 97.69 232 THR B C 1
ATOM 5545 O O . THR B 1 232 ? 5.91 -0.289 -8.883 1 97.69 232 THR B O 1
ATOM 5548 N N . ASN B 1 233 ? 5.719 1.267 -7.23 1 97.12 233 ASN B N 1
ATOM 5549 C CA . ASN B 1 233 ? 5.609 0.292 -6.152 1 97.12 233 ASN B CA 1
ATOM 5550 C C . ASN B 1 233 ? 4.242 -0.386 -6.148 1 97.12 233 ASN B C 1
ATOM 5552 O O . ASN B 1 233 ? 3.225 0.258 -6.402 1 97.12 233 ASN B O 1
ATOM 5556 N N . ASN B 1 234 ? 4.281 -1.638 -5.945 1 94.62 234 ASN B N 1
ATOM 5557 C CA . ASN B 1 234 ? 3.064 -2.436 -5.859 1 94.62 234 ASN B CA 1
ATOM 5558 C C . ASN B 1 234 ? 2.9 -3.066 -4.48 1 94.62 234 ASN B C 1
ATOM 5560 O O . ASN B 1 234 ? 3.803 -3.754 -3.996 1 94.62 234 ASN B O 1
ATOM 5564 N N . TYR B 1 235 ? 1.751 -2.793 -3.822 1 93.25 235 TYR B N 1
ATOM 5565 C CA . TYR B 1 235 ? 1.504 -3.324 -2.486 1 93.25 235 TYR B CA 1
ATOM 5566 C C . TYR B 1 235 ? 0.241 -4.176 -2.463 1 93.25 235 TYR B C 1
ATOM 5568 O O . TYR B 1 235 ? -0.734 -3.871 -3.154 1 93.25 235 TYR B O 1
ATOM 5576 N N . TYR B 1 236 ? 0.282 -5.223 -1.767 1 93.19 236 TYR B N 1
ATOM 5577 C CA . TYR B 1 236 ? -0.881 -6.078 -1.552 1 93.19 236 TYR B CA 1
ATOM 5578 C C . TYR B 1 236 ? -0.909 -6.613 -0.124 1 93.19 236 TYR B C 1
ATOM 5580 O O . TYR B 1 236 ? 0.141 -6.816 0.49 1 93.19 236 TYR B O 1
ATOM 5588 N N . GLU B 1 237 ? -2.064 -6.809 0.337 1 94.81 237 GLU B N 1
ATOM 5589 C CA . GLU B 1 237 ? -2.283 -7.355 1.672 1 94.81 237 GLU B CA 1
ATOM 5590 C C . GLU B 1 237 ? -2.936 -8.734 1.603 1 94.81 237 GLU B C 1
ATOM 5592 O O . GLU B 1 237 ? -3.742 -9 0.709 1 94.81 237 GLU B O 1
ATOM 5597 N N . PHE B 1 238 ? -2.557 -9.539 2.51 1 96.5 238 PHE B N 1
ATOM 5598 C CA . PHE B 1 238 ? -3.127 -10.867 2.699 1 96.5 238 PHE B CA 1
ATOM 5599 C C . PHE B 1 238 ? -3.551 -11.078 4.148 1 96.5 238 PHE B C 1
ATOM 5601 O O . PHE B 1 238 ? -2.76 -11.539 4.973 1 96.5 238 PHE B O 1
ATOM 5608 N N . PRO B 1 239 ? -4.855 -10.836 4.434 1 96.31 239 PRO B N 1
ATOM 5609 C CA . PRO B 1 239 ? -5.277 -11.156 5.797 1 96.31 239 PRO B CA 1
ATOM 5610 C C . PRO B 1 239 ? -4.895 -12.578 6.211 1 96.31 239 PRO B C 1
ATOM 5612 O O . PRO B 1 239 ? -4.738 -13.453 5.355 1 96.31 239 PRO B O 1
ATOM 5615 N N . TYR B 1 240 ? -4.738 -12.75 7.492 1 94.31 240 TYR B N 1
ATOM 5616 C CA . TYR B 1 240 ? -4.219 -14.016 8 1 94.31 240 TYR B CA 1
ATOM 5617 C C . TYR B 1 240 ? -4.965 -15.195 7.395 1 94.31 240 TYR B C 1
ATOM 5619 O O . TYR B 1 240 ? -4.348 -16.141 6.906 1 94.31 240 TYR B O 1
ATOM 5627 N N . PHE B 1 241 ? -6.246 -15.102 7.309 1 95.44 241 PHE B N 1
ATOM 5628 C CA . PHE B 1 241 ? -7.09 -16.219 6.906 1 95.44 241 PHE B CA 1
ATOM 5629 C C . PHE B 1 241 ? -6.977 -16.469 5.406 1 95.44 241 PHE B C 1
ATOM 5631 O O . PHE B 1 241 ? -7.504 -17.469 4.898 1 95.44 241 PHE B O 1
ATOM 5638 N N . HIS B 1 242 ? -6.277 -15.633 4.684 1 96.5 242 HIS B N 1
ATOM 5639 C CA . HIS B 1 242 ? -6.066 -15.766 3.246 1 96.5 242 HIS B CA 1
ATOM 5640 C C . HIS B 1 242 ? -4.652 -16.25 2.939 1 96.5 242 HIS B C 1
ATOM 5642 O O . HIS B 1 242 ? -4.348 -16.609 1.798 1 96.5 242 HIS B O 1
ATOM 5648 N N . ARG B 1 243 ? -3.826 -16.438 3.902 1 97.88 243 ARG B N 1
ATOM 5649 C CA . ARG B 1 243 ? -2.389 -16.531 3.676 1 97.88 243 ARG B CA 1
ATOM 5650 C C . ARG B 1 243 ? -1.993 -17.938 3.25 1 97.88 243 ARG B C 1
ATOM 5652 O O . ARG B 1 243 ? -0.895 -18.141 2.73 1 97.88 243 ARG B O 1
ATOM 5659 N N . THR B 1 244 ? -2.895 -18.906 3.365 1 98.62 244 THR B N 1
ATOM 5660 C CA . THR B 1 244 ? -2.6 -20.234 2.854 1 98.62 244 THR B CA 1
ATOM 5661 C C . THR B 1 244 ? -2.68 -20.266 1.329 1 98.62 244 THR B C 1
ATOM 5663 O O . THR B 1 244 ? -2.244 -21.234 0.695 1 98.62 244 THR B O 1
ATOM 5666 N N . ALA B 1 245 ? -3.215 -19.188 0.791 1 98.19 245 ALA B N 1
ATOM 5667 C CA . ALA B 1 245 ? -3.309 -19.047 -0.66 1 98.19 245 ALA B CA 1
ATOM 5668 C C . ALA B 1 245 ? -2.123 -18.266 -1.213 1 98.19 245 ALA B C 1
ATOM 5670 O O . ALA B 1 245 ? -1.701 -18.484 -2.352 1 98.19 245 ALA B O 1
ATOM 5671 N N . SER B 1 246 ? -1.555 -17.219 -0.507 1 97.5 246 SER B N 1
ATOM 5672 C CA . SER B 1 246 ? -0.644 -16.281 -1.159 1 97.5 246 SER B CA 1
ATOM 5673 C C . SER B 1 246 ? 0.238 -15.57 -0.14 1 97.5 246 SER B C 1
ATOM 5675 O O . SER B 1 246 ? 0.867 -14.555 -0.457 1 97.5 246 SER B O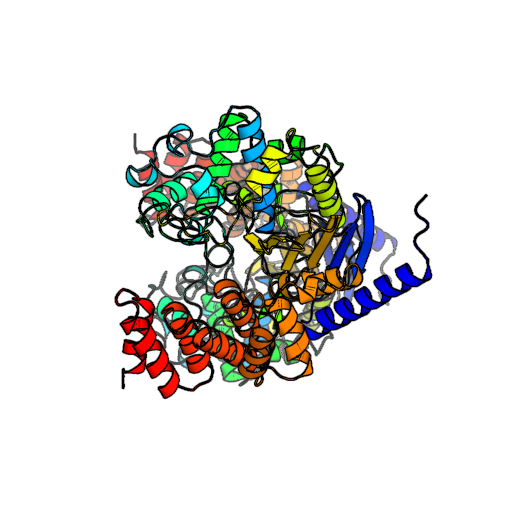 1
ATOM 5677 N N . GLY B 1 247 ? 0.447 -16.031 1.062 1 97.69 247 GLY B N 1
ATOM 5678 C CA . GLY B 1 247 ? 1.02 -15.195 2.102 1 97.69 247 GLY B CA 1
ATOM 5679 C C . GLY B 1 247 ? 2.455 -15.555 2.436 1 97.69 247 GLY B C 1
ATOM 5680 O O . GLY B 1 247 ? 3.004 -15.078 3.43 1 97.69 247 GLY B O 1
ATOM 5681 N N . LEU B 1 248 ? 3.117 -16.344 1.602 1 98.75 248 LEU B N 1
ATOM 5682 C CA . LEU B 1 248 ? 4.496 -16.703 1.921 1 98.75 248 LEU B CA 1
ATOM 5683 C C . LEU B 1 248 ? 5.477 -15.82 1.145 1 98.75 248 LEU B C 1
ATOM 5685 O O . LEU B 1 248 ? 5.199 -15.438 0.006 1 98.75 248 LEU B O 1
ATOM 5689 N N . ASN B 1 249 ? 6.531 -15.492 1.755 1 98.81 249 ASN B N 1
ATOM 5690 C CA . ASN B 1 249 ? 7.727 -14.859 1.22 1 98.81 249 ASN B CA 1
ATOM 5691 C C . ASN B 1 249 ? 8.961 -15.734 1.413 1 98.81 249 ASN B C 1
ATOM 5693 O O . ASN B 1 249 ? 9.102 -16.406 2.439 1 98.81 249 ASN B O 1
ATOM 5697 N N . SER B 1 250 ? 9.836 -15.719 0.445 1 98.88 250 SER B N 1
ATOM 5698 C CA . SER B 1 250 ? 10.938 -16.672 0.528 1 98.88 250 SER B CA 1
ATOM 5699 C C . SER B 1 250 ? 12.102 -16.266 -0.371 1 98.88 250 SER B C 1
ATOM 5701 O O . SER B 1 250 ? 12.125 -15.141 -0.882 1 98.88 250 SER B O 1
ATOM 5703 N N . THR B 1 251 ? 13.164 -17.078 -0.407 1 98.88 251 THR B N 1
ATOM 5704 C CA . THR B 1 251 ? 14.297 -16.969 -1.324 1 98.88 251 THR B CA 1
ATOM 5705 C C . THR B 1 251 ? 14.359 -18.188 -2.246 1 98.88 251 THR B C 1
ATOM 5707 O O . THR B 1 251 ? 13.758 -19.219 -1.962 1 98.88 251 THR B O 1
ATOM 5710 N N . ALA B 1 252 ? 15.055 -17.984 -3.35 1 98.88 252 ALA B N 1
ATOM 5711 C CA . ALA B 1 252 ? 15.195 -19.094 -4.285 1 98.88 252 ALA B CA 1
ATOM 5712 C C . ALA B 1 252 ? 15.891 -20.281 -3.621 1 98.88 252 ALA B C 1
ATOM 5714 O O . ALA B 1 252 ? 15.531 -21.438 -3.857 1 98.88 252 ALA B O 1
ATOM 5715 N N . GLU B 1 253 ? 16.844 -20.016 -2.777 1 98.75 253 GLU B N 1
ATOM 5716 C CA . GLU B 1 253 ? 17.562 -21.094 -2.105 1 98.75 253 GLU B CA 1
ATOM 5717 C C . GLU B 1 253 ? 16.672 -21.812 -1.094 1 98.75 253 GLU B C 1
ATOM 5719 O O . GLU B 1 253 ? 16.719 -23.047 -0.99 1 98.75 253 GLU B O 1
ATOM 5724 N N . ASP B 1 254 ? 15.914 -21.047 -0.287 1 98.88 254 ASP B N 1
ATOM 5725 C CA . ASP B 1 254 ? 14.969 -21.703 0.62 1 98.88 254 ASP B CA 1
ATOM 5726 C C . ASP B 1 254 ? 14.008 -22.609 -0.145 1 98.88 254 ASP B C 1
ATOM 5728 O O . ASP B 1 254 ? 13.758 -23.734 0.262 1 98.88 254 ASP B O 1
ATOM 5732 N N . MET B 1 255 ? 13.508 -22.125 -1.243 1 98.88 255 MET B N 1
ATOM 5733 C CA . MET B 1 255 ? 12.594 -22.922 -2.057 1 98.88 255 MET B CA 1
ATOM 5734 C C . MET B 1 255 ? 13.281 -24.172 -2.596 1 98.88 255 MET B C 1
ATOM 5736 O O . MET B 1 255 ? 12.672 -25.234 -2.672 1 98.88 255 MET B O 1
ATOM 5740 N N . ALA B 1 256 ? 14.523 -24.016 -2.992 1 98.88 256 ALA B N 1
ATOM 5741 C CA . ALA B 1 256 ? 15.297 -25.172 -3.471 1 98.88 256 ALA B CA 1
ATOM 5742 C C . ALA B 1 256 ? 15.438 -26.219 -2.383 1 98.88 256 ALA B C 1
ATOM 5744 O O . ALA B 1 256 ? 15.242 -27.422 -2.639 1 98.88 256 ALA B O 1
ATOM 5745 N N . LYS B 1 257 ? 15.758 -25.781 -1.157 1 98.81 257 LYS B N 1
ATOM 5746 C CA . LYS B 1 257 ? 15.852 -26.703 -0.033 1 98.81 257 LYS B CA 1
ATOM 5747 C C . LYS B 1 257 ? 14.539 -27.453 0.187 1 98.81 257 LYS B C 1
ATOM 5749 O O . LYS B 1 257 ? 14.531 -28.656 0.435 1 98.81 257 LYS B O 1
ATOM 5754 N N . TRP B 1 258 ? 13.492 -26.719 0.103 1 98.88 258 TRP B N 1
ATOM 5755 C CA . TRP B 1 258 ? 12.164 -27.281 0.288 1 98.88 258 TRP B CA 1
ATOM 5756 C C . TRP B 1 258 ? 11.883 -28.359 -0.76 1 98.88 258 TRP B C 1
ATOM 5758 O O . TRP B 1 258 ? 11.391 -29.438 -0.433 1 98.88 258 TRP B O 1
ATOM 5768 N N . ILE B 1 259 ? 12.219 -28.094 -2.008 1 98.56 259 ILE B N 1
ATOM 5769 C CA . ILE B 1 259 ? 11.984 -29.016 -3.117 1 98.56 259 ILE B CA 1
ATOM 5770 C C . ILE B 1 259 ? 12.82 -30.266 -2.932 1 98.56 259 ILE B C 1
ATOM 5772 O O . ILE B 1 259 ? 12.328 -31.391 -3.107 1 98.56 259 ILE B O 1
ATOM 5776 N N . ILE B 1 260 ? 14.07 -30.109 -2.562 1 98.38 260 ILE B N 1
ATOM 5777 C CA . ILE B 1 260 ? 14.953 -31.25 -2.314 1 98.38 260 ILE B CA 1
ATOM 5778 C C . ILE B 1 260 ? 14.367 -32.125 -1.213 1 98.38 260 ILE B C 1
ATOM 5780 O O . ILE B 1 260 ? 14.281 -33.344 -1.363 1 98.38 260 ILE B O 1
ATOM 5784 N N . ALA B 1 261 ? 13.922 -31.484 -0.193 1 98.25 261 ALA B N 1
ATOM 5785 C CA . ALA B 1 261 ? 13.359 -32.188 0.945 1 98.25 261 ALA B CA 1
ATOM 5786 C C . ALA B 1 261 ? 12.07 -32.938 0.555 1 98.25 261 ALA B C 1
ATOM 5788 O O . ALA B 1 261 ? 11.852 -34.062 0.96 1 98.25 261 ALA B O 1
ATOM 5789 N N . LEU B 1 262 ? 11.242 -32.25 -0.182 1 97.88 262 LEU B N 1
ATOM 5790 C CA . LEU B 1 262 ? 9.992 -32.875 -0.628 1 97.88 262 LEU B CA 1
ATOM 5791 C C . LEU B 1 262 ? 10.258 -34.125 -1.443 1 97.88 262 LEU B C 1
ATOM 5793 O O . LEU B 1 262 ? 9.656 -35.188 -1.191 1 97.88 262 LEU B O 1
ATOM 5797 N N . GLN B 1 263 ? 11.164 -34.062 -2.361 1 95.94 263 GLN B N 1
ATOM 5798 C CA . GLN B 1 263 ? 11.461 -35.188 -3.264 1 95.94 263 GLN B CA 1
ATOM 5799 C C . GLN B 1 263 ? 12.195 -36.312 -2.529 1 95.94 263 GLN B C 1
ATOM 5801 O O . GLN B 1 263 ? 12.125 -37.469 -2.936 1 95.94 263 GLN B O 1
ATOM 5806 N N . SER B 1 264 ? 12.898 -35.969 -1.437 1 95.06 264 SER B N 1
ATOM 5807 C CA . SER B 1 264 ? 13.68 -36.969 -0.71 1 95.06 264 SER B CA 1
ATOM 5808 C C . SER B 1 264 ? 12.844 -37.625 0.377 1 95.06 264 SER B C 1
ATOM 5810 O O . SER B 1 264 ? 13.359 -38.438 1.137 1 95.06 264 SER B O 1
ATOM 5812 N N . GLY B 1 265 ? 11.641 -37.188 0.551 1 95.12 265 GLY B N 1
ATOM 5813 C CA . GLY B 1 265 ? 10.734 -37.875 1.469 1 95.12 265 GLY B CA 1
ATOM 5814 C C . GLY B 1 265 ? 10.805 -37.344 2.885 1 95.12 265 GLY B C 1
ATOM 5815 O O . GLY B 1 265 ? 10.453 -38.031 3.838 1 95.12 265 GLY B O 1
ATOM 5816 N N . VAL B 1 266 ? 11.297 -36.125 3.004 1 95.56 266 VAL B N 1
ATOM 5817 C CA . VAL B 1 266 ? 11.391 -35.531 4.328 1 95.56 266 VAL B CA 1
ATOM 5818 C C . VAL B 1 266 ? 9.992 -35.156 4.836 1 95.56 266 VAL B C 1
ATOM 5820 O O . VAL B 1 266 ? 9.695 -35.312 6.023 1 95.56 266 VAL B O 1
ATOM 5823 N N . PHE B 1 267 ? 9.102 -34.656 3.963 1 96.81 267 PHE B N 1
ATOM 5824 C CA . PHE B 1 267 ? 7.809 -34.156 4.375 1 96.81 267 PHE B CA 1
ATOM 5825 C C . PHE B 1 267 ? 6.734 -35.219 4.277 1 96.81 267 PHE B C 1
ATOM 5827 O O . PHE B 1 267 ? 5.785 -35.25 5.062 1 96.81 267 PHE B O 1
ATOM 5834 N N . LEU B 1 268 ? 6.844 -36.031 3.268 1 96.25 268 LEU B N 1
ATOM 5835 C CA . LEU B 1 268 ? 5.875 -37.062 2.992 1 96.25 268 LEU B CA 1
ATOM 5836 C C . LEU B 1 268 ? 6.543 -38.438 3.045 1 96.25 268 LEU B C 1
ATOM 5838 O O . LEU B 1 268 ? 7.504 -38.719 2.318 1 96.25 268 LEU B O 1
ATOM 5842 N N . LYS B 1 269 ? 6.039 -39.312 3.812 1 89.38 269 LYS B N 1
ATOM 5843 C CA . LYS B 1 269 ? 6.668 -40.594 4.133 1 89.38 269 LYS B CA 1
ATOM 5844 C C . LYS B 1 269 ? 6.621 -41.531 2.943 1 89.38 269 LYS B C 1
ATOM 5846 O O . LYS B 1 269 ? 7.574 -42.281 2.693 1 89.38 269 LYS B O 1
ATOM 5851 N N . SER B 1 270 ? 5.578 -41.5 2.223 1 92.94 270 SER B N 1
ATOM 5852 C CA . SER B 1 270 ? 5.383 -42.469 1.148 1 92.94 270 SER B CA 1
ATOM 5853 C C . SER B 1 270 ? 5.535 -41.812 -0.221 1 92.94 270 SER B C 1
ATOM 5855 O O . SER B 1 270 ? 5 -40.719 -0.458 1 92.94 270 SER B O 1
ATOM 5857 N N . LYS B 1 271 ? 6.176 -42.469 -1.083 1 91.81 271 LYS B N 1
ATOM 5858 C CA . LYS B 1 271 ? 6.266 -42.031 -2.477 1 91.81 271 LYS B CA 1
ATOM 5859 C C . LYS B 1 271 ? 4.891 -42.031 -3.139 1 91.81 271 LYS B C 1
ATOM 5861 O O . LYS B 1 271 ? 4.617 -41.188 -3.998 1 91.81 271 LYS B O 1
ATOM 5866 N N . SER B 1 272 ? 4.09 -42.875 -2.711 1 94.19 272 SER B N 1
ATOM 5867 C CA . SER B 1 272 ? 2.738 -42.938 -3.26 1 94.19 272 SER B CA 1
ATOM 5868 C C . SER B 1 272 ? 1.959 -41.656 -2.98 1 94.19 272 SER B C 1
ATOM 5870 O O . SER B 1 272 ? 1.13 -41.25 -3.793 1 94.19 272 SER B O 1
ATOM 5872 N N . THR B 1 273 ? 2.199 -41.094 -1.842 1 95.94 273 THR B N 1
ATOM 5873 C CA . THR B 1 273 ? 1.536 -39.844 -1.501 1 95.94 273 THR B CA 1
ATOM 5874 C C . THR B 1 273 ? 1.974 -38.719 -2.443 1 95.94 273 THR B C 1
ATOM 5876 O O . THR B 1 273 ? 1.143 -37.969 -2.932 1 95.94 273 THR B O 1
ATOM 5879 N N . LEU B 1 274 ? 3.24 -38.656 -2.68 1 95.75 274 LEU B N 1
ATOM 5880 C CA . LEU B 1 274 ? 3.773 -37.656 -3.6 1 95.75 274 LEU B CA 1
ATOM 5881 C C . LEU B 1 274 ? 3.219 -37.875 -5.004 1 95.75 274 LEU B C 1
ATOM 5883 O O . LEU B 1 274 ? 2.846 -36.906 -5.676 1 95.75 274 LEU B O 1
ATOM 5887 N N . ASP B 1 275 ? 3.115 -39.125 -5.438 1 94.19 275 ASP B N 1
ATOM 5888 C CA . ASP B 1 275 ? 2.561 -39.438 -6.75 1 94.19 275 ASP B CA 1
ATOM 5889 C C . ASP B 1 275 ? 1.104 -39 -6.855 1 94.19 275 ASP B C 1
ATOM 5891 O O . ASP B 1 275 ? 0.691 -38.438 -7.875 1 94.19 275 ASP B O 1
ATOM 5895 N N . THR B 1 276 ? 0.393 -39.25 -5.816 1 95.31 276 THR B N 1
ATOM 5896 C CA . THR B 1 276 ? -1.005 -38.844 -5.789 1 95.31 276 THR B CA 1
ATOM 5897 C C . THR B 1 276 ? -1.12 -37.344 -5.887 1 95.31 276 THR B C 1
ATOM 5899 O O . THR B 1 276 ? -1.929 -36.812 -6.664 1 95.31 276 THR B O 1
ATOM 5902 N N . MET B 1 277 ? -0.318 -36.625 -5.137 1 97.19 277 MET B N 1
ATOM 5903 C CA . MET B 1 277 ? -0.329 -35.156 -5.09 1 97.19 277 MET B CA 1
ATOM 5904 C C . MET B 1 277 ? -0.048 -34.594 -6.469 1 97.19 277 MET B C 1
ATOM 5906 O O . MET B 1 277 ? -0.655 -33.594 -6.859 1 97.19 277 MET B O 1
ATOM 5910 N N . TRP B 1 278 ? 0.823 -35.281 -7.25 1 96.38 278 TRP B N 1
ATOM 5911 C CA . TRP B 1 278 ? 1.311 -34.719 -8.516 1 96.38 278 TRP B CA 1
ATOM 5912 C C . TRP B 1 278 ? 0.611 -35.375 -9.695 1 96.38 278 TRP B C 1
ATOM 5914 O O . TRP B 1 278 ? 1.031 -35.219 -10.844 1 96.38 278 TRP B O 1
ATOM 5924 N N . SER B 1 279 ? -0.483 -36.062 -9.484 1 92.81 279 SER B N 1
ATOM 5925 C CA . SER B 1 279 ? -1.251 -36.688 -10.562 1 92.81 279 SER B CA 1
ATOM 5926 C C . SER B 1 279 ? -2.451 -35.812 -10.953 1 92.81 279 SER B C 1
ATOM 5928 O O . SER B 1 279 ? -2.969 -35.062 -10.133 1 92.81 279 SER B O 1
ATOM 5930 N N . PRO B 1 280 ? -2.836 -35.938 -12.203 1 90.5 280 PRO B N 1
ATOM 5931 C CA . PRO B 1 280 ? -4.02 -35.188 -12.625 1 90.5 280 PRO B CA 1
ATOM 5932 C C . PRO B 1 280 ? -5.285 -35.594 -11.891 1 90.5 280 PRO B C 1
ATOM 5934 O O . PRO B 1 280 ? -5.477 -36.781 -11.617 1 90.5 280 PRO B O 1
ATOM 5937 N N . ALA B 1 281 ? -6.012 -34.656 -11.508 1 92.25 281 ALA B N 1
ATOM 5938 C CA . ALA B 1 281 ? -7.371 -34.938 -11.047 1 92.25 281 ALA B CA 1
ATOM 5939 C C . ALA B 1 281 ? -8.352 -34.969 -12.211 1 92.25 281 ALA B C 1
ATOM 5941 O O . ALA B 1 281 ? -7.965 -34.781 -13.367 1 92.25 281 ALA B O 1
ATOM 5942 N N . THR B 1 282 ? -9.617 -35.375 -11.945 1 94.38 282 THR B N 1
ATOM 5943 C CA . THR B 1 282 ? -10.594 -35.469 -13.023 1 94.38 282 THR B CA 1
ATOM 5944 C C . THR B 1 282 ? -11.867 -34.719 -12.672 1 94.38 282 THR B C 1
ATOM 5946 O O . THR B 1 282 ? -12.25 -34.625 -11.5 1 94.38 282 THR B O 1
ATOM 5949 N N . PHE B 1 283 ? -12.453 -34.188 -13.672 1 95.69 283 PHE B N 1
ATOM 5950 C CA . PHE B 1 283 ? -13.812 -33.656 -13.562 1 95.69 283 PHE B CA 1
ATOM 5951 C C . PHE B 1 283 ? -14.82 -34.781 -13.406 1 95.69 283 PHE B C 1
ATOM 5953 O O . PHE B 1 283 ? -14.469 -35.969 -13.523 1 95.69 283 PHE B O 1
ATOM 5960 N N . ASN B 1 284 ? -16.062 -34.344 -13.125 1 95.5 284 ASN B N 1
ATOM 5961 C CA . ASN B 1 284 ? -17.141 -35.312 -13.016 1 95.5 284 ASN B CA 1
ATOM 5962 C C . ASN B 1 284 ? -17.297 -36.125 -14.297 1 95.5 284 ASN B C 1
ATOM 5964 O O . ASN B 1 284 ? -17.703 -37.312 -14.25 1 95.5 284 ASN B O 1
ATOM 5968 N N . ASN B 1 285 ? -16.953 -35.594 -15.438 1 94.62 285 ASN B N 1
ATOM 5969 C CA . ASN B 1 285 ? -17.125 -36.25 -16.719 1 94.62 285 ASN B CA 1
ATOM 5970 C C . ASN B 1 285 ? -15.93 -37.156 -17.047 1 94.62 285 ASN B C 1
ATOM 5972 O O . ASN B 1 285 ? -15.859 -37.719 -18.125 1 94.62 285 ASN B O 1
ATOM 5976 N N . GLY B 1 286 ? -14.945 -37.125 -16.234 1 93.75 286 GLY B N 1
ATOM 5977 C CA . GLY B 1 286 ? -13.82 -38.031 -16.375 1 93.75 286 GLY B CA 1
ATOM 5978 C C . GLY B 1 286 ? -12.609 -37.406 -17.031 1 93.75 286 GLY B C 1
ATOM 5979 O O . GLY B 1 286 ? -11.508 -37.938 -16.984 1 93.75 286 GLY B O 1
ATOM 5980 N N . THR B 1 287 ? -12.758 -36.25 -17.594 1 91 287 THR B N 1
ATOM 5981 C CA . THR B 1 287 ? -11.633 -35.562 -18.219 1 91 287 THR B CA 1
ATOM 5982 C C . THR B 1 287 ? -10.711 -34.969 -17.156 1 91 287 THR B C 1
ATOM 5984 O O . THR B 1 287 ? -11.141 -34.688 -16.031 1 91 287 THR B O 1
ATOM 5987 N N . PRO B 1 288 ? -9.469 -34.781 -17.469 1 90.75 288 PRO B N 1
ATOM 5988 C CA . PRO B 1 288 ? -8.516 -34.281 -16.484 1 90.75 288 PRO B CA 1
ATOM 5989 C C . PRO B 1 288 ? -8.719 -32.812 -16.172 1 90.75 288 PRO B C 1
ATOM 5991 O O . PRO B 1 288 ? -9.086 -32.031 -17.062 1 90.75 288 PRO B O 1
ATOM 5994 N N . THR B 1 289 ? -8.461 -32.469 -14.914 1 91.69 289 THR B N 1
ATOM 5995 C CA . THR B 1 289 ? -8.422 -31.062 -14.516 1 91.69 289 THR B CA 1
ATOM 5996 C C . THR B 1 289 ? -7.094 -30.422 -14.906 1 91.69 289 THR B C 1
ATOM 5998 O O . THR B 1 289 ? -6.105 -31.125 -15.125 1 91.69 289 THR B O 1
ATOM 6001 N N . PRO B 1 290 ? -7.035 -29.141 -15.047 1 89.12 290 PRO B N 1
ATOM 6002 C CA . PRO B 1 290 ? -5.762 -28.484 -15.367 1 89.12 290 PRO B CA 1
ATOM 6003 C C . PRO B 1 290 ? -4.82 -28.422 -14.172 1 89.12 290 PRO B C 1
ATOM 6005 O O . PRO B 1 290 ? -3.643 -28.078 -14.32 1 89.12 290 PRO B O 1
ATOM 6008 N N . TRP B 1 291 ? -5.25 -28.75 -12.984 1 93.38 291 TRP B N 1
ATOM 6009 C CA . TRP B 1 291 ? -4.449 -28.703 -11.766 1 93.38 291 TRP B CA 1
ATOM 6010 C C . TRP B 1 291 ? -4.277 -30.094 -11.172 1 93.38 291 TRP B C 1
ATOM 6012 O O . TRP B 1 291 ? -5.156 -30.953 -11.305 1 93.38 291 TRP B O 1
ATOM 6022 N N . ALA B 1 292 ? -3.055 -30.297 -10.617 1 96.5 292 ALA B N 1
ATOM 6023 C CA . ALA B 1 292 ? -2.895 -31.375 -9.656 1 96.5 292 ALA B CA 1
ATOM 6024 C C . ALA B 1 292 ? -3.352 -30.953 -8.258 1 96.5 292 ALA B C 1
ATOM 6026 O O . ALA B 1 292 ? -4.031 -29.922 -8.109 1 96.5 292 ALA B O 1
ATOM 6027 N N . LEU B 1 293 ? -3.107 -31.797 -7.277 1 97.81 293 LEU B N 1
ATOM 6028 C CA . LEU B 1 293 ? -3.584 -31.453 -5.941 1 97.81 293 LEU B CA 1
ATOM 6029 C C . LEU B 1 293 ? -2.768 -30.312 -5.34 1 97.81 293 LEU B C 1
ATOM 6031 O O . LEU B 1 293 ? -1.789 -30.562 -4.629 1 97.81 293 LEU B O 1
ATOM 6035 N N . GLY B 1 294 ? -3.199 -29.094 -5.562 1 97.69 294 GLY B N 1
ATOM 6036 C CA . GLY B 1 294 ? -2.57 -27.922 -4.996 1 97.69 294 GLY B CA 1
ATOM 6037 C C . GLY B 1 294 ? -1.475 -27.344 -5.875 1 97.69 294 GLY B C 1
ATOM 6038 O O . GLY B 1 294 ? -0.779 -26.406 -5.477 1 97.69 294 GLY B O 1
ATOM 6039 N N . TRP B 1 295 ? -1.281 -27.859 -7.066 1 97.75 295 TRP B N 1
ATOM 6040 C CA . TRP B 1 295 ? -0.203 -27.438 -7.961 1 97.75 295 TRP B CA 1
ATOM 6041 C C . TRP B 1 295 ? -0.755 -26.984 -9.305 1 97.75 295 TRP B C 1
ATOM 6043 O O . TRP B 1 295 ? -1.517 -27.703 -9.953 1 97.75 295 TRP B O 1
ATOM 6053 N N . GLY B 1 296 ? -0.323 -25.797 -9.719 1 95.44 296 GLY B N 1
ATOM 6054 C CA . GLY B 1 296 ? -1.041 -25.141 -10.805 1 95.44 296 GLY B CA 1
ATOM 6055 C C . GLY B 1 296 ? -0.296 -25.203 -12.125 1 95.44 296 GLY B C 1
ATOM 6056 O O . GLY B 1 296 ? -0.905 -25.094 -13.195 1 95.44 296 GLY B O 1
ATOM 6057 N N . LEU B 1 297 ? 1.03 -25.312 -12.156 1 95.06 297 LEU B N 1
ATOM 6058 C CA . LEU B 1 297 ? 1.809 -25.547 -13.367 1 95.06 297 LEU B CA 1
ATOM 6059 C C . LEU B 1 297 ? 2.078 -27.031 -13.562 1 95.06 297 LEU B C 1
ATOM 6061 O O . LEU B 1 297 ? 3.002 -27.578 -12.961 1 95.06 297 LEU B O 1
ATOM 6065 N N . THR B 1 298 ? 1.232 -27.656 -14.398 1 94.25 298 THR B N 1
ATOM 6066 C CA . THR B 1 298 ? 1.33 -29.109 -14.578 1 94.25 298 THR B CA 1
ATOM 6067 C C . THR B 1 298 ? 1.536 -29.453 -16.047 1 94.25 298 THR B C 1
ATOM 6069 O O . THR B 1 298 ? 0.878 -28.891 -16.922 1 94.25 298 THR B O 1
ATOM 6072 N N . LYS B 1 299 ? 2.529 -30.203 -16.297 1 92.75 299 LYS B N 1
ATOM 6073 C CA . LYS B 1 299 ? 2.814 -30.781 -17.594 1 92.75 299 LYS B CA 1
ATOM 6074 C C . LYS B 1 299 ? 2.914 -32.312 -17.516 1 92.75 299 LYS B C 1
ATOM 6076 O O . LYS B 1 299 ? 4 -32.844 -17.297 1 92.75 299 LYS B O 1
ATOM 6081 N N . PHE B 1 300 ? 1.744 -33 -17.812 1 89.88 300 PHE B N 1
ATOM 6082 C CA . PHE B 1 300 ? 1.625 -34.438 -17.609 1 89.88 300 PHE B CA 1
ATOM 6083 C C . PHE B 1 300 ? 2.08 -35.219 -18.859 1 89.88 300 PHE B C 1
ATOM 6085 O O . PHE B 1 300 ? 1.581 -36.281 -19.141 1 89.88 300 PHE B O 1
ATOM 6092 N N . ARG B 1 301 ? 2.959 -34.719 -19.594 1 88.56 301 ARG B N 1
ATOM 6093 C CA . ARG B 1 301 ? 3.465 -35.344 -20.812 1 88.56 301 ARG B CA 1
ATOM 6094 C C . ARG B 1 301 ? 4.152 -36.688 -20.5 1 88.56 301 ARG B C 1
ATOM 6096 O O . ARG B 1 301 ? 4.508 -36.938 -19.344 1 88.56 301 ARG B O 1
ATOM 6103 N N . GLN B 1 302 ? 4.281 -37.531 -21.516 1 86.94 302 GLN B N 1
ATOM 6104 C CA . GLN B 1 302 ? 4.809 -38.875 -21.359 1 86.94 302 GLN B CA 1
ATOM 6105 C C . GLN B 1 302 ? 6.246 -38.844 -20.859 1 86.94 302 GLN B C 1
ATOM 6107 O O . GLN B 1 302 ? 6.648 -39.719 -20.062 1 86.94 302 GLN B O 1
ATOM 6112 N N . HIS B 1 303 ? 6.965 -37.938 -21.422 1 91.06 303 HIS B N 1
ATOM 6113 C CA . HIS B 1 303 ? 8.352 -37.781 -21 1 91.06 303 HIS B CA 1
ATOM 6114 C C . HIS B 1 303 ? 8.609 -36.375 -20.469 1 91.06 303 HIS B C 1
ATOM 6116 O O . HIS B 1 303 ? 7.992 -35.406 -20.922 1 91.06 303 HIS B O 1
ATOM 6122 N N . HIS B 1 304 ? 9.5 -36.312 -19.453 1 95.88 304 HIS B N 1
ATOM 6123 C CA . HIS B 1 304 ? 9.898 -35.031 -18.891 1 95.88 304 HIS B CA 1
ATOM 6124 C C . HIS B 1 304 ? 8.711 -34.312 -18.25 1 95.88 304 HIS B C 1
ATOM 6126 O O . HIS B 1 304 ? 8.484 -33.125 -18.516 1 95.88 304 HIS B O 1
ATOM 6132 N N . ARG B 1 305 ? 7.961 -35 -17.406 1 94.88 305 ARG B N 1
ATOM 6133 C CA . ARG B 1 305 ? 6.863 -34.406 -16.672 1 94.88 305 ARG B CA 1
ATOM 6134 C C . ARG B 1 305 ? 7.348 -33.188 -15.883 1 94.88 305 ARG B C 1
ATOM 6136 O O . ARG B 1 305 ? 8.516 -33.125 -15.5 1 94.88 305 ARG B O 1
ATOM 6143 N N . ALA B 1 306 ? 6.473 -32.281 -15.773 1 96.62 306 ALA B N 1
ATOM 6144 C CA . ALA B 1 306 ? 6.781 -31.094 -14.961 1 96.62 306 ALA B CA 1
ATOM 6145 C C . ALA B 1 306 ? 5.598 -30.719 -14.07 1 96.62 306 ALA B C 1
ATOM 6147 O O . ALA B 1 306 ? 4.441 -30.859 -14.477 1 96.62 306 ALA B O 1
ATOM 6148 N N . ILE B 1 307 ? 5.902 -30.312 -12.852 1 97.38 307 ILE B N 1
ATOM 6149 C CA . ILE B 1 307 ? 4.914 -29.859 -11.875 1 97.38 307 ILE B CA 1
ATOM 6150 C C . ILE B 1 307 ? 5.445 -28.641 -11.125 1 97.38 307 ILE B C 1
ATOM 6152 O O . ILE B 1 307 ? 6.633 -28.562 -10.805 1 97.38 307 ILE B O 1
ATOM 6156 N N . GLY B 1 308 ? 4.645 -27.641 -10.938 1 98.25 308 GLY B N 1
ATOM 6157 C CA . GLY B 1 308 ? 5.09 -26.438 -10.242 1 98.25 308 GLY B CA 1
ATOM 6158 C C . GLY B 1 308 ? 3.975 -25.453 -9.992 1 98.25 308 GLY B C 1
ATOM 6159 O O . GLY B 1 308 ? 2.812 -25.828 -9.852 1 98.25 308 GLY B O 1
ATOM 6160 N N . MET B 1 309 ? 4.375 -24.219 -9.789 1 98.5 309 MET B N 1
ATOM 6161 C CA . MET B 1 309 ? 3.432 -23.156 -9.461 1 98.5 309 MET B CA 1
ATOM 6162 C C . MET B 1 309 ? 4.023 -21.781 -9.789 1 98.5 309 MET B C 1
ATOM 6164 O O . MET B 1 309 ? 5.246 -21.625 -9.844 1 98.5 309 MET B O 1
ATOM 6168 N N . SER B 1 310 ? 3.172 -20.922 -10.172 1 97.94 310 SER B N 1
ATOM 6169 C CA . SER B 1 310 ? 3.537 -19.516 -10.281 1 97.94 310 SER B CA 1
ATOM 6170 C C . SER B 1 310 ? 2.768 -18.656 -9.281 1 97.94 310 SER B C 1
ATOM 6172 O O . SER B 1 310 ? 1.817 -19.141 -8.656 1 97.94 310 SER B O 1
ATOM 6174 N N . GLY B 1 311 ? 3.332 -17.5 -9.039 1 97.69 311 GLY B N 1
ATOM 6175 C CA . GLY B 1 311 ? 2.672 -16.609 -8.094 1 97.69 311 GLY B CA 1
ATOM 6176 C C . GLY B 1 311 ? 2.871 -15.141 -8.406 1 97.69 311 GLY B C 1
ATOM 6177 O O . GLY B 1 311 ? 4.004 -14.68 -8.562 1 97.69 311 GLY B O 1
ATOM 6178 N N . GLY B 1 312 ? 1.701 -14.406 -8.461 1 95.56 312 GLY B N 1
ATOM 6179 C CA . GLY B 1 312 ? 1.696 -12.953 -8.555 1 95.56 312 GLY B CA 1
ATOM 6180 C C . GLY B 1 312 ? 2.283 -12.438 -9.852 1 95.56 312 GLY B C 1
ATOM 6181 O O . GLY B 1 312 ? 2.643 -11.258 -9.953 1 95.56 312 GLY B O 1
ATOM 6182 N N . GLY B 1 313 ? 2.488 -13.266 -10.836 1 95.69 313 GLY B N 1
ATOM 6183 C CA . GLY B 1 313 ? 3.166 -12.859 -12.055 1 95.69 313 GLY B CA 1
ATOM 6184 C C . GLY B 1 313 ? 4.629 -12.523 -11.844 1 95.69 313 GLY B C 1
ATOM 6185 O O . GLY B 1 313 ? 5.215 -11.773 -12.625 1 95.69 313 GLY B O 1
ATOM 6186 N N . ARG B 1 314 ? 5.203 -13.016 -10.742 1 97.88 314 ARG B N 1
ATOM 6187 C CA . ARG B 1 314 ? 6.559 -12.562 -10.445 1 97.88 314 ARG B CA 1
ATOM 6188 C C . ARG B 1 314 ? 7.41 -13.711 -9.914 1 97.88 314 ARG B C 1
ATOM 6190 O O . ARG B 1 314 ? 8.633 -13.594 -9.812 1 97.88 314 ARG B O 1
ATOM 6197 N N . SER B 1 315 ? 6.828 -14.828 -9.547 1 98.69 315 SER B N 1
ATOM 6198 C CA . SER B 1 315 ? 7.539 -16 -9.039 1 98.69 315 SER B CA 1
ATOM 6199 C C . SER B 1 315 ? 7.031 -17.281 -9.695 1 98.69 315 SER B C 1
ATOM 6201 O O . SER B 1 315 ? 5.859 -17.375 -10.07 1 98.69 315 SER B O 1
ATOM 6203 N N . ALA B 1 316 ? 7.949 -18.188 -9.867 1 98.81 316 ALA B N 1
ATOM 6204 C CA . ALA B 1 316 ? 7.543 -19.484 -10.406 1 98.81 316 ALA B CA 1
ATOM 6205 C C . ALA B 1 316 ? 8.648 -20.531 -10.234 1 98.81 316 ALA B C 1
ATOM 6207 O O . ALA B 1 316 ? 9.82 -20.172 -10.094 1 98.81 316 ALA B O 1
ATOM 6208 N N . PHE B 1 317 ? 8.234 -21.703 -10.156 1 98.88 317 PHE B N 1
ATOM 6209 C CA . PHE B 1 317 ? 9.172 -22.828 -10.188 1 98.88 317 PHE B CA 1
ATOM 6210 C C . PHE B 1 317 ? 8.539 -24.047 -10.852 1 98.88 317 PHE B C 1
ATOM 6212 O O . PHE B 1 317 ? 7.316 -24.172 -10.875 1 98.88 317 PHE B O 1
ATOM 6219 N N . LEU B 1 318 ? 9.359 -24.891 -11.43 1 98.75 318 LEU B N 1
ATOM 6220 C CA . LEU B 1 318 ? 8.977 -26.172 -11.984 1 98.75 318 LEU B CA 1
ATOM 6221 C C . LEU B 1 318 ? 9.93 -27.266 -11.5 1 98.75 318 LEU B C 1
ATOM 6223 O O . LEU B 1 318 ? 11.141 -27.062 -11.453 1 98.75 318 LEU B O 1
ATOM 6227 N N . ILE B 1 319 ? 9.344 -28.344 -11.109 1 98.69 319 ILE B N 1
ATOM 6228 C CA . ILE B 1 319 ? 10.039 -29.578 -10.812 1 98.69 319 ILE B CA 1
ATOM 6229 C C . ILE B 1 319 ? 9.867 -30.562 -11.977 1 98.69 319 ILE B C 1
ATOM 6231 O O . ILE B 1 319 ? 8.773 -30.688 -12.531 1 98.69 319 ILE B O 1
ATOM 6235 N N . TYR B 1 320 ? 10.945 -31.203 -12.391 1 98.06 320 TYR B N 1
ATOM 6236 C CA . TYR B 1 320 ? 10.953 -32.25 -13.406 1 98.06 320 TYR B CA 1
ATOM 6237 C C . TYR B 1 320 ? 11.352 -33.594 -12.805 1 98.06 320 TYR B C 1
ATOM 6239 O O . TYR B 1 320 ? 12.523 -33.969 -12.867 1 98.06 320 TYR B O 1
ATOM 6247 N N . PRO B 1 321 ? 10.281 -34.281 -12.344 1 95.31 321 PRO B N 1
ATOM 6248 C CA . PRO B 1 321 ? 10.594 -35.5 -11.586 1 95.31 321 PRO B CA 1
ATOM 6249 C C . PRO B 1 321 ? 11.336 -36.562 -12.422 1 95.31 321 PRO B C 1
ATOM 6251 O O . PRO B 1 321 ? 12.156 -37.312 -11.891 1 95.31 321 PRO B O 1
ATOM 6254 N N . ASP B 1 322 ? 11.07 -36.656 -13.766 1 95.81 322 ASP B N 1
ATOM 6255 C CA . ASP B 1 322 ? 11.703 -37.625 -14.633 1 95.81 322 ASP B CA 1
ATOM 6256 C C . ASP B 1 322 ? 13.172 -37.281 -14.883 1 95.81 322 ASP B C 1
ATOM 6258 O O . ASP B 1 322 ? 13.953 -38.125 -15.312 1 95.81 322 ASP B O 1
ATOM 6262 N N . ASP B 1 323 ? 13.531 -36.062 -14.617 1 97.19 323 ASP B N 1
ATOM 6263 C CA . ASP B 1 323 ? 14.844 -35.562 -15 1 97.19 323 ASP B CA 1
ATOM 6264 C C . ASP B 1 323 ? 15.68 -35.219 -13.773 1 97.19 323 ASP B C 1
ATOM 6266 O O . ASP B 1 323 ? 16.844 -34.812 -13.891 1 97.19 323 ASP B O 1
ATOM 6270 N N . ASP B 1 324 ? 15.109 -35.344 -12.586 1 97.06 324 ASP B N 1
ATOM 6271 C CA . ASP B 1 324 ? 15.734 -34.938 -11.336 1 97.06 324 ASP B CA 1
ATOM 6272 C C . ASP B 1 324 ? 16.25 -33.5 -11.43 1 97.06 324 ASP B C 1
ATOM 6274 O O . ASP B 1 324 ? 17.438 -33.25 -11.172 1 97.06 324 ASP B O 1
ATOM 6278 N N . LEU B 1 325 ? 15.414 -32.656 -11.836 1 98.38 325 LEU B N 1
ATOM 6279 C CA . LEU B 1 325 ? 15.719 -31.25 -12.102 1 98.38 325 LEU B CA 1
ATOM 6280 C C . LEU B 1 325 ? 14.609 -30.344 -11.57 1 98.38 325 LEU B C 1
ATOM 6282 O O . LEU B 1 325 ? 13.438 -30.719 -11.562 1 98.38 325 LEU B O 1
ATOM 6286 N N . ALA B 1 326 ? 14.977 -29.188 -11.023 1 98.81 326 ALA B N 1
ATOM 6287 C CA . ALA B 1 326 ? 14.016 -28.141 -10.703 1 98.81 326 ALA B CA 1
ATOM 6288 C C . ALA B 1 326 ? 14.594 -26.75 -11 1 98.81 326 ALA B C 1
ATOM 6290 O O . ALA B 1 326 ? 15.805 -26.531 -10.844 1 98.81 326 ALA B O 1
ATOM 6291 N N . ILE B 1 327 ? 13.773 -25.859 -11.523 1 98.88 327 ILE B N 1
ATOM 6292 C CA . ILE B 1 327 ? 14.133 -24.469 -11.797 1 98.88 327 ILE B CA 1
ATOM 6293 C C . ILE B 1 327 ? 13.25 -23.547 -10.977 1 98.88 327 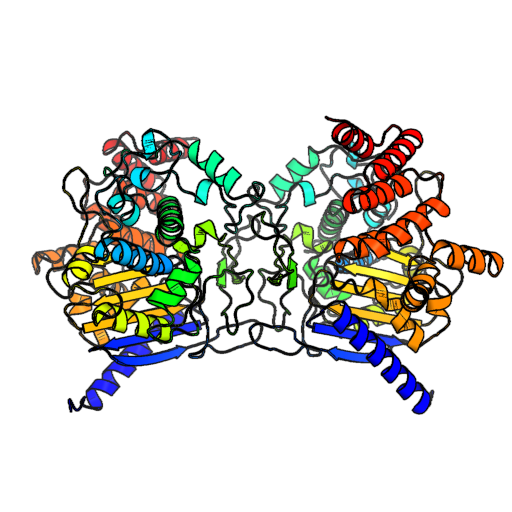ILE B C 1
ATOM 6295 O O . ILE B 1 327 ? 12.023 -23.672 -10.969 1 98.88 327 ILE B O 1
ATOM 6299 N N . ILE B 1 328 ? 13.828 -22.625 -10.211 1 98.94 328 ILE B N 1
ATOM 6300 C CA . ILE B 1 328 ? 13.125 -21.625 -9.414 1 98.94 328 ILE B CA 1
ATOM 6301 C C . ILE B 1 328 ? 13.539 -20.219 -9.852 1 98.94 328 ILE B C 1
ATOM 6303 O O . ILE B 1 328 ? 14.727 -19.906 -9.93 1 98.94 328 ILE B O 1
ATOM 6307 N N . VAL B 1 329 ? 12.57 -19.375 -10.188 1 98.94 329 VAL B N 1
ATOM 6308 C CA . VAL B 1 329 ? 12.836 -17.984 -10.508 1 98.94 329 VAL B CA 1
ATOM 6309 C C . VAL B 1 329 ? 11.898 -17.078 -9.703 1 98.94 329 VAL B C 1
ATOM 6311 O O . VAL B 1 329 ? 10.68 -17.234 -9.75 1 98.94 329 VAL B O 1
ATOM 6314 N N . LEU B 1 330 ? 12.453 -16.219 -8.93 1 98.94 330 LEU B N 1
ATOM 6315 C CA . LEU B 1 330 ? 11.734 -15.195 -8.18 1 98.94 330 LEU B CA 1
ATOM 6316 C C . LEU B 1 330 ? 12.117 -13.797 -8.656 1 98.94 330 LEU B C 1
ATOM 6318 O O . LEU B 1 330 ? 13.305 -13.508 -8.852 1 98.94 330 LEU B O 1
ATOM 6322 N N . THR B 1 331 ? 11.117 -12.961 -8.953 1 98.88 331 THR B N 1
ATOM 6323 C CA . THR B 1 331 ? 11.375 -11.578 -9.359 1 98.88 331 THR B CA 1
ATOM 6324 C C . THR B 1 331 ? 10.555 -10.609 -8.516 1 98.88 331 THR B C 1
ATOM 6326 O O . THR B 1 331 ? 9.648 -11.016 -7.789 1 98.88 331 THR B O 1
ATOM 6329 N N . ASN B 1 332 ? 10.922 -9.336 -8.531 1 98.75 332 ASN B N 1
ATOM 6330 C CA . ASN B 1 332 ? 10.172 -8.32 -7.797 1 98.75 332 ASN B CA 1
ATOM 6331 C C . ASN B 1 332 ? 9.281 -7.508 -8.727 1 98.75 332 ASN B C 1
ATOM 6333 O O . ASN B 1 332 ? 8.867 -6.398 -8.383 1 98.75 332 ASN B O 1
ATOM 6337 N N . LEU B 1 333 ? 8.953 -8.062 -9.945 1 98.44 333 LEU B N 1
ATOM 6338 C CA . LEU B 1 333 ? 8.102 -7.375 -10.914 1 98.44 333 LEU B CA 1
ATOM 6339 C C . LEU B 1 333 ? 6.824 -8.164 -11.172 1 98.44 333 LEU B C 1
ATOM 6341 O O . LEU B 1 333 ? 6.867 -9.242 -11.773 1 98.44 333 LEU B O 1
ATOM 6345 N N . ALA B 1 334 ? 5.688 -7.613 -10.68 1 96.5 334 ALA B N 1
ATOM 6346 C CA . ALA B 1 334 ? 4.43 -8.141 -11.195 1 96.5 334 ALA B CA 1
ATOM 6347 C C . ALA B 1 334 ? 4.32 -7.938 -12.703 1 96.5 334 ALA B C 1
ATOM 6349 O O . ALA B 1 334 ? 4.297 -6.801 -13.18 1 96.5 334 ALA B O 1
ATOM 6350 N N . GLY B 1 335 ? 4.281 -8.961 -13.484 1 94 335 GLY B N 1
ATOM 6351 C CA . GLY B 1 335 ? 4.379 -8.898 -14.938 1 94 335 GLY B CA 1
ATOM 6352 C C . GLY B 1 335 ? 5.66 -9.516 -15.477 1 94 335 GLY B C 1
ATOM 6353 O O . GLY B 1 335 ? 5.824 -9.664 -16.688 1 94 335 GLY B O 1
ATOM 6354 N N . GLY B 1 336 ? 6.516 -9.961 -14.508 1 96.5 336 GLY B N 1
ATOM 6355 C CA . GLY B 1 336 ? 7.723 -10.648 -14.938 1 96.5 336 GLY B CA 1
ATOM 6356 C C . GLY B 1 336 ? 7.445 -12.016 -15.531 1 96.5 336 GLY B C 1
ATOM 6357 O O . GLY B 1 336 ? 8.195 -12.484 -16.391 1 96.5 336 GLY B O 1
ATOM 6358 N N . SER B 1 337 ? 6.438 -12.719 -15.047 1 96.56 337 SER B N 1
ATOM 6359 C CA . SER B 1 337 ? 5.918 -13.984 -15.555 1 96.56 337 SER B CA 1
ATOM 6360 C C . SER B 1 337 ? 7.047 -14.977 -15.828 1 96.56 337 SER B C 1
ATOM 6362 O O . SER B 1 337 ? 7.156 -15.508 -16.938 1 96.56 337 SER B O 1
ATOM 6364 N N . PRO B 1 338 ? 7.773 -15.297 -14.766 1 97.88 338 PRO B N 1
ATOM 6365 C CA . PRO B 1 338 ? 8.891 -16.219 -14.992 1 97.88 338 PRO B CA 1
ATOM 6366 C C . PRO B 1 338 ? 8.422 -17.594 -15.484 1 97.88 338 PRO B C 1
ATOM 6368 O O . PRO B 1 338 ? 9.219 -18.344 -16.047 1 97.88 338 PRO B O 1
ATOM 6371 N N . GLU B 1 339 ? 7.18 -17.953 -15.312 1 96.81 339 GLU B N 1
ATOM 6372 C CA . GLU B 1 339 ? 6.648 -19.234 -15.789 1 96.81 339 GLU B CA 1
ATOM 6373 C C . GLU B 1 339 ? 6.832 -19.375 -17.297 1 96.81 339 GLU B C 1
ATOM 6375 O O . GLU B 1 339 ? 6.777 -20.484 -17.828 1 96.81 339 GLU B O 1
ATOM 6380 N N . ASP B 1 340 ? 7.09 -18.266 -17.969 1 95.5 340 ASP B N 1
ATOM 6381 C CA . ASP B 1 340 ? 7.207 -18.281 -19.422 1 95.5 340 ASP B CA 1
ATOM 6382 C C . ASP B 1 340 ? 8.602 -18.734 -19.859 1 95.5 340 ASP B C 1
ATOM 6384 O O . ASP B 1 340 ? 8.805 -19.094 -21.016 1 95.5 340 ASP B O 1
ATOM 6388 N N . PHE B 1 341 ? 9.562 -18.719 -18.938 1 96.81 341 PHE B N 1
ATOM 6389 C CA . PHE B 1 341 ? 10.891 -19.016 -19.453 1 96.81 341 PHE B CA 1
ATOM 6390 C C . PHE B 1 341 ? 11.594 -20.031 -18.547 1 96.81 341 PHE B C 1
ATOM 6392 O O . PHE B 1 341 ? 12.789 -20.297 -18.719 1 96.81 341 PHE B O 1
ATOM 6399 N N . LEU B 1 342 ? 10.898 -20.703 -17.625 1 98.25 342 LEU B N 1
ATOM 6400 C CA . LEU B 1 342 ? 11.461 -21.734 -16.781 1 98.25 342 LEU B CA 1
ATOM 6401 C C . LEU B 1 342 ? 11.938 -22.922 -17.609 1 98.25 342 LEU B C 1
ATOM 6403 O O . LEU B 1 342 ? 13.031 -23.438 -17.391 1 98.25 342 LEU B O 1
ATOM 6407 N N . GLU B 1 343 ? 11.125 -23.359 -18.5 1 97.19 343 GLU B N 1
ATOM 6408 C CA . GLU B 1 343 ? 11.461 -24.562 -19.266 1 97.19 343 GLU B CA 1
ATOM 6409 C C . GLU B 1 343 ? 12.633 -24.297 -20.203 1 97.19 343 GLU B C 1
ATOM 6411 O O . GLU B 1 343 ? 13.43 -25.188 -20.484 1 97.19 343 GLU B O 1
ATOM 6416 N N . GLU B 1 344 ? 12.664 -23.062 -20.734 1 96.94 344 GLU B N 1
ATOM 6417 C CA . GLU B 1 344 ? 13.852 -22.719 -21.516 1 96.94 344 GLU B CA 1
ATOM 6418 C C . GLU B 1 344 ? 15.117 -22.844 -20.672 1 96.94 344 GLU B C 1
ATOM 6420 O O . GLU B 1 344 ? 16.141 -23.344 -21.141 1 96.94 344 GLU B O 1
ATOM 6425 N N . LEU B 1 345 ? 15.086 -22.406 -19.438 1 98.31 345 LEU B N 1
ATOM 6426 C CA . LEU B 1 345 ? 16.203 -22.531 -18.516 1 98.31 345 LEU B CA 1
ATOM 6427 C C . LEU B 1 345 ? 16.516 -24 -18.25 1 98.31 345 LEU B C 1
ATOM 6429 O O . LEU B 1 345 ? 17.688 -24.406 -18.219 1 98.31 345 LEU B O 1
ATOM 6433 N N . ALA B 1 346 ? 15.453 -24.797 -18.047 1 98.19 346 ALA B N 1
ATOM 6434 C CA . ALA B 1 346 ? 15.641 -26.234 -17.859 1 98.19 346 ALA B CA 1
ATOM 6435 C C . ALA B 1 346 ? 16.359 -26.859 -19.031 1 98.19 346 ALA B C 1
ATOM 6437 O O . ALA B 1 346 ? 17.109 -27.828 -18.875 1 98.19 346 ALA B O 1
ATOM 6438 N N . GLY B 1 347 ? 16.172 -26.297 -20.219 1 96.94 347 GLY B N 1
ATOM 6439 C CA . GLY B 1 347 ? 16.812 -26.781 -21.438 1 96.94 347 GLY B CA 1
ATOM 6440 C C . GLY B 1 347 ? 18.312 -26.703 -21.391 1 96.94 347 GLY B C 1
ATOM 6441 O O . GLY B 1 347 ? 19 -27.406 -22.125 1 96.94 347 GLY B O 1
ATOM 6442 N N . CYS B 1 348 ? 18.875 -25.781 -20.625 1 97.06 348 CYS B N 1
ATOM 6443 C CA . CYS B 1 348 ? 20.328 -25.672 -20.453 1 97.06 348 CYS B CA 1
ATOM 6444 C C . CYS B 1 348 ? 20.891 -26.922 -19.797 1 97.06 348 CYS B C 1
ATOM 6446 O O . CYS B 1 348 ? 22.078 -27.219 -19.938 1 97.06 348 CYS B O 1
ATOM 6448 N N . TYR B 1 349 ? 20.062 -27.656 -19.078 1 96.69 349 TYR B N 1
ATOM 6449 C CA . TYR B 1 349 ? 20.484 -28.859 -18.359 1 96.69 349 TYR B CA 1
ATOM 6450 C C . TYR B 1 349 ? 20.047 -30.109 -19.109 1 96.69 349 TYR B C 1
ATOM 6452 O O . TYR B 1 349 ? 20.703 -31.156 -19.047 1 96.69 349 TYR B O 1
ATOM 6460 N N . ASN B 1 350 ? 18.906 -30.062 -19.719 1 96.31 350 ASN B N 1
ATOM 6461 C CA . ASN B 1 350 ? 18.344 -31.125 -20.562 1 96.31 350 ASN B CA 1
ATOM 6462 C C . ASN B 1 350 ? 17.609 -30.562 -21.766 1 96.31 350 ASN B C 1
ATOM 6464 O O . ASN B 1 350 ? 16.438 -30.203 -21.688 1 96.31 350 ASN B O 1
ATOM 6468 N N . PRO B 1 351 ? 18.266 -30.5 -22.906 1 94 351 PRO B N 1
ATOM 6469 C CA . PRO B 1 351 ? 17.703 -29.844 -24.094 1 94 351 PRO B CA 1
ATOM 6470 C C . PRO B 1 351 ? 16.422 -30.516 -24.578 1 94 351 PRO B C 1
ATOM 6472 O O . PRO B 1 351 ? 15.688 -29.938 -25.391 1 94 351 PRO B O 1
ATOM 6475 N N . GLU B 1 352 ? 16.047 -31.703 -24.141 1 94.75 352 GLU B N 1
ATOM 6476 C CA . GLU B 1 352 ? 14.836 -32.406 -24.547 1 94.75 352 GLU B CA 1
ATOM 6477 C C . GLU B 1 352 ? 13.594 -31.797 -23.906 1 94.75 352 GLU B C 1
ATOM 6479 O O . GLU B 1 352 ? 12.484 -31.969 -24.406 1 94.75 352 GLU B O 1
ATOM 6484 N N . ILE B 1 353 ? 13.766 -31.109 -22.828 1 95.75 353 ILE B N 1
ATOM 6485 C CA . ILE B 1 353 ? 12.641 -30.609 -22.047 1 95.75 353 ILE B CA 1
ATOM 6486 C C . ILE B 1 353 ? 11.859 -29.578 -22.859 1 95.75 353 ILE B C 1
ATOM 6488 O O . ILE B 1 353 ? 10.656 -29.719 -23.062 1 95.75 353 ILE B O 1
ATOM 6492 N N . PRO B 1 354 ? 12.57 -28.547 -23.391 1 93.81 354 PRO B N 1
ATOM 6493 C CA . PRO B 1 354 ? 11.797 -27.578 -24.156 1 93.81 354 PRO B CA 1
ATOM 6494 C C . PRO B 1 354 ? 11.148 -28.203 -25.391 1 93.81 354 PRO B C 1
ATOM 6496 O O . PRO B 1 354 ? 10.062 -27.781 -25.797 1 93.81 354 PRO B O 1
ATOM 6499 N N . ASN B 1 355 ? 11.742 -29.172 -25.953 1 89.94 355 ASN B N 1
ATOM 6500 C CA . ASN B 1 355 ? 11.234 -29.812 -27.156 1 89.94 355 ASN B CA 1
ATOM 6501 C C . ASN B 1 355 ? 10.023 -30.688 -26.859 1 89.94 355 ASN B C 1
ATOM 6503 O O . ASN B 1 355 ? 9.211 -30.953 -27.75 1 89.94 355 ASN B O 1
ATOM 6507 N N . ALA B 1 356 ? 9.953 -31.094 -25.641 1 92.06 356 ALA B N 1
ATOM 6508 C CA . ALA B 1 356 ? 8.867 -31.984 -25.234 1 92.06 356 ALA B CA 1
ATOM 6509 C C . ALA B 1 356 ? 7.598 -31.203 -24.938 1 92.06 356 ALA B C 1
ATOM 6511 O O . ALA B 1 356 ? 6.52 -31.781 -24.781 1 92.06 356 ALA B O 1
ATOM 6512 N N . ASP B 1 357 ? 7.699 -29.906 -24.828 1 93 357 ASP B N 1
ATOM 6513 C CA . ASP B 1 357 ? 6.562 -29.047 -24.516 1 93 357 ASP B CA 1
ATOM 6514 C C . ASP B 1 357 ? 6.191 -28.172 -25.719 1 93 357 ASP B C 1
ATOM 6516 O O . ASP B 1 357 ? 6.879 -27.188 -26.016 1 93 357 ASP B O 1
ATOM 6520 N N . PRO B 1 358 ? 5.105 -28.484 -26.312 1 94.06 358 PRO B N 1
ATOM 6521 C CA . PRO B 1 358 ? 4.742 -27.75 -27.531 1 94.06 358 PRO B CA 1
ATOM 6522 C C . PRO B 1 358 ? 4.676 -26.25 -27.312 1 94.06 358 PRO B C 1
ATOM 6524 O O . PRO B 1 358 ? 5.102 -25.469 -28.188 1 94.06 358 PRO B O 1
ATOM 6527 N N . VAL B 1 359 ? 4.137 -25.781 -26.188 1 94.69 359 VAL B N 1
ATOM 6528 C CA . VAL B 1 359 ? 3.988 -24.359 -25.969 1 94.69 359 VAL B CA 1
ATOM 6529 C C . VAL B 1 359 ? 5.363 -23.719 -25.781 1 94.69 359 VAL B C 1
ATOM 6531 O O . VAL B 1 359 ? 5.625 -22.641 -26.328 1 94.69 359 VAL B O 1
ATOM 6534 N N . THR B 1 360 ? 6.262 -24.359 -25.031 1 94.5 360 THR B N 1
ATOM 6535 C CA . THR B 1 360 ? 7.625 -23.844 -24.891 1 94.5 360 THR B CA 1
ATOM 6536 C C . THR B 1 360 ? 8.344 -23.844 -26.234 1 94.5 360 THR B C 1
ATOM 6538 O O . THR B 1 360 ? 9.039 -22.891 -26.578 1 94.5 360 THR B O 1
ATOM 6541 N N . TYR B 1 361 ? 8.203 -24.938 -26.938 1 94.5 361 TYR B N 1
ATOM 6542 C CA . TYR B 1 361 ? 8.781 -25.031 -28.266 1 94.5 361 TYR B CA 1
ATOM 6543 C C . TYR B 1 361 ? 8.32 -23.859 -29.141 1 94.5 361 TYR B C 1
ATOM 6545 O O . TYR B 1 361 ? 9.141 -23.203 -29.797 1 94.5 361 TYR B O 1
ATOM 6553 N N . LEU B 1 362 ? 7.055 -23.609 -29.156 1 96.56 362 LEU B N 1
ATOM 6554 C CA . LEU B 1 362 ? 6.5 -22.531 -29.953 1 96.56 362 LEU B CA 1
ATOM 6555 C C . LEU B 1 362 ? 7.031 -21.172 -29.469 1 96.56 362 LEU B C 1
ATOM 6557 O O . LEU B 1 362 ? 7.363 -20.312 -30.281 1 96.56 362 LEU B O 1
ATOM 6561 N N . ARG B 1 363 ? 7.07 -20.969 -28.172 1 95.56 363 ARG B N 1
ATOM 6562 C CA . ARG B 1 363 ? 7.562 -19.719 -27.625 1 95.56 363 ARG B CA 1
ATOM 6563 C C . ARG B 1 363 ? 8.977 -19.422 -28.109 1 95.56 363 ARG B C 1
ATOM 6565 O O . ARG B 1 363 ? 9.266 -18.297 -28.547 1 95.56 363 ARG B O 1
ATOM 6572 N N . ILE B 1 364 ? 9.82 -20.391 -28.016 1 94.25 364 ILE B N 1
ATOM 6573 C CA . ILE B 1 364 ? 11.219 -20.234 -28.406 1 94.25 364 ILE B CA 1
ATOM 6574 C C . ILE B 1 364 ? 11.312 -20.031 -29.922 1 94.25 364 ILE B C 1
ATOM 6576 O O . ILE B 1 364 ? 12.008 -19.125 -30.391 1 94.25 364 ILE B O 1
ATOM 6580 N N . THR B 1 365 ? 10.578 -20.812 -30.641 1 95.56 365 THR B N 1
ATOM 6581 C CA . THR B 1 365 ? 10.664 -20.812 -32.094 1 95.56 365 THR B CA 1
ATOM 6582 C C . THR B 1 365 ? 10.062 -19.547 -32.688 1 95.56 365 THR B C 1
ATOM 6584 O O . THR B 1 365 ? 10.656 -18.906 -33.562 1 95.56 365 THR B O 1
ATOM 6587 N N . LEU B 1 366 ? 8.938 -19.125 -32.188 1 97 366 LEU B N 1
ATOM 6588 C CA . LEU B 1 366 ? 8.219 -17.984 -32.781 1 97 366 LEU B CA 1
ATOM 6589 C C . LEU B 1 366 ? 8.914 -16.672 -32.438 1 97 366 LEU B C 1
ATOM 6591 O O . LEU B 1 366 ? 8.805 -15.703 -33.219 1 97 366 LEU B O 1
ATOM 6595 N N . ARG B 1 367 ? 9.57 -16.688 -31.328 1 93.94 367 ARG B N 1
ATOM 6596 C CA . ARG B 1 367 ? 10.383 -15.508 -31.016 1 93.94 367 ARG B CA 1
ATOM 6597 C C . ARG B 1 367 ? 11.414 -15.258 -32.094 1 93.94 367 ARG B C 1
ATOM 6599 O O . ARG B 1 367 ? 11.742 -14.102 -32.406 1 93.94 367 ARG B O 1
ATOM 6606 N N . LYS B 1 368 ? 11.883 -16.25 -32.688 1 94.06 368 LYS B N 1
ATOM 6607 C CA . LYS B 1 368 ? 12.922 -16.172 -33.688 1 94.06 368 LYS B CA 1
ATOM 6608 C C . LYS B 1 368 ? 12.312 -15.984 -35.094 1 94.06 368 LYS B C 1
ATOM 6610 O O . LYS B 1 368 ? 12.859 -15.25 -35.906 1 94.06 368 LYS B O 1
ATOM 6615 N N . THR B 1 369 ? 11.195 -16.562 -35.344 1 96.62 369 THR B N 1
ATOM 6616 C CA . THR B 1 369 ? 10.695 -16.672 -36.688 1 96.62 369 THR B CA 1
ATOM 6617 C C . THR B 1 369 ? 9.531 -15.703 -36.938 1 96.62 369 THR B C 1
ATOM 6619 O O . THR B 1 369 ? 9.18 -15.398 -38.062 1 96.62 369 THR B O 1
ATOM 6622 N N . GLY B 1 370 ? 8.914 -15.273 -35.781 1 96.94 370 GLY B N 1
ATOM 6623 C CA . GLY B 1 370 ? 7.75 -14.406 -35.875 1 96.94 370 GLY B CA 1
ATOM 6624 C C . GLY B 1 370 ? 6.457 -15.102 -35.5 1 96.94 370 GLY B C 1
ATOM 6625 O O . GLY B 1 370 ? 6.227 -16.25 -35.875 1 96.94 370 GLY B O 1
ATOM 6626 N N . PHE B 1 371 ? 5.621 -14.445 -34.844 1 97.88 371 PHE B N 1
ATOM 6627 C CA . PHE B 1 371 ? 4.41 -15.016 -34.25 1 97.88 371 PHE B CA 1
ATOM 6628 C C . PHE B 1 371 ? 3.355 -15.234 -35.344 1 97.88 371 PHE B C 1
ATOM 6630 O O . PHE B 1 371 ? 2.416 -16.016 -35.156 1 97.88 371 PHE B O 1
ATOM 6637 N N . GLU B 1 372 ? 3.453 -14.531 -36.5 1 97.62 372 GLU B N 1
ATOM 6638 C CA . GLU B 1 372 ? 2.525 -14.711 -37.594 1 97.62 372 GLU B CA 1
ATOM 6639 C C . GLU B 1 372 ? 2.633 -16.109 -38.188 1 97.62 372 GLU B C 1
ATOM 6641 O O . GLU B 1 372 ? 1.736 -16.562 -38.906 1 97.62 372 GLU B O 1
ATOM 6646 N N . GLN B 1 373 ? 3.672 -16.781 -37.875 1 98.06 373 GLN B N 1
ATOM 6647 C CA . GLN B 1 373 ? 3.91 -18.109 -38.438 1 98.06 373 GLN B CA 1
ATOM 6648 C C . GLN B 1 373 ? 3.406 -19.203 -37.5 1 98.06 373 GLN B C 1
ATOM 6650 O O . GLN B 1 373 ? 3.662 -20.391 -37.719 1 98.06 373 GLN B O 1
ATOM 6655 N N . ALA B 1 374 ? 2.697 -18.875 -36.469 1 98.31 374 ALA B N 1
ATOM 6656 C CA . ALA B 1 374 ? 2.312 -19.797 -35.406 1 98.31 374 ALA B CA 1
ATOM 6657 C C . ALA B 1 374 ? 1.553 -21 -35.969 1 98.31 374 ALA B C 1
ATOM 6659 O O . ALA B 1 374 ? 1.872 -22.141 -35.656 1 98.31 374 ALA B O 1
ATOM 6660 N N . ILE B 1 375 ? 0.561 -20.812 -36.844 1 98.25 375 ILE B N 1
ATOM 6661 C CA . ILE B 1 375 ? -0.262 -21.891 -37.375 1 98.25 375 ILE B CA 1
ATOM 6662 C C . ILE B 1 375 ? 0.583 -22.781 -38.281 1 98.25 375 ILE B C 1
ATOM 6664 O O . ILE B 1 375 ? 0.572 -24 -38.125 1 98.25 375 ILE B O 1
ATOM 6668 N N . GLU B 1 376 ? 1.294 -22.172 -39.156 1 97.62 376 GLU B N 1
ATOM 6669 C CA . GLU B 1 376 ? 2.119 -22.922 -40.094 1 97.62 376 GLU B CA 1
ATOM 6670 C C . GLU B 1 376 ? 3.123 -23.812 -39.375 1 97.62 376 GLU B C 1
ATOM 6672 O O . GLU B 1 376 ? 3.266 -24.984 -39.688 1 97.62 376 GLU B O 1
ATOM 6677 N N . ILE B 1 377 ? 3.803 -23.234 -38.438 1 97.25 377 ILE B N 1
ATOM 6678 C CA . ILE B 1 377 ? 4.82 -23.969 -37.688 1 97.25 377 ILE B CA 1
ATOM 6679 C C . ILE B 1 377 ? 4.168 -25.094 -36.906 1 97.25 377 ILE B C 1
ATOM 6681 O O . ILE B 1 377 ? 4.691 -26.219 -36.844 1 97.25 377 ILE B O 1
ATOM 6685 N N . THR B 1 378 ? 3.039 -24.828 -36.25 1 97.44 378 THR B N 1
ATOM 6686 C CA . THR B 1 378 ? 2.338 -25.844 -35.469 1 97.44 378 THR B CA 1
ATOM 6687 C C . THR B 1 378 ? 1.881 -26.984 -36.375 1 97.44 378 THR B C 1
ATOM 6689 O O . THR B 1 378 ? 2.074 -28.156 -36.031 1 97.44 378 THR B O 1
ATOM 6692 N N . ASP B 1 379 ? 1.315 -26.656 -37.5 1 96.69 379 ASP B N 1
ATOM 6693 C CA . ASP B 1 379 ? 0.845 -27.688 -38.438 1 96.69 379 ASP B CA 1
ATOM 6694 C C . ASP B 1 379 ? 2.002 -28.562 -38.938 1 96.69 379 ASP B C 1
ATOM 6696 O O . ASP B 1 379 ? 1.869 -29.781 -39.031 1 96.69 379 ASP B O 1
ATOM 6700 N N . ARG B 1 380 ? 3.061 -27.953 -39.25 1 96.12 380 ARG B N 1
ATOM 6701 C CA . ARG B 1 380 ? 4.242 -28.688 -39.688 1 96.12 380 ARG B CA 1
ATOM 6702 C C . ARG B 1 380 ? 4.742 -29.641 -38.594 1 96.12 380 ARG B C 1
ATOM 6704 O O . ARG B 1 380 ? 5.035 -30.797 -38.875 1 96.12 380 ARG B O 1
ATOM 6711 N N . GLU B 1 381 ? 4.879 -29.141 -37.406 1 95.12 381 GLU B N 1
ATOM 6712 C CA . GLU B 1 381 ? 5.367 -29.953 -36.312 1 95.12 381 GLU B CA 1
ATOM 6713 C C . GLU B 1 381 ? 4.418 -31.109 -36 1 95.12 381 GLU B C 1
ATOM 6715 O O . GLU B 1 381 ? 4.855 -32.219 -35.688 1 95.12 381 GLU B O 1
ATOM 6720 N N . LYS B 1 382 ? 3.127 -30.859 -36.062 1 94.69 382 LYS B N 1
ATOM 6721 C CA . LYS B 1 382 ? 2.129 -31.891 -35.812 1 94.69 382 LYS B CA 1
ATOM 6722 C C . LYS B 1 382 ? 2.24 -33.031 -36.844 1 94.69 382 LYS B C 1
ATOM 6724 O O . LYS B 1 382 ? 2.018 -34.188 -36.5 1 94.69 382 LYS B O 1
ATOM 6729 N N . LYS B 1 383 ? 2.514 -32.656 -38.094 1 94.56 383 LYS B N 1
ATOM 6730 C CA . LYS B 1 383 ? 2.672 -33.656 -39.125 1 94.56 383 LYS B CA 1
ATOM 6731 C C . LYS B 1 383 ? 3.867 -34.562 -38.844 1 94.56 383 LYS B C 1
ATOM 6733 O O . LYS B 1 383 ? 3.824 -35.781 -39.156 1 94.56 383 LYS B O 1
ATOM 6738 N N . GLN B 1 384 ? 4.848 -34.031 -38.281 1 91.75 384 GLN B N 1
ATOM 6739 C CA . GLN B 1 384 ? 6.082 -34.75 -38.031 1 91.75 384 GLN B CA 1
ATOM 6740 C C . GLN B 1 384 ? 6.012 -35.5 -36.719 1 91.75 384 GLN B C 1
ATOM 6742 O O . GLN B 1 384 ? 6.641 -36.562 -36.531 1 91.75 384 GLN B O 1
ATOM 6747 N N . ASN B 1 385 ? 5.391 -35 -35.781 1 90.5 385 ASN B N 1
ATOM 6748 C CA . ASN B 1 385 ? 5.266 -35.531 -34.438 1 90.5 385 ASN B CA 1
ATOM 6749 C C . ASN B 1 385 ? 3.824 -35.5 -33.938 1 90.5 385 ASN B C 1
ATOM 6751 O O . ASN B 1 385 ? 3.385 -34.469 -33.406 1 90.5 385 ASN B O 1
ATOM 6755 N N . PRO B 1 386 ? 3.176 -36.594 -34 1 84.88 386 PRO B N 1
ATOM 6756 C CA . PRO B 1 386 ? 1.767 -36.625 -33.625 1 84.88 386 PRO B CA 1
ATOM 6757 C C . PRO B 1 386 ? 1.562 -36.281 -32.125 1 84.88 386 PRO B C 1
ATOM 6759 O O . PRO B 1 386 ? 0.456 -35.906 -31.734 1 84.88 386 PRO B O 1
ATOM 6762 N N . LEU B 1 387 ? 2.643 -36.344 -31.359 1 85.25 387 LEU B N 1
ATOM 6763 C CA . LEU B 1 387 ? 2.535 -36.031 -29.938 1 85.25 387 LEU B CA 1
ATOM 6764 C C . LEU B 1 387 ? 2.646 -34.531 -29.688 1 85.25 387 LEU B C 1
ATOM 6766 O O . LEU B 1 387 ? 2.357 -34.062 -28.594 1 85.25 387 LEU B O 1
ATOM 6770 N N . PHE B 1 388 ? 3.01 -33.844 -30.734 1 91.56 388 PHE B N 1
ATOM 6771 C CA . PHE B 1 388 ? 3.08 -32.406 -30.641 1 91.56 388 PHE B CA 1
ATOM 6772 C C . PHE B 1 388 ? 1.684 -31.781 -30.641 1 91.56 388 PHE B C 1
ATOM 6774 O O . PHE B 1 388 ? 1.128 -31.469 -31.688 1 91.56 388 PHE B O 1
ATOM 6781 N N . ASN B 1 389 ? 1.149 -31.578 -29.5 1 90.75 389 ASN B N 1
ATOM 6782 C CA . ASN B 1 389 ? -0.206 -31.078 -29.312 1 90.75 389 ASN B CA 1
ATOM 6783 C C . ASN B 1 389 ? -0.252 -29.953 -28.281 1 90.75 389 ASN B C 1
ATOM 6785 O O . ASN B 1 389 ? -0.446 -30.203 -27.094 1 90.75 389 ASN B O 1
ATOM 6789 N N . PRO B 1 390 ? -0.129 -28.656 -28.734 1 94.19 390 PRO B N 1
ATOM 6790 C CA . PRO B 1 390 ? -0.244 -27.547 -27.781 1 94.19 390 PRO B CA 1
ATOM 6791 C C . PRO B 1 390 ? -1.572 -27.562 -27.031 1 94.19 390 PRO B C 1
ATOM 6793 O O . PRO B 1 390 ? -2.635 -27.672 -27.641 1 94.19 390 PRO B O 1
ATOM 6796 N N . ASN B 1 391 ? -1.479 -27.422 -25.703 1 91.44 391 ASN B N 1
ATOM 6797 C CA . ASN B 1 391 ? -2.656 -27.469 -24.844 1 91.44 391 ASN B CA 1
ATOM 6798 C C . ASN B 1 391 ? -3.475 -26.188 -24.938 1 91.44 391 ASN B C 1
ATOM 6800 O O . ASN B 1 391 ? -2.918 -25.094 -24.906 1 91.44 391 ASN B O 1
ATOM 6804 N N . GLU B 1 392 ? -4.801 -26.344 -25.078 1 93 392 GLU B N 1
ATOM 6805 C CA . GLU B 1 392 ? -5.715 -25.219 -25.234 1 93 392 GLU B CA 1
ATOM 6806 C C . GLU B 1 392 ? -5.535 -24.203 -24.125 1 93 392 GLU B C 1
ATOM 6808 O O . GLU B 1 392 ? -5.363 -23 -24.375 1 93 392 GLU B O 1
ATOM 6813 N N . PHE B 1 393 ? -5.582 -24.672 -22.922 1 90 393 PHE B N 1
ATOM 6814 C CA . PHE B 1 393 ? -5.531 -23.812 -21.734 1 90 393 PHE B CA 1
ATOM 6815 C C . PHE B 1 393 ? -4.195 -23.094 -21.656 1 90 393 PHE B C 1
ATOM 6817 O O . PHE B 1 393 ? -4.156 -21.891 -21.391 1 90 393 PHE B O 1
ATOM 6824 N N . GLU B 1 394 ? -3.131 -23.766 -21.859 1 92.25 394 GLU B N 1
ATOM 6825 C CA . GLU B 1 394 ? -1.797 -23.188 -21.766 1 92.25 394 GLU B CA 1
ATOM 6826 C C . GLU B 1 394 ? -1.596 -22.109 -22.828 1 92.25 394 GLU B C 1
ATOM 6828 O O . GLU B 1 394 ? -0.995 -21.062 -22.562 1 92.25 394 GLU B O 1
ATOM 6833 N N . LEU B 1 395 ? -2.068 -22.391 -24.062 1 95.38 395 LEU B N 1
ATOM 6834 C CA . LEU B 1 395 ? -1.987 -21.391 -25.125 1 95.38 395 LEU B CA 1
ATOM 6835 C C . LEU B 1 395 ? -2.756 -20.141 -24.766 1 95.38 395 LEU B C 1
ATOM 6837 O O . LEU B 1 395 ? -2.271 -19.016 -24.984 1 95.38 395 LEU B O 1
ATOM 6841 N N . ASN B 1 396 ? -3.939 -20.391 -24.25 1 95.44 396 ASN B N 1
ATOM 6842 C CA . ASN B 1 396 ? -4.781 -19.266 -23.859 1 95.44 396 ASN B CA 1
ATOM 6843 C C . ASN B 1 396 ? -4.113 -18.422 -22.781 1 95.44 396 ASN B C 1
ATOM 6845 O O . ASN B 1 396 ? -4.07 -17.188 -22.891 1 95.44 396 ASN B O 1
ATOM 6849 N N . GLU B 1 397 ? -3.553 -19.047 -21.766 1 93.06 397 GLU B N 1
ATOM 6850 C CA . GLU B 1 397 ? -2.889 -18.359 -20.672 1 93.06 397 GLU B CA 1
ATOM 6851 C C . GLU B 1 397 ? -1.667 -17.578 -21.156 1 93.06 397 GLU B C 1
ATOM 6853 O O . GLU B 1 397 ? -1.438 -16.438 -20.75 1 93.06 397 GLU B O 1
ATOM 6858 N N . TRP B 1 398 ? -0.921 -18.25 -22.016 1 94.94 398 TRP B N 1
ATOM 6859 C CA . TRP B 1 398 ? 0.259 -17.609 -22.594 1 94.94 398 TRP B CA 1
ATOM 6860 C C . TRP B 1 398 ? -0.124 -16.344 -23.359 1 94.94 398 TRP B C 1
ATOM 6862 O O . TRP B 1 398 ? 0.481 -15.281 -23.156 1 94.94 398 TRP B O 1
ATOM 6872 N N . ALA B 1 399 ? -1.177 -16.422 -24.156 1 97.12 399 ALA B N 1
ATOM 6873 C CA . ALA B 1 399 ? -1.629 -15.289 -24.953 1 97.12 399 ALA B CA 1
ATOM 6874 C C . ALA B 1 399 ? -2.137 -14.148 -24.078 1 97.12 399 ALA B C 1
ATOM 6876 O O . ALA B 1 399 ? -1.861 -12.977 -24.344 1 97.12 399 ALA B O 1
ATOM 6877 N N . TYR B 1 400 ? -2.838 -14.539 -23.078 1 94.88 400 TYR B N 1
ATOM 6878 C CA . TYR B 1 400 ? -3.338 -13.508 -22.156 1 94.88 400 TYR B CA 1
ATOM 6879 C C . TYR B 1 400 ? -2.189 -12.805 -21.453 1 94.88 400 TYR B C 1
ATOM 6881 O O . TYR B 1 400 ? -2.238 -11.594 -21.219 1 94.88 400 TYR B O 1
ATOM 6889 N N . ARG B 1 401 ? -1.146 -13.5 -21.016 1 92.88 401 ARG B N 1
ATOM 6890 C CA . ARG B 1 401 ? 0.01 -12.867 -20.391 1 92.88 401 ARG B CA 1
ATOM 6891 C C . ARG B 1 401 ? 0.704 -11.914 -21.359 1 92.88 401 ARG B C 1
ATOM 6893 O O . ARG B 1 401 ? 1.126 -10.828 -20.969 1 92.88 401 ARG B O 1
ATOM 6900 N N . MET B 1 402 ? 0.768 -12.32 -22.641 1 94 402 MET B N 1
ATOM 6901 C CA . MET B 1 402 ? 1.33 -11.438 -23.656 1 94 402 MET B CA 1
ATOM 6902 C C . MET B 1 402 ? 0.502 -10.164 -23.781 1 94 402 MET B C 1
ATOM 6904 O O . MET B 1 402 ? 1.056 -9.062 -23.875 1 94 402 MET B O 1
ATOM 6908 N N . MET B 1 403 ? -0.813 -10.344 -23.797 1 93.12 403 MET B N 1
ATOM 6909 C CA . MET B 1 403 ? -1.714 -9.203 -23.906 1 93.12 403 MET B CA 1
ATOM 6910 C C . MET B 1 403 ? -1.53 -8.242 -22.734 1 93.12 403 MET B C 1
ATOM 6912 O O . MET B 1 403 ? -1.549 -7.023 -22.922 1 93.12 403 MET B O 1
ATOM 6916 N N . SER B 1 404 ? -1.33 -8.805 -21.625 1 88.06 404 SER B N 1
ATOM 6917 C CA . SER B 1 404 ? -1.174 -7.988 -20.422 1 88.06 404 SER B CA 1
ATOM 6918 C C . SER B 1 404 ? 0.141 -7.219 -20.453 1 88.06 404 SER B C 1
ATOM 6920 O O . SER B 1 404 ? 0.312 -6.246 -19.703 1 88.06 404 SER B O 1
ATOM 6922 N N . LYS B 1 405 ? 1.045 -7.617 -21.297 1 87 405 LYS B N 1
ATOM 6923 C CA . LYS B 1 405 ? 2.344 -6.965 -21.422 1 87 405 LYS B CA 1
ATOM 6924 C C . LYS B 1 405 ? 2.408 -6.121 -22.688 1 87 405 LYS B C 1
ATOM 6926 O O . LYS B 1 405 ? 3.486 -5.914 -23.25 1 87 405 LYS B O 1
ATOM 6931 N N . ASN B 1 406 ? 1.294 -5.801 -23.203 1 86.12 406 ASN B N 1
ATOM 6932 C CA . ASN B 1 406 ? 1.126 -4.926 -24.344 1 86.12 406 ASN B CA 1
ATOM 6933 C C . ASN B 1 406 ? 1.714 -5.547 -25.609 1 86.12 406 ASN B C 1
ATOM 6935 O O . ASN B 1 406 ? 2.266 -4.836 -26.453 1 86.12 406 ASN B O 1
ATOM 6939 N N . GLN B 1 407 ? 1.753 -6.859 -25.594 1 92.56 407 GLN B N 1
ATOM 6940 C CA . GLN B 1 407 ? 2.113 -7.609 -26.797 1 92.56 407 GLN B CA 1
ATOM 6941 C C . GLN B 1 407 ? 0.87 -8.102 -27.516 1 92.56 407 GLN B C 1
ATOM 6943 O O . GLN B 1 407 ? 0.753 -9.297 -27.828 1 92.56 407 GLN B O 1
ATOM 6948 N N . LEU B 1 408 ? 0.058 -7.18 -27.891 1 95.44 408 LEU B N 1
ATOM 6949 C CA . LEU B 1 408 ? -1.259 -7.5 -28.422 1 95.44 408 LEU B CA 1
ATOM 6950 C C . LEU B 1 408 ? -1.137 -8.219 -29.766 1 95.44 408 LEU B C 1
ATOM 6952 O O . LEU B 1 408 ? -1.857 -9.188 -30.016 1 95.44 408 LEU B O 1
ATOM 6956 N N . LYS B 1 409 ? -0.248 -7.734 -30.594 1 96.56 409 LYS B N 1
ATOM 6957 C CA . LYS B 1 409 ? -0.094 -8.344 -31.922 1 96.56 409 LYS B CA 1
ATOM 6958 C C . LYS B 1 409 ? 0.325 -9.812 -31.797 1 96.56 409 LYS B C 1
ATOM 6960 O O . LYS B 1 409 ? -0.257 -10.68 -32.438 1 96.56 409 LYS B O 1
ATOM 6965 N N . GLU B 1 410 ? 1.314 -10.039 -30.984 1 97.06 410 GLU B N 1
ATOM 6966 C CA . GLU B 1 410 ? 1.794 -11.406 -30.766 1 97.06 410 GLU B CA 1
ATOM 6967 C C . GLU B 1 410 ? 0.714 -12.273 -30.125 1 97.06 410 GLU B C 1
ATOM 6969 O O . GLU B 1 410 ? 0.49 -13.406 -30.562 1 97.06 410 GLU B O 1
ATOM 6974 N N . ALA B 1 411 ? 0.036 -11.734 -29.109 1 97.88 411 ALA B N 1
ATOM 6975 C CA . ALA B 1 411 ? -1.033 -12.453 -28.422 1 97.88 411 ALA B CA 1
ATOM 6976 C C . ALA B 1 411 ? -2.137 -12.859 -29.391 1 97.88 411 ALA B C 1
ATOM 6978 O O . ALA B 1 411 ? -2.656 -13.977 -29.312 1 97.88 411 ALA B O 1
ATOM 6979 N N . THR B 1 412 ? -2.439 -11.953 -30.281 1 98.25 412 THR B N 1
ATOM 6980 C CA . THR B 1 412 ? -3.52 -12.188 -31.234 1 98.25 412 THR B CA 1
ATOM 6981 C C . THR B 1 412 ? -3.211 -13.398 -32.125 1 98.25 412 THR B C 1
ATOM 6983 O O . THR B 1 412 ? -4.098 -14.203 -32.406 1 98.25 412 THR B O 1
ATOM 6986 N N . GLU B 1 413 ? -1.977 -13.539 -32.531 1 98.44 413 GLU B N 1
ATOM 6987 C CA . GLU B 1 413 ? -1.578 -14.672 -33.344 1 98.44 413 GLU B CA 1
ATOM 6988 C C . GLU B 1 413 ? -1.719 -15.984 -32.562 1 98.44 413 GLU B C 1
ATOM 6990 O O . GLU B 1 413 ? -2.057 -17.016 -33.156 1 98.44 413 GLU B O 1
ATOM 6995 N N . ILE B 1 414 ? -1.462 -15.938 -31.312 1 98.44 414 ILE B N 1
ATOM 6996 C CA . ILE B 1 414 ? -1.556 -17.156 -30.516 1 98.44 414 ILE B CA 1
ATOM 6997 C C . ILE B 1 414 ? -3.021 -17.484 -30.234 1 98.44 414 ILE B C 1
ATOM 6999 O O . ILE B 1 414 ? -3.41 -18.656 -30.234 1 98.44 414 ILE B O 1
ATOM 7003 N N . PHE B 1 415 ? -3.854 -16.453 -30 1 98.56 415 PHE B N 1
ATOM 7004 C CA . PHE B 1 415 ? -5.289 -16.703 -29.891 1 98.56 415 PHE B CA 1
ATOM 7005 C C . PHE B 1 415 ? -5.832 -17.312 -31.172 1 98.56 415 PHE B C 1
ATOM 7007 O O . PHE B 1 415 ? -6.641 -18.234 -31.141 1 98.56 415 PHE B O 1
ATOM 7014 N N . LYS B 1 416 ? -5.398 -16.797 -32.312 1 98.44 416 LYS B N 1
ATOM 7015 C CA . LYS B 1 416 ? -5.777 -17.328 -33.625 1 98.44 416 LYS B CA 1
ATOM 7016 C C . LYS B 1 416 ? -5.375 -18.797 -33.75 1 98.44 416 LYS B C 1
ATOM 7018 O O . LYS B 1 416 ? -6.152 -19.625 -34.25 1 98.44 416 LYS B O 1
ATOM 7023 N N . LEU B 1 417 ? -4.199 -19.078 -33.375 1 98.62 417 LEU B N 1
ATOM 7024 C CA . LEU B 1 417 ? -3.736 -20.469 -33.375 1 98.62 417 LEU B CA 1
ATOM 7025 C C . LEU B 1 417 ? -4.648 -21.344 -32.531 1 98.62 417 LEU B C 1
ATOM 7027 O O . LEU B 1 417 ? -4.965 -22.469 -32.906 1 98.62 417 LEU B O 1
ATOM 7031 N N . ASN B 1 418 ? -4.988 -20.859 -31.328 1 98.44 418 ASN B N 1
ATOM 7032 C CA . ASN B 1 418 ? -5.832 -21.641 -30.422 1 98.44 418 ASN B CA 1
ATOM 7033 C C . ASN B 1 418 ? -7.184 -21.969 -31.047 1 98.44 418 ASN B C 1
ATOM 7035 O O . ASN B 1 418 ? -7.688 -23.078 -30.906 1 98.44 418 ASN B O 1
ATOM 7039 N N . VAL B 1 419 ? -7.754 -21.031 -31.766 1 98.12 419 VAL B N 1
ATOM 7040 C CA . VAL B 1 419 ? -9 -21.25 -32.5 1 98.12 419 VAL B CA 1
ATOM 7041 C C . VAL B 1 419 ? -8.781 -22.312 -33.594 1 98.12 419 VAL B C 1
ATOM 7043 O O . VAL B 1 419 ? -9.625 -23.188 -33.781 1 98.12 419 VAL B O 1
ATOM 7046 N N . HIS B 1 420 ? -7.715 -22.203 -34.25 1 98.06 420 HIS B N 1
ATOM 7047 C CA . HIS B 1 420 ? -7.363 -23.141 -35.312 1 98.06 420 HIS B CA 1
ATOM 7048 C C . HIS B 1 420 ? -7.27 -24.578 -34.781 1 98.06 420 HIS B C 1
ATOM 7050 O O . HIS B 1 420 ? -7.758 -25.516 -35.406 1 98.06 420 HIS B O 1
ATOM 7056 N N . LEU B 1 421 ? -6.684 -24.719 -33.688 1 97.31 421 LEU B N 1
ATOM 7057 C CA . LEU B 1 421 ? -6.438 -26.031 -33.094 1 97.31 421 LEU B CA 1
ATOM 7058 C C . LEU B 1 421 ? -7.695 -26.578 -32.438 1 97.31 421 LEU B C 1
ATOM 7060 O O . LEU B 1 421 ? -7.902 -27.797 -32.375 1 97.31 421 LEU B O 1
ATOM 7064 N N . TYR B 1 422 ? -8.508 -25.703 -31.859 1 97.19 422 TYR B N 1
ATOM 7065 C CA . TYR B 1 422 ? -9.695 -26.094 -31.109 1 97.19 422 TYR B CA 1
ATOM 7066 C C . TYR B 1 422 ? -10.93 -25.344 -31.594 1 97.19 422 TYR B C 1
ATOM 7068 O O . TYR B 1 422 ? -11.539 -24.578 -30.828 1 97.19 422 TYR B O 1
ATOM 7076 N N . PRO B 1 423 ? -11.398 -25.641 -32.719 1 96.94 423 PRO B N 1
ATOM 7077 C CA . PRO B 1 423 ? -12.477 -24.875 -33.344 1 96.94 423 PRO B CA 1
ATOM 7078 C C . PRO B 1 423 ? -13.836 -25.125 -32.719 1 96.94 423 PRO B C 1
ATOM 7080 O O . PRO B 1 423 ? -14.805 -24.422 -33 1 96.94 423 PRO B O 1
ATOM 7083 N N . GLN B 1 424 ? -13.922 -26.109 -31.859 1 96 424 GLN B N 1
ATOM 7084 C CA . GLN B 1 424 ? -15.203 -26.391 -31.219 1 96 424 GLN B CA 1
ATOM 7085 C C . GLN B 1 424 ? -15.25 -25.812 -29.797 1 96 424 GLN B C 1
ATOM 7087 O O . GLN B 1 424 ? -16.234 -26 -29.078 1 96 424 GLN B O 1
ATOM 7092 N N . SER B 1 425 ? -14.227 -25.156 -29.453 1 95.06 425 SER B N 1
ATOM 7093 C CA . SER B 1 425 ? -14.18 -24.531 -28.125 1 95.06 425 SER B CA 1
ATOM 7094 C C . SER B 1 425 ? -14.734 -23.109 -28.172 1 95.06 425 SER B C 1
ATOM 7096 O O . SER B 1 425 ? -14.156 -22.234 -28.812 1 95.06 425 SER B O 1
ATOM 7098 N N . TRP B 1 426 ? -15.805 -22.875 -27.422 1 95.19 426 TRP B N 1
ATOM 7099 C CA . TRP B 1 426 ? -16.375 -21.531 -27.375 1 95.19 426 TRP B CA 1
ATOM 7100 C C . TRP B 1 426 ? -15.383 -20.547 -26.766 1 95.19 426 TRP B C 1
ATOM 7102 O O . TRP B 1 426 ? -15.359 -19.375 -27.125 1 95.19 426 TRP B O 1
ATOM 7112 N N . ASN B 1 427 ? -14.578 -21 -25.812 1 93.56 427 ASN B N 1
ATOM 7113 C CA . ASN B 1 427 ? -13.656 -20.156 -25.062 1 93.56 427 ASN B CA 1
ATOM 7114 C C . ASN B 1 427 ? -12.57 -19.578 -25.969 1 93.56 427 ASN B C 1
ATOM 7116 O O . ASN B 1 427 ? -12.141 -18.438 -25.781 1 93.56 427 ASN B O 1
ATOM 7120 N N . THR B 1 428 ? -12.047 -20.375 -26.906 1 97.31 428 THR B N 1
ATOM 7121 C CA . THR B 1 428 ? -11 -19.891 -27.781 1 97.31 428 THR B CA 1
ATOM 7122 C C . THR B 1 428 ? -11.508 -18.734 -28.656 1 97.31 428 THR B C 1
ATOM 7124 O O . THR B 1 428 ? -10.781 -17.766 -28.891 1 97.31 428 THR B O 1
ATOM 7127 N N . TYR B 1 429 ? -12.742 -18.812 -29.047 1 97.69 429 TYR B N 1
ATOM 7128 C CA . TYR B 1 429 ? -13.336 -17.734 -29.844 1 97.69 429 TYR B CA 1
ATOM 7129 C C . TYR B 1 429 ? -13.562 -16.484 -28.984 1 97.69 429 TYR B C 1
ATOM 7131 O O . TYR B 1 429 ? -13.375 -15.367 -29.469 1 97.69 429 TYR B O 1
ATOM 7139 N N . ASP B 1 430 ? -14 -16.75 -27.828 1 97.31 430 ASP B N 1
ATOM 7140 C CA . ASP B 1 430 ? -14.203 -15.633 -26.922 1 97.31 430 ASP B CA 1
ATOM 7141 C C . ASP B 1 430 ? -12.906 -14.867 -26.703 1 97.31 430 ASP B C 1
ATOM 7143 O O . ASP B 1 430 ? -12.883 -13.633 -26.812 1 97.31 430 ASP B O 1
ATOM 7147 N N . SER B 1 431 ? -11.797 -15.555 -26.391 1 97.88 431 SER B N 1
ATOM 7148 C CA . SER B 1 431 ? -10.5 -14.953 -26.125 1 97.88 431 SER B CA 1
ATOM 7149 C C . SER B 1 431 ? -9.953 -14.258 -27.375 1 97.88 431 SER B C 1
ATOM 7151 O O . SER B 1 431 ? -9.414 -13.156 -27.281 1 97.88 431 SER B O 1
ATOM 7153 N N . TYR B 1 432 ? -10.141 -14.93 -28.5 1 98.25 432 TYR B N 1
ATOM 7154 C CA . TYR B 1 432 ? -9.695 -14.32 -29.75 1 98.25 432 TYR B CA 1
ATOM 7155 C C . TYR B 1 432 ? -10.492 -13.055 -30.047 1 98.25 432 TYR B C 1
ATOM 7157 O O . TYR B 1 432 ? -9.922 -12.047 -30.484 1 98.25 432 TYR B O 1
ATOM 7165 N N . GLY B 1 433 ? -11.766 -13.07 -29.828 1 98 433 GLY B N 1
ATOM 7166 C CA . GLY B 1 433 ? -12.602 -11.891 -29.984 1 98 433 GLY B CA 1
ATOM 7167 C C . GLY B 1 433 ? -12.141 -10.719 -29.141 1 98 433 GLY B C 1
ATOM 7168 O O . GLY B 1 433 ? -12.125 -9.578 -29.609 1 98 433 GLY B O 1
ATOM 7169 N N . GLU B 1 434 ? -11.781 -11.016 -27.938 1 97.31 434 GLU B N 1
ATOM 7170 C CA . GLU B 1 434 ? -11.289 -9.977 -27.047 1 97.31 434 GLU B CA 1
ATOM 7171 C C . GLU B 1 434 ? -10.047 -9.305 -27.609 1 97.31 434 GLU B C 1
ATOM 7173 O O . GLU B 1 434 ? -9.93 -8.07 -27.578 1 97.31 434 GLU B O 1
ATOM 7178 N N . ALA B 1 435 ? -9.109 -10.117 -28.062 1 97.62 435 ALA B N 1
ATOM 7179 C CA . ALA B 1 435 ? -7.875 -9.586 -28.625 1 97.62 435 ALA B CA 1
ATOM 7180 C C . ALA B 1 435 ? -8.156 -8.742 -29.859 1 97.62 435 ALA B C 1
ATOM 7182 O O . ALA B 1 435 ? -7.562 -7.672 -30.047 1 97.62 435 ALA B O 1
ATOM 7183 N N . LEU B 1 436 ? -9.062 -9.203 -30.672 1 97.56 436 LEU B N 1
ATOM 7184 C CA . LEU B 1 436 ? -9.422 -8.484 -31.891 1 97.56 436 LEU B CA 1
ATOM 7185 C C . LEU B 1 436 ? -10.078 -7.145 -31.547 1 97.56 436 LEU B C 1
ATOM 7187 O O . LEU B 1 436 ? -9.766 -6.125 -32.156 1 97.56 436 LEU B O 1
ATOM 7191 N N . LEU B 1 437 ? -10.922 -7.215 -30.625 1 96.19 437 LEU B N 1
ATOM 7192 C CA . LEU B 1 437 ? -11.578 -5.984 -30.203 1 96.19 437 LEU B CA 1
ATOM 7193 C C . LEU B 1 437 ? -10.555 -4.977 -29.688 1 96.19 437 LEU B C 1
ATOM 7195 O O . LEU B 1 437 ? -10.609 -3.795 -30.031 1 96.19 437 LEU B O 1
ATOM 7199 N N . LYS B 1 438 ? -9.664 -5.391 -28.891 1 94.62 438 LYS B N 1
ATOM 7200 C CA . LYS B 1 438 ? -8.617 -4.523 -28.359 1 94.62 438 LYS B CA 1
ATOM 7201 C C . LYS B 1 438 ? -7.746 -3.967 -29.484 1 94.62 438 LYS B C 1
ATOM 7203 O O . LYS B 1 438 ? -7.223 -2.855 -29.375 1 94.62 438 LYS B O 1
ATOM 7208 N N . GLY B 1 439 ? -7.605 -4.723 -30.5 1 95 439 GLY B N 1
ATOM 7209 C CA . GLY B 1 439 ? -6.789 -4.32 -31.625 1 95 439 GLY B CA 1
ATOM 7210 C C . GLY B 1 439 ? -7.531 -3.443 -32.625 1 95 439 GLY B C 1
ATOM 7211 O O . GLY B 1 439 ? -6.957 -2.984 -33.594 1 95 439 GLY B O 1
ATOM 7212 N N . GLY B 1 440 ? -8.82 -3.234 -32.375 1 94.25 440 GLY B N 1
ATOM 7213 C CA . GLY B 1 440 ? -9.609 -2.35 -33.219 1 94.25 440 GLY B CA 1
ATOM 7214 C C . GLY B 1 440 ? -10.289 -3.07 -34.375 1 94.25 440 GLY B C 1
ATOM 7215 O O . GLY B 1 440 ? -10.828 -2.432 -35.281 1 94.25 440 GLY B O 1
ATOM 7216 N N . PHE B 1 441 ? -10.219 -4.316 -34.344 1 96.06 441 PHE B N 1
ATOM 7217 C CA . PHE B 1 441 ? -10.8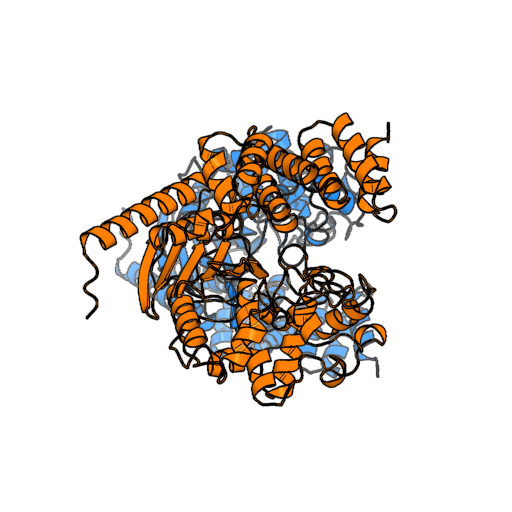59 -5.102 -35.406 1 96.06 441 PHE B CA 1
ATOM 7218 C C . PHE B 1 441 ? -12.281 -5.48 -35 1 96.06 441 PHE B C 1
ATOM 7220 O O . PHE B 1 441 ? -12.578 -6.66 -34.812 1 96.06 441 PHE B O 1
ATOM 7227 N N . ARG B 1 442 ? -13.125 -4.625 -35.094 1 95.44 442 ARG B N 1
ATOM 7228 C CA . ARG B 1 442 ? -14.469 -4.734 -34.531 1 95.44 442 ARG B CA 1
ATOM 7229 C C . ARG B 1 442 ? -15.273 -5.812 -35.25 1 95.44 442 ARG B C 1
ATOM 7231 O O . ARG B 1 442 ? -15.898 -6.66 -34.625 1 95.44 442 ARG B O 1
ATOM 7238 N N . ALA B 1 443 ? -15.312 -5.809 -36.594 1 96.25 443 ALA B N 1
ATOM 7239 C CA . ALA B 1 443 ? -16.109 -6.75 -37.375 1 96.25 443 ALA B CA 1
ATOM 7240 C C . ALA B 1 443 ? -15.672 -8.188 -37.125 1 96.25 443 ALA B C 1
ATOM 7242 O O . ALA B 1 443 ? -16.5 -9.078 -36.938 1 96.25 443 ALA B O 1
ATOM 7243 N N . GLU B 1 444 ? -14.398 -8.344 -37.125 1 97.19 444 GLU B N 1
ATOM 7244 C CA . GLU B 1 444 ? -13.867 -9.68 -36.844 1 97.19 444 GLU B CA 1
ATOM 7245 C C . GLU B 1 444 ? -14.195 -10.125 -35.438 1 97.19 444 GLU B C 1
ATOM 7247 O O . GLU B 1 444 ? -14.5 -11.297 -35.188 1 97.19 444 GLU B O 1
ATOM 7252 N N . ALA B 1 445 ? -14.07 -9.234 -34.5 1 97.56 445 ALA B N 1
ATOM 7253 C CA . ALA B 1 445 ? -14.406 -9.539 -33.094 1 97.56 445 ALA B CA 1
ATOM 7254 C C . ALA B 1 445 ? -15.852 -9.992 -32.969 1 97.56 445 ALA B C 1
ATOM 7256 O O . ALA B 1 445 ? -16.141 -10.969 -32.281 1 97.56 445 ALA B O 1
ATOM 7257 N N . ILE B 1 446 ? -16.703 -9.305 -33.656 1 96.88 446 ILE B N 1
ATOM 7258 C CA . ILE B 1 446 ? -18.125 -9.648 -33.625 1 96.88 446 ILE B CA 1
ATOM 7259 C C . ILE B 1 446 ? -18.312 -11.078 -34.125 1 96.88 446 ILE B C 1
ATOM 7261 O O . ILE B 1 446 ? -19.062 -11.859 -33.531 1 96.88 446 ILE B O 1
ATOM 7265 N N . SER B 1 447 ? -17.688 -11.359 -35.219 1 97.38 447 SER B N 1
ATOM 7266 C CA . SER B 1 447 ? -17.781 -12.711 -35.781 1 97.38 447 SER B CA 1
ATOM 7267 C C . SER B 1 447 ? -17.312 -13.758 -34.781 1 97.38 447 SER B C 1
ATOM 7269 O O . SER B 1 447 ? -17.906 -14.828 -34.656 1 97.38 447 SER B O 1
ATOM 7271 N N . MET B 1 448 ? -16.219 -13.5 -34.062 1 97.56 448 MET B N 1
ATOM 7272 C CA . MET B 1 448 ? -15.695 -14.438 -33.062 1 97.56 448 MET B CA 1
ATOM 7273 C C . MET B 1 448 ? -16.672 -14.602 -31.891 1 97.56 448 MET B C 1
ATOM 7275 O O . MET B 1 448 ? -16.922 -15.719 -31.453 1 97.56 448 MET B O 1
ATOM 7279 N N . TYR B 1 449 ? -17.203 -13.531 -31.375 1 97.38 449 TYR B N 1
ATOM 7280 C CA . TYR B 1 449 ? -18.141 -13.609 -30.25 1 97.38 449 TYR B CA 1
ATOM 7281 C C . TYR B 1 449 ? -19.422 -14.328 -30.672 1 97.38 449 TYR B C 1
ATOM 7283 O O . TYR B 1 449 ? -20.016 -15.055 -29.875 1 97.38 449 TYR B O 1
ATOM 7291 N N . LYS B 1 450 ? -19.891 -14.094 -31.922 1 97.31 450 LYS B N 1
ATOM 7292 C CA . LYS B 1 450 ? -21.047 -14.82 -32.406 1 97.31 450 LYS B CA 1
ATOM 7293 C C . LYS B 1 450 ? -20.812 -16.328 -32.406 1 97.31 450 LYS B C 1
ATOM 7295 O O . LYS B 1 450 ? -21.688 -17.094 -31.984 1 97.31 450 LYS B O 1
ATOM 7300 N N . LYS B 1 451 ? -19.672 -16.688 -32.906 1 97.81 451 LYS B N 1
ATOM 7301 C CA . LYS B 1 451 ? -19.328 -18.109 -32.875 1 97.81 451 LYS B CA 1
ATOM 7302 C C . LYS B 1 451 ? -19.234 -18.641 -31.453 1 97.81 451 LYS B C 1
ATOM 7304 O O . LYS B 1 451 ? -19.672 -19.75 -31.172 1 97.81 451 LYS B O 1
ATOM 7309 N N . SER B 1 452 ? -18.578 -17.906 -30.562 1 97.38 452 SER B N 1
ATOM 7310 C CA . SER B 1 452 ? -18.469 -18.297 -29.156 1 97.38 452 SER B CA 1
ATOM 7311 C C . SER B 1 452 ? -19.828 -18.562 -28.547 1 97.38 452 SER B C 1
ATOM 7313 O O . SER B 1 452 ? -20.047 -19.578 -27.891 1 97.38 452 SER B O 1
ATOM 7315 N N . VAL B 1 453 ? -20.812 -17.672 -28.781 1 96.31 453 VAL B N 1
ATOM 7316 C CA . VAL B 1 453 ? -22.141 -17.781 -28.219 1 96.31 453 VAL B CA 1
ATOM 7317 C C . VAL B 1 453 ? -22.906 -18.938 -28.859 1 96.31 453 VAL B C 1
ATOM 7319 O O . VAL B 1 453 ? -23.688 -19.609 -28.219 1 96.31 453 VAL B O 1
ATOM 7322 N N . ALA B 1 454 ? -22.719 -19.109 -30.156 1 96.94 454 ALA B N 1
ATOM 7323 C CA . ALA B 1 454 ? -23.344 -20.234 -30.859 1 96.94 454 ALA B CA 1
ATOM 7324 C C . ALA B 1 454 ? -22.906 -21.562 -30.25 1 96.94 454 ALA B C 1
ATOM 7326 O O . ALA B 1 454 ? -23.703 -22.5 -30.141 1 96.94 454 ALA B O 1
ATOM 7327 N N . LEU B 1 455 ? -21.641 -21.641 -29.922 1 95.56 455 LEU B N 1
ATOM 7328 C CA . LEU B 1 455 ? -21.078 -22.859 -29.375 1 95.56 455 LEU B CA 1
ATOM 7329 C C . LEU B 1 455 ? -21.469 -23.031 -27.906 1 95.56 455 LEU B C 1
ATOM 7331 O O . LEU B 1 455 ? -21.547 -24.156 -27.406 1 95.56 455 LEU B O 1
ATOM 7335 N N . ASN B 1 456 ? -21.656 -21.969 -27.203 1 93.69 456 ASN B N 1
ATOM 7336 C CA . ASN B 1 456 ? -22.094 -21.984 -25.812 1 93.69 456 ASN B CA 1
ATOM 7337 C C . ASN B 1 456 ? -23.141 -20.906 -25.547 1 93.69 456 ASN B C 1
ATOM 7339 O O . ASN B 1 456 ? -22.812 -19.812 -25.062 1 93.69 456 ASN B O 1
ATOM 7343 N N . PRO B 1 457 ? -24.328 -21.203 -25.656 1 92.69 457 PRO B N 1
ATOM 7344 C CA . PRO B 1 457 ? -25.406 -20.219 -25.484 1 92.69 457 PRO B CA 1
ATOM 7345 C C . PRO B 1 457 ? -25.453 -19.625 -24.078 1 92.69 457 PRO B C 1
ATOM 7347 O O . PRO B 1 457 ? -26.094 -18.594 -23.875 1 92.69 457 PRO B O 1
ATOM 7350 N N . ASP B 1 458 ? -24.797 -20.188 -23.188 1 87.94 458 ASP B N 1
ATOM 7351 C CA . ASP B 1 458 ? -24.828 -19.703 -21.812 1 87.94 458 ASP B CA 1
ATOM 7352 C C . ASP B 1 458 ? -23.672 -18.734 -21.562 1 87.94 458 ASP B C 1
ATOM 7354 O O . ASP B 1 458 ? -23.484 -18.266 -20.422 1 87.94 458 ASP B O 1
ATOM 7358 N N . ASN B 1 459 ? -22.953 -18.484 -22.578 1 90.19 459 ASN B N 1
ATOM 7359 C CA . ASN B 1 459 ? -21.875 -17.516 -22.453 1 90.19 459 ASN B CA 1
ATOM 7360 C C . ASN B 1 459 ? -22.406 -16.094 -22.297 1 90.19 459 ASN B C 1
ATOM 7362 O O . ASN B 1 459 ? -22.5 -15.352 -23.281 1 90.19 459 ASN B O 1
ATOM 7366 N N . GLY B 1 460 ? -22.703 -15.641 -21.078 1 88.25 460 GLY B N 1
ATOM 7367 C CA . GLY B 1 460 ? -23.266 -14.328 -20.797 1 88.25 460 GLY B CA 1
ATOM 7368 C C . GLY B 1 460 ? -22.344 -13.188 -21.188 1 88.25 460 GLY B C 1
ATOM 7369 O O . GLY B 1 460 ? -22.797 -12.156 -21.688 1 88.25 460 GLY B O 1
ATOM 7370 N N . HIS B 1 461 ? -21.078 -13.359 -20.922 1 88.69 461 HIS B N 1
ATOM 7371 C CA . HIS B 1 461 ? -20.109 -12.336 -21.281 1 88.69 461 HIS B CA 1
ATOM 7372 C C . HIS B 1 461 ? -20.141 -12.039 -22.781 1 88.69 461 HIS B C 1
ATOM 7374 O O . HIS B 1 461 ? -20.219 -10.883 -23.188 1 88.69 461 HIS B O 1
ATOM 7380 N N . GLY B 1 462 ? -20.062 -13.078 -23.594 1 92.44 462 GLY B N 1
ATOM 7381 C CA . GLY B 1 462 ? -20.094 -12.914 -25.047 1 92.44 462 GLY B CA 1
ATOM 7382 C C . GLY B 1 462 ? -21.344 -12.219 -25.531 1 92.44 462 GLY B C 1
ATOM 7383 O O . GLY B 1 462 ? -21.281 -11.359 -26.422 1 92.44 462 GLY B O 1
ATOM 7384 N N . LYS B 1 463 ? -22.406 -12.531 -24.891 1 94.31 463 LYS B N 1
ATOM 7385 C CA . LYS B 1 463 ? -23.672 -11.898 -25.25 1 94.31 463 LYS B CA 1
ATOM 7386 C C . LYS B 1 463 ? -23.656 -10.414 -24.906 1 94.31 463 LYS B C 1
ATOM 7388 O O . LYS B 1 463 ? -24.109 -9.586 -25.703 1 94.31 463 LYS B O 1
ATOM 7393 N N . LYS B 1 464 ? -23.172 -10.109 -23.766 1 93.62 464 LYS B N 1
ATOM 7394 C CA . LYS B 1 464 ? -23.094 -8.711 -23.344 1 93.62 464 LYS B CA 1
ATOM 7395 C C . LYS B 1 464 ? -22.203 -7.898 -24.281 1 93.62 464 LYS B C 1
ATOM 7397 O O . LYS B 1 464 ? -22.531 -6.762 -24.625 1 93.62 464 LYS B O 1
ATOM 7402 N N . VAL B 1 465 ? -21.078 -8.469 -24.609 1 94.75 465 VAL B N 1
ATOM 7403 C CA . VAL B 1 465 ? -20.141 -7.777 -25.5 1 94.75 465 VAL B CA 1
ATOM 7404 C C . VAL B 1 465 ? -20.812 -7.539 -26.844 1 94.75 465 VAL B C 1
ATOM 7406 O O . VAL B 1 465 ? -20.703 -6.453 -27.422 1 94.75 465 VAL B O 1
ATOM 7409 N N . LEU B 1 466 ? -21.547 -8.516 -27.391 1 94.94 466 LEU B N 1
ATOM 7410 C CA . LEU B 1 466 ? -22.234 -8.398 -28.672 1 94.94 466 LEU B CA 1
ATOM 7411 C C . LEU B 1 466 ? -23.297 -7.316 -28.609 1 94.94 466 LEU B C 1
ATOM 7413 O O . LEU B 1 466 ? -23.484 -6.566 -29.578 1 94.94 466 LEU B O 1
ATOM 7417 N N . GLU B 1 467 ? -23.906 -7.238 -27.469 1 93.94 467 GLU B N 1
ATOM 7418 C CA . GLU B 1 467 ? -24.906 -6.188 -27.281 1 93.94 467 GLU B CA 1
ATOM 7419 C C . GLU B 1 467 ? -24.281 -4.805 -27.312 1 93.94 467 GLU B C 1
ATOM 7421 O O . GLU B 1 467 ? -24.828 -3.875 -27.906 1 93.94 467 GLU B O 1
ATOM 7426 N N . GLN B 1 468 ? -23.172 -4.742 -26.688 1 92.81 468 GLN B N 1
ATOM 7427 C CA . GLN B 1 468 ? -22.469 -3.465 -26.625 1 92.81 468 GLN B CA 1
ATOM 7428 C C . GLN B 1 468 ? -21.938 -3.061 -28 1 92.81 468 GLN B C 1
ATOM 7430 O O . GLN B 1 468 ? -21.922 -1.874 -28.344 1 92.81 468 GLN B O 1
ATOM 7435 N N . LEU B 1 469 ? -21.453 -4.023 -28.766 1 91.69 469 LEU B N 1
ATOM 7436 C CA . LEU B 1 469 ? -20.844 -3.762 -30.062 1 91.69 469 LEU B CA 1
ATOM 7437 C C . LEU B 1 469 ? -21.922 -3.492 -31.109 1 91.69 469 LEU B C 1
ATOM 7439 O O . LEU B 1 469 ? -21.625 -2.916 -32.156 1 91.69 469 LEU B O 1
ATOM 7443 N N . SER B 1 470 ? -23.031 -3.918 -30.906 1 84 470 SER B N 1
ATOM 7444 C CA . SER B 1 470 ? -24.109 -3.709 -31.859 1 84 470 SER B CA 1
ATOM 7445 C C . SER B 1 470 ? -24.844 -2.402 -31.578 1 84 470 SER B C 1
ATOM 7447 O O . SER B 1 470 ? -25.688 -1.97 -32.375 1 84 470 SER B O 1
ATOM 7449 N N . ALA B 1 471 ? -24.547 -1.902 -30.391 1 71.5 471 ALA B N 1
ATOM 7450 C CA . ALA B 1 471 ? -25.172 -0.625 -30.078 1 71.5 471 ALA B CA 1
ATOM 7451 C C . ALA B 1 471 ? -24.641 0.489 -30.969 1 71.5 471 ALA B C 1
ATOM 7453 O O . ALA B 1 471 ? -23.453 0.532 -31.281 1 71.5 471 ALA B O 1
ATOM 7454 N N . PRO B 1 472 ? -25.578 1.458 -31.625 1 63.22 472 PRO B N 1
ATOM 7455 C CA . PRO B 1 472 ? -25.172 2.539 -32.531 1 63.22 472 PRO B CA 1
ATOM 7456 C C . PRO B 1 472 ? -24.266 3.564 -31.859 1 63.22 472 PRO B C 1
ATOM 7458 O O . PRO B 1 472 ? -24.312 3.732 -30.625 1 63.22 472 PRO B O 1
#

Sequence (944 aa):
MITVNPLLAQDKTSGIQTIISREMQERRIPGLQLAVVQHGKIVFSKSYGIANIQDSIPVTGKTVFAINSCTKVFTSVAIMQLAEAGKLNLSAPVSAYIDSLPATWKAVTIKQLLTHTSGFPDLLKVLDPDVGSVGTLKREQVIWEKLKTIPMEFKPGERFSYNQTNAYLLGKIIDKLYGQPFARIFAENQFQPVGMQSTVFGDSRDIIPHFAPTYSYKQYIDGQKLNKEVLTNNYYEFPYFHRTASGLNSTAEDMAKWIIALQSGVFLKSKSTLDTMWSPATFNNGTPTPWALGWGLTKFRQHHRAIGMSGGGRSAFLIYPDDDLAIIVLTNLAGGSPEDFLEELAGCYNPEIPNADPVTYLRITLRKTGFEQAIEITDREKKQNPLFNPNEFELNEWAYRMMSKNQLKEATEIFKLNVHLYPQSWNTYDSYGEALLKGGFRAEAISMYKKSVALNPDNGHGKKVLEQLSAPMITVNPLLAQDKTSGIQTIISREMQERRIPGLQLAVVQHGKIVFSKSYGIANIQDSIPVTGKTVFAINSCTKVFTSVAIMQLAEAGKLNLSAPVSAYIDSLPATWKAVTIKQLLTHTSGFPDLLKVLDPDVGSVGTLKREQVIWEKLKTIPMEFKPGERFSYNQTNAYLLGKIIDKLYGQPFARIFAENQFQPVGMQSTVFGDSRDIIPHFAPTYSYKQYIDGQKLNKEVLTNNYYEFPYFHRTASGLNSTAEDMAKWIIALQSGVFLKSKSTLDTMWSPATFNNGTPTPWALGWGLTKFRQHHRAIGMSGGGRSAFLIYPDDDLAIIVLTNLAGGSPEDFLEELAGCYNPEIPNADPVTYLRITLRKTGFEQAIEITDREKKQNPLFNPNEFELNEWAYRMMSKNQLKEATEIFKLNVHLYPQSWNTYDSYGEALLKGGFRAEAISMYKKSVALNPDNGHGKKVLEQLSAP

Nearest PDB structures (foldseek):
  2qmi-assembly1_C  TM=7.994E-01  e=1.394E-21  Pyrococcus abyssi
  7v21-assembly1_C  TM=8.234E-01  e=4.019E-20  Homo sapiens
  7v21-assembly1_D  TM=8.321E-01  e=2.214E-19  Homo sapiens
  7v21-assembly1_B  TM=7.989E-01  e=5.771E-20  Homo sapiens
  6kjt-assembly1_D  TM=7.499E-01  e=8.924E-17  Jeotgalibacillus marinus

Organism: NCBI:txid1503925